Protein AF-A0A165FYC6-F1 (afdb_monomer)

pLDDT: mean 74.62, std 25.19, range [22.38, 98.06]

Nearest PDB structures (foldseek):
  6ywx-assembly1_6  TM=9.486E-01  e=4.986E-30  Neurospora crassa OR74A
  2a1s-assembly2_B  TM=7.405E-01  e=5.460E-23  Homo sapiens
  2a1s-assembly2_C  TM=7.018E-01  e=8.210E-22  Homo sapiens
  2a1r-assembly1_B  TM=8.576E-01  e=1.085E-15  Homo sapiens
  2a1r-assembly1_A  TM=8.311E-01  e=4.318E-16  Homo sapiens

InterPro domains:
  IPR006941 Ribonuclease CAF1 [PF04857] (3-429)
  IPR012337 Ribonuclease H-like superfamily [SSF53098] (1-441)
  IPR015797 NUDIX hydrolase-like domain superfamily [SSF55811] (807-920)
  IPR021757 Large ribosomal subunit protein mL46, N-terminal [PF11788] (660-793)
  IPR033650 Large ribosomal subunit protein mL46, NUDIX domain [cd04661] (786-931)
  IPR036397 Ribonuclease H superfamily [G3DSA:3.30.420.10] (1-184)
  IPR036397 Ribonuclease H superfamily [G3DSA:3.30.420.10] (296-478)
  IPR051181 CAF1 family poly(A)-specific ribonucleases [PTHR15092] (1-446)

Secondary structure (DSSP, 8-state):
-EE-TTTHHHHHHHHHHHHHH-SEEEEEEEES---------TT--TT-TTSPBPHHHHHHHHHHHHHHS-EEEEEEEEEEEETTTTEEEEEEEEEEEE----GGG---------HHHHHHHHHTT--TTHHHHTPEEB--HHHHHHHHHHHHHHHHHHHS-PPP---TT-HHHHHHHHHHHHHHHHHHH--SPPPSEEEE--TT--S-S-------HHHHHHHHHHHHHH-TTEEEEE-SS-EEEEE--HHHHHHHHHHHHHHHHHHHHHHHBTHHHHHHHTT--GGG--GGGSSB-TTS-B----HHHHHHHHHHHHHHHHHSPPPEEESSTHHHHHHHIIIII-PPPSSHHHHHHHHHTT-S-EEEHHHHTTTT---SS----HHHHHHHHTT---SEEEE-TT-THHHH---TT-HHHHHHHHHHHHHHHHHHHHHHHS-----S----------------SEE-S-----------------------------------------------------------------------------------------------------------------PPPPTTSGGGGGTTTEE--TTBPP---TT-----HHHHHHHTTS----------PPPPPP--------S-PPPPPEEEEEEEEEEEE--SSPPPPPHHHHHHHHHHHHHHHHHSPP--HHHHS-TTSHHHHHHHHHHHHHSSS-SSS-S--TTSTTTT--SPPTT-STTSHHHHHHHHHHHH------SSS-------PPPPPPPSS-HHHHHT-TT-TTS-TTS-EEEEEE-TTS-EE--EEEPPTT--HHHHHHHHHHHHH-S-EEEEE--SS-SEEEEEEEEEEEEETTTTEEEEEEEEEEEEEEEEEE----TT-SS---EEEEE-HHHHHHHS-HHHHHHHGGGS---

Radius of gyration: 42.31 Å; Cα contacts (8 Å, |Δi|>4): 1167; chains: 1; bounding box: 115×112×108 Å

Sequence (935 aa):
MEVDRLSFYPLLPSMLELISNAHFVSFDLELSGIQSKQPFRAGATEGSADGKQSIQERYAETKEAAEKYQVLQVGITCIEQDIENSVYIARPFNFHLNPVMEEKLEVERIFSYQSGAVEFLMSHGFRMEAPFTQGVPYLSRNEEGLARKLALERQERAANIADIKIKTDDLDSNQFMDRVRNEIEAWRTSKSPKPDFLNIAPIGHDVQLDSRTGLTNFQKRLVHQIVRADYPELVTISKPQFIQVISFDKDREERIKIARAKRIDAQIARQTGLRWLFEAMVGGDLAGIDPRSTARNQSGDPVFVDLEATRGQLQALRKKLQDRPTVLVGHNLFTDLVNLYKCFFGNLPDRVEDFQKKIHELFPVIIDTKYVATYKTAAINPKSSLEEIDGMLSKEEHPLIETDSDHPKYLIMKPYHEAGYDSFLAAKVLIRLSAKLKAEQLPRDRAGHGSDYDDHQLSSEGEGGVSIRPKENTNIGQIDCIENTPFDAENKPEALSKVAKERKVDKLIERAIPSARKSKPKRAVKTMQPAEETVKSMFSHATRFDSLVDLPVDDDQDVRHDAADLTADSQSTSQRCSHPRSLMPPFEDDFWDNFANKLRVFGTVEERSAKDSSVCWSCRETISRRQNSSASASAVAEPSSIVSQIPPVTQAAAPQPAHALKAGVVLSRPPMITRDLTSFEKAYFFYQKRLNERLALPFTRYFYYKKGTPQDLDWKRKFKERQTPARDIGVYNAYSKEGWHDELLMGASESEPEKQVEALLKDAEVSSVGGDEVADHKAEVAEKPVPRITEADKAGDEKSLNRLFQRTLYLLVKGPEGRWMFPSSGLSKKESLHSAAERILVQSAGINMNTWVVGNIPIGHHNFKFPQPVFNKVKGVEEVGEKTFFMKARIMAGQANLAENQLGLSDFKWLSKEEIEKAVPQRYWSSVRDMLSDR

Foldseek 3Di:
DEAWQQQQLLCVLVLLVLLLQFLFKFKDFQKLDAQDPDDDDPDDDDDPPPPFAAPLVVVVSLQVRLLAMATQKMKMWGWHADPPVLEIAIEIYIFGEAADDDVLLVDDDHHDGDPVSVVVCVVLPHDPCCSHPTGWFADAPVSLVSSVVVLVVVVVCVVPVDDDDDDPPCPVLVVLLVVLVVQVVCQVPDDDDHDQKDKAWDPDDDDDDDDPAADDPVSVSSSQVCCVPVPVQWHWDDDPRTIIIGGDDPVVVVVVVVVSVLVSLLSSLSNNTPLLSLCLLQLHDPVSSQLQSNQAHSVNHGHDDDSVVSVVSSVVSSVSSNVDHHAYFAALCPSVLSSVCVGHHHRDDSGPLVSLVVSCNRHVWYFHLQCLQCPPPPDPDDPGDLCSQCVVLVPPPPDHYHYDPVRCCQVPDQSPPRGSNRSVSRVVSQWSSQLVVVLVVDDDDDDDDDDDDDDDDDDDDDDFFDFSPRDDDDDDDDDDDDDDDDDDDDDDDDDDDDDDDDDDDDDDDDDDDDDDDDDDDDDDDDDDDDDDDDDDDDDDDDDDDDDDDDDDDDDDDDDDDDDDDDDDDDDDDPPDDDDDRGTRDNCPDPSCVSGIRTGDDPRHDTDDPPDDDPDDPVVVVVVVPPDDDDDDDDDDDDDDDDDDDDDDDDDDDDDDFAAFEKAFAWEKAFQQDADDDDPVRLQVVLLVVLVCQLVDDADPCCVPDPPPDLVSVLQVVLCVLQVHPDQQNGRADCPDPCVVVSHDDPPDCSSPVVNSQVSVQVSVFDDDDDDDDDDPDDTPRRDRDDDPADPCCVVVPQQDPPGPSNFMWTKWFQAPVRATDTQMDGDDPPDASQRSNVVSQCQAFRDFWPKDFPDRAFLFKAWAFDPDWDQDPVVRHTHRTHMYTYTYMYTDDGGGDRPRHPRRTDDMGTDGLVRVCVRHDPSNNVGCSVSHDPD

Mean predicted aligned error: 21.39 Å

Solvent-accessible surface area (backbone atoms only — not comparable to full-atom values): 57860 Å² total; per-residue (Å²): 54,84,42,33,58,46,27,42,48,39,43,41,67,57,55,52,47,48,58,63,62,27,70,34,38,14,35,34,66,37,50,30,33,65,64,74,86,70,74,82,67,93,75,72,71,97,76,65,93,75,82,47,44,50,63,55,60,49,44,48,46,48,46,58,23,41,72,39,23,44,70,39,30,40,9,40,15,32,30,33,72,41,77,89,83,52,34,32,43,34,46,34,28,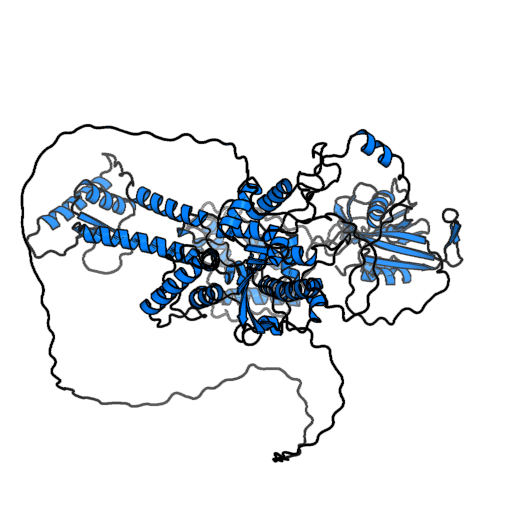30,31,33,31,16,83,77,68,68,76,92,46,80,65,87,80,82,75,49,75,33,71,72,37,51,55,54,40,49,74,56,67,51,62,84,62,41,21,78,76,41,20,26,34,53,40,19,56,50,54,48,54,48,30,55,48,50,57,47,53,50,51,50,55,64,69,66,60,77,79,85,84,78,61,94,85,44,60,69,62,50,54,52,53,52,50,53,50,51,54,53,49,49,65,69,69,55,87,65,96,73,73,82,56,47,78,54,61,59,92,86,83,70,96,74,86,92,79,95,75,43,52,49,76,65,59,49,51,49,55,50,46,47,38,63,70,81,35,75,66,39,42,74,46,84,53,86,45,36,36,39,36,32,68,62,48,69,68,57,54,49,52,49,52,53,55,50,51,55,50,51,53,52,51,52,41,60,38,22,41,60,34,58,59,58,35,45,40,44,37,47,85,68,81,57,68,59,54,75,61,36,33,27,40,58,90,53,50,83,43,97,61,62,60,63,60,50,43,50,50,54,54,51,48,47,52,54,17,53,77,48,69,42,38,40,34,19,61,53,44,69,64,51,54,52,37,49,38,49,57,39,46,32,87,77,65,91,47,52,68,60,40,34,49,55,51,41,78,47,36,82,40,36,38,20,42,49,28,63,71,48,59,95,55,91,52,97,74,67,89,72,52,72,66,60,50,42,64,64,51,69,76,54,83,56,50,43,74,45,70,39,88,87,29,55,63,69,80,79,48,81,58,66,86,34,25,26,48,47,6,39,49,32,44,53,38,42,47,41,50,45,17,48,55,50,63,70,66,52,84,77,83,78,87,77,87,88,79,91,81,84,92,76,94,82,81,87,83,81,92,82,58,49,72,43,69,77,85,79,85,87,79,89,87,86,82,89,82,82,88,84,86,84,91,80,91,87,90,85,83,89,88,89,92,85,91,80,90,78,90,81,87,91,88,85,85,88,88,87,87,86,84,92,88,88,89,85,87,91,82,84,89,87,88,82,85,80,90,83,82,94,82,88,80,84,81,84,88,81,82,87,88,84,81,88,86,82,87,83,93,87,79,92,85,90,85,81,88,83,92,81,90,83,89,80,89,79,93,73,94,76,85,74,82,80,73,80,87,49,57,56,74,59,89,88,39,75,75,40,76,80,43,50,39,29,40,55,70,96,59,44,60,71,81,72,76,96,77,88,79,90,73,60,73,72,68,61,57,68,64,74,76,76,85,87,92,81,88,83,78,89,77,80,85,80,79,90,72,80,94,68,97,70,82,85,83,73,83,84,76,75,89,74,81,42,58,48,55,26,32,21,30,50,35,30,35,66,49,78,44,78,68,85,76,52,75,66,54,31,46,50,54,42,44,51,52,44,54,43,62,62,72,50,80,80,83,63,58,72,82,82,34,58,91,83,41,67,66,41,50,50,51,56,53,55,34,69,76,30,63,31,94,66,63,53,69,59,76,48,44,58,88,46,99,61,32,84,70,58,76,78,64,93,86,60,61,59,45,37,69,70,51,27,50,50,38,44,39,64,71,61,38,60,68,88,79,75,80,84,81,93,71,94,67,81,57,58,75,57,86,76,81,80,68,90,68,42,72,35,45,76,68,63,40,42,72,44,85,69,30,57,41,52,32,30,30,32,49,34,32,24,38,77,87,72,46,52,40,56,50,62,47,75,65,56,103,88,58,50,67,46,60,45,33,57,50,42,45,41,36,49,26,34,79,57,42,50,63,47,72,77,54,84,62,59,69,45,52,47,78,49,72,47,101,60,67,44,72,36,84,92,77,77,47,57,25,46,23,38,39,34,39,25,30,48,27,37,50,82,46,73,52,79,39,55,91,80,37,78,68,56,56,78,50,71,36,40,37,38,67,82,49,43,63,77,61,31,59,68,79,55,36,78,48,45,58,88,68,54,60,99,73

Structure (mmCIF, N/CA/C/O backbone):
data_AF-A0A165FYC6-F1
#
_entry.id   AF-A0A165FYC6-F1
#
loop_
_atom_site.group_PDB
_atom_site.id
_atom_site.type_symbol
_atom_site.label_atom_id
_atom_site.label_alt_id
_atom_site.label_comp_id
_atom_site.label_asym_id
_atom_site.label_entity_id
_atom_site.label_seq_id
_atom_site.pdbx_PDB_ins_code
_atom_site.Cartn_x
_atom_site.Cartn_y
_atom_site.Cartn_z
_atom_site.occupancy
_atom_site.B_iso_or_equiv
_atom_site.auth_seq_id
_atom_site.auth_comp_id
_atom_site.auth_asym_id
_atom_site.auth_atom_id
_atom_site.pdbx_PDB_model_num
ATOM 1 N N . MET A 1 1 ? -12.269 -15.416 -11.012 1.00 89.25 1 MET A N 1
ATOM 2 C CA . MET A 1 1 ? -13.301 -14.832 -10.135 1.00 89.25 1 MET A CA 1
ATOM 3 C C . MET A 1 1 ? -12.621 -13.869 -9.172 1.00 89.25 1 MET A C 1
ATOM 5 O O . MET A 1 1 ? -11.626 -14.259 -8.574 1.00 89.25 1 MET A O 1
ATOM 9 N N . GLU A 1 2 ? -13.115 -12.636 -9.046 1.00 91.19 2 GLU A N 1
ATOM 10 C CA . GLU A 1 2 ? -12.690 -11.738 -7.959 1.00 91.19 2 GLU A CA 1
ATOM 11 C C . GLU A 1 2 ? -13.389 -12.149 -6.666 1.00 91.19 2 GLU A C 1
ATOM 13 O O . GLU A 1 2 ? -14.591 -12.412 -6.690 1.00 91.19 2 GLU A O 1
ATOM 18 N N . VAL A 1 3 ? -12.664 -12.171 -5.548 1.00 93.69 3 VAL A N 1
ATOM 19 C CA . VAL A 1 3 ? -13.246 -12.430 -4.228 1.00 93.69 3 VAL A CA 1
ATOM 20 C C . VAL A 1 3 ? -12.816 -11.343 -3.249 1.00 93.69 3 VAL A C 1
ATOM 22 O O . VAL A 1 3 ? -11.631 -11.063 -3.059 1.00 93.69 3 VAL A O 1
ATOM 25 N N . ASP A 1 4 ? -13.810 -10.729 -2.618 1.00 93.69 4 ASP A N 1
ATOM 26 C CA . ASP A 1 4 ? -13.668 -9.596 -1.710 1.00 93.69 4 ASP A CA 1
ATOM 27 C C . ASP A 1 4 ? -14.098 -9.967 -0.277 1.00 93.69 4 ASP A C 1
ATOM 29 O O . ASP A 1 4 ? -14.588 -11.062 0.005 1.00 93.69 4 ASP A O 1
ATOM 33 N N . ARG A 1 5 ? -13.946 -9.033 0.663 1.00 92.38 5 ARG A N 1
ATOM 34 C CA . ARG A 1 5 ? -14.305 -9.226 2.078 1.00 92.38 5 ARG A CA 1
ATOM 35 C C . ARG A 1 5 ? -15.788 -9.512 2.357 1.00 92.38 5 ARG A C 1
ATOM 37 O O . ARG A 1 5 ? -16.105 -9.854 3.498 1.00 92.38 5 ARG A O 1
ATOM 44 N N . LEU A 1 6 ? -16.691 -9.307 1.394 1.00 91.88 6 LEU A N 1
ATOM 45 C CA . LEU A 1 6 ? -18.124 -9.599 1.526 1.00 91.88 6 LEU A CA 1
ATOM 46 C C . LEU A 1 6 ? -18.456 -10.985 0.966 1.00 91.88 6 LEU A C 1
ATOM 48 O O . LEU A 1 6 ? -19.113 -11.776 1.641 1.00 91.88 6 LEU A O 1
ATOM 52 N N . SER A 1 7 ? -17.932 -11.295 -0.217 1.00 93.12 7 SER A N 1
ATOM 53 C CA . SER A 1 7 ? -18.140 -12.552 -0.939 1.00 93.12 7 SER A CA 1
ATOM 54 C C . SER A 1 7 ? -17.295 -13.724 -0.424 1.00 93.12 7 SER A C 1
ATOM 56 O O . SER A 1 7 ? -17.722 -14.869 -0.567 1.00 93.12 7 SER A O 1
ATOM 58 N N . PHE A 1 8 ? -16.162 -13.476 0.248 1.00 95.00 8 PHE A N 1
ATOM 59 C CA . PHE A 1 8 ? -15.254 -14.523 0.743 1.00 95.00 8 PHE A CA 1
ATOM 60 C C . PHE A 1 8 ? -15.931 -15.590 1.618 1.00 95.00 8 PHE A C 1
ATOM 62 O O . PHE A 1 8 ? -15.833 -16.774 1.314 1.00 95.00 8 PHE A O 1
ATOM 69 N N . TYR A 1 9 ? -16.625 -15.205 2.696 1.00 92.38 9 TYR A N 1
ATOM 70 C CA . TYR A 1 9 ? -17.254 -16.178 3.604 1.00 92.38 9 TYR A CA 1
ATOM 71 C C . TYR A 1 9 ? -18.450 -16.930 2.982 1.00 92.38 9 TYR A C 1
ATOM 73 O O . TYR A 1 9 ? -18.530 -18.139 3.194 1.00 92.38 9 TYR A O 1
ATOM 81 N N . PRO A 1 10 ? -19.341 -16.295 2.194 1.00 91.25 10 PRO A N 1
ATOM 82 C CA . PRO A 1 10 ? -20.316 -16.994 1.349 1.00 91.25 10 PRO A CA 1
ATOM 83 C C . PRO A 1 10 ? -19.699 -18.033 0.403 1.00 91.25 10 PRO A C 1
ATOM 85 O O . PRO A 1 10 ? -20.224 -19.136 0.280 1.00 91.25 10 PRO A O 1
ATOM 88 N N . LEU A 1 11 ? -18.581 -17.701 -0.251 1.00 92.50 11 LEU A N 1
ATOM 89 C CA . LEU A 1 11 ? -17.910 -18.582 -1.214 1.00 92.50 11 LEU A CA 1
ATOM 90 C C . LEU A 1 11 ? -17.021 -19.649 -0.556 1.00 92.50 11 LEU A C 1
ATOM 92 O O . LEU A 1 11 ? -16.683 -20.636 -1.206 1.00 92.50 11 LEU A O 1
ATOM 96 N N . LEU A 1 12 ? -16.643 -19.481 0.717 1.00 93.56 12 LEU A N 1
ATOM 97 C CA . LEU A 1 12 ? -15.661 -20.328 1.401 1.00 93.56 12 LEU A CA 1
ATOM 98 C C . LEU A 1 12 ? -15.974 -21.837 1.330 1.00 93.56 12 LEU A C 1
ATOM 100 O O . LEU A 1 12 ? -15.051 -22.578 1.001 1.00 93.56 12 LEU A O 1
ATOM 104 N N . PRO A 1 13 ? -17.213 -22.332 1.544 1.00 91.88 13 PRO A N 1
ATOM 105 C CA . PRO A 1 13 ? -17.512 -23.759 1.388 1.00 91.88 13 PRO A CA 1
ATOM 106 C C . PRO A 1 13 ? -17.239 -24.284 -0.030 1.00 91.88 13 PRO A C 1
ATOM 108 O O . PRO A 1 13 ? -16.648 -25.348 -0.172 1.00 91.88 13 PRO A O 1
ATOM 111 N N . SER A 1 14 ? -17.589 -23.510 -1.065 1.00 92.06 14 SER A N 1
ATOM 112 C CA . SER A 1 14 ? -17.328 -23.864 -2.469 1.00 92.06 14 SER A CA 1
ATOM 113 C C . SER A 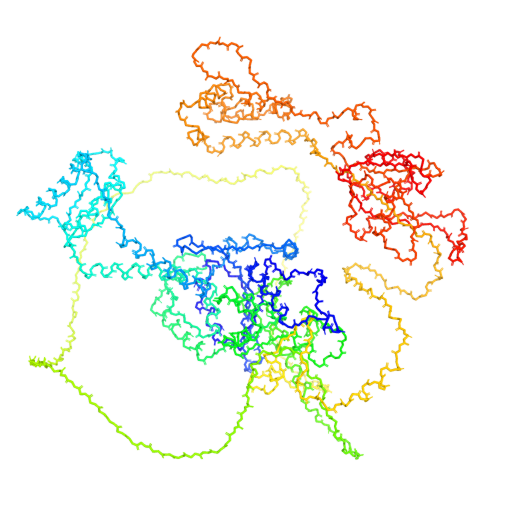1 14 ? -15.829 -23.851 -2.785 1.00 92.06 14 SER A C 1
ATOM 115 O O . SER A 1 14 ? -15.304 -24.812 -3.339 1.00 92.06 14 SER A O 1
ATOM 117 N N . MET A 1 15 ? -15.092 -22.827 -2.339 1.00 94.81 15 MET A N 1
ATOM 118 C CA . MET A 1 15 ? -13.634 -22.770 -2.521 1.00 94.81 15 MET A CA 1
ATOM 119 C C . MET A 1 15 ? -12.917 -23.944 -1.830 1.00 94.81 15 MET A C 1
ATOM 121 O O . MET A 1 15 ? -11.989 -24.514 -2.399 1.00 94.81 15 MET A O 1
ATOM 125 N N . LEU A 1 16 ? -13.367 -24.354 -0.638 1.00 94.06 16 LEU A N 1
ATOM 126 C CA . LEU A 1 16 ? -12.857 -25.542 0.058 1.00 94.06 16 LEU A CA 1
ATOM 127 C C . LEU A 1 16 ? -13.186 -26.844 -0.690 1.00 94.06 16 LEU A C 1
ATOM 129 O O . LEU A 1 16 ? -12.353 -27.749 -0.744 1.00 94.06 16 LEU A O 1
ATOM 133 N N . GLU A 1 17 ? -14.375 -26.940 -1.283 1.00 93.31 17 GLU A N 1
ATOM 134 C CA . GLU A 1 17 ? -14.792 -28.088 -2.091 1.00 93.31 17 GLU A CA 1
ATOM 135 C C . GLU A 1 17 ? -13.955 -28.218 -3.368 1.00 93.31 17 GLU A C 1
ATOM 137 O O . GLU A 1 17 ? -13.425 -29.299 -3.640 1.00 93.31 17 GLU A O 1
ATOM 142 N N . LEU A 1 18 ? -13.714 -27.106 -4.066 1.00 94.38 18 LEU A N 1
ATOM 143 C CA . LEU A 1 18 ? -12.851 -27.043 -5.246 1.00 94.38 18 LEU A CA 1
ATOM 144 C C . LEU A 1 18 ? -11.391 -27.394 -4.934 1.00 94.38 18 LEU A C 1
ATOM 146 O O . LEU A 1 18 ? -10.804 -28.185 -5.668 1.00 94.38 18 LEU A O 1
ATOM 150 N N . ILE A 1 19 ? -10.818 -26.905 -3.825 1.00 94.44 19 ILE A N 1
ATOM 151 C CA . ILE A 1 19 ? -9.485 -27.342 -3.362 1.00 94.44 19 ILE A CA 1
ATOM 152 C C . ILE A 1 19 ? -9.496 -28.854 -3.070 1.00 94.44 19 ILE A C 1
ATOM 154 O O . ILE A 1 19 ? -8.569 -29.563 -3.453 1.00 94.44 19 ILE A O 1
ATOM 158 N N . SER A 1 20 ? -10.568 -29.385 -2.469 1.00 92.81 20 SER A N 1
ATOM 159 C CA . SER A 1 20 ? -10.679 -30.822 -2.175 1.00 92.81 20 SER A CA 1
ATOM 160 C C . SER A 1 20 ? -10.782 -31.709 -3.426 1.00 92.81 20 SER A C 1
ATOM 162 O O . SER A 1 20 ? -10.420 -32.888 -3.360 1.00 92.81 20 SER A O 1
ATOM 164 N N . ASN A 1 21 ? -11.265 -31.168 -4.551 1.00 92.31 21 ASN A N 1
ATOM 165 C CA . ASN A 1 21 ? -11.349 -31.848 -5.850 1.00 92.31 21 ASN A CA 1
ATOM 166 C C . ASN A 1 21 ? -10.102 -31.636 -6.719 1.00 92.31 21 ASN A C 1
ATOM 168 O O . ASN A 1 21 ? -9.805 -32.472 -7.567 1.00 92.31 21 ASN A O 1
ATOM 172 N N . ALA A 1 22 ? -9.358 -30.548 -6.508 1.00 94.19 22 ALA A N 1
ATOM 173 C CA . ALA A 1 22 ? -8.246 -30.160 -7.364 1.00 94.19 22 ALA A CA 1
ATOM 174 C C . ALA A 1 22 ? -7.174 -31.259 -7.478 1.00 94.19 22 ALA A C 1
ATOM 176 O O . ALA A 1 22 ? -6.725 -31.830 -6.480 1.00 94.19 22 ALA A O 1
ATOM 177 N N . HIS A 1 23 ? -6.728 -31.532 -8.700 1.00 93.94 23 HIS A N 1
ATOM 178 C CA . HIS A 1 23 ? -5.557 -32.355 -8.980 1.00 93.94 23 HIS A CA 1
ATOM 179 C C . HIS A 1 23 ? -4.287 -31.652 -8.470 1.00 93.94 23 HIS A C 1
ATOM 181 O O . HIS A 1 23 ? -3.478 -32.269 -7.781 1.00 93.94 23 HIS A O 1
ATOM 187 N N . PHE A 1 24 ? -4.178 -30.337 -8.698 1.00 95.81 24 PHE A N 1
ATOM 188 C CA . PHE A 1 24 ? -3.214 -29.450 -8.038 1.00 95.81 24 PHE A CA 1
ATOM 189 C C . PHE A 1 24 ? -3.770 -28.025 -7.898 1.00 95.81 24 PHE A C 1
ATOM 191 O O . PHE A 1 24 ? -4.742 -27.651 -8.565 1.00 95.81 24 PHE A O 1
ATOM 198 N N . VAL A 1 25 ? -3.127 -27.209 -7.059 1.00 97.31 25 VAL A N 1
ATOM 199 C CA . VAL A 1 25 ? -3.418 -25.775 -6.934 1.00 97.31 25 VAL A CA 1
ATOM 200 C C . VAL A 1 25 ? -2.183 -24.961 -7.308 1.00 97.31 25 VAL A C 1
ATOM 202 O O . VAL A 1 25 ? -1.101 -25.159 -6.760 1.00 97.31 25 VAL A O 1
ATOM 205 N N . SER A 1 26 ? -2.356 -24.031 -8.243 1.00 97.56 26 SER A N 1
ATOM 206 C CA . SER A 1 26 ? -1.347 -23.036 -8.612 1.00 97.56 26 SER A CA 1
ATOM 207 C C . SER A 1 26 ? -1.575 -21.737 -7.841 1.00 97.56 26 SER A C 1
ATOM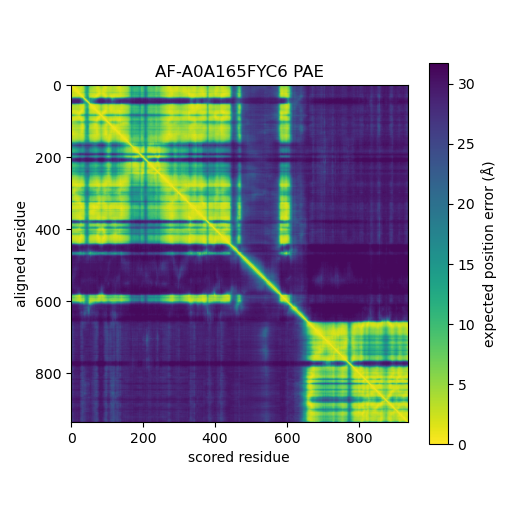 209 O O . SER A 1 26 ? -2.729 -21.347 -7.651 1.00 97.56 26 SER A O 1
ATOM 211 N N . PHE A 1 27 ? -0.516 -21.051 -7.413 1.00 97.06 27 PHE A N 1
ATOM 212 C CA . PHE A 1 27 ? -0.614 -19.757 -6.733 1.00 97.06 27 PHE A CA 1
ATOM 213 C C . PHE A 1 27 ? 0.467 -18.769 -7.187 1.00 97.06 27 PHE A C 1
ATOM 215 O O . PHE A 1 27 ? 1.498 -19.167 -7.727 1.00 97.06 27 PHE A O 1
ATOM 222 N N . ASP A 1 28 ? 0.196 -17.485 -6.959 1.00 97.50 28 ASP A N 1
ATOM 223 C CA . ASP A 1 28 ? 1.091 -16.354 -7.235 1.00 97.50 28 ASP A CA 1
ATOM 224 C C . ASP A 1 28 ? 0.764 -15.184 -6.270 1.00 97.50 28 ASP A C 1
ATOM 226 O O . ASP A 1 28 ? -0.310 -15.198 -5.649 1.00 97.50 28 ASP A O 1
ATOM 230 N N . LEU A 1 29 ? 1.663 -14.206 -6.082 1.00 97.31 29 LEU A N 1
ATOM 231 C CA . LEU A 1 29 ? 1.564 -13.163 -5.044 1.00 97.31 29 LEU A CA 1
ATOM 232 C C . LEU A 1 29 ? 2.060 -11.781 -5.512 1.00 97.31 29 LEU A C 1
ATOM 234 O O . LEU A 1 29 ? 3.245 -11.601 -5.782 1.00 97.31 29 LEU A O 1
ATOM 238 N N . GLU A 1 30 ? 1.213 -10.750 -5.410 1.00 96.69 30 GLU A N 1
ATOM 239 C CA . GLU A 1 30 ? 1.675 -9.355 -5.526 1.00 96.69 30 GLU A CA 1
ATOM 240 C C . GLU A 1 30 ? 2.156 -8.814 -4.174 1.00 96.69 30 GLU A C 1
ATOM 242 O O . GLU A 1 30 ? 1.472 -8.951 -3.150 1.00 96.69 30 GLU A O 1
ATOM 247 N N . LEU A 1 31 ? 3.313 -8.144 -4.163 1.00 96.31 31 LEU A N 1
ATOM 248 C CA . LEU A 1 31 ? 4.024 -7.724 -2.948 1.00 96.31 31 LEU A CA 1
ATOM 249 C C . LEU A 1 31 ? 4.210 -6.200 -2.868 1.00 96.31 31 LEU A C 1
ATOM 251 O O . LEU A 1 31 ? 4.554 -5.546 -3.849 1.00 96.31 31 LEU A O 1
ATOM 255 N N . SER A 1 32 ? 4.100 -5.621 -1.666 1.00 95.69 32 SER A N 1
ATOM 256 C CA . SER A 1 32 ? 4.348 -4.184 -1.430 1.00 95.69 32 SER A CA 1
ATOM 257 C C . SER A 1 32 ? 5.811 -3.749 -1.612 1.00 95.69 32 SER A C 1
ATOM 259 O O . SER A 1 32 ? 6.116 -2.553 -1.578 1.00 95.69 32 SER A O 1
ATOM 261 N N . GLY A 1 33 ? 6.715 -4.709 -1.791 1.00 93.81 33 GLY A N 1
ATOM 262 C CA . GLY A 1 33 ? 8.138 -4.534 -2.036 1.00 93.81 33 GLY A CA 1
ATOM 263 C C . GLY A 1 33 ? 8.853 -5.880 -2.126 1.00 93.81 33 GLY A C 1
ATOM 264 O O . GLY A 1 33 ? 8.331 -6.909 -1.701 1.00 93.81 33 GLY A O 1
ATOM 265 N N . ILE A 1 34 ? 10.055 -5.858 -2.689 1.00 90.94 34 ILE A N 1
ATOM 266 C CA . ILE A 1 34 ? 10.909 -7.024 -2.934 1.00 90.94 34 ILE A CA 1
ATOM 267 C C . ILE A 1 34 ? 12.306 -6.805 -2.337 1.00 90.94 34 ILE A C 1
ATOM 269 O O . ILE A 1 34 ? 12.603 -5.772 -1.728 1.00 90.94 34 ILE A O 1
ATOM 273 N N . GLN A 1 35 ? 13.193 -7.783 -2.516 1.00 86.06 35 GLN A N 1
ATOM 274 C CA . GLN A 1 35 ? 14.580 -7.697 -2.067 1.00 86.06 35 GLN A CA 1
ATOM 275 C C . GLN A 1 35 ? 15.259 -6.506 -2.751 1.00 86.06 35 GLN A C 1
ATOM 277 O O . GLN A 1 35 ? 15.333 -6.410 -3.979 1.00 86.06 35 GLN A O 1
ATOM 282 N N . SER A 1 36 ? 15.745 -5.560 -1.948 1.00 72.31 36 SER A N 1
ATOM 283 C CA . SER A 1 36 ? 16.464 -4.406 -2.477 1.00 72.31 36 SER A CA 1
ATOM 284 C C . SER A 1 36 ? 17.824 -4.857 -2.993 1.00 72.31 36 SER A C 1
ATOM 286 O O . SER A 1 36 ? 18.618 -5.399 -2.230 1.00 72.31 36 SER A O 1
ATOM 288 N N . LYS A 1 37 ? 18.108 -4.596 -4.276 1.00 60.50 37 LYS A N 1
ATOM 289 C CA . LYS A 1 37 ? 19.422 -4.827 -4.893 1.00 60.50 37 LYS A CA 1
ATOM 290 C C . LYS A 1 37 ? 20.474 -3.957 -4.194 1.00 60.50 37 LYS A C 1
ATOM 292 O O . LYS A 1 37 ? 20.710 -2.827 -4.621 1.00 60.50 37 LYS A O 1
ATOM 297 N N . GLN A 1 38 ? 21.076 -4.449 -3.109 1.00 48.84 38 GLN A N 1
ATOM 298 C CA . GLN A 1 38 ? 22.190 -3.750 -2.475 1.00 48.84 38 GLN A CA 1
ATOM 299 C C . GLN A 1 38 ? 23.342 -3.665 -3.491 1.00 48.84 38 GLN A C 1
ATOM 301 O O . GLN A 1 38 ? 23.641 -4.665 -4.151 1.00 48.84 38 GLN A O 1
ATOM 306 N N . PRO A 1 39 ? 23.999 -2.501 -3.653 1.00 38.78 39 PRO A N 1
ATOM 307 C CA . PRO A 1 39 ? 25.273 -2.468 -4.353 1.00 38.78 39 PRO A CA 1
ATOM 308 C C . PRO A 1 39 ? 26.247 -3.391 -3.612 1.00 38.78 39 PRO A C 1
ATOM 310 O O . PRO A 1 39 ? 26.251 -3.421 -2.381 1.00 38.78 39 PRO A O 1
ATOM 313 N N . PHE A 1 40 ? 27.034 -4.152 -4.378 1.00 40.09 40 PHE A N 1
ATOM 314 C CA . PHE A 1 40 ? 27.985 -5.164 -3.904 1.00 40.09 40 PHE A CA 1
ATOM 315 C C . PHE A 1 40 ? 28.672 -4.726 -2.597 1.00 40.09 40 PHE A C 1
ATOM 317 O O . PHE A 1 40 ? 29.391 -3.723 -2.590 1.00 40.09 40 PHE A O 1
ATOM 324 N N . ARG A 1 41 ? 28.429 -5.436 -1.482 1.00 41.03 41 ARG A N 1
ATOM 325 C CA . ARG A 1 41 ? 28.949 -5.022 -0.168 1.00 41.03 41 ARG A CA 1
ATOM 326 C C . ARG A 1 41 ? 30.477 -5.011 -0.190 1.00 41.03 41 ARG A C 1
ATOM 328 O O . ARG A 1 41 ? 31.110 -6.066 -0.221 1.00 41.03 41 ARG A O 1
ATOM 335 N N . ALA A 1 42 ? 31.059 -3.816 -0.109 1.00 33.91 42 ALA A N 1
ATOM 336 C CA . ALA A 1 42 ? 32.485 -3.615 0.121 1.00 33.91 42 ALA A CA 1
ATOM 337 C C . ALA A 1 42 ? 32.838 -4.107 1.538 1.00 33.91 42 ALA A C 1
ATOM 339 O O . ALA A 1 42 ? 32.751 -3.357 2.507 1.00 33.91 42 ALA A O 1
ATOM 340 N N . GLY A 1 43 ? 33.140 -5.402 1.653 1.00 37.06 43 GLY A N 1
ATOM 341 C CA . GLY A 1 43 ? 33.276 -6.107 2.930 1.00 37.06 43 GLY A CA 1
ATOM 342 C C . GLY A 1 43 ? 32.853 -7.583 2.916 1.00 37.06 43 GLY A C 1
ATOM 343 O O . GLY A 1 43 ? 32.979 -8.236 3.948 1.00 37.06 43 GLY A O 1
ATOM 344 N N . ALA A 1 44 ? 32.370 -8.130 1.792 1.00 38.19 44 ALA A N 1
ATOM 345 C CA . ALA A 1 44 ? 32.284 -9.584 1.627 1.00 38.19 44 ALA A CA 1
ATOM 346 C C . ALA A 1 44 ? 33.690 -10.207 1.750 1.00 38.19 44 ALA A C 1
ATOM 348 O O . ALA A 1 44 ? 34.632 -9.740 1.108 1.00 38.19 44 ALA A O 1
ATOM 349 N N . THR A 1 45 ? 33.840 -11.224 2.600 1.00 35.41 45 THR A N 1
ATOM 350 C CA . THR A 1 45 ? 35.133 -11.857 2.887 1.00 35.41 45 THR A CA 1
ATOM 351 C C . THR A 1 45 ? 35.677 -12.630 1.686 1.00 35.41 45 THR A C 1
ATOM 353 O O . THR A 1 45 ? 34.926 -13.195 0.892 1.00 35.41 45 THR A O 1
ATOM 356 N N . GLU A 1 46 ? 37.005 -12.676 1.567 1.00 37.00 46 GLU A N 1
ATOM 357 C CA . GLU A 1 46 ? 37.719 -13.384 0.501 1.00 37.00 46 GLU A CA 1
ATOM 358 C C . GLU A 1 46 ? 37.384 -14.890 0.532 1.00 37.00 46 GLU A C 1
ATOM 360 O O . GLU A 1 46 ? 37.911 -15.640 1.352 1.00 37.00 46 GLU A O 1
ATOM 365 N N . GLY A 1 47 ? 36.469 -15.339 -0.338 1.00 37.53 47 GLY A N 1
ATOM 366 C CA . GLY A 1 47 ? 35.983 -16.726 -0.321 1.00 37.53 47 GLY A CA 1
ATOM 367 C C . GLY A 1 47 ? 35.175 -17.173 -1.546 1.00 37.53 47 GLY A C 1
ATOM 368 O O . GLY A 1 47 ? 35.422 -18.260 -2.068 1.00 37.53 47 GLY A O 1
ATOM 369 N N . SER A 1 48 ? 34.242 -16.361 -2.060 1.00 37.78 48 SER A N 1
ATOM 370 C CA . SER A 1 48 ? 33.439 -16.721 -3.243 1.00 37.78 48 SER A CA 1
ATOM 371 C C . SER A 1 48 ? 34.131 -16.319 -4.554 1.00 37.78 48 SER A C 1
ATOM 373 O O . SER A 1 48 ? 33.905 -15.250 -5.116 1.00 37.78 48 SER A O 1
ATOM 375 N N . ALA A 1 49 ? 34.952 -17.225 -5.093 1.00 41.91 49 ALA A N 1
ATOM 376 C CA . ALA A 1 49 ? 35.762 -17.018 -6.305 1.00 41.91 49 ALA A CA 1
ATOM 377 C C . ALA A 1 49 ? 34.979 -16.764 -7.622 1.00 41.91 49 ALA A C 1
ATOM 379 O O . ALA A 1 49 ? 35.594 -16.648 -8.678 1.00 41.91 49 ALA A O 1
ATOM 380 N N . ASP A 1 50 ? 33.644 -16.698 -7.572 1.00 45.19 50 ASP A N 1
ATOM 381 C CA . ASP A 1 50 ? 32.740 -16.683 -8.734 1.00 45.19 50 ASP A CA 1
ATOM 382 C C . ASP A 1 50 ? 31.670 -15.563 -8.661 1.00 45.19 50 ASP A C 1
ATOM 384 O O . ASP A 1 50 ? 30.749 -15.517 -9.473 1.00 45.19 50 ASP A O 1
ATOM 388 N N . GLY A 1 51 ? 31.751 -14.668 -7.661 1.00 54.25 51 GLY A N 1
ATOM 389 C CA . GLY A 1 51 ? 30.912 -13.460 -7.537 1.00 54.25 51 GLY A CA 1
ATOM 390 C C . GLY A 1 51 ? 29.408 -13.672 -7.283 1.00 54.25 51 GLY A C 1
ATOM 391 O O . GLY A 1 51 ? 28.659 -12.699 -7.210 1.00 54.25 51 GLY A O 1
ATOM 392 N N . LYS A 1 52 ? 28.955 -14.921 -7.149 1.00 63.91 52 LYS A N 1
ATOM 393 C CA . LYS A 1 52 ? 27.565 -15.308 -6.852 1.00 63.91 52 LYS A CA 1
ATOM 394 C C . LYS A 1 52 ? 27.345 -15.441 -5.343 1.00 63.91 52 LYS A C 1
ATOM 396 O O . LYS A 1 52 ? 28.263 -15.809 -4.611 1.00 63.91 52 LYS A O 1
ATOM 401 N N . GLN A 1 53 ? 26.117 -15.184 -4.899 1.00 76.25 53 GLN A N 1
ATOM 402 C CA . GLN A 1 53 ? 25.704 -15.348 -3.499 1.00 76.25 53 GLN A CA 1
ATOM 403 C C . GLN A 1 53 ? 25.592 -16.836 -3.119 1.00 76.25 53 GLN A C 1
ATOM 405 O O . GLN A 1 53 ? 25.413 -17.706 -3.975 1.00 76.25 53 GLN A O 1
ATOM 410 N N . SER A 1 54 ? 25.608 -17.142 -1.827 1.00 86.12 54 SER A N 1
ATOM 411 C CA . SER A 1 54 ? 25.103 -18.413 -1.301 1.00 86.12 54 SER A CA 1
ATOM 412 C C . SER A 1 54 ? 23.570 -18.417 -1.213 1.00 86.12 54 SER A C 1
ATOM 414 O O . SER A 1 54 ? 22.918 -17.371 -1.149 1.00 86.12 54 SER A O 1
ATOM 416 N N . ILE A 1 55 ? 22.975 -19.612 -1.164 1.00 86.62 55 ILE A N 1
ATOM 417 C CA . ILE A 1 55 ? 21.529 -19.775 -0.941 1.00 86.62 55 ILE A CA 1
ATOM 418 C C . ILE A 1 55 ? 21.078 -19.221 0.424 1.00 86.62 55 ILE A C 1
ATOM 420 O O . ILE A 1 55 ? 19.986 -18.666 0.528 1.00 86.62 55 ILE A O 1
ATOM 424 N N . GLN A 1 56 ? 21.938 -19.287 1.446 1.00 90.94 56 GLN A N 1
ATOM 425 C CA . GLN A 1 56 ? 21.669 -18.758 2.785 1.00 90.94 56 GLN A CA 1
ATOM 426 C C . GLN A 1 56 ? 21.678 -17.220 2.826 1.00 90.94 56 GLN A C 1
ATOM 428 O O . GLN A 1 56 ? 20.794 -16.631 3.443 1.00 90.94 56 GLN A O 1
ATOM 433 N N . GLU A 1 57 ? 22.631 -16.555 2.162 1.00 88.38 57 GLU A N 1
ATOM 434 C CA . GLU A 1 57 ? 22.642 -15.083 2.059 1.00 88.38 57 GLU A CA 1
ATOM 435 C C . GLU A 1 57 ? 21.388 -14.577 1.346 1.00 88.38 57 GLU A C 1
ATOM 437 O O . GLU A 1 57 ? 20.731 -13.651 1.818 1.00 88.38 57 GLU A O 1
ATOM 442 N N . ARG A 1 58 ? 20.999 -15.242 0.253 1.00 88.38 58 ARG A N 1
ATOM 443 C CA . ARG A 1 58 ? 19.761 -14.919 -0.453 1.00 88.38 58 ARG A CA 1
ATOM 444 C C . ARG A 1 58 ? 18.518 -15.154 0.395 1.00 88.38 58 ARG A C 1
ATOM 446 O O . ARG A 1 58 ? 17.621 -14.320 0.390 1.00 88.38 58 ARG A O 1
ATOM 453 N N . TYR A 1 59 ? 18.450 -16.269 1.118 1.00 92.88 59 TYR A N 1
ATOM 454 C CA . TYR A 1 59 ? 17.350 -16.523 2.042 1.00 92.88 59 TYR A CA 1
ATOM 455 C C . TYR A 1 59 ? 17.252 -15.419 3.108 1.00 92.88 59 TYR A C 1
ATOM 457 O O . TYR A 1 59 ? 16.148 -14.962 3.394 1.00 92.88 59 TYR A O 1
ATOM 465 N N . ALA A 1 60 ? 18.381 -14.914 3.619 1.00 92.69 60 ALA A N 1
ATOM 466 C CA . ALA A 1 60 ? 18.400 -13.782 4.544 1.00 92.69 60 ALA A CA 1
ATOM 467 C C . ALA A 1 60 ? 17.899 -12.469 3.902 1.00 92.69 60 ALA A C 1
ATOM 469 O O . ALA A 1 60 ? 17.079 -11.783 4.507 1.00 92.69 60 ALA A O 1
ATOM 470 N N . GLU A 1 61 ? 18.305 -12.143 2.668 1.00 91.69 61 GLU A N 1
ATOM 471 C CA . GLU A 1 61 ? 17.773 -10.985 1.921 1.00 91.69 61 GLU A CA 1
ATOM 472 C C . GLU A 1 61 ? 16.260 -11.114 1.650 1.00 91.69 61 GLU A C 1
ATOM 474 O O . GLU A 1 61 ? 15.502 -10.151 1.797 1.00 91.69 61 GLU A O 1
ATOM 479 N N . THR A 1 62 ? 15.794 -12.314 1.289 1.00 93.12 62 THR A N 1
ATOM 480 C CA . THR A 1 62 ? 14.372 -12.611 1.066 1.00 93.12 62 THR A CA 1
ATOM 481 C C . THR A 1 62 ? 13.564 -12.561 2.366 1.00 93.12 62 THR A C 1
ATOM 483 O O . THR A 1 62 ? 12.446 -12.046 2.347 1.00 93.12 62 THR A O 1
ATOM 486 N N . LYS A 1 63 ? 14.139 -12.998 3.494 1.00 94.81 63 LYS A N 1
ATOM 487 C CA . LYS A 1 63 ? 13.570 -12.861 4.843 1.00 94.81 63 LYS A CA 1
ATOM 488 C C . LYS A 1 63 ? 13.446 -11.395 5.263 1.00 94.81 63 LYS A C 1
ATOM 490 O O . LYS A 1 63 ? 12.352 -10.986 5.637 1.00 94.81 63 LYS A O 1
ATOM 495 N N . GLU A 1 64 ? 14.509 -10.593 5.137 1.00 93.81 64 GLU A N 1
ATOM 496 C CA . GLU A 1 64 ? 14.484 -9.154 5.465 1.00 93.81 64 GLU A CA 1
ATOM 497 C C . GLU A 1 64 ? 13.389 -8.424 4.666 1.00 93.81 64 GLU A C 1
ATOM 499 O O . GLU A 1 64 ? 12.657 -7.593 5.206 1.00 93.81 64 GLU A O 1
ATOM 504 N N . ALA A 1 65 ? 13.221 -8.777 3.386 1.00 93.88 65 ALA A N 1
ATOM 505 C CA . ALA A 1 65 ? 12.141 -8.253 2.559 1.00 93.88 65 ALA A CA 1
ATOM 506 C C . ALA A 1 65 ? 10.749 -8.697 3.053 1.00 93.88 65 ALA A C 1
ATOM 508 O O . ALA A 1 65 ? 9.885 -7.843 3.234 1.00 93.88 65 ALA A O 1
ATOM 509 N N . ALA A 1 66 ? 10.529 -9.989 3.315 1.00 94.75 66 ALA A N 1
ATOM 510 C CA . ALA A 1 66 ? 9.235 -10.524 3.762 1.00 94.75 66 ALA A CA 1
ATOM 511 C C . ALA A 1 66 ? 8.835 -10.089 5.191 1.00 94.75 66 ALA A C 1
ATOM 513 O O . ALA A 1 66 ? 7.659 -10.118 5.552 1.00 94.75 66 ALA A O 1
ATOM 514 N N . GLU A 1 67 ? 9.793 -9.681 6.025 1.00 93.88 67 GLU A N 1
ATOM 515 C CA . GLU A 1 67 ? 9.534 -9.126 7.361 1.00 93.88 67 GLU A CA 1
ATOM 516 C C . GLU A 1 67 ? 9.211 -7.619 7.339 1.00 93.88 67 GLU A C 1
ATOM 518 O O . GLU A 1 67 ? 8.699 -7.089 8.325 1.00 93.88 67 GLU A O 1
ATOM 523 N N . LYS A 1 68 ? 9.457 -6.941 6.210 1.00 93.94 68 LYS A N 1
ATOM 524 C CA . LYS A 1 68 ? 9.286 -5.489 6.020 1.00 93.94 68 LYS A CA 1
ATOM 525 C C . LYS A 1 68 ? 8.152 -5.125 5.058 1.00 93.94 68 LYS A C 1
ATOM 527 O O . LYS A 1 68 ? 7.469 -4.115 5.253 1.00 93.94 68 LYS A O 1
ATOM 532 N N . TYR A 1 69 ? 7.988 -5.915 4.005 1.00 95.62 69 TYR A N 1
ATOM 533 C CA . TYR A 1 69 ? 6.970 -5.784 2.969 1.00 95.62 69 TYR A CA 1
ATOM 534 C C . TYR A 1 69 ? 5.857 -6.815 3.186 1.00 95.62 69 TYR A C 1
ATOM 536 O O . TYR A 1 69 ? 5.953 -7.684 4.048 1.00 95.62 69 TYR A O 1
ATOM 544 N N . GLN A 1 70 ? 4.756 -6.671 2.455 1.00 94.62 70 GLN A N 1
ATOM 545 C CA . GLN A 1 70 ? 3.517 -7.392 2.717 1.00 94.62 70 GLN A CA 1
ATOM 546 C C . GLN A 1 70 ? 2.837 -7.789 1.405 1.00 94.62 70 GLN A C 1
ATOM 548 O O . GLN A 1 70 ? 2.783 -7.004 0.461 1.00 94.62 70 GLN A O 1
ATOM 553 N N . VAL A 1 71 ? 2.292 -9.005 1.369 1.00 96.94 71 VAL A N 1
ATOM 554 C CA . VAL A 1 71 ? 1.409 -9.500 0.303 1.00 96.94 71 VAL A CA 1
ATOM 555 C C . VAL A 1 71 ? 0.168 -8.605 0.208 1.00 96.94 71 VAL A C 1
ATOM 557 O O . VAL A 1 71 ? -0.485 -8.360 1.227 1.00 96.94 71 VAL A O 1
ATOM 560 N N . LEU A 1 72 ? -0.150 -8.132 -0.999 1.00 96.56 72 LEU A N 1
ATOM 561 C CA . LEU A 1 72 ? -1.269 -7.231 -1.315 1.00 96.56 72 LEU A CA 1
ATOM 562 C C . LEU A 1 72 ? -2.384 -7.917 -2.115 1.00 96.56 72 LEU A C 1
ATOM 564 O O . LEU A 1 72 ? -3.551 -7.526 -2.018 1.00 96.56 72 LEU A O 1
ATOM 568 N N . GLN A 1 73 ? -2.032 -8.922 -2.914 1.00 97.19 73 GLN A N 1
ATOM 569 C CA . GLN A 1 73 ? -2.965 -9.740 -3.683 1.00 97.19 73 GLN A CA 1
ATOM 570 C C . GLN A 1 73 ? -2.437 -11.172 -3.763 1.00 97.19 73 GLN A C 1
ATOM 572 O O . GLN A 1 73 ? -1.228 -11.396 -3.761 1.00 97.19 73 GLN A O 1
ATOM 577 N N . VAL A 1 74 ? -3.357 -12.129 -3.800 1.00 98.06 74 VAL A N 1
ATOM 578 C CA . VAL A 1 74 ? -3.082 -13.562 -3.906 1.00 98.06 74 VAL A CA 1
ATOM 579 C C . VAL A 1 74 ? -3.869 -14.106 -5.091 1.00 98.06 74 VAL A C 1
ATOM 581 O O . VAL A 1 74 ? -5.092 -13.951 -5.143 1.00 98.06 74 VAL A O 1
ATOM 584 N N . GLY A 1 75 ? -3.176 -14.761 -6.016 1.00 97.50 75 GLY A N 1
ATOM 585 C CA . GLY A 1 75 ? -3.785 -15.588 -7.049 1.00 97.50 75 GLY A CA 1
ATOM 586 C C . GLY A 1 75 ? -3.851 -17.037 -6.596 1.00 97.50 75 GLY A C 1
ATOM 587 O O . GLY A 1 75 ? -2.881 -17.549 -6.042 1.00 97.50 75 GLY A O 1
ATOM 588 N N . ILE A 1 76 ? -4.984 -17.704 -6.817 1.00 97.69 76 ILE A N 1
ATOM 589 C CA . ILE A 1 76 ? -5.146 -19.140 -6.548 1.00 97.69 76 ILE A CA 1
ATOM 590 C C . ILE A 1 76 ? -5.930 -19.753 -7.705 1.00 97.69 76 ILE A C 1
ATOM 592 O O . ILE A 1 76 ? -7.101 -19.440 -7.893 1.00 97.69 76 ILE A O 1
ATOM 596 N N . THR A 1 77 ? -5.321 -20.664 -8.456 1.00 97.62 77 THR A N 1
ATOM 597 C CA . THR A 1 77 ? -5.988 -21.415 -9.524 1.00 97.62 77 THR A CA 1
ATOM 598 C C . THR A 1 77 ? -6.092 -22.882 -9.143 1.00 97.62 77 THR A C 1
ATOM 600 O O . THR A 1 77 ? -5.089 -23.594 -9.097 1.00 97.62 77 THR A O 1
ATOM 603 N N . CYS A 1 78 ? -7.318 -23.342 -8.889 1.00 97.25 78 CYS A N 1
ATOM 604 C CA . CYS A 1 78 ? -7.606 -24.762 -8.702 1.00 97.25 78 CYS A CA 1
ATOM 605 C C . CYS A 1 78 ? -7.736 -25.430 -10.076 1.00 97.25 78 CYS A C 1
ATOM 607 O O . CYS A 1 78 ? -8.514 -24.956 -10.907 1.00 97.25 78 CYS A O 1
ATOM 609 N N . ILE A 1 79 ? -6.996 -26.517 -10.309 1.00 96.75 79 ILE A N 1
ATOM 610 C CA . ILE A 1 79 ? -7.114 -27.340 -11.518 1.00 96.75 79 ILE A CA 1
ATOM 611 C C . ILE A 1 79 ? -7.787 -28.659 -11.160 1.00 96.75 79 ILE A C 1
ATOM 613 O O . ILE A 1 79 ? -7.254 -29.422 -10.360 1.00 96.75 79 ILE A O 1
ATOM 617 N N . GLU A 1 80 ? -8.922 -28.956 -11.780 1.00 94.56 80 GLU A N 1
ATOM 618 C CA . GLU A 1 80 ? -9.547 -30.283 -11.772 1.00 94.56 80 GLU A CA 1
ATOM 619 C C . GLU A 1 80 ? -9.163 -31.037 -13.056 1.00 94.56 80 GLU A C 1
ATOM 621 O O . GLU A 1 80 ? -8.955 -30.417 -14.100 1.00 94.56 80 GLU A O 1
ATOM 626 N N . GLN A 1 81 ? -9.023 -32.362 -12.978 1.00 92.19 81 GLN A N 1
ATOM 627 C CA . GLN A 1 81 ? -8.662 -33.215 -14.113 1.00 92.19 81 GLN A CA 1
ATOM 628 C C . GLN A 1 81 ? -9.824 -34.151 -14.441 1.00 92.19 81 GLN A C 1
ATOM 630 O O . GLN A 1 81 ? -10.129 -35.057 -13.667 1.00 92.19 81 GLN A O 1
ATOM 635 N N . ASP A 1 82 ? -10.423 -33.968 -15.613 1.00 88.69 82 ASP A N 1
ATOM 636 C CA . ASP A 1 82 ? -11.346 -34.925 -16.205 1.00 88.69 82 ASP A CA 1
ATOM 637 C C . ASP A 1 82 ? -10.542 -35.946 -17.024 1.00 88.69 82 ASP A C 1
ATOM 639 O O . ASP A 1 82 ? -9.995 -35.646 -18.091 1.00 88.69 82 ASP A O 1
ATOM 643 N N . ILE A 1 83 ? -10.439 -37.164 -16.490 1.00 84.56 83 ILE A N 1
ATOM 644 C CA . ILE A 1 83 ? -9.719 -38.276 -17.120 1.00 84.56 83 ILE A CA 1
ATOM 645 C C . ILE A 1 83 ? -10.529 -38.864 -18.289 1.00 84.56 83 ILE A C 1
ATOM 647 O O . ILE A 1 83 ? -9.935 -39.300 -19.274 1.00 84.56 83 ILE A O 1
ATOM 651 N N . GLU A 1 84 ? -11.864 -38.850 -18.216 1.00 82.94 84 GLU A N 1
ATOM 652 C CA . GLU A 1 84 ? -12.745 -39.459 -19.222 1.00 82.94 84 GLU A CA 1
ATOM 653 C C . GLU A 1 84 ? -12.761 -38.632 -20.512 1.00 82.94 84 GLU A C 1
ATOM 655 O O . GLU A 1 84 ? -12.548 -39.169 -21.601 1.00 82.94 84 GLU A O 1
ATOM 660 N N . ASN A 1 85 ? -12.920 -37.311 -20.392 1.00 83.50 85 ASN A N 1
ATOM 661 C CA . ASN A 1 85 ? -12.877 -36.385 -21.526 1.00 83.50 85 ASN A CA 1
ATOM 662 C C . ASN A 1 85 ? -11.446 -35.938 -21.887 1.00 83.50 85 ASN A C 1
ATOM 664 O O . ASN A 1 85 ? -11.231 -35.373 -22.960 1.00 83.50 85 ASN A O 1
ATOM 668 N N . SER A 1 86 ? -10.453 -36.226 -21.034 1.00 84.88 86 SER A N 1
ATOM 669 C CA . SER A 1 86 ? -9.054 -35.781 -21.172 1.00 84.88 86 SER A CA 1
ATOM 670 C C . SER A 1 86 ? -8.888 -34.248 -21.180 1.00 84.88 86 SER A C 1
ATOM 672 O O . SER A 1 86 ? -8.135 -33.693 -21.988 1.00 84.88 86 SER A O 1
ATOM 674 N N . VAL A 1 87 ? -9.588 -33.571 -20.265 1.00 90.50 87 VAL A N 1
ATOM 675 C CA . VAL A 1 87 ? -9.649 -32.102 -20.136 1.00 90.50 87 VAL A CA 1
ATOM 676 C C . VAL A 1 87 ? -9.220 -31.667 -18.733 1.00 90.50 87 VAL A C 1
ATOM 678 O O . VAL A 1 87 ? -9.518 -32.333 -17.744 1.00 90.50 87 VAL A O 1
ATOM 681 N N . TYR A 1 88 ? -8.548 -30.523 -18.624 1.00 94.06 88 TYR A N 1
ATOM 682 C CA . TYR A 1 88 ? -8.309 -29.846 -17.348 1.00 94.06 88 TYR A CA 1
ATOM 683 C C . TYR A 1 88 ? -9.252 -28.653 -17.193 1.00 94.06 88 TYR A C 1
ATOM 685 O O . TYR A 1 88 ? -9.264 -27.769 -18.049 1.00 94.06 88 TYR A O 1
ATOM 693 N N . ILE A 1 89 ? -10.004 -28.599 -16.091 1.00 94.81 89 ILE A N 1
ATOM 694 C CA . ILE A 1 89 ? -10.915 -27.490 -15.782 1.00 94.81 89 ILE A CA 1
ATOM 695 C C . ILE A 1 89 ? -10.217 -26.539 -14.810 1.00 94.81 89 ILE A C 1
ATOM 697 O O . ILE A 1 89 ? -9.883 -26.906 -13.680 1.00 94.81 89 ILE A O 1
ATOM 701 N N . ALA A 1 90 ? -9.995 -25.304 -15.252 1.00 95.81 90 ALA A N 1
ATOM 702 C CA . ALA A 1 90 ? -9.314 -24.268 -14.495 1.00 95.81 90 ALA A CA 1
ATOM 703 C C . ALA A 1 90 ? -10.298 -23.318 -13.803 1.00 95.81 90 ALA A C 1
ATOM 705 O O . ALA A 1 90 ? -11.135 -22.678 -14.444 1.00 95.81 90 ALA A O 1
ATOM 706 N N . ARG A 1 91 ? -10.137 -23.170 -12.483 1.00 96.56 91 ARG A N 1
ATOM 707 C CA . ARG A 1 91 ? -10.921 -22.264 -11.628 1.00 96.56 91 ARG A CA 1
ATOM 708 C C . ARG A 1 91 ? -10.009 -21.237 -10.952 1.00 96.56 91 ARG A C 1
ATOM 710 O O . ARG A 1 91 ? -9.577 -21.444 -9.816 1.00 96.56 91 ARG A O 1
ATOM 717 N N . PRO A 1 92 ? -9.667 -20.147 -11.664 1.00 96.19 92 PRO A N 1
ATOM 718 C CA . PRO A 1 92 ? -8.795 -19.094 -11.160 1.00 96.19 92 PRO A CA 1
ATOM 719 C C . PRO A 1 92 ? -9.536 -18.083 -10.275 1.00 96.19 92 PRO A C 1
ATOM 721 O O . PRO A 1 92 ? -10.573 -17.528 -10.662 1.00 96.19 92 PRO A O 1
ATOM 724 N N . PHE A 1 93 ? -8.980 -17.811 -9.101 1.00 96.25 93 PHE A N 1
ATOM 725 C CA . PHE A 1 93 ? -9.440 -16.842 -8.109 1.00 96.25 93 PHE A CA 1
ATOM 726 C C . PHE A 1 93 ? -8.391 -15.749 -7.892 1.00 96.25 93 PHE A C 1
ATOM 728 O O . PHE A 1 93 ? -7.187 -16.007 -7.942 1.00 96.25 93 PHE A O 1
ATOM 735 N N . ASN A 1 94 ? -8.866 -14.542 -7.598 1.00 95.88 94 ASN A N 1
ATOM 736 C CA . ASN A 1 94 ? -8.044 -13.383 -7.286 1.00 95.88 94 ASN A CA 1
ATOM 737 C C . ASN A 1 94 ? -8.550 -12.733 -5.990 1.00 95.88 94 ASN A C 1
ATOM 739 O O . ASN A 1 94 ? -9.732 -12.397 -5.884 1.00 95.88 94 ASN A O 1
ATOM 743 N N . PHE A 1 95 ? -7.664 -12.570 -5.006 1.00 97.12 95 PHE A N 1
ATOM 744 C CA . PHE A 1 95 ? -7.992 -12.026 -3.687 1.00 97.12 95 PHE A CA 1
ATOM 745 C C . PHE A 1 95 ? -7.112 -10.815 -3.393 1.00 97.12 95 PH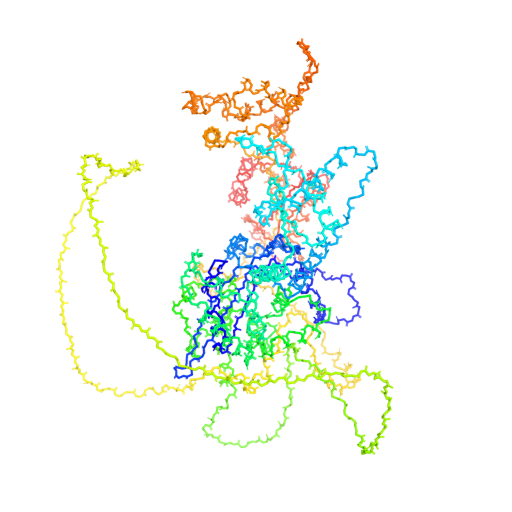E A C 1
ATOM 747 O O . PHE A 1 95 ? -5.902 -10.959 -3.235 1.00 97.12 95 PHE A O 1
ATOM 754 N N . HIS A 1 96 ? -7.696 -9.629 -3.225 1.00 97.19 96 HIS A N 1
ATOM 755 C CA . HIS A 1 96 ? -6.986 -8.545 -2.540 1.00 97.19 96 HIS A CA 1
ATOM 756 C C . HIS A 1 96 ? -6.862 -8.887 -1.046 1.00 97.19 96 HIS A C 1
ATOM 758 O O . HIS A 1 96 ? -7.827 -9.355 -0.438 1.00 97.19 96 HIS A O 1
ATOM 764 N N . LEU A 1 97 ? -5.697 -8.643 -0.443 1.00 96.56 97 LEU A N 1
ATOM 765 C CA . LEU A 1 97 ? -5.391 -9.032 0.935 1.00 96.56 97 LEU A CA 1
ATOM 766 C C . LEU A 1 97 ? -5.293 -7.806 1.848 1.00 96.56 97 LEU A C 1
ATOM 768 O O . LEU A 1 97 ? -4.545 -6.877 1.561 1.00 96.56 97 LEU A O 1
ATOM 772 N N . ASN A 1 98 ? -6.031 -7.797 2.958 1.00 95.75 98 ASN A N 1
ATOM 773 C CA . ASN A 1 98 ? -6.106 -6.643 3.853 1.00 95.75 98 ASN A CA 1
ATOM 774 C C . ASN A 1 98 ? -5.192 -6.807 5.081 1.00 95.75 98 ASN A C 1
ATOM 776 O O . ASN A 1 98 ? -5.476 -7.649 5.940 1.00 95.75 98 ASN A O 1
ATOM 780 N N . PRO A 1 99 ? -4.119 -5.999 5.216 1.00 93.00 99 PRO A N 1
ATOM 781 C CA . PRO A 1 99 ? -3.213 -6.067 6.359 1.00 93.00 99 PRO A CA 1
ATOM 782 C C . PRO A 1 99 ? -3.762 -5.395 7.624 1.00 93.00 99 PRO A C 1
ATOM 784 O O . PRO A 1 99 ? -3.137 -5.521 8.678 1.00 93.00 99 PRO A O 1
ATOM 787 N N . VAL A 1 100 ? -4.905 -4.701 7.566 1.00 91.12 100 VAL A N 1
ATOM 788 C CA . VAL A 1 100 ? -5.463 -3.975 8.715 1.00 91.12 100 VAL A CA 1
ATOM 789 C C . VAL A 1 100 ? -6.079 -4.935 9.738 1.00 91.12 100 VAL A C 1
ATOM 791 O O . VAL A 1 100 ? -6.872 -5.823 9.418 1.00 91.12 100 VAL A O 1
ATOM 794 N N . MET A 1 101 ? -5.718 -4.724 11.002 1.00 86.19 101 MET A N 1
ATOM 795 C CA . MET A 1 101 ? -6.140 -5.526 12.148 1.00 86.19 101 MET A CA 1
ATOM 796 C C . MET A 1 101 ? -7.301 -4.865 12.901 1.00 86.19 101 MET A C 1
ATOM 798 O O . MET A 1 101 ? -7.345 -3.644 13.047 1.00 86.19 101 MET A O 1
ATOM 802 N N . GLU A 1 102 ? -8.249 -5.656 13.416 1.00 83.06 102 GLU A N 1
ATOM 803 C CA . GLU A 1 102 ? -9.308 -5.127 14.285 1.00 83.06 102 GLU A CA 1
ATOM 804 C C . GLU A 1 102 ? -8.731 -4.785 15.671 1.00 83.06 102 GLU A C 1
ATOM 806 O O . GLU A 1 102 ? -8.361 -5.684 16.422 1.00 83.06 102 GLU A O 1
ATOM 811 N N . GLU A 1 103 ? -8.725 -3.495 16.030 1.00 82.44 103 GLU A N 1
ATOM 812 C CA . GLU A 1 103 ? -8.203 -2.899 17.283 1.00 82.44 103 GLU A CA 1
ATOM 813 C C . GLU A 1 103 ? -8.408 -3.758 18.550 1.00 82.44 103 GLU A C 1
ATOM 815 O O . GLU A 1 103 ? -7.515 -3.915 19.381 1.00 82.44 103 GLU A O 1
ATOM 820 N N . LYS A 1 104 ? -9.590 -4.373 18.681 1.00 82.00 104 LYS A N 1
ATOM 821 C CA . LYS A 1 104 ? -9.993 -5.222 19.816 1.00 82.00 104 LYS A CA 1
ATOM 822 C C . LYS A 1 104 ? -9.132 -6.477 20.020 1.00 82.00 104 LYS A C 1
ATOM 824 O O . LYS A 1 104 ? -9.290 -7.118 21.055 1.00 82.00 104 LYS A O 1
ATOM 829 N N . LEU A 1 105 ? -8.310 -6.863 19.044 1.00 83.69 105 LEU A N 1
ATOM 830 C CA . LEU A 1 105 ? -7.400 -8.008 19.131 1.00 83.69 105 LEU A CA 1
ATOM 831 C C . LEU A 1 105 ? -6.110 -7.686 19.906 1.00 83.69 105 LEU A C 1
ATOM 833 O O . LEU A 1 105 ? -5.396 -8.618 20.260 1.00 83.69 105 LEU A O 1
ATOM 837 N N . GLU A 1 106 ? -5.808 -6.405 20.166 1.00 83.88 106 GLU A N 1
ATOM 838 C CA . GLU A 1 106 ? -4.565 -5.938 20.821 1.00 83.88 106 GLU A CA 1
ATOM 839 C C . GLU A 1 106 ? -3.258 -6.350 20.089 1.00 83.88 106 GLU A C 1
ATOM 841 O O . GLU A 1 106 ? -2.168 -6.176 20.626 1.00 83.88 106 GLU A O 1
ATOM 846 N N . VAL A 1 107 ? -3.347 -6.838 18.841 1.00 88.00 107 VAL A N 1
ATOM 847 C CA . VAL A 1 107 ? -2.203 -7.195 17.979 1.00 88.00 107 VAL A CA 1
ATOM 848 C C . VAL A 1 107 ? -1.928 -6.079 16.967 1.00 88.00 107 VAL A C 1
ATOM 850 O O . VAL A 1 107 ? -2.776 -5.769 16.128 1.00 88.00 107 VAL A O 1
ATOM 853 N N . GLU A 1 108 ? -0.726 -5.510 17.028 1.00 88.12 108 GLU A N 1
ATOM 854 C CA . GLU A 1 108 ? -0.222 -4.496 16.096 1.00 88.12 108 GLU A CA 1
ATOM 855 C C . GLU A 1 108 ? 0.533 -5.141 14.920 1.00 88.12 108 GLU A C 1
ATOM 857 O O . GLU A 1 108 ? 1.258 -6.121 15.097 1.00 88.12 108 GLU A O 1
ATOM 862 N N . ARG A 1 109 ? 0.380 -4.579 13.713 1.00 90.06 109 ARG A N 1
ATOM 863 C CA . ARG A 1 109 ? 1.072 -5.019 12.493 1.00 90.06 109 ARG A CA 1
ATOM 864 C C . ARG A 1 109 ? 1.635 -3.805 11.754 1.00 90.06 109 ARG A C 1
ATOM 866 O O . ARG A 1 109 ? 0.876 -2.974 11.262 1.00 90.06 109 ARG A O 1
ATOM 873 N N . ILE A 1 110 ? 2.961 -3.724 11.663 1.00 91.25 110 ILE A N 1
ATOM 874 C CA . ILE A 1 110 ? 3.693 -2.666 10.951 1.00 91.25 110 ILE A CA 1
ATOM 875 C C . ILE A 1 110 ? 4.184 -3.237 9.615 1.00 91.25 110 ILE A C 1
ATOM 877 O O . ILE A 1 110 ? 4.709 -4.346 9.576 1.00 91.25 110 ILE A O 1
ATOM 881 N N . PHE A 1 111 ? 4.009 -2.490 8.525 1.00 91.88 111 PHE A N 1
ATOM 882 C CA . PHE A 1 111 ? 4.416 -2.879 7.170 1.00 91.88 111 PHE A CA 1
ATOM 883 C C . PHE A 1 111 ? 4.861 -1.649 6.365 1.00 91.88 111 PHE A C 1
ATOM 885 O O . PHE A 1 111 ? 4.484 -0.520 6.675 1.00 91.88 111 PHE A O 1
ATOM 892 N N . SER A 1 112 ? 5.678 -1.864 5.333 1.00 94.06 112 SER A N 1
ATOM 893 C CA . SER A 1 112 ? 6.214 -0.817 4.451 1.00 94.06 112 SER A CA 1
ATOM 894 C C . SER A 1 112 ? 5.808 -1.014 2.988 1.00 94.06 112 SER A C 1
ATOM 896 O O . SER A 1 112 ? 5.346 -2.082 2.587 1.00 94.06 112 SER A O 1
ATOM 898 N N . TYR A 1 113 ? 6.056 0.014 2.174 1.00 94.88 113 TYR A N 1
ATOM 899 C CA . TYR A 1 113 ? 6.012 -0.038 0.710 1.00 94.88 113 TYR A CA 1
ATOM 900 C C . TYR A 1 113 ? 7.386 0.305 0.120 1.00 94.88 113 TYR A C 1
ATOM 902 O O . TYR A 1 113 ? 8.129 1.113 0.683 1.00 94.88 113 TYR A O 1
ATOM 910 N N . GLN A 1 114 ? 7.729 -0.290 -1.021 1.00 94.56 114 GLN A N 1
ATOM 911 C CA . GLN A 1 114 ? 8.885 0.077 -1.838 1.00 94.56 114 GLN A CA 1
ATOM 912 C C . GLN A 1 114 ? 8.406 0.890 -3.044 1.00 94.56 114 GLN A C 1
ATOM 914 O O . GLN A 1 114 ? 7.563 0.425 -3.804 1.00 94.56 114 GLN A O 1
ATOM 919 N N . SER A 1 115 ? 8.970 2.082 -3.260 1.00 93.12 115 SER A N 1
ATOM 920 C CA . SER A 1 115 ? 8.535 3.000 -4.327 1.00 93.12 115 SER A CA 1
ATOM 921 C C . SER A 1 115 ? 8.505 2.356 -5.717 1.00 93.12 115 SER A C 1
ATOM 923 O O . SER A 1 115 ? 7.500 2.471 -6.407 1.00 93.12 115 SER A O 1
ATOM 925 N N . GLY A 1 116 ? 9.557 1.624 -6.097 1.00 92.62 116 GLY A N 1
ATOM 926 C CA . GLY A 1 116 ? 9.622 0.935 -7.393 1.00 92.62 116 GLY A CA 1
ATOM 927 C C . GLY A 1 116 ? 8.635 -0.231 -7.545 1.00 92.62 116 GLY A C 1
ATOM 928 O O . GLY A 1 116 ? 8.215 -0.516 -8.660 1.00 92.62 116 GLY A O 1
ATOM 929 N N . ALA A 1 117 ? 8.224 -0.879 -6.447 1.00 92.06 117 ALA A N 1
ATOM 930 C CA . ALA A 1 117 ? 7.173 -1.900 -6.491 1.00 92.06 117 ALA A CA 1
ATOM 931 C C . ALA A 1 117 ? 5.790 -1.252 -6.653 1.00 92.06 117 ALA A C 1
ATOM 933 O O . ALA A 1 117 ? 4.988 -1.715 -7.452 1.00 92.06 117 ALA A O 1
ATOM 934 N N . VAL A 1 118 ? 5.537 -0.127 -5.973 1.00 93.38 118 VAL A N 1
ATOM 935 C CA . VAL A 1 118 ? 4.308 0.665 -6.160 1.00 93.38 118 VAL A CA 1
ATOM 936 C C . VAL A 1 118 ? 4.211 1.216 -7.586 1.00 93.38 118 VAL A C 1
ATOM 938 O O . VAL A 1 118 ? 3.155 1.121 -8.198 1.00 93.38 118 VAL A O 1
ATOM 941 N N . GLU A 1 119 ? 5.306 1.741 -8.144 1.00 94.19 119 GLU A N 1
ATOM 942 C CA . GLU A 1 119 ? 5.366 2.215 -9.535 1.00 94.19 119 GLU A CA 1
ATOM 943 C C . GLU A 1 119 ? 5.081 1.088 -10.542 1.00 94.19 119 GLU A C 1
ATOM 945 O O . GLU A 1 119 ? 4.307 1.287 -11.479 1.00 94.19 119 GLU A O 1
ATOM 950 N N . PHE A 1 120 ? 5.643 -0.106 -10.317 1.00 92.25 120 PHE A N 1
ATOM 951 C CA . PHE A 1 120 ? 5.406 -1.293 -11.142 1.00 92.25 120 PHE A CA 1
ATOM 952 C C . PHE A 1 120 ? 3.966 -1.818 -11.042 1.00 92.25 120 PHE A C 1
ATOM 954 O O . PHE A 1 120 ? 3.340 -2.096 -12.059 1.00 92.25 120 PHE A O 1
ATOM 961 N N . LEU A 1 121 ? 3.408 -1.918 -9.835 1.00 93.12 121 LEU A N 1
ATOM 962 C CA . LEU A 1 121 ? 2.022 -2.343 -9.627 1.00 93.12 121 LEU A CA 1
ATOM 963 C C . LEU A 1 121 ? 1.040 -1.356 -10.278 1.00 93.12 121 LEU A C 1
ATOM 965 O O . LEU A 1 121 ? 0.131 -1.751 -11.008 1.00 93.12 121 LEU A O 1
ATOM 969 N N . MET A 1 122 ? 1.250 -0.052 -10.078 1.00 92.44 122 MET A N 1
ATOM 970 C CA . MET A 1 122 ? 0.391 0.981 -10.661 1.00 92.44 122 MET A CA 1
ATOM 971 C C . MET A 1 122 ? 0.471 1.038 -12.194 1.00 92.44 122 MET A C 1
ATOM 973 O O . MET A 1 122 ? -0.541 1.342 -12.825 1.00 92.44 122 MET A O 1
ATOM 977 N N . SER A 1 123 ? 1.617 0.727 -12.813 1.00 93.06 123 SER A N 1
ATOM 978 C CA . SER A 1 123 ? 1.730 0.697 -14.281 1.00 93.06 123 SER A CA 1
ATOM 979 C C . SER A 1 123 ? 1.009 -0.493 -14.930 1.00 93.06 123 SER A C 1
ATOM 981 O O . SER A 1 123 ? 0.581 -0.372 -16.077 1.00 93.06 123 SER A O 1
ATOM 983 N N . HIS A 1 124 ? 0.773 -1.576 -14.182 1.00 89.81 124 HIS A N 1
ATOM 984 C CA . HIS A 1 124 ? -0.058 -2.719 -14.593 1.00 89.81 124 HIS A CA 1
ATOM 985 C C . HIS A 1 124 ? -1.530 -2.595 -14.147 1.00 89.81 124 HIS A C 1
ATOM 987 O O . HIS A 1 124 ? -2.327 -3.512 -14.326 1.00 89.81 124 HIS A O 1
ATOM 993 N N . GLY A 1 125 ? -1.932 -1.431 -13.620 1.00 89.50 125 GLY A N 1
ATOM 994 C CA . GLY A 1 125 ? -3.325 -1.131 -13.268 1.00 89.50 125 GLY A CA 1
ATOM 995 C C . GLY A 1 125 ? -3.756 -1.591 -11.872 1.00 89.50 125 GLY A C 1
ATOM 996 O O . GLY A 1 125 ? -4.951 -1.564 -11.566 1.00 89.50 125 GLY A O 1
ATOM 997 N N . PHE A 1 126 ? -2.817 -1.980 -11.004 1.00 93.38 126 PHE A N 1
ATOM 998 C CA . PHE A 1 126 ? -3.128 -2.381 -9.635 1.00 93.38 126 PHE A CA 1
ATOM 999 C C . PHE A 1 126 ? -3.732 -1.222 -8.824 1.00 93.38 126 PHE A C 1
ATOM 1001 O O . PHE A 1 126 ? -3.152 -0.141 -8.685 1.00 93.38 126 PHE A O 1
ATOM 1008 N N . ARG A 1 127 ? -4.891 -1.479 -8.213 1.00 93.50 127 ARG A N 1
ATOM 1009 C CA . ARG A 1 127 ? -5.591 -0.541 -7.325 1.00 93.50 127 ARG A CA 1
ATOM 1010 C C . ARG A 1 127 ? -5.012 -0.589 -5.912 1.00 93.50 127 ARG A C 1
ATOM 1012 O O . ARG A 1 127 ? -5.391 -1.444 -5.110 1.00 93.50 127 ARG A O 1
ATOM 1019 N N . MET A 1 128 ? -4.109 0.337 -5.594 1.00 93.88 128 MET A N 1
ATOM 1020 C CA . MET A 1 128 ? -3.434 0.423 -4.286 1.00 93.88 128 MET A CA 1
ATOM 1021 C C . MET A 1 128 ? -4.403 0.569 -3.094 1.00 93.88 128 MET A C 1
ATOM 1023 O O . MET A 1 128 ? -4.064 0.212 -1.968 1.00 93.88 128 MET A O 1
ATOM 1027 N N . GLU A 1 129 ? -5.621 1.061 -3.325 1.00 94.50 129 GLU A N 1
ATOM 1028 C CA . GLU A 1 129 ? -6.695 1.196 -2.338 1.00 94.50 129 GLU A CA 1
ATOM 1029 C C . GLU A 1 129 ? -7.562 -0.068 -2.164 1.00 94.50 129 GLU A C 1
ATOM 1031 O O . GLU A 1 129 ? -8.281 -0.198 -1.166 1.00 94.50 129 GLU A O 1
ATOM 1036 N N . ALA A 1 130 ? -7.514 -1.019 -3.102 1.00 94.56 130 ALA A N 1
ATOM 1037 C CA . ALA A 1 130 ? -8.337 -2.228 -3.061 1.00 94.56 130 ALA A CA 1
ATOM 1038 C C . ALA A 1 130 ? -7.982 -3.188 -1.900 1.00 94.56 130 ALA A C 1
ATOM 1040 O O . ALA A 1 130 ? -8.923 -3.622 -1.225 1.00 94.56 130 ALA A O 1
ATOM 1041 N N . PRO A 1 131 ? -6.695 -3.445 -1.560 1.00 95.25 131 PRO A N 1
ATOM 1042 C CA . PRO A 1 131 ? -6.299 -4.163 -0.340 1.00 95.25 131 PRO A CA 1
ATOM 1043 C C . PRO A 1 131 ? -6.987 -3.657 0.934 1.00 95.25 131 PRO A C 1
ATOM 1045 O O . PRO A 1 131 ? -7.433 -4.449 1.757 1.00 95.25 131 PRO A O 1
ATOM 1048 N N . PHE A 1 132 ? -7.145 -2.339 1.075 1.00 94.81 132 PHE A N 1
ATOM 1049 C CA . PHE A 1 132 ? -7.693 -1.714 2.281 1.00 94.81 132 PHE A CA 1
ATOM 1050 C C . PHE A 1 132 ? -9.226 -1.627 2.296 1.00 94.81 132 PHE A C 1
ATOM 1052 O O . PHE A 1 132 ? -9.838 -1.734 3.359 1.00 94.81 132 PHE A O 1
ATOM 1059 N N . THR A 1 133 ? -9.853 -1.418 1.133 1.00 93.31 133 THR A N 1
ATOM 1060 C CA . THR A 1 133 ? -11.305 -1.165 1.012 1.00 93.31 133 THR A CA 1
ATOM 1061 C C . THR A 1 133 ? -12.131 -2.432 0.767 1.00 93.31 133 THR A C 1
ATOM 1063 O O . THR A 1 133 ? -13.215 -2.596 1.340 1.00 93.31 133 THR A O 1
ATOM 1066 N N . GLN A 1 134 ? -11.612 -3.326 -0.076 1.00 93.56 134 GLN A N 1
ATOM 1067 C CA . GLN A 1 134 ? -12.271 -4.539 -0.572 1.00 93.56 134 GLN A CA 1
ATOM 1068 C C . GLN A 1 134 ? -11.571 -5.818 -0.086 1.00 93.56 134 GLN A C 1
ATOM 1070 O O . GLN A 1 134 ? -12.213 -6.863 -0.008 1.00 93.56 134 GLN A O 1
ATOM 1075 N N . GLY A 1 135 ? -10.284 -5.745 0.268 1.00 95.19 135 GLY A N 1
ATOM 1076 C CA . GLY A 1 135 ? -9.464 -6.915 0.574 1.00 95.19 135 GLY A CA 1
ATOM 1077 C C . GLY A 1 135 ? -9.952 -7.767 1.749 1.00 95.19 135 GLY A C 1
ATOM 1078 O O . GLY A 1 135 ? -10.437 -7.258 2.766 1.00 95.19 135 GLY A O 1
ATOM 1079 N N . VAL A 1 136 ? -9.784 -9.080 1.600 1.00 96.06 136 VAL A N 1
ATOM 1080 C CA . VAL A 1 136 ? -10.096 -10.111 2.596 1.00 96.06 136 VAL A CA 1
ATOM 1081 C C . VAL A 1 136 ? -9.119 -9.983 3.777 1.00 96.06 136 VAL A C 1
ATOM 1083 O O . VAL A 1 136 ? -7.917 -9.846 3.544 1.00 96.06 136 VAL A O 1
ATOM 1086 N N . PRO A 1 137 ? -9.576 -10.016 5.044 1.00 95.06 137 PRO A N 1
ATOM 1087 C CA . PRO A 1 137 ? -8.672 -9.987 6.193 1.00 95.06 137 PRO A CA 1
ATOM 1088 C C . PRO A 1 137 ? -7.824 -11.263 6.278 1.00 95.06 137 PRO A C 1
ATOM 1090 O O . PRO A 1 137 ? -8.181 -12.307 5.726 1.00 95.06 137 PRO A O 1
ATOM 1093 N N . TYR A 1 138 ? -6.723 -11.196 7.022 1.00 94.94 138 TYR A N 1
ATOM 1094 C CA . TYR A 1 138 ? -5.988 -12.384 7.446 1.00 94.94 138 TYR A CA 1
ATOM 1095 C C . TYR A 1 138 ? -5.320 -12.198 8.811 1.00 94.94 138 TYR A C 1
ATOM 1097 O O . TYR A 1 138 ? -5.003 -11.089 9.263 1.00 94.94 138 TYR A O 1
ATOM 1105 N N . LEU A 1 139 ? -5.057 -13.342 9.430 1.00 94.12 139 LEU A N 1
ATOM 1106 C CA . LEU A 1 139 ? -4.321 -13.513 10.673 1.00 94.12 139 LEU A CA 1
ATOM 1107 C C . LEU A 1 139 ? -3.405 -14.721 10.480 1.00 94.12 139 LEU A C 1
ATOM 1109 O O . LEU A 1 139 ? -3.889 -15.731 9.976 1.00 94.12 139 LEU A O 1
ATOM 1113 N N . SER A 1 140 ? -2.130 -14.650 10.853 1.00 94.81 140 SER A N 1
ATOM 1114 C CA . SER A 1 140 ? -1.233 -15.818 10.848 1.00 94.81 140 SER A CA 1
ATOM 1115 C C . SER A 1 140 ? -1.450 -16.724 12.068 1.00 94.81 140 SER A C 1
ATOM 1117 O O . SER A 1 140 ? -2.029 -16.284 13.065 1.00 94.81 140 SER A O 1
ATOM 1119 N N . ARG A 1 141 ? -0.948 -17.973 12.050 1.00 94.50 141 ARG A N 1
ATOM 1120 C CA . ARG A 1 141 ? -0.982 -18.855 13.243 1.00 94.50 141 ARG A CA 1
ATOM 1121 C C . ARG A 1 141 ? -0.287 -18.203 14.454 1.00 94.50 141 ARG A C 1
ATOM 1123 O O . ARG A 1 141 ? -0.796 -18.283 15.571 1.00 94.50 141 ARG A O 1
ATOM 1130 N N . ASN A 1 142 ? 0.828 -17.497 14.234 1.00 93.62 142 ASN A N 1
ATOM 1131 C CA . ASN A 1 142 ? 1.526 -16.743 15.286 1.00 93.62 142 ASN A CA 1
ATOM 1132 C C . ASN A 1 142 ? 0.682 -15.586 15.853 1.00 93.62 142 ASN A C 1
ATOM 1134 O O . ASN A 1 142 ? 0.582 -15.441 17.073 1.00 93.62 142 ASN A O 1
ATOM 1138 N N . GLU A 1 143 ? 0.061 -14.769 14.997 1.00 93.75 143 GLU A N 1
ATOM 1139 C CA . GLU A 1 143 ? -0.787 -13.651 15.441 1.00 93.75 143 GLU A CA 1
ATOM 1140 C C . GLU A 1 143 ? -2.087 -14.136 16.102 1.00 93.75 143 GLU A C 1
ATOM 1142 O O . GLU A 1 143 ? -2.565 -13.499 17.038 1.00 93.75 143 GLU A O 1
ATOM 1147 N N . GLU A 1 144 ? -2.636 -15.284 15.686 1.00 93.06 144 GLU A N 1
ATOM 1148 C CA . GLU A 1 144 ? -3.728 -15.956 16.396 1.00 93.06 144 GLU A CA 1
ATOM 1149 C C . GLU A 1 144 ? -3.301 -16.370 17.809 1.00 93.06 144 GLU A C 1
ATOM 1151 O O . GLU A 1 144 ? -3.998 -16.051 18.774 1.00 93.06 144 GLU A O 1
ATOM 1156 N N . GLY A 1 145 ? -2.155 -17.043 17.951 1.00 92.94 145 GLY A N 1
ATOM 1157 C CA . GLY A 1 145 ? -1.620 -17.430 19.258 1.00 92.94 145 GLY A CA 1
ATOM 1158 C C . GLY A 1 145 ? -1.417 -16.223 20.180 1.00 92.94 145 GLY A C 1
ATOM 1159 O O . GLY A 1 145 ? -1.792 -16.264 21.355 1.00 92.94 145 GLY A O 1
ATOM 1160 N N . LEU A 1 146 ? -0.907 -15.116 19.631 1.00 93.00 146 LEU A N 1
ATOM 1161 C CA . LEU A 1 146 ? -0.747 -13.854 20.350 1.00 93.00 146 LEU A CA 1
ATOM 1162 C C . LEU A 1 146 ? -2.096 -13.231 20.743 1.00 93.00 146 LEU A C 1
ATOM 1164 O O . LEU A 1 146 ? -2.279 -12.893 21.910 1.00 93.00 146 LEU A O 1
ATOM 1168 N N . ALA A 1 147 ? -3.065 -13.140 19.826 1.00 92.25 147 ALA A N 1
ATOM 1169 C CA . ALA A 1 147 ? -4.400 -12.610 20.116 1.00 92.25 147 ALA A CA 1
ATOM 1170 C C . ALA A 1 147 ? -5.126 -13.435 21.196 1.00 92.25 147 ALA A C 1
ATOM 1172 O O . ALA A 1 147 ? -5.737 -12.873 22.106 1.00 92.25 147 ALA A O 1
ATOM 1173 N N . ARG A 1 148 ? -5.008 -14.772 21.153 1.00 91.75 148 ARG A N 1
ATOM 1174 C CA . ARG A 1 148 ? -5.535 -15.679 22.189 1.00 91.75 148 ARG A CA 1
ATOM 1175 C C . ARG A 1 148 ? -4.877 -15.428 23.550 1.00 91.75 148 ARG A C 1
ATOM 1177 O O . ARG A 1 148 ? -5.585 -15.346 24.554 1.00 91.75 148 ARG A O 1
ATOM 1184 N N . LYS A 1 149 ? -3.550 -15.249 23.587 1.00 92.69 149 LYS A N 1
ATOM 1185 C CA . LYS A 1 149 ? -2.785 -14.932 24.807 1.00 92.69 149 LYS A CA 1
ATOM 1186 C C . LYS A 1 149 ? -3.181 -13.575 25.395 1.00 92.69 149 LYS A C 1
ATOM 1188 O O . LYS A 1 149 ? -3.550 -13.512 26.564 1.00 92.69 149 LYS A O 1
ATOM 1193 N N . LEU A 1 150 ? -3.199 -12.513 24.588 1.00 91.12 150 LEU A N 1
ATOM 1194 C CA . LEU A 1 150 ? -3.590 -11.164 25.017 1.00 91.12 150 LEU A CA 1
ATOM 1195 C C . LEU A 1 150 ? -5.043 -11.118 25.517 1.00 91.12 150 LEU A C 1
ATOM 1197 O O . LEU A 1 150 ? -5.334 -10.472 26.527 1.00 91.12 150 LEU A O 1
ATOM 1201 N N . ALA A 1 151 ? -5.953 -11.858 24.876 1.00 89.00 151 ALA A N 1
ATOM 1202 C CA . ALA A 1 151 ? -7.343 -11.979 25.310 1.00 89.00 151 ALA A CA 1
ATOM 1203 C C . ALA A 1 151 ? -7.513 -12.765 26.627 1.00 89.00 151 ALA A C 1
ATOM 1205 O O . ALA A 1 151 ? -8.468 -12.505 27.368 1.00 89.00 151 ALA A O 1
ATOM 1206 N N . LEU A 1 152 ? -6.607 -13.696 26.952 1.00 88.44 152 LEU A N 1
ATOM 1207 C CA . LEU A 1 152 ? -6.545 -14.355 28.262 1.00 88.44 152 LEU A CA 1
ATOM 1208 C C . LEU A 1 152 ? -5.967 -13.409 29.324 1.00 88.44 152 LEU A C 1
ATOM 1210 O O . LEU A 1 152 ? -6.625 -13.150 30.330 1.00 88.44 152 LEU A O 1
ATOM 1214 N N . GLU A 1 153 ? -4.819 -12.786 29.053 1.00 88.75 153 GLU A N 1
ATOM 1215 C CA . GLU A 1 153 ? -4.202 -11.780 29.930 1.00 88.75 153 GLU A CA 1
ATOM 1216 C C . GLU A 1 153 ? -5.146 -10.603 30.212 1.00 88.75 153 GLU A C 1
ATOM 1218 O O . GLU A 1 153 ? -5.128 -10.021 31.292 1.00 88.75 153 GLU A O 1
ATOM 1223 N N . ARG A 1 154 ? -6.007 -10.225 29.261 1.00 85.88 154 ARG A N 1
ATOM 1224 C CA . ARG A 1 154 ? -7.063 -9.220 29.463 1.00 85.88 154 ARG A CA 1
ATOM 1225 C C . ARG A 1 154 ? -8.140 -9.691 30.441 1.00 85.88 154 ARG A C 1
ATOM 1227 O O . ARG A 1 154 ? -8.640 -8.879 31.218 1.00 85.88 154 ARG A O 1
ATOM 1234 N N . GLN A 1 155 ? -8.506 -10.973 30.421 1.00 81.56 155 GLN A N 1
ATOM 1235 C CA . GLN A 1 155 ? -9.452 -11.551 31.381 1.00 81.56 155 GLN A CA 1
ATOM 1236 C C . GLN A 1 155 ? -8.834 -11.647 32.781 1.00 81.56 155 GLN A C 1
ATOM 1238 O O . GLN A 1 155 ? -9.497 -11.302 33.756 1.00 81.56 155 GLN A O 1
ATOM 1243 N N . GLU A 1 156 ? -7.558 -12.020 32.881 1.00 83.25 156 GLU A N 1
ATOM 1244 C CA . GLU A 1 156 ? -6.811 -12.051 34.144 1.00 83.25 156 GLU A CA 1
ATOM 1245 C C . GLU A 1 156 ? -6.615 -10.642 34.722 1.00 83.25 156 GLU A C 1
ATOM 1247 O O . GLU A 1 156 ? -6.952 -10.408 35.882 1.00 83.25 156 GLU A O 1
ATOM 1252 N N . ARG A 1 157 ? -6.196 -9.666 33.899 1.00 83.25 157 ARG A N 1
ATOM 1253 C CA . ARG A 1 157 ? -6.148 -8.235 34.261 1.00 83.25 157 ARG A CA 1
ATOM 1254 C C . ARG A 1 157 ? -7.510 -7.715 34.740 1.00 83.25 157 ARG A C 1
ATOM 1256 O O . ARG A 1 157 ? -7.550 -6.889 35.647 1.00 83.25 157 ARG A O 1
ATOM 1263 N N . ALA A 1 158 ? -8.617 -8.189 34.159 1.00 76.38 158 ALA A N 1
ATOM 1264 C CA . ALA A 1 158 ? -9.974 -7.793 34.544 1.00 76.38 158 ALA A CA 1
ATOM 1265 C C . ALA A 1 158 ? -10.490 -8.480 35.825 1.00 76.38 158 ALA A C 1
ATOM 1267 O O . ALA A 1 158 ? -11.293 -7.885 36.543 1.00 76.38 158 ALA A O 1
ATOM 1268 N N . ALA A 1 159 ? -10.037 -9.698 36.133 1.00 72.81 159 ALA A N 1
ATOM 1269 C CA . ALA A 1 159 ? -10.325 -10.367 37.403 1.00 72.81 159 ALA A CA 1
ATOM 1270 C C . ALA A 1 159 ? -9.508 -9.750 38.553 1.00 72.81 159 ALA A C 1
ATOM 1272 O O . ALA A 1 159 ? -10.055 -9.386 39.596 1.00 72.81 159 ALA A O 1
ATOM 1273 N N . ASN A 1 160 ? -8.211 -9.547 38.315 1.00 73.88 160 ASN A N 1
ATOM 1274 C CA . ASN A 1 160 ? -7.219 -9.119 39.301 1.00 73.88 160 ASN A CA 1
ATOM 1275 C C . ASN A 1 160 ? -7.106 -7.585 39.427 1.00 73.88 160 ASN A C 1
ATOM 1277 O O . ASN A 1 160 ? -6.056 -7.063 39.803 1.00 73.88 160 ASN A O 1
ATOM 1281 N N . ILE A 1 161 ? -8.177 -6.835 39.121 1.00 74.12 161 ILE A N 1
ATOM 1282 C CA . ILE A 1 161 ? -8.205 -5.378 39.322 1.00 74.12 161 ILE A CA 1
ATOM 1283 C C . ILE A 1 161 ? -8.065 -5.090 40.819 1.00 74.12 161 ILE A C 1
ATOM 1285 O O . ILE A 1 161 ? -8.987 -5.366 41.591 1.00 74.12 161 ILE A O 1
ATOM 1289 N N . ALA A 1 162 ? -6.928 -4.505 41.201 1.00 71.75 162 ALA A N 1
ATOM 1290 C CA . ALA A 1 162 ? -6.618 -4.125 42.574 1.00 71.75 162 ALA A CA 1
ATOM 1291 C C . ALA A 1 162 ? -7.665 -3.166 43.167 1.00 71.75 162 ALA A C 1
ATOM 1293 O O . ALA A 1 162 ? -8.187 -2.280 42.479 1.00 71.75 162 ALA A O 1
ATOM 1294 N N . ASP A 1 163 ? -7.952 -3.334 44.453 1.00 75.31 163 ASP A N 1
ATOM 1295 C CA . ASP A 1 163 ? -8.920 -2.520 45.183 1.00 75.31 163 ASP A CA 1
ATOM 1296 C C . ASP A 1 163 ? -8.458 -1.069 45.366 1.00 75.31 163 ASP A C 1
ATOM 1298 O O . ASP A 1 163 ? -7.271 -0.770 45.533 1.00 75.31 163 ASP A O 1
ATOM 1302 N N . ILE A 1 164 ? -9.419 -0.145 45.343 1.00 77.44 164 ILE A N 1
ATOM 1303 C CA . ILE A 1 164 ? -9.200 1.257 45.687 1.00 77.44 164 ILE A CA 1
ATOM 1304 C C . ILE A 1 164 ? -8.968 1.333 47.198 1.00 77.44 164 ILE A C 1
ATOM 1306 O O . ILE A 1 164 ? -9.866 1.044 47.990 1.00 77.44 164 ILE A O 1
ATOM 1310 N N . LYS A 1 165 ? -7.766 1.764 47.592 1.00 73.50 165 LYS A N 1
ATOM 1311 C CA . LYS A 1 165 ? -7.449 2.143 48.972 1.00 73.50 165 LYS A CA 1
ATOM 1312 C C . LYS A 1 165 ? -7.952 3.566 49.223 1.00 73.50 165 LYS A C 1
ATOM 1314 O O . LYS A 1 165 ? -7.274 4.532 48.878 1.00 73.50 165 LYS A O 1
ATOM 1319 N N . ILE A 1 166 ? -9.157 3.675 49.778 1.00 68.56 166 ILE A N 1
ATOM 1320 C CA . ILE A 1 166 ? -9.752 4.944 50.222 1.00 68.56 166 ILE A CA 1
ATOM 1321 C C . ILE A 1 166 ? -8.943 5.470 51.424 1.00 68.56 166 ILE A C 1
ATOM 1323 O O . ILE A 1 166 ? -8.446 4.681 52.231 1.00 68.56 166 ILE A O 1
ATOM 1327 N N . LYS A 1 167 ? -8.777 6.793 51.541 1.00 70.25 167 LYS A N 1
ATOM 1328 C CA . LYS A 1 167 ? -8.189 7.428 52.734 1.00 70.25 167 LYS A CA 1
ATOM 1329 C C . LYS A 1 167 ? -9.272 7.633 53.795 1.00 70.25 167 LYS A C 1
ATOM 1331 O O . LYS A 1 167 ? -10.405 7.949 53.451 1.00 70.25 167 LYS A O 1
ATOM 1336 N N . THR A 1 168 ? -8.918 7.530 55.073 1.00 61.66 168 THR A N 1
ATOM 1337 C CA . THR A 1 168 ? -9.858 7.717 56.198 1.00 61.66 168 THR A CA 1
ATOM 1338 C C . THR A 1 168 ? -10.574 9.069 56.190 1.00 61.66 168 THR A C 1
ATOM 1340 O O . THR A 1 168 ? -11.714 9.143 56.632 1.00 61.66 168 THR A O 1
ATOM 1343 N N . ASP A 1 169 ? -9.943 10.106 55.637 1.00 58.28 169 ASP A N 1
ATOM 1344 C CA . ASP A 1 169 ? -10.470 11.477 55.623 1.00 58.28 169 ASP A CA 1
ATOM 1345 C C . ASP A 1 169 ? -11.497 11.738 54.495 1.00 58.28 169 ASP A C 1
ATOM 1347 O O . ASP A 1 169 ? -12.084 12.817 54.430 1.00 58.28 169 ASP A O 1
ATOM 1351 N N . ASP A 1 170 ? -11.723 10.777 53.588 1.00 72.50 170 ASP A N 1
ATOM 1352 C CA . ASP A 1 170 ? -12.655 10.918 52.459 1.00 72.50 170 ASP A CA 1
ATOM 1353 C C . ASP A 1 170 ? -14.109 10.641 52.887 1.00 72.50 170 ASP A C 1
ATOM 1355 O O . ASP A 1 170 ? -14.672 9.560 52.683 1.00 72.50 170 ASP A O 1
ATOM 1359 N N . LEU A 1 171 ? -14.705 11.648 53.532 1.00 73.06 171 LEU A N 1
ATOM 1360 C CA . LEU A 1 171 ? -16.084 11.640 54.027 1.00 73.06 171 LEU A CA 1
ATOM 1361 C C . LEU A 1 171 ? -17.118 11.303 52.941 1.00 73.06 171 LEU A C 1
ATOM 1363 O O . LEU A 1 171 ? -18.055 10.555 53.222 1.00 73.06 171 LEU A O 1
ATOM 1367 N N . ASP A 1 172 ? -16.949 11.818 51.721 1.00 73.50 172 ASP A N 1
ATOM 1368 C CA . ASP A 1 172 ? -17.906 11.635 50.623 1.00 73.50 172 ASP A CA 1
ATOM 1369 C C . ASP A 1 172 ? -17.875 10.196 50.089 1.00 73.50 172 ASP A C 1
ATOM 1371 O O . ASP A 1 172 ? -18.927 9.575 49.896 1.00 73.50 172 ASP A O 1
ATOM 1375 N N . SER A 1 173 ? -16.676 9.625 49.902 1.00 76.44 173 SER A N 1
ATOM 1376 C CA . SER A 1 173 ? -16.537 8.213 49.527 1.00 76.44 173 SER A CA 1
ATOM 1377 C C . SER A 1 173 ? -17.092 7.289 50.608 1.00 76.44 173 SER A C 1
ATOM 1379 O O . SER A 1 173 ? -17.813 6.347 50.279 1.00 76.44 173 SER A O 1
ATOM 1381 N N . ASN A 1 174 ? -16.810 7.554 51.887 1.00 79.81 174 ASN A N 1
ATOM 1382 C CA . ASN A 1 174 ? -17.284 6.710 52.987 1.00 79.81 174 ASN A CA 1
ATOM 1383 C C . ASN A 1 174 ? -18.820 6.749 53.121 1.00 79.81 174 ASN A C 1
ATOM 1385 O O . ASN A 1 174 ? -19.452 5.694 53.142 1.00 79.81 174 ASN A O 1
ATOM 1389 N N . GLN A 1 175 ? -19.444 7.935 53.069 1.00 81.88 175 GLN A N 1
ATOM 1390 C CA . GLN A 1 175 ? -20.911 8.063 53.049 1.00 81.88 175 GLN A CA 1
ATOM 1391 C C . GLN A 1 175 ? -21.552 7.314 51.869 1.00 81.88 175 GLN A C 1
ATOM 1393 O O . GLN A 1 175 ? -22.599 6.681 52.027 1.00 81.88 175 GLN A O 1
ATOM 1398 N N . PHE A 1 176 ? -20.928 7.347 50.686 1.00 84.19 176 PHE A N 1
ATOM 1399 C CA . PHE A 1 176 ? -21.405 6.586 49.530 1.00 84.19 176 PHE A CA 1
ATOM 1400 C C . PHE A 1 176 ? -21.275 5.066 49.733 1.00 84.19 176 PHE A C 1
ATOM 1402 O O . PHE A 1 176 ? -22.206 4.331 49.400 1.00 84.19 176 PHE A O 1
ATOM 1409 N N . MET A 1 177 ? -20.162 4.590 50.300 1.00 82.81 177 MET A N 1
ATOM 1410 C CA . MET A 1 177 ? -19.940 3.165 50.591 1.00 82.81 177 MET A CA 1
ATOM 1411 C C . MET A 1 177 ? -20.977 2.627 51.587 1.00 82.81 177 MET A C 1
ATOM 1413 O O . MET A 1 177 ? -21.589 1.586 51.343 1.00 82.81 177 MET A O 1
ATOM 1417 N N . ASP A 1 178 ? -21.232 3.361 52.670 1.00 84.25 178 ASP A N 1
ATOM 1418 C CA . ASP A 1 178 ? -22.157 2.924 53.718 1.00 84.25 178 ASP A CA 1
ATOM 1419 C C . ASP A 1 178 ? -23.622 3.028 53.278 1.00 84.25 178 ASP A C 1
ATOM 1421 O O . ASP A 1 178 ? -24.420 2.143 53.586 1.00 84.25 178 ASP A O 1
ATOM 1425 N N . ARG A 1 179 ? -23.981 4.020 52.445 1.00 87.31 179 ARG A N 1
ATOM 1426 C CA . ARG A 1 179 ? -25.272 4.023 51.732 1.00 87.31 179 ARG A CA 1
ATOM 1427 C C . ARG A 1 179 ? -25.461 2.735 50.920 1.00 87.31 179 ARG A C 1
ATOM 1429 O O . ARG A 1 179 ? -26.531 2.137 50.981 1.00 87.31 179 ARG A O 1
ATOM 1436 N N . VAL A 1 180 ? -24.445 2.307 50.168 1.00 86.69 180 VAL A N 1
ATOM 1437 C CA . VAL A 1 180 ? -24.530 1.105 49.321 1.00 86.69 180 VAL A CA 1
ATOM 1438 C C . VAL A 1 180 ? -24.701 -0.168 50.154 1.00 86.69 180 VAL A C 1
ATOM 1440 O O . VAL A 1 180 ? -25.526 -1.009 49.795 1.00 86.69 180 VAL A O 1
ATOM 1443 N N . ARG A 1 181 ? -23.998 -0.296 51.288 1.00 89.00 181 ARG A N 1
ATOM 1444 C CA . ARG A 1 181 ? -24.219 -1.393 52.250 1.00 89.00 181 ARG A CA 1
ATOM 1445 C C . ARG A 1 181 ? -25.649 -1.394 52.781 1.00 89.00 181 ARG A C 1
ATOM 1447 O O . ARG A 1 181 ? -26.337 -2.404 52.668 1.00 89.00 181 ARG A O 1
ATOM 1454 N N . ASN A 1 182 ? -26.132 -0.242 53.248 1.00 88.00 182 ASN A N 1
ATOM 1455 C CA . ASN A 1 182 ? -27.493 -0.087 53.763 1.00 88.00 182 ASN A CA 1
ATOM 1456 C C . ASN A 1 182 ? -28.571 -0.439 52.715 1.00 88.00 182 ASN A C 1
ATOM 1458 O O . ASN A 1 182 ? -29.565 -1.076 53.054 1.00 88.00 182 ASN A O 1
ATOM 1462 N N . GLU A 1 183 ? -28.379 -0.092 51.436 1.00 87.25 183 GLU A N 1
ATOM 1463 C CA . GLU A 1 183 ? -29.290 -0.488 50.346 1.00 87.25 183 GLU A CA 1
ATOM 1464 C C . GLU A 1 183 ? -29.286 -2.010 50.100 1.00 87.25 183 GLU A C 1
ATOM 1466 O O . GLU A 1 183 ? -30.350 -2.615 49.935 1.00 87.25 183 GLU A O 1
ATOM 1471 N N . ILE A 1 184 ? -28.110 -2.651 50.130 1.00 87.19 184 ILE A N 1
ATOM 1472 C CA . ILE A 1 184 ? -27.971 -4.111 49.994 1.00 87.19 184 ILE A CA 1
ATOM 1473 C C . ILE A 1 184 ? -28.600 -4.835 51.196 1.00 87.19 184 ILE A C 1
ATOM 1475 O O . ILE A 1 184 ? -29.322 -5.819 51.016 1.00 87.19 184 ILE A O 1
ATOM 1479 N N . GLU A 1 185 ? -28.387 -4.345 52.415 1.00 86.50 185 GLU A N 1
ATOM 1480 C CA . GLU A 1 185 ? -28.925 -4.932 53.646 1.00 86.50 185 GLU A CA 1
ATOM 1481 C C . GLU A 1 185 ? -30.434 -4.724 53.801 1.00 86.50 185 GLU A C 1
ATOM 1483 O O . GLU A 1 185 ? -31.137 -5.648 54.220 1.00 86.50 185 GLU A O 1
ATOM 1488 N N . ALA A 1 186 ? -30.974 -3.578 53.379 1.00 85.94 186 ALA A N 1
ATOM 1489 C CA . ALA A 1 186 ? -32.417 -3.359 53.306 1.00 85.94 186 ALA A CA 1
ATOM 1490 C C . ALA A 1 186 ? -33.082 -4.334 52.314 1.00 85.94 186 ALA A C 1
ATOM 1492 O O . ALA A 1 186 ? -34.088 -4.972 52.643 1.00 85.94 186 ALA A O 1
ATOM 1493 N N . TRP A 1 187 ? -32.488 -4.533 51.130 1.00 84.75 187 TRP A N 1
ATOM 1494 C CA . TRP A 1 187 ? -32.961 -5.520 50.151 1.00 84.75 187 TRP A CA 1
ATOM 1495 C C . TRP A 1 187 ? -32.844 -6.964 50.676 1.00 84.75 187 TRP A C 1
ATOM 1497 O O . TRP A 1 187 ? -33.764 -7.768 50.488 1.00 84.75 187 TRP A O 1
ATOM 1507 N N . ARG A 1 188 ? -31.785 -7.300 51.428 1.00 80.81 188 ARG A N 1
ATOM 1508 C CA . ARG A 1 188 ? -31.643 -8.596 52.126 1.00 80.81 188 ARG A CA 1
ATOM 1509 C C . ARG A 1 188 ? -32.688 -8.806 53.224 1.00 80.81 188 ARG A C 1
ATOM 1511 O O . ARG A 1 188 ? -33.270 -9.888 53.290 1.00 80.81 188 ARG A O 1
ATOM 1518 N N . THR A 1 189 ? -32.987 -7.788 54.023 1.00 81.81 189 THR A N 1
ATOM 1519 C CA . THR A 1 189 ? -33.825 -7.917 55.234 1.00 81.81 189 THR A CA 1
ATOM 1520 C C . THR A 1 189 ? -35.324 -7.709 54.969 1.00 81.81 189 THR A C 1
ATOM 1522 O O . THR A 1 189 ? -36.158 -8.094 55.791 1.00 81.81 189 THR A O 1
ATOM 1525 N N . SER A 1 190 ? -35.698 -7.154 53.808 1.00 78.19 190 SER A N 1
ATOM 1526 C CA . SER A 1 190 ? -37.103 -6.985 53.410 1.00 78.19 190 SER A CA 1
ATOM 1527 C C . SER A 1 190 ? -37.894 -8.305 53.406 1.00 78.19 190 SER A C 1
ATOM 1529 O O . SER A 1 190 ? -37.376 -9.359 53.029 1.00 78.19 190 SER A O 1
ATOM 1531 N N . LYS A 1 191 ? -39.172 -8.225 53.805 1.00 60.22 191 LYS A N 1
ATOM 1532 C CA . LYS A 1 191 ? -40.115 -9.355 53.939 1.00 60.22 191 LYS A CA 1
ATOM 1533 C C . LYS A 1 191 ? -41.244 -9.360 52.895 1.00 60.22 191 LYS A C 1
ATOM 1535 O O . LYS A 1 191 ? -42.088 -10.251 52.922 1.00 60.22 191 LYS A O 1
ATOM 1540 N N . SER A 1 192 ? -41.288 -8.373 51.999 1.00 59.50 192 SER A N 1
ATOM 1541 C CA . SER A 1 192 ? -42.209 -8.343 50.852 1.00 59.50 192 SER A CA 1
ATOM 1542 C C . SER A 1 192 ? -41.709 -9.261 49.720 1.00 59.50 192 SER A C 1
ATOM 1544 O O . SER A 1 192 ? -40.524 -9.604 49.715 1.00 59.50 192 SER A O 1
ATOM 1546 N N . PRO A 1 193 ? -42.545 -9.637 48.727 1.00 57.81 193 PRO A N 1
ATOM 1547 C CA . PRO A 1 193 ? -42.041 -10.234 47.489 1.00 57.81 193 PRO A CA 1
ATOM 1548 C C . PRO A 1 193 ? -40.970 -9.320 46.878 1.00 57.81 193 PRO A C 1
ATOM 1550 O O . PRO A 1 193 ? -41.199 -8.123 46.688 1.00 57.81 193 PRO A O 1
ATOM 1553 N N . LYS A 1 194 ? -39.777 -9.872 46.643 1.00 63.72 194 LYS A N 1
ATOM 1554 C CA . LYS A 1 194 ? -38.604 -9.115 46.195 1.00 63.72 194 LYS A CA 1
ATOM 1555 C C . LYS A 1 194 ? -38.460 -9.189 44.676 1.00 63.72 194 LYS A C 1
ATOM 1557 O O . LYS A 1 194 ? -38.736 -10.244 44.111 1.00 63.72 194 LYS A O 1
ATOM 1562 N N . PRO A 1 195 ? -37.958 -8.134 44.014 1.00 69.69 195 PRO A N 1
ATOM 1563 C CA . PRO A 1 195 ? -37.306 -8.302 42.724 1.00 69.69 195 PRO A CA 1
ATOM 1564 C C . PRO A 1 195 ? -35.993 -9.080 42.908 1.00 69.69 195 PRO A C 1
ATOM 1566 O O . PRO A 1 195 ? -35.266 -8.846 43.877 1.00 69.69 195 PRO A O 1
ATOM 1569 N N . ASP A 1 196 ? -35.647 -9.931 41.938 1.00 79.75 196 ASP A N 1
ATOM 1570 C CA . ASP A 1 196 ? -34.400 -10.725 41.905 1.00 79.75 196 ASP A CA 1
ATOM 1571 C C . ASP A 1 196 ? -33.118 -9.874 41.747 1.00 79.75 196 ASP A C 1
ATOM 1573 O O . ASP A 1 196 ? -32.016 -10.396 41.565 1.00 79.75 196 ASP A O 1
ATOM 1577 N N . PHE A 1 197 ? -33.255 -8.547 41.773 1.00 84.81 197 PHE A N 1
ATOM 1578 C CA . PHE A 1 197 ? -32.189 -7.581 41.569 1.00 84.81 197 PHE A CA 1
ATOM 1579 C C . PHE A 1 197 ? -32.393 -6.310 42.403 1.00 84.81 197 PHE A C 1
ATOM 1581 O O . PHE A 1 197 ? -33.520 -5.897 42.672 1.00 84.81 197 PHE A O 1
ATOM 1588 N N . LEU A 1 198 ? -31.286 -5.638 42.717 1.00 87.56 198 LEU A N 1
ATOM 1589 C CA . LEU A 1 198 ? -31.229 -4.308 43.327 1.00 87.56 198 LEU A CA 1
ATOM 1590 C C . LEU A 1 198 ? -30.508 -3.342 42.375 1.00 87.56 198 LEU A C 1
ATOM 1592 O O . LEU A 1 198 ? -29.445 -3.674 41.857 1.00 87.56 198 LEU A O 1
ATOM 1596 N N . ASN A 1 199 ? -31.055 -2.145 42.150 1.00 89.00 199 ASN A N 1
ATOM 1597 C CA . ASN A 1 199 ? -30.446 -1.126 41.287 1.00 89.00 199 ASN A CA 1
ATOM 1598 C C . ASN A 1 199 ? -29.860 0.019 42.126 1.00 89.00 199 ASN A C 1
ATOM 1600 O O . ASN A 1 199 ? -30.602 0.857 42.628 1.00 89.00 199 ASN A O 1
ATOM 1604 N N . ILE A 1 200 ? -28.532 0.086 42.224 1.00 85.75 200 ILE A N 1
ATOM 1605 C CA . ILE A 1 200 ? -27.805 1.159 42.912 1.00 85.75 200 ILE A CA 1
ATOM 1606 C C . ILE A 1 200 ? -27.622 2.332 41.941 1.00 85.75 200 ILE A C 1
ATOM 1608 O O . ILE A 1 200 ? -26.956 2.197 40.908 1.00 85.75 200 ILE A O 1
ATOM 1612 N N . ALA A 1 201 ? -28.204 3.483 42.279 1.00 82.25 201 ALA A N 1
ATOM 1613 C CA . ALA A 1 201 ? -28.276 4.682 41.437 1.00 82.25 201 ALA A CA 1
ATOM 1614 C C . ALA A 1 201 ? -27.805 5.958 42.183 1.00 82.25 201 ALA A C 1
ATOM 1616 O O . ALA A 1 201 ? -27.580 5.915 43.399 1.00 82.25 201 ALA A O 1
ATOM 1617 N N . PRO A 1 202 ? -27.631 7.108 41.498 1.00 75.44 202 PRO A N 1
ATOM 1618 C CA . PRO A 1 202 ? -27.411 8.402 42.153 1.00 75.44 202 PRO A CA 1
ATOM 1619 C C . PRO A 1 202 ? -28.543 8.778 43.127 1.00 75.44 202 PRO A C 1
ATOM 1621 O O . PRO A 1 202 ? -29.651 8.254 43.035 1.00 75.44 202 PRO A O 1
ATOM 1624 N N . ILE A 1 203 ? -28.262 9.684 44.067 1.00 65.88 203 ILE A N 1
ATOM 1625 C CA . ILE A 1 203 ? -29.247 10.154 45.056 1.00 65.88 203 ILE A CA 1
ATOM 1626 C C . ILE A 1 203 ? -30.358 10.955 44.354 1.00 65.88 203 ILE A C 1
ATOM 1628 O O . ILE A 1 203 ? -30.067 11.770 43.481 1.00 65.88 203 ILE A O 1
ATOM 1632 N N . GLY A 1 204 ? -31.612 10.752 44.775 1.00 51.50 204 GLY A N 1
ATOM 1633 C CA . GLY A 1 204 ? -32.757 11.590 44.389 1.00 51.50 204 GLY A CA 1
ATOM 1634 C C . GLY A 1 204 ? -33.564 11.129 43.172 1.00 51.50 204 GLY A C 1
ATOM 1635 O O . GLY A 1 204 ? -34.347 11.916 42.653 1.00 51.50 204 GLY A O 1
ATOM 1636 N N . HIS A 1 205 ? -33.389 9.890 42.696 1.00 48.19 205 HIS A N 1
ATOM 1637 C CA . HIS A 1 205 ? -34.066 9.407 41.485 1.00 48.19 205 HIS A CA 1
ATOM 1638 C C . HIS A 1 205 ? -35.385 8.668 41.763 1.00 48.19 205 HIS A C 1
ATOM 1640 O O . HIS A 1 205 ? -35.468 7.449 41.620 1.00 48.19 205 HIS A O 1
ATOM 1646 N N . ASP A 1 206 ? -36.408 9.422 42.175 1.00 39.47 206 ASP A N 1
ATOM 1647 C CA . ASP A 1 206 ? -37.789 8.934 42.263 1.00 39.47 206 ASP A CA 1
ATOM 1648 C C . ASP A 1 206 ? -38.653 9.548 41.142 1.00 39.47 206 ASP A C 1
ATOM 1650 O O . ASP A 1 206 ? -38.683 10.760 40.947 1.00 39.47 206 ASP A O 1
ATOM 1654 N N . VAL A 1 207 ? -39.290 8.669 40.366 1.00 47.41 207 VAL A N 1
ATOM 1655 C CA . VAL A 1 207 ? -40.277 8.870 39.282 1.00 47.41 207 VAL A CA 1
ATOM 1656 C C . VAL A 1 207 ? -40.491 10.310 38.739 1.00 47.41 207 VAL A C 1
ATOM 1658 O O . VAL A 1 207 ? -41.524 10.912 39.018 1.00 47.41 207 VAL A O 1
ATOM 1661 N N . GLN A 1 208 ? -39.607 10.807 37.848 1.00 39.16 208 GLN A N 1
ATOM 1662 C CA . GLN A 1 208 ? -39.921 11.440 36.530 1.00 39.16 208 GLN A CA 1
ATOM 1663 C C . GLN A 1 208 ? -38.684 12.059 35.814 1.00 39.16 208 GLN A C 1
ATOM 1665 O O . GLN A 1 208 ? -37.592 12.096 36.363 1.00 39.16 208 GLN A O 1
ATOM 1670 N N . LEU A 1 209 ? -38.889 12.434 34.539 1.00 46.19 209 LEU A N 1
ATOM 1671 C CA . LEU A 1 209 ? -38.033 13.049 33.491 1.00 46.19 209 LEU A CA 1
ATOM 1672 C C . LEU A 1 209 ? -36.608 13.613 33.782 1.00 46.19 209 LEU A C 1
ATOM 1674 O O . LEU A 1 209 ? -36.311 14.184 34.820 1.00 46.19 209 LEU A O 1
ATOM 1678 N N . ASP A 1 210 ? -35.780 13.573 32.724 1.00 40.84 210 ASP A N 1
ATOM 1679 C CA . ASP A 1 210 ? -34.542 14.351 32.494 1.00 40.84 210 ASP A CA 1
ATOM 1680 C C . ASP A 1 210 ? -33.329 14.167 33.432 1.00 40.84 210 ASP A C 1
ATOM 1682 O O . ASP A 1 210 ? -32.848 15.086 34.091 1.00 40.84 210 ASP A O 1
ATOM 1686 N N . SER A 1 211 ? -32.687 12.994 33.342 1.00 43.94 211 SER A N 1
ATOM 1687 C CA . SER A 1 211 ? -31.389 12.719 33.985 1.00 43.94 211 SER A CA 1
ATOM 1688 C C . SER A 1 211 ? -30.334 12.124 33.035 1.00 43.94 211 SER A C 1
ATOM 1690 O O . SER A 1 211 ? -30.297 10.915 32.777 1.00 43.94 211 SER A O 1
ATOM 1692 N N . ARG A 1 212 ? -29.403 12.965 32.561 1.00 52.91 212 ARG A N 1
ATOM 1693 C CA . ARG A 1 212 ? -28.193 12.535 31.815 1.00 52.91 212 ARG A CA 1
ATOM 1694 C C . ARG A 1 212 ? -27.008 12.158 32.726 1.00 52.91 212 ARG A C 1
ATOM 1696 O O . ARG A 1 212 ? -25.937 11.816 32.235 1.00 52.91 212 ARG A O 1
ATOM 1703 N N . THR A 1 213 ? -27.196 12.206 34.042 1.00 60.44 213 THR A N 1
ATOM 1704 C CA . THR A 1 213 ? -26.181 12.006 35.088 1.00 60.44 213 THR A CA 1
ATOM 1705 C C . THR A 1 213 ? -26.300 10.621 35.734 1.00 60.44 213 THR A C 1
ATOM 1707 O O . THR A 1 213 ? -27.089 10.405 36.647 1.00 60.44 213 THR A O 1
ATOM 1710 N N . GLY A 1 214 ? -25.511 9.659 35.248 1.00 72.00 214 GLY A N 1
ATOM 1711 C CA . GLY A 1 214 ? -25.343 8.348 35.892 1.00 72.00 214 GLY A CA 1
ATOM 1712 C C . GLY A 1 214 ? -24.278 8.346 36.997 1.00 72.00 214 GLY A C 1
ATOM 1713 O O . GLY A 1 214 ? -23.565 9.332 37.176 1.00 72.00 214 GLY A O 1
ATOM 1714 N N . LEU A 1 215 ? -24.117 7.212 37.693 1.00 80.62 215 LEU A N 1
ATOM 1715 C CA . LEU A 1 215 ? -22.984 6.990 38.607 1.00 80.62 215 LEU A CA 1
ATOM 1716 C C . LEU A 1 215 ? -21.642 7.232 37.894 1.00 80.62 215 LEU A C 1
ATOM 1718 O O . LEU A 1 215 ? -21.432 6.756 36.774 1.00 80.62 215 LEU A O 1
ATOM 1722 N N . THR A 1 216 ? -20.705 7.902 38.567 1.00 82.94 216 THR A N 1
ATOM 1723 C CA . THR A 1 216 ? -19.342 8.105 38.047 1.00 82.94 216 THR A CA 1
ATOM 1724 C C . THR A 1 216 ? -18.575 6.782 37.949 1.00 82.94 216 THR A C 1
ATOM 1726 O O . THR A 1 216 ? -18.847 5.836 38.687 1.00 82.94 216 THR A O 1
ATOM 1729 N N . ASN A 1 217 ? -17.558 6.704 37.083 1.00 81.75 217 ASN A N 1
ATOM 1730 C CA . ASN A 1 217 ? -16.725 5.497 36.957 1.00 81.75 217 ASN A CA 1
ATOM 1731 C C . ASN A 1 217 ? -16.020 5.110 38.275 1.00 81.75 217 ASN A C 1
ATOM 1733 O O . ASN A 1 217 ? -15.804 3.926 38.526 1.00 81.75 217 ASN A O 1
ATOM 1737 N N . PHE A 1 218 ? -15.713 6.091 39.129 1.00 83.69 218 PHE A N 1
ATOM 1738 C CA . PHE A 1 218 ? -15.168 5.874 40.470 1.00 83.69 218 PHE A CA 1
ATOM 1739 C C . PHE A 1 218 ? -16.202 5.213 41.395 1.00 83.69 218 PHE A C 1
ATOM 1741 O O . PHE A 1 218 ? -15.967 4.103 41.867 1.00 83.69 218 PHE A O 1
ATOM 1748 N N . GLN A 1 219 ? -17.389 5.814 41.550 1.00 84.25 219 GLN A N 1
ATOM 1749 C CA . GLN A 1 219 ? -18.504 5.234 42.317 1.00 84.25 219 GLN A CA 1
ATOM 1750 C C . GLN A 1 219 ? -18.896 3.840 41.809 1.00 84.25 219 GLN A C 1
ATOM 1752 O O . GLN A 1 219 ? -19.136 2.935 42.603 1.00 84.25 219 GLN A O 1
ATOM 1757 N N . LYS A 1 220 ? -18.905 3.628 40.486 1.00 86.31 220 LYS A N 1
ATOM 1758 C CA . LYS A 1 220 ? -19.159 2.308 39.896 1.00 86.31 220 LYS A CA 1
ATOM 1759 C C . LYS A 1 220 ? -18.118 1.276 40.327 1.00 86.31 220 LYS A C 1
ATOM 1761 O O . LYS A 1 220 ? -18.488 0.167 40.706 1.00 86.31 220 LYS A O 1
ATOM 1766 N N . ARG A 1 221 ? -16.827 1.628 40.304 1.00 85.44 221 ARG A N 1
ATOM 1767 C CA . ARG A 1 221 ? -15.750 0.741 40.770 1.00 85.44 221 ARG A CA 1
ATOM 1768 C C . ARG A 1 221 ? -15.846 0.466 42.274 1.00 85.44 221 ARG A C 1
ATOM 1770 O O . ARG A 1 221 ? -15.638 -0.679 42.655 1.00 85.44 221 ARG A O 1
ATOM 1777 N N . LEU A 1 222 ? -16.238 1.450 43.089 1.00 87.06 222 LEU A N 1
ATOM 1778 C CA . LEU A 1 222 ? -16.517 1.242 44.516 1.00 87.06 222 LEU A CA 1
ATOM 1779 C C . LEU A 1 222 ? -17.660 0.240 44.745 1.00 87.06 222 LEU A C 1
ATOM 1781 O O . LEU A 1 222 ? -17.477 -0.704 45.501 1.00 87.06 222 LEU A O 1
ATOM 1785 N N . VAL A 1 223 ? -18.793 0.351 44.043 1.00 87.12 223 VAL A N 1
ATOM 1786 C CA . VAL A 1 223 ? -19.895 -0.634 44.153 1.00 87.12 223 VAL A CA 1
ATOM 1787 C C . VAL A 1 223 ? -19.448 -2.042 43.738 1.00 87.12 223 VAL A C 1
ATOM 1789 O O . VAL A 1 223 ? -19.761 -3.015 44.423 1.00 87.12 223 VAL A O 1
ATOM 1792 N N . HIS A 1 224 ? -18.693 -2.167 42.639 1.00 87.56 224 HIS A N 1
ATOM 1793 C CA . HIS A 1 224 ? -18.116 -3.452 42.224 1.00 87.56 224 HIS A CA 1
ATOM 1794 C C . HIS A 1 224 ? -17.158 -4.028 43.290 1.00 87.56 224 HIS A C 1
ATOM 1796 O O . HIS A 1 224 ? -17.148 -5.239 43.498 1.00 87.56 224 HIS A O 1
ATOM 1802 N N . GLN A 1 225 ? -16.395 -3.176 43.982 1.00 87.19 225 GLN A N 1
ATOM 1803 C CA . GLN A 1 225 ? -15.481 -3.548 45.064 1.00 87.19 225 GLN A CA 1
ATOM 1804 C C . GLN A 1 225 ? -16.218 -3.967 46.348 1.00 87.19 225 GLN A C 1
ATOM 1806 O O . GLN A 1 225 ? -15.906 -5.033 46.870 1.00 87.19 225 GLN A O 1
ATOM 1811 N N . ILE A 1 226 ? -17.221 -3.205 46.812 1.00 87.56 226 ILE A N 1
ATOM 1812 C CA . ILE A 1 226 ? -18.050 -3.556 47.985 1.00 87.56 226 ILE A CA 1
ATOM 1813 C C . ILE A 1 226 ? -18.657 -4.943 47.795 1.00 87.56 226 ILE A C 1
ATOM 1815 O O . ILE A 1 226 ? -18.478 -5.810 48.637 1.00 87.56 226 ILE A O 1
ATOM 1819 N N . VAL A 1 227 ? -19.343 -5.187 46.673 1.00 87.38 227 VAL A N 1
ATOM 1820 C CA . VAL A 1 227 ? -20.024 -6.474 46.469 1.00 87.38 227 VAL A CA 1
ATOM 1821 C C . VAL A 1 227 ? -19.025 -7.630 46.354 1.00 87.38 227 VAL A C 1
ATOM 1823 O O . VAL A 1 227 ? -19.283 -8.703 46.885 1.00 87.38 227 VAL A O 1
ATOM 1826 N N . ARG A 1 228 ? -17.853 -7.408 45.740 1.00 85.12 228 ARG A N 1
ATOM 1827 C CA . ARG A 1 228 ? -16.782 -8.416 45.645 1.00 85.12 228 ARG A CA 1
ATOM 1828 C C . ARG A 1 228 ? -16.148 -8.769 47.000 1.00 85.12 228 ARG A C 1
ATOM 1830 O O . ARG A 1 228 ? -15.691 -9.898 47.147 1.00 85.12 228 ARG A O 1
ATOM 1837 N N . ALA A 1 229 ? -16.078 -7.825 47.938 1.00 84.62 229 ALA A N 1
ATOM 1838 C CA . ALA A 1 229 ? -15.417 -8.004 49.233 1.00 84.62 229 ALA A CA 1
ATOM 1839 C C . ALA A 1 229 ? -16.389 -8.396 50.359 1.00 84.62 229 ALA A C 1
ATOM 1841 O O . ALA A 1 229 ? -16.133 -9.355 51.084 1.00 84.62 229 ALA A O 1
ATOM 1842 N N . ASP A 1 230 ? -17.508 -7.679 50.476 1.00 86.12 230 ASP A N 1
ATOM 1843 C CA . ASP A 1 230 ? -18.430 -7.757 51.615 1.00 86.12 230 ASP A CA 1
ATOM 1844 C C . ASP A 1 230 ? -19.574 -8.777 51.378 1.00 86.12 230 ASP A C 1
ATOM 1846 O O . ASP A 1 230 ? -20.202 -9.224 52.337 1.00 86.12 230 ASP A O 1
ATOM 1850 N N . TYR A 1 231 ? -19.857 -9.169 50.121 1.00 86.81 231 TYR A N 1
ATOM 1851 C CA . TYR A 1 231 ? -21.021 -10.002 49.750 1.00 86.81 231 TYR A CA 1
ATOM 1852 C C . TYR A 1 231 ? -20.722 -11.036 48.627 1.00 86.81 231 TYR A C 1
ATOM 1854 O O . TYR A 1 231 ? -21.290 -10.932 47.533 1.00 86.81 231 TYR A O 1
ATOM 1862 N N . PRO A 1 232 ? -19.862 -12.051 48.858 1.00 83.50 232 PRO A N 1
ATOM 1863 C CA . PRO A 1 232 ? -19.390 -12.994 47.828 1.00 83.50 232 PRO A CA 1
ATOM 1864 C C . PRO A 1 232 ? -20.488 -13.819 47.126 1.00 83.50 232 PRO A C 1
ATOM 1866 O O . PRO A 1 232 ? -20.267 -14.343 46.036 1.00 83.50 232 PRO A O 1
ATOM 1869 N N . GLU A 1 233 ? -21.676 -13.935 47.718 1.00 85.25 233 GLU A N 1
ATOM 1870 C CA . GLU A 1 233 ? -22.859 -14.588 47.151 1.00 85.25 233 GLU A CA 1
ATOM 1871 C C . GLU A 1 233 ? -23.711 -13.679 46.235 1.00 85.25 233 GLU A C 1
ATOM 1873 O O . GLU A 1 233 ? -24.798 -14.074 45.800 1.00 85.25 233 GLU A O 1
ATOM 1878 N N . LEU A 1 234 ? -23.233 -12.469 45.918 1.00 87.94 234 LEU A N 1
ATOM 1879 C CA . LEU A 1 234 ? -23.861 -11.511 45.003 1.00 87.94 234 LEU A CA 1
ATOM 1880 C C . LEU A 1 234 ? -22.935 -11.148 43.825 1.00 87.94 234 LEU A C 1
ATOM 1882 O O . LEU A 1 234 ? -21.712 -11.155 43.932 1.00 87.94 234 LEU A O 1
ATOM 1886 N N . VAL A 1 235 ? -23.523 -10.778 42.684 1.00 86.94 235 VAL A N 1
ATOM 1887 C CA . VAL A 1 235 ? -22.803 -10.352 41.468 1.00 86.94 235 VAL A CA 1
ATOM 1888 C C . VAL A 1 235 ? -23.299 -8.987 40.998 1.00 86.94 235 VAL A C 1
ATOM 1890 O O . VAL A 1 235 ? -24.493 -8.694 41.023 1.00 86.94 235 VAL A O 1
ATOM 1893 N N . THR A 1 236 ? -22.378 -8.143 40.527 1.00 89.44 236 THR A N 1
ATOM 1894 C CA . THR A 1 236 ? -22.661 -6.791 40.022 1.00 89.44 236 THR A CA 1
ATOM 1895 C C . THR A 1 236 ? -22.616 -6.712 38.495 1.00 89.44 236 THR A C 1
ATOM 1897 O O . THR A 1 236 ? -21.600 -6.983 37.856 1.00 89.44 236 THR A O 1
ATOM 1900 N N . ILE A 1 237 ? -23.712 -6.253 37.892 1.00 86.62 237 ILE A N 1
ATOM 1901 C CA . ILE A 1 237 ? -23.846 -5.983 36.457 1.00 86.62 237 ILE A CA 1
ATOM 1902 C C . ILE A 1 237 ? -23.820 -4.468 36.239 1.00 86.62 237 ILE A C 1
ATOM 1904 O O . ILE A 1 237 ? -24.746 -3.754 36.626 1.00 86.62 237 ILE A O 1
ATOM 1908 N N . SER A 1 238 ? -22.781 -3.968 35.571 1.00 84.62 238 SER A N 1
ATOM 1909 C CA . SER A 1 238 ? -22.694 -2.547 35.219 1.00 84.62 238 SER A CA 1
ATOM 1910 C C . SER A 1 238 ? -23.707 -2.171 34.130 1.00 84.62 238 SER A C 1
ATOM 1912 O O . SER A 1 238 ? -23.861 -2.890 33.140 1.00 84.62 238 SER A O 1
ATOM 1914 N N . LYS A 1 239 ? -24.388 -1.031 34.294 1.00 86.06 239 LYS A N 1
ATOM 1915 C CA . LYS A 1 239 ? -25.282 -0.420 33.295 1.00 86.06 239 LYS A CA 1
ATOM 1916 C C . LYS A 1 239 ? -24.820 1.023 33.007 1.00 86.06 239 LYS A C 1
ATOM 1918 O O . LYS A 1 239 ? -23.959 1.549 33.722 1.00 86.06 239 LYS A O 1
ATOM 1923 N N . PRO A 1 240 ? -25.356 1.706 31.975 1.00 80.88 240 PRO A N 1
ATOM 1924 C CA . PRO A 1 240 ? -24.946 3.075 31.654 1.00 80.88 240 PRO A CA 1
ATOM 1925 C C . PRO A 1 240 ? -25.158 4.074 32.804 1.00 80.88 240 PRO A C 1
ATOM 1927 O O . PRO A 1 240 ? -24.232 4.810 33.133 1.00 80.88 240 PRO A O 1
ATOM 1930 N N . GLN A 1 241 ? -26.317 4.050 33.474 1.00 83.06 241 GLN A N 1
ATOM 1931 C CA . GLN A 1 241 ? -26.655 5.006 34.544 1.00 83.06 241 GLN A CA 1
ATOM 1932 C C . GLN A 1 241 ? -26.459 4.463 35.975 1.00 83.06 241 GLN A C 1
ATOM 1934 O O . GLN A 1 241 ? -26.091 5.228 36.863 1.00 83.06 241 GLN A O 1
ATOM 1939 N N . PHE A 1 242 ? -26.654 3.160 36.193 1.00 87.94 242 PHE A N 1
ATOM 1940 C CA . PHE A 1 242 ? -26.694 2.506 37.512 1.00 87.94 242 PHE A CA 1
ATOM 1941 C C . PHE A 1 242 ? -25.866 1.205 37.536 1.00 87.94 242 PHE A C 1
ATOM 1943 O O . PHE A 1 242 ? -25.311 0.800 36.510 1.00 87.94 242 PHE A O 1
ATOM 1950 N N . ILE A 1 243 ? -25.781 0.535 38.689 1.00 89.62 243 ILE A N 1
ATOM 1951 C CA . ILE A 1 243 ? -25.312 -0.859 38.792 1.00 89.62 243 ILE A CA 1
ATOM 1952 C C . ILE A 1 243 ? -26.452 -1.736 39.300 1.00 89.62 243 ILE A C 1
ATOM 1954 O O . ILE A 1 243 ? -27.164 -1.361 40.225 1.00 89.62 243 ILE A O 1
ATOM 1958 N N . GLN A 1 244 ? -26.614 -2.904 38.686 1.00 90.00 244 GLN A N 1
ATOM 1959 C CA . GLN A 1 244 ? -27.607 -3.903 39.057 1.00 90.00 244 GLN A CA 1
ATOM 1960 C C . GLN A 1 244 ? -26.918 -5.038 39.828 1.00 90.00 244 GLN A C 1
ATOM 1962 O O . GLN A 1 244 ? -26.079 -5.738 39.263 1.00 90.00 244 GLN A O 1
ATOM 1967 N N . VAL A 1 245 ? -27.246 -5.209 41.105 1.00 89.88 245 VAL A N 1
ATOM 1968 C CA . VAL A 1 245 ? -26.806 -6.332 41.947 1.00 89.88 245 VAL A CA 1
ATOM 1969 C C . VAL A 1 245 ? -27.815 -7.472 41.811 1.00 89.88 245 VAL A C 1
ATOM 1971 O O . VAL A 1 245 ? -29.018 -7.221 41.796 1.00 89.88 245 VAL A O 1
ATOM 1974 N N . ILE A 1 246 ? -27.332 -8.707 41.706 1.00 89.31 246 ILE A N 1
ATOM 1975 C CA . ILE A 1 246 ? -28.125 -9.947 41.644 1.00 89.31 246 ILE A CA 1
ATOM 1976 C C . ILE A 1 246 ? -27.492 -11.023 42.536 1.00 89.31 246 ILE A C 1
ATOM 1978 O O . ILE A 1 246 ? -26.353 -10.866 42.976 1.00 89.31 246 ILE A O 1
ATOM 1982 N N . SER A 1 247 ? -28.190 -12.134 42.766 1.00 86.25 247 SER A N 1
ATOM 1983 C CA . SER A 1 247 ? -27.602 -13.339 43.365 1.00 86.25 247 SER A CA 1
ATOM 1984 C C . SER A 1 247 ? -26.535 -13.985 42.468 1.00 86.25 247 SER A C 1
ATOM 1986 O O . SER A 1 247 ? -26.590 -13.912 41.237 1.00 86.25 247 SER A O 1
ATOM 1988 N N . PHE A 1 248 ? -25.553 -14.639 43.091 1.00 86.06 248 PHE A N 1
ATOM 1989 C CA . PHE A 1 248 ? -24.579 -15.480 42.401 1.00 86.06 248 PHE A CA 1
ATOM 1990 C C . PHE A 1 248 ? -25.228 -16.801 41.950 1.00 86.06 248 PHE A C 1
ATOM 1992 O O . PHE A 1 248 ? -25.626 -17.626 42.769 1.00 86.06 248 PHE A O 1
ATOM 1999 N N . ASP A 1 249 ? -25.292 -17.015 40.636 1.00 87.19 249 ASP A N 1
ATOM 2000 C CA . ASP A 1 249 ? -25.616 -18.300 40.003 1.00 87.19 249 ASP A CA 1
ATOM 2001 C C . ASP A 1 249 ? -24.349 -18.798 39.290 1.00 87.19 249 ASP A C 1
ATOM 2003 O O . ASP A 1 249 ? -23.889 -18.184 38.317 1.00 87.19 249 ASP A O 1
ATOM 2007 N N . LYS A 1 250 ? -23.787 -19.907 39.792 1.00 85.69 250 LYS A N 1
ATOM 2008 C CA . LYS A 1 250 ? -22.569 -20.533 39.262 1.00 85.69 250 LYS A CA 1
ATOM 2009 C C . LYS A 1 250 ? -22.731 -20.896 37.788 1.00 85.69 250 LYS A C 1
ATOM 2011 O O . LYS A 1 250 ? -21.875 -20.548 36.976 1.00 85.69 250 LYS A O 1
ATOM 2016 N N . ASP A 1 251 ? -23.836 -21.547 37.437 1.00 85.56 251 ASP A N 1
ATOM 2017 C CA . ASP A 1 251 ? -24.093 -22.007 36.079 1.00 85.56 251 ASP A CA 1
ATOM 2018 C C . ASP A 1 251 ? -24.291 -20.807 35.145 1.00 85.56 251 ASP A C 1
ATOM 2020 O O . ASP A 1 251 ? -23.919 -20.856 33.975 1.00 85.56 251 ASP A O 1
ATOM 2024 N N . ARG A 1 252 ? -24.862 -19.696 35.632 1.00 85.50 252 ARG A N 1
ATOM 2025 C CA . ARG A 1 252 ? -24.998 -18.457 34.849 1.00 85.50 252 ARG A CA 1
ATOM 2026 C C . ARG A 1 252 ? -23.653 -17.791 34.600 1.00 85.50 252 ARG A C 1
ATOM 2028 O O . ARG A 1 252 ? -23.417 -17.387 33.463 1.00 85.50 252 ARG A O 1
ATOM 2035 N N . GLU A 1 253 ? -22.781 -17.679 35.596 1.00 83.50 253 GLU A N 1
ATOM 2036 C CA . GLU A 1 253 ? -21.440 -17.121 35.378 1.00 83.50 253 GLU A CA 1
ATOM 2037 C C . GLU A 1 253 ? -20.567 -18.047 34.514 1.00 83.50 253 GLU A C 1
ATOM 2039 O O . GLU A 1 253 ? -19.840 -17.564 33.646 1.00 83.50 253 GLU A O 1
ATOM 2044 N N . GLU A 1 254 ? -20.719 -19.370 34.620 1.00 85.50 254 GLU A N 1
ATOM 2045 C CA . GLU A 1 254 ? -20.075 -20.333 33.720 1.00 85.50 254 GLU A CA 1
ATOM 2046 C C . GLU A 1 254 ? -20.610 -20.220 32.278 1.00 85.50 254 GLU A C 1
ATOM 2048 O O . GLU A 1 254 ? -19.824 -20.066 31.338 1.00 85.50 254 GLU A O 1
ATOM 2053 N N . ARG A 1 255 ? -21.938 -20.139 32.085 1.00 87.75 255 ARG A N 1
ATOM 2054 C CA . ARG A 1 255 ? -22.568 -19.815 30.786 1.00 87.75 255 ARG A CA 1
ATOM 2055 C C . ARG A 1 255 ? -22.052 -18.486 30.218 1.00 87.75 255 ARG A C 1
ATOM 2057 O O . ARG A 1 255 ? -21.795 -18.402 29.017 1.00 87.75 255 ARG A O 1
ATOM 2064 N N . ILE A 1 256 ? -21.865 -17.457 31.049 1.00 84.75 256 ILE A N 1
ATOM 2065 C CA . ILE A 1 256 ? -21.321 -16.151 30.638 1.00 84.75 256 ILE A CA 1
ATOM 2066 C C . ILE A 1 256 ? -19.838 -16.254 30.262 1.00 84.75 256 ILE A C 1
ATOM 2068 O O . ILE A 1 256 ? -19.444 -15.683 29.245 1.00 84.75 256 ILE A O 1
ATOM 2072 N N . LYS A 1 257 ? -19.019 -16.998 31.015 1.00 84.69 257 LYS A N 1
ATOM 2073 C CA . LYS A 1 257 ? -17.601 -17.242 30.702 1.00 84.69 257 LYS A CA 1
ATOM 2074 C C . LYS A 1 257 ? -17.451 -17.968 29.363 1.00 84.69 257 LYS A C 1
ATOM 2076 O O . LYS A 1 257 ? -16.730 -17.488 28.490 1.00 84.69 257 LYS A O 1
ATOM 2081 N N . ILE A 1 258 ? -18.216 -19.040 29.151 1.00 86.50 258 ILE A N 1
ATOM 2082 C CA . ILE A 1 258 ? -18.267 -19.789 27.884 1.00 86.50 258 ILE A CA 1
ATOM 2083 C C . ILE A 1 258 ? -18.743 -18.890 26.730 1.00 86.50 258 ILE A C 1
ATOM 2085 O O . ILE A 1 258 ? -18.159 -18.909 25.647 1.00 86.50 258 ILE A O 1
ATOM 2089 N N . ALA A 1 259 ? -19.767 -18.058 26.948 1.00 86.94 259 ALA A N 1
ATOM 2090 C CA . ALA A 1 259 ? -20.260 -17.124 25.935 1.00 86.94 259 ALA A CA 1
ATOM 2091 C C . ALA A 1 259 ? -19.281 -15.974 25.627 1.00 86.94 259 ALA A C 1
ATOM 2093 O O . ALA A 1 259 ? -19.315 -15.439 24.519 1.00 86.94 259 ALA A O 1
ATOM 2094 N N . ARG A 1 260 ? -18.411 -15.580 26.569 1.00 85.25 260 ARG A N 1
ATOM 2095 C CA . ARG A 1 260 ? -17.319 -14.620 26.331 1.00 85.25 260 ARG A CA 1
ATOM 2096 C C . ARG A 1 260 ? -16.191 -15.256 25.522 1.00 85.25 260 ARG A C 1
ATOM 2098 O O . ARG A 1 260 ? -15.810 -14.668 24.516 1.00 85.25 260 ARG A O 1
ATOM 2105 N N . ALA A 1 261 ? -15.737 -16.455 25.897 1.00 85.25 261 ALA A N 1
ATOM 2106 C CA . ALA A 1 261 ? -14.734 -17.211 25.141 1.00 85.25 261 ALA A CA 1
ATOM 2107 C C . ALA A 1 261 ? -15.169 -17.394 23.677 1.00 85.25 261 ALA A C 1
ATOM 2109 O O . ALA A 1 261 ? -14.531 -16.850 22.781 1.00 85.25 261 ALA A O 1
ATOM 2110 N N . LYS A 1 262 ? -16.364 -17.961 23.447 1.00 87.00 262 LYS A N 1
ATOM 2111 C CA . LYS A 1 262 ? -16.919 -18.173 22.097 1.00 87.00 262 LYS A CA 1
ATOM 2112 C C . LYS A 1 262 ? -17.051 -16.899 21.249 1.00 87.00 262 LYS A C 1
ATOM 2114 O O . LYS A 1 262 ? -17.044 -16.990 20.027 1.00 87.00 262 LYS A O 1
ATOM 2119 N N . ARG A 1 263 ? -17.183 -15.711 21.859 1.00 86.56 263 ARG A N 1
ATOM 2120 C CA . ARG A 1 263 ? -17.173 -14.427 21.126 1.00 86.56 263 ARG A CA 1
ATOM 2121 C C . ARG A 1 263 ? -15.768 -14.022 20.689 1.00 86.56 263 ARG A C 1
ATOM 2123 O O . ARG A 1 263 ? -15.630 -13.495 19.593 1.00 86.56 263 ARG A O 1
ATOM 2130 N N . ILE A 1 264 ? -14.761 -14.262 21.528 1.00 86.12 264 ILE A N 1
ATOM 2131 C CA . ILE A 1 264 ? -13.348 -14.030 21.202 1.00 86.12 264 ILE A CA 1
ATOM 2132 C C . ILE A 1 264 ? -12.923 -15.005 20.097 1.00 86.12 264 ILE A C 1
ATOM 2134 O O . ILE A 1 264 ? -12.398 -14.566 19.078 1.00 86.12 264 ILE A O 1
ATOM 2138 N N . ASP A 1 265 ? -13.255 -16.292 20.237 1.00 87.38 265 ASP A N 1
ATOM 2139 C CA . ASP A 1 265 ? -12.997 -17.321 19.220 1.00 87.38 265 ASP A CA 1
ATOM 2140 C C . ASP A 1 265 ? -13.615 -16.951 17.864 1.00 87.38 265 ASP A C 1
ATOM 2142 O O . ASP A 1 265 ? -12.918 -16.930 16.852 1.00 87.38 265 ASP A O 1
ATOM 2146 N N . ALA A 1 266 ? -14.901 -16.576 17.838 1.00 87.19 266 ALA A N 1
ATOM 2147 C CA . ALA A 1 266 ? -15.584 -16.165 16.610 1.00 87.19 266 ALA A CA 1
ATOM 2148 C C . ALA A 1 266 ? -15.010 -14.869 16.000 1.00 87.19 266 ALA A C 1
ATOM 2150 O O . ALA A 1 266 ? -15.026 -14.695 14.781 1.00 87.19 266 ALA A O 1
ATOM 2151 N N . GLN A 1 267 ? -14.483 -13.954 16.821 1.00 88.06 267 GLN A N 1
ATOM 2152 C CA . GLN A 1 267 ? -13.832 -12.734 16.337 1.00 88.06 267 GLN A CA 1
ATOM 2153 C C . GLN A 1 267 ? -12.470 -13.041 15.688 1.00 88.06 267 GLN A C 1
ATOM 2155 O O . GLN A 1 267 ? -12.184 -12.530 14.605 1.00 88.06 267 GLN A O 1
ATOM 2160 N N . ILE A 1 268 ? -11.670 -13.917 16.304 1.00 91.31 268 ILE A N 1
ATOM 2161 C CA . ILE A 1 268 ? -10.386 -14.407 15.774 1.00 91.31 268 ILE A CA 1
ATOM 2162 C C . ILE A 1 268 ? -10.604 -15.205 14.479 1.00 91.31 268 ILE A C 1
ATOM 2164 O O . ILE A 1 268 ? -9.933 -14.960 13.473 1.00 91.31 268 ILE A O 1
ATOM 2168 N N . ALA A 1 269 ? -11.598 -16.095 14.454 1.00 89.88 269 ALA A N 1
ATOM 2169 C CA . ALA A 1 269 ? -11.977 -16.855 13.265 1.00 89.88 269 ALA A CA 1
ATOM 2170 C C . ALA A 1 269 ? -12.413 -15.959 12.093 1.00 89.88 269 ALA A C 1
ATOM 2172 O O . ALA A 1 269 ? -12.093 -16.248 10.941 1.00 89.88 269 ALA A O 1
ATOM 2173 N N . ARG A 1 270 ? -13.087 -14.838 12.385 1.00 88.38 270 ARG A N 1
ATOM 2174 C CA . ARG A 1 270 ? -13.481 -13.833 11.389 1.00 88.38 270 ARG A CA 1
ATOM 2175 C C . ARG A 1 270 ? -12.290 -13.035 10.839 1.00 88.38 270 ARG A C 1
ATOM 2177 O O . ARG A 1 270 ? -12.301 -12.703 9.654 1.00 88.38 270 ARG A O 1
ATOM 2184 N N . GLN A 1 271 ? -11.278 -12.737 11.660 1.00 91.31 271 GLN A N 1
ATOM 2185 C CA . GLN A 1 271 ? -10.041 -12.083 11.199 1.00 91.31 271 GLN A CA 1
ATOM 2186 C C . GLN A 1 271 ? -9.126 -13.051 10.428 1.00 91.31 271 GLN A C 1
ATOM 2188 O O . GLN A 1 271 ? -8.367 -12.614 9.571 1.00 91.31 271 GLN A O 1
ATOM 2193 N N . THR A 1 272 ? -9.216 -14.360 10.695 1.00 92.88 272 THR A N 1
ATOM 2194 C CA . THR A 1 272 ? -8.407 -15.398 10.029 1.00 92.88 272 THR A CA 1
ATOM 2195 C C . THR A 1 272 ? -8.560 -15.384 8.506 1.00 92.88 272 THR A C 1
ATOM 2197 O O . THR A 1 272 ? -7.547 -15.468 7.812 1.00 92.88 272 THR A O 1
ATOM 2200 N N . GLY A 1 273 ? -9.787 -15.199 8.001 1.00 93.62 273 GLY A N 1
ATOM 2201 C CA . GLY A 1 273 ? -10.061 -14.860 6.600 1.00 93.62 273 GLY A CA 1
ATOM 2202 C C . GLY A 1 273 ? -9.325 -15.745 5.596 1.00 93.62 273 GLY A C 1
ATOM 2203 O O . GLY A 1 273 ? -9.504 -16.962 5.621 1.00 93.62 273 GLY A O 1
ATOM 2204 N N . LEU A 1 274 ? -8.494 -15.156 4.726 1.00 95.94 274 LEU A N 1
ATOM 2205 C CA . LEU A 1 274 ? -7.872 -15.889 3.611 1.00 95.94 274 LEU A CA 1
ATOM 2206 C C . LEU A 1 274 ? -6.993 -17.071 4.062 1.00 95.94 274 LEU A C 1
ATOM 2208 O O . LEU A 1 274 ? -6.879 -18.053 3.327 1.00 95.94 274 LEU A O 1
ATOM 2212 N N . ARG A 1 275 ? -6.447 -17.046 5.292 1.00 95.88 275 ARG A N 1
ATOM 2213 C CA . ARG A 1 275 ? -5.696 -18.189 5.844 1.00 95.88 275 ARG A CA 1
ATOM 2214 C C . ARG A 1 275 ? -6.520 -19.483 5.832 1.00 95.88 275 ARG A C 1
ATOM 2216 O O . ARG A 1 275 ? -5.919 -20.538 5.684 1.00 95.88 275 ARG A O 1
ATOM 2223 N N . TRP A 1 276 ? -7.855 -19.438 5.908 1.00 95.06 276 TRP A N 1
ATOM 2224 C CA . TRP A 1 276 ? -8.686 -20.650 5.844 1.00 95.06 276 TRP A CA 1
ATOM 2225 C C . TRP A 1 276 ? -8.468 -21.484 4.570 1.00 95.06 276 TRP A C 1
ATOM 2227 O O . TRP A 1 276 ? -8.572 -22.706 4.643 1.00 95.06 276 TRP A O 1
ATOM 2237 N N . LEU A 1 277 ? -8.109 -20.867 3.434 1.00 95.44 277 LEU A N 1
ATOM 2238 C CA . LEU A 1 277 ? -7.774 -21.608 2.210 1.00 95.44 277 LEU A CA 1
ATOM 2239 C C . LEU A 1 277 ? -6.392 -22.272 2.302 1.00 95.44 277 LEU A C 1
ATOM 2241 O O . LEU A 1 277 ? -6.240 -23.425 1.912 1.00 95.44 277 LEU A O 1
ATOM 2245 N N . PHE A 1 278 ? -5.396 -21.596 2.878 1.00 95.00 278 PHE A N 1
ATOM 2246 C CA . PHE A 1 278 ? -4.064 -22.181 3.063 1.00 95.00 278 PHE A CA 1
ATOM 2247 C C . PHE A 1 278 ? -4.029 -23.245 4.167 1.00 95.00 278 PHE A C 1
ATOM 2249 O O . PHE A 1 278 ? -3.355 -24.254 4.004 1.00 95.00 278 PHE A O 1
ATOM 2256 N N . GLU A 1 279 ? -4.804 -23.088 5.246 1.00 93.62 279 GLU A N 1
ATOM 2257 C CA . GLU A 1 279 ? -5.020 -24.144 6.249 1.00 93.62 279 GLU A CA 1
ATOM 2258 C C . GLU A 1 279 ? -5.680 -25.377 5.612 1.00 93.62 279 GLU A C 1
ATOM 2260 O O . GLU A 1 279 ? -5.308 -26.499 5.933 1.00 93.62 279 GLU A O 1
ATOM 2265 N N . ALA A 1 280 ? -6.605 -25.193 4.665 1.00 92.75 280 ALA A N 1
ATOM 2266 C CA . ALA A 1 280 ? -7.219 -26.297 3.931 1.00 92.75 280 ALA A CA 1
ATOM 2267 C C . ALA A 1 280 ? -6.223 -27.049 3.034 1.00 92.75 280 ALA A C 1
ATOM 2269 O O . ALA A 1 280 ? -6.213 -28.277 3.047 1.00 92.75 280 ALA A O 1
ATOM 2270 N N . MET A 1 281 ? -5.353 -26.336 2.310 1.00 93.12 281 MET A N 1
ATOM 2271 C CA . MET A 1 281 ? -4.355 -26.954 1.422 1.00 93.12 281 MET A CA 1
ATOM 2272 C C . MET A 1 281 ? -3.332 -27.833 2.166 1.00 93.12 281 MET A C 1
ATOM 2274 O O . MET A 1 281 ? -2.852 -28.816 1.600 1.00 93.12 281 MET A O 1
ATOM 2278 N N . VAL A 1 282 ? -3.028 -27.496 3.428 1.00 92.38 282 VAL A N 1
ATOM 2279 C CA . VAL A 1 282 ? -2.051 -28.198 4.290 1.00 92.38 282 VAL A CA 1
ATOM 2280 C C . VAL A 1 282 ? -2.687 -29.195 5.279 1.00 92.38 282 VAL A C 1
ATOM 2282 O O . VAL A 1 282 ? -2.013 -29.657 6.197 1.00 92.38 282 VAL A O 1
ATOM 2285 N N . GLY A 1 283 ? -3.988 -29.497 5.168 1.00 87.38 283 GLY A N 1
ATOM 2286 C CA . GLY A 1 283 ? -4.683 -30.418 6.091 1.00 87.38 283 GLY A CA 1
ATOM 2287 C C . GLY A 1 283 ? -4.855 -29.894 7.533 1.00 87.38 283 GLY A C 1
ATOM 2288 O O . GLY A 1 283 ? -4.953 -30.673 8.488 1.00 87.38 283 GLY A O 1
ATOM 2289 N N . GLY A 1 284 ? -4.871 -28.571 7.709 1.00 84.81 284 GLY A N 1
ATOM 2290 C CA . GLY A 1 284 ? -4.966 -27.869 8.991 1.00 84.81 284 GLY A CA 1
ATOM 2291 C C . GLY A 1 284 ? -6.328 -27.955 9.697 1.00 84.81 284 GLY A C 1
ATOM 2292 O O . GLY A 1 284 ? -7.280 -28.598 9.248 1.00 84.81 284 GLY A O 1
ATOM 2293 N N . ASP A 1 285 ? -6.435 -27.293 10.854 1.00 84.12 285 ASP A N 1
ATOM 2294 C CA . ASP A 1 285 ? -7.641 -27.345 11.688 1.00 84.12 285 ASP A CA 1
ATOM 2295 C C . ASP A 1 285 ? -8.718 -26.338 11.252 1.00 84.12 285 ASP A C 1
ATOM 2297 O O . ASP A 1 285 ? -8.767 -25.200 11.713 1.00 84.12 285 ASP A O 1
ATOM 2301 N N . LEU A 1 286 ? -9.652 -26.791 10.414 1.00 86.38 286 LEU A N 1
ATOM 2302 C CA . LEU A 1 286 ? -10.798 -25.986 9.972 1.00 86.38 286 LEU A CA 1
ATOM 2303 C C . LEU A 1 286 ? -11.930 -25.852 11.022 1.00 86.38 286 LEU A C 1
ATOM 2305 O O . LEU A 1 286 ? -12.990 -25.313 10.709 1.00 86.38 286 LEU A O 1
ATOM 2309 N N . ALA A 1 287 ? -11.747 -26.313 12.272 1.00 83.50 287 ALA A N 1
ATOM 2310 C CA . ALA A 1 287 ? -12.785 -26.247 13.318 1.00 83.50 287 ALA A CA 1
ATOM 2311 C C . ALA A 1 287 ? -13.243 -24.821 13.673 1.00 83.50 287 ALA A C 1
ATOM 2313 O O . ALA A 1 287 ? -14.352 -24.644 14.179 1.00 83.50 287 ALA A O 1
ATOM 2314 N N . GLY A 1 288 ? -12.401 -23.808 13.441 1.00 83.50 288 GLY A N 1
ATOM 2315 C CA . GLY A 1 288 ? -12.709 -22.420 13.792 1.00 83.50 288 GLY A CA 1
ATOM 2316 C C . GLY A 1 288 ? -13.720 -21.726 12.871 1.00 83.50 288 GLY A C 1
ATOM 2317 O O . GLY A 1 288 ? -14.212 -20.659 13.233 1.00 83.50 288 GLY A O 1
ATOM 2318 N N . ILE A 1 289 ? -14.059 -22.297 11.709 1.00 87.69 289 ILE A N 1
ATOM 2319 C CA . ILE A 1 289 ? -15.018 -21.697 10.769 1.00 87.69 289 ILE A CA 1
ATOM 2320 C C . ILE A 1 289 ? -16.437 -21.758 11.367 1.00 87.69 289 ILE A C 1
ATOM 2322 O O . ILE A 1 289 ? -17.063 -22.815 11.393 1.00 87.69 289 ILE A O 1
ATOM 2326 N N . ASP A 1 290 ? -16.980 -20.621 11.824 1.00 84.31 290 ASP A N 1
ATOM 2327 C CA . ASP A 1 290 ? -18.389 -20.521 12.243 1.00 84.31 290 ASP A CA 1
ATOM 2328 C C . ASP A 1 290 ? -19.304 -20.609 11.002 1.00 84.31 290 ASP A C 1
ATOM 2330 O O . ASP A 1 290 ? -19.257 -19.695 10.170 1.00 84.31 290 ASP A O 1
ATOM 2334 N N . PRO A 1 291 ? -20.189 -21.623 10.870 1.00 85.00 291 PRO A N 1
ATOM 2335 C CA . PRO A 1 291 ? -21.117 -21.729 9.739 1.00 85.00 291 PRO A CA 1
ATOM 2336 C C . PRO A 1 291 ? -22.019 -20.497 9.565 1.00 85.00 291 PRO A C 1
ATOM 2338 O O . PRO A 1 291 ? -22.472 -20.213 8.459 1.00 85.00 291 PRO A O 1
ATOM 2341 N N . ARG A 1 292 ? -22.236 -19.699 10.621 1.00 85.38 292 ARG A N 1
ATOM 2342 C CA . ARG A 1 292 ? -22.995 -18.436 10.551 1.00 85.38 292 ARG A CA 1
ATOM 2343 C C . ARG A 1 292 ? -22.300 -17.342 9.740 1.00 85.38 292 ARG A C 1
ATOM 2345 O O . ARG A 1 292 ? -22.964 -16.389 9.341 1.00 85.38 292 ARG A O 1
ATOM 2352 N N . SER A 1 293 ? -20.991 -17.449 9.504 1.00 83.88 293 SER A N 1
ATOM 2353 C CA . SER A 1 293 ? -20.259 -16.530 8.622 1.00 83.88 293 SER A CA 1
ATOM 2354 C C . SER A 1 293 ? -20.660 -16.702 7.152 1.00 83.88 293 SER A C 1
ATOM 2356 O O . SER A 1 293 ? -20.746 -15.713 6.428 1.00 83.88 293 SER A O 1
ATOM 2358 N N . THR A 1 294 ? -20.986 -17.936 6.752 1.00 84.12 294 THR A N 1
ATOM 2359 C CA . THR A 1 294 ? -21.367 -18.321 5.382 1.00 84.12 294 THR A CA 1
ATOM 2360 C C . THR A 1 294 ? -22.836 -18.023 5.046 1.00 84.12 294 THR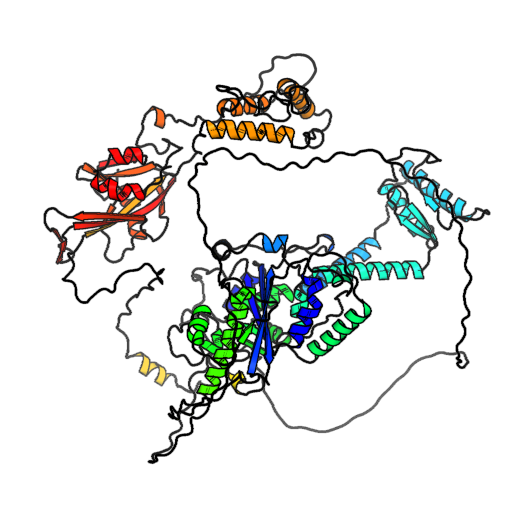 A C 1
ATOM 2362 O O . THR A 1 294 ? -23.219 -18.033 3.883 1.00 84.12 294 THR A O 1
ATOM 2365 N N . ALA A 1 295 ? -23.668 -17.706 6.048 1.00 85.69 295 ALA A N 1
ATOM 2366 C CA . ALA A 1 295 ? -25.108 -17.458 5.907 1.00 85.69 295 ALA A CA 1
ATOM 2367 C C . ALA A 1 295 ? -25.439 -16.057 5.337 1.00 85.69 295 ALA A C 1
ATOM 2369 O O . ALA A 1 295 ? -26.246 -15.305 5.896 1.00 85.69 295 ALA A O 1
ATOM 2370 N N . ARG A 1 296 ? -24.773 -15.679 4.240 1.00 85.69 296 ARG A N 1
ATOM 2371 C CA . ARG A 1 296 ? -24.938 -14.411 3.515 1.00 85.69 296 ARG A CA 1
ATOM 2372 C C . ARG A 1 296 ? -24.859 -14.627 2.002 1.00 85.69 296 ARG A C 1
ATOM 2374 O O . ARG A 1 296 ? -24.271 -15.605 1.556 1.00 85.69 296 ARG A O 1
ATOM 2381 N N . ASN A 1 297 ? -25.410 -13.705 1.214 1.00 85.19 297 ASN A N 1
ATOM 2382 C CA . ASN A 1 297 ? -25.126 -13.630 -0.223 1.00 85.19 297 ASN A CA 1
ATOM 2383 C C . ASN A 1 297 ? -23.764 -12.944 -0.470 1.00 85.19 297 ASN A C 1
ATOM 2385 O O . ASN A 1 297 ? -23.158 -12.392 0.450 1.00 85.19 297 ASN A O 1
ATOM 2389 N N . GLN A 1 298 ? -23.298 -12.938 -1.722 1.00 82.00 298 GLN A N 1
ATOM 2390 C CA . GLN A 1 298 ? -22.040 -12.279 -2.110 1.00 82.00 298 GLN A CA 1
ATOM 2391 C C . GLN A 1 298 ? -22.045 -10.757 -1.848 1.00 82.00 298 GLN A C 1
ATOM 2393 O O . GLN A 1 298 ? -20.995 -10.188 -1.567 1.00 82.00 298 GLN A O 1
ATOM 2398 N N . SER A 1 299 ? -23.219 -10.115 -1.857 1.00 81.81 299 SER A N 1
ATOM 2399 C CA . SER A 1 299 ? -23.417 -8.696 -1.509 1.00 81.81 299 SER A CA 1
ATOM 2400 C C . SER A 1 299 ? -23.333 -8.407 0.000 1.00 81.81 299 SER A C 1
ATOM 2402 O O . SER A 1 299 ? -23.273 -7.248 0.411 1.00 81.81 299 SER A O 1
ATOM 2404 N N . GLY A 1 300 ? -23.326 -9.445 0.842 1.00 79.81 300 GLY A N 1
ATOM 2405 C CA . GLY A 1 300 ? -23.276 -9.359 2.299 1.00 79.81 300 GLY A CA 1
ATOM 2406 C C . GLY A 1 300 ? -24.633 -9.390 3.021 1.00 79.81 300 GLY A C 1
ATOM 2407 O O . GLY A 1 300 ? -24.637 -9.343 4.254 1.00 79.81 300 GLY A O 1
ATOM 2408 N N . ASP A 1 301 ? -25.768 -9.501 2.329 1.00 84.00 301 ASP A N 1
ATOM 2409 C CA . ASP A 1 301 ? -27.099 -9.620 2.945 1.00 84.00 301 ASP A CA 1
ATOM 2410 C C . ASP A 1 301 ? -27.282 -10.986 3.633 1.00 84.00 301 ASP A C 1
ATOM 2412 O O . ASP A 1 301 ? -26.784 -11.985 3.115 1.00 84.00 301 ASP A O 1
ATOM 2416 N N . PRO A 1 302 ? -28.006 -11.091 4.766 1.00 85.38 302 PRO A N 1
ATOM 2417 C CA . PRO A 1 302 ? -28.300 -12.378 5.402 1.00 85.38 302 PRO A CA 1
ATOM 2418 C C . PRO A 1 302 ? -29.158 -13.295 4.518 1.00 85.38 302 PRO A C 1
ATOM 2420 O O . PRO A 1 302 ? -30.184 -12.869 3.990 1.00 85.38 302 PRO A O 1
ATOM 2423 N N . VAL A 1 303 ? -28.785 -14.574 4.426 1.00 87.38 303 VAL A N 1
ATOM 2424 C CA . VAL A 1 303 ? -29.517 -15.606 3.669 1.00 87.38 303 VAL A CA 1
ATOM 2425 C C . VAL A 1 303 ? -29.930 -16.744 4.602 1.00 87.38 303 VAL A C 1
ATOM 2427 O O . VAL A 1 303 ? -29.207 -17.095 5.535 1.00 87.38 303 VAL A O 1
ATOM 2430 N N . PHE A 1 304 ? -31.100 -17.337 4.354 1.00 82.94 304 PHE A N 1
ATOM 2431 C CA . PHE A 1 304 ? -31.524 -18.557 5.041 1.00 82.94 304 PHE A CA 1
ATOM 2432 C C . PHE A 1 304 ? -30.700 -19.749 4.543 1.00 82.94 304 PHE A C 1
ATOM 2434 O O . PHE A 1 304 ? -30.899 -20.225 3.430 1.00 82.94 304 PHE A O 1
ATOM 2441 N N . VAL A 1 305 ? -29.784 -20.220 5.389 1.00 80.88 305 VAL A N 1
ATOM 2442 C CA . VAL A 1 305 ? -28.926 -21.387 5.149 1.00 80.88 305 VAL A CA 1
ATOM 2443 C C . VAL A 1 305 ? -29.113 -22.377 6.297 1.00 80.88 305 VAL A C 1
ATOM 2445 O O . VAL A 1 305 ? -29.201 -21.974 7.461 1.00 80.88 305 VAL A O 1
ATOM 2448 N N . ASP A 1 306 ? -29.171 -23.671 5.982 1.00 85.69 306 ASP A N 1
ATOM 2449 C CA . ASP A 1 306 ? -29.189 -24.732 6.987 1.00 85.69 306 ASP A CA 1
ATOM 2450 C C . ASP A 1 306 ? -27.799 -24.867 7.638 1.00 85.69 306 ASP A C 1
ATOM 2452 O O . ASP A 1 306 ? -26.866 -25.450 7.086 1.00 85.69 306 ASP A O 1
ATOM 2456 N N . LEU A 1 307 ? -27.673 -24.313 8.846 1.00 84.06 307 LEU A N 1
ATOM 2457 C CA . LEU A 1 307 ? -26.437 -24.308 9.634 1.00 84.06 307 LEU A CA 1
ATOM 2458 C C . LEU A 1 307 ? -25.990 -25.703 10.110 1.00 84.06 307 LEU A C 1
ATOM 2460 O O . LEU A 1 307 ? -24.861 -25.836 10.590 1.00 84.06 307 LEU A O 1
ATOM 2464 N N . GLU A 1 308 ? -26.856 -26.716 10.049 1.00 85.69 308 GLU A N 1
ATOM 2465 C CA . GLU A 1 308 ? -26.519 -28.105 10.362 1.00 85.69 308 GLU A CA 1
ATOM 2466 C C . GLU A 1 308 ? -25.990 -28.814 9.111 1.00 85.69 308 GLU A C 1
ATOM 2468 O O . GLU A 1 308 ? -24.905 -29.397 9.166 1.00 85.69 308 GLU A O 1
ATOM 2473 N N . ALA A 1 309 ? -26.650 -28.635 7.960 1.00 86.44 309 ALA A N 1
ATOM 2474 C CA . ALA A 1 309 ? -26.149 -29.105 6.667 1.00 86.44 309 ALA A CA 1
ATOM 2475 C C . ALA A 1 309 ? -24.775 -28.498 6.318 1.00 86.44 309 ALA A C 1
ATOM 2477 O O . ALA A 1 309 ? -23.838 -29.238 6.017 1.00 86.44 309 ALA A O 1
ATOM 2478 N N . THR A 1 310 ? -24.598 -27.176 6.450 1.00 84.06 310 THR A N 1
ATOM 2479 C CA . THR A 1 310 ? -23.300 -26.516 6.209 1.00 84.06 310 THR A CA 1
ATOM 2480 C C . THR A 1 310 ? -22.219 -26.990 7.183 1.00 84.06 310 THR A C 1
ATOM 2482 O O . THR A 1 310 ? -21.063 -27.137 6.790 1.00 84.06 310 THR A O 1
ATOM 2485 N N . ARG A 1 311 ? -22.561 -27.287 8.448 1.00 86.25 311 ARG A N 1
ATOM 2486 C CA . ARG A 1 311 ? -21.598 -27.886 9.391 1.00 86.25 311 ARG A CA 1
ATOM 2487 C C . ARG A 1 311 ? -21.189 -29.290 8.941 1.00 86.25 311 ARG A C 1
ATOM 2489 O O . ARG A 1 311 ? -20.005 -29.609 9.005 1.00 86.25 311 ARG A O 1
ATOM 2496 N N . GLY A 1 312 ? -22.141 -30.096 8.468 1.00 87.12 312 GLY A N 1
ATOM 2497 C CA . GLY A 1 312 ? -21.878 -31.415 7.892 1.00 87.12 312 GLY A CA 1
ATOM 2498 C C . GLY A 1 312 ? -20.948 -31.350 6.677 1.00 87.12 312 GLY A C 1
ATOM 2499 O O . GLY A 1 312 ? -19.944 -32.059 6.649 1.00 87.12 312 GLY A O 1
ATOM 2500 N N . GLN A 1 313 ? -21.220 -30.445 5.729 1.00 87.69 313 GLN A N 1
ATOM 2501 C CA . GLN A 1 313 ? -20.373 -30.209 4.553 1.00 87.69 313 GLN A CA 1
ATOM 2502 C C . GLN A 1 313 ? -18.953 -29.797 4.965 1.00 87.69 313 GLN A C 1
ATOM 2504 O O . GLN A 1 313 ? -17.992 -30.446 4.563 1.00 87.69 313 GLN A O 1
ATOM 2509 N N . LEU A 1 314 ? -18.799 -28.790 5.836 1.00 86.69 314 LEU A N 1
ATOM 2510 C CA . LEU A 1 314 ? -17.483 -28.347 6.317 1.00 86.69 314 LEU A CA 1
ATOM 2511 C C . LEU A 1 314 ? -16.720 -29.460 7.058 1.00 86.69 314 LEU A C 1
ATOM 2513 O O . LEU A 1 314 ? -15.506 -29.575 6.900 1.00 86.69 314 LEU A O 1
ATOM 2517 N N . GLN A 1 315 ? -17.404 -30.312 7.828 1.00 86.62 315 GLN A N 1
ATOM 2518 C CA . GLN A 1 315 ? -16.781 -31.446 8.516 1.00 86.62 315 GLN A CA 1
ATOM 2519 C C . GLN A 1 315 ? -16.354 -32.565 7.545 1.00 86.62 315 GLN A C 1
ATOM 2521 O O . GLN A 1 315 ? -15.295 -33.166 7.741 1.00 86.62 315 GLN A O 1
ATOM 2526 N N . ALA A 1 316 ? -17.133 -32.826 6.492 1.00 88.75 316 ALA A N 1
ATOM 2527 C CA . ALA A 1 316 ? -16.784 -33.782 5.441 1.00 88.75 316 ALA A CA 1
ATOM 2528 C C . ALA A 1 316 ? -15.608 -33.285 4.582 1.00 88.75 316 ALA A C 1
ATOM 2530 O O . ALA A 1 316 ? -14.635 -34.019 4.390 1.00 88.75 316 ALA A O 1
ATOM 2531 N N . LEU A 1 317 ? -15.657 -32.022 4.141 1.00 87.88 317 LEU A N 1
ATOM 2532 C CA . LEU A 1 317 ? -14.579 -31.358 3.403 1.00 87.88 317 LEU A CA 1
ATOM 2533 C C . LEU A 1 317 ? -13.283 -31.345 4.209 1.00 87.88 317 LEU A C 1
ATOM 2535 O O . LEU A 1 317 ? -12.250 -31.760 3.690 1.00 87.88 317 LEU A O 1
ATOM 2539 N N . ARG A 1 318 ? -13.345 -30.965 5.494 1.00 85.88 318 ARG A N 1
ATOM 2540 C CA . ARG A 1 318 ? -12.202 -31.045 6.412 1.00 85.88 318 ARG A CA 1
ATOM 2541 C C . ARG A 1 318 ? -11.561 -32.427 6.360 1.00 85.88 318 ARG A C 1
ATOM 2543 O O . ARG A 1 318 ? -10.368 -32.501 6.109 1.00 85.88 318 ARG A O 1
ATOM 2550 N N . LYS A 1 319 ? -12.320 -33.510 6.571 1.00 87.12 319 LYS A N 1
ATOM 2551 C CA . LYS A 1 319 ? -11.734 -34.859 6.571 1.00 87.12 319 LYS A CA 1
ATOM 2552 C C . LYS A 1 319 ? -11.028 -35.157 5.240 1.00 87.12 319 LYS A C 1
ATOM 2554 O O . LYS A 1 319 ? -9.867 -35.543 5.245 1.00 87.12 319 LYS A O 1
ATOM 2559 N N . LYS A 1 320 ? -11.694 -34.895 4.112 1.00 89.44 320 LYS A N 1
ATOM 2560 C CA . LYS A 1 320 ? -11.148 -35.114 2.762 1.00 89.44 320 LYS A CA 1
ATOM 2561 C C . LYS A 1 320 ? -9.852 -34.327 2.495 1.00 89.44 320 LYS A C 1
ATOM 2563 O O . LYS A 1 320 ? -8.961 -34.845 1.833 1.00 89.44 320 LYS A O 1
ATOM 2568 N N . LEU A 1 321 ? -9.742 -33.108 3.027 1.00 86.56 321 LEU A N 1
ATOM 2569 C CA . LEU A 1 321 ? -8.548 -32.254 2.943 1.00 86.56 321 LEU A CA 1
ATOM 2570 C C . LEU A 1 321 ? -7.421 -32.695 3.896 1.00 86.56 321 LEU A C 1
ATOM 2572 O O . LEU A 1 321 ? -6.253 -32.455 3.614 1.00 86.56 321 LEU A O 1
ATOM 2576 N N . GLN A 1 322 ? -7.749 -33.354 5.012 1.00 85.38 322 GLN A N 1
ATOM 2577 C CA . GLN A 1 322 ? -6.757 -33.963 5.907 1.00 85.38 322 GLN A CA 1
ATOM 2578 C C . GLN A 1 322 ? -6.217 -35.292 5.352 1.00 85.38 322 GLN A C 1
ATOM 2580 O O . GLN A 1 322 ? -5.044 -35.597 5.549 1.00 85.38 322 GLN A O 1
ATOM 2585 N N . ASP A 1 323 ? -7.046 -36.051 4.627 1.00 82.81 323 ASP A N 1
ATOM 2586 C CA . ASP A 1 323 ? -6.668 -37.329 4.009 1.00 82.81 323 ASP A CA 1
ATOM 2587 C C . ASP A 1 323 ? -5.843 -37.156 2.704 1.00 82.81 323 ASP A C 1
ATOM 2589 O O . ASP A 1 323 ? -5.190 -38.107 2.272 1.00 82.81 323 ASP A O 1
ATOM 2593 N N . ARG A 1 324 ? -5.849 -35.970 2.062 1.00 80.94 324 ARG A N 1
ATOM 2594 C CA . ARG A 1 324 ? -5.110 -35.687 0.809 1.00 80.94 324 ARG A CA 1
ATOM 2595 C C . ARG A 1 324 ? -4.474 -34.278 0.801 1.00 80.94 324 ARG A C 1
ATOM 2597 O O . ARG A 1 324 ? -5.186 -33.312 0.520 1.00 80.94 324 ARG A O 1
ATOM 2604 N N . PRO A 1 325 ? -3.155 -34.134 1.052 1.00 77.62 325 PRO A N 1
ATOM 2605 C CA . PRO A 1 325 ? -2.471 -32.840 0.982 1.00 77.62 325 PRO A CA 1
ATOM 2606 C C . PRO A 1 325 ? -2.430 -32.298 -0.455 1.00 77.62 325 PRO A C 1
ATOM 2608 O O . PRO A 1 325 ? -2.386 -33.058 -1.423 1.00 77.62 325 PRO A O 1
ATOM 2611 N N . THR A 1 326 ? -2.436 -30.971 -0.601 1.00 89.38 326 THR A N 1
ATOM 2612 C CA . THR A 1 326 ? -2.501 -30.315 -1.918 1.00 89.38 326 THR A CA 1
ATOM 2613 C C . THR A 1 326 ? -1.119 -30.188 -2.563 1.00 89.38 326 THR A C 1
ATOM 2615 O O . THR A 1 326 ? -0.192 -29.664 -1.945 1.00 89.38 326 THR A O 1
ATOM 2618 N N . VAL A 1 327 ? -0.992 -30.601 -3.830 1.00 94.31 327 VAL A N 1
ATOM 2619 C CA . VAL A 1 327 ? 0.193 -30.317 -4.659 1.00 94.31 327 VAL A CA 1
ATOM 2620 C C . VAL A 1 327 ? 0.202 -28.834 -5.030 1.00 94.31 327 VAL A C 1
ATOM 2622 O O . VAL A 1 327 ? -0.765 -28.338 -5.616 1.00 94.31 327 VAL A O 1
ATOM 2625 N N . LEU A 1 328 ? 1.285 -28.133 -4.681 1.00 96.19 328 LEU A N 1
ATOM 2626 C CA . LEU A 1 328 ? 1.406 -26.682 -4.828 1.00 96.19 328 LEU A CA 1
ATOM 2627 C C . LEU A 1 328 ? 2.280 -26.310 -6.035 1.00 96.19 328 LEU A C 1
ATOM 2629 O O . LEU A 1 328 ? 3.408 -26.785 -6.173 1.00 96.19 328 LEU A O 1
ATOM 2633 N N . VAL A 1 329 ? 1.767 -25.437 -6.899 1.00 96.75 329 VAL A N 1
ATOM 2634 C CA . VAL A 1 329 ? 2.378 -25.063 -8.186 1.00 96.75 329 VAL A CA 1
ATOM 2635 C C . VAL A 1 329 ? 2.551 -23.545 -8.290 1.00 96.75 329 VAL A C 1
ATOM 2637 O O . VAL A 1 329 ? 1.795 -22.786 -7.691 1.00 96.75 329 VAL A O 1
ATOM 2640 N N . GLY A 1 330 ? 3.537 -23.094 -9.065 1.00 95.44 330 GLY A N 1
ATOM 2641 C CA . GLY A 1 330 ? 3.684 -21.690 -9.453 1.00 95.44 330 GLY A CA 1
ATOM 2642 C C . GLY A 1 330 ? 4.920 -21.457 -10.319 1.00 95.44 330 GLY A C 1
ATOM 2643 O O . GLY A 1 330 ? 5.428 -22.383 -10.961 1.00 95.44 330 GLY A O 1
ATOM 2644 N N . HIS A 1 331 ? 5.422 -20.224 -10.357 1.00 92.56 331 HIS A N 1
ATOM 2645 C CA . HIS A 1 331 ? 6.575 -19.835 -11.171 1.00 92.56 331 HIS A CA 1
ATOM 2646 C C . HIS A 1 331 ? 7.582 -19.035 -10.340 1.00 92.56 331 HIS A C 1
ATOM 2648 O O . HIS A 1 331 ? 7.219 -18.026 -9.758 1.00 92.56 331 HIS A O 1
ATOM 2654 N N . ASN A 1 332 ? 8.858 -19.443 -10.304 1.00 91.69 332 ASN A N 1
ATOM 2655 C CA . ASN A 1 332 ? 9.921 -18.761 -9.542 1.00 91.69 332 ASN A CA 1
ATOM 2656 C C . ASN A 1 332 ? 9.695 -18.729 -8.006 1.00 91.69 332 ASN A C 1
ATOM 2658 O O . ASN A 1 332 ? 10.277 -17.888 -7.321 1.00 91.69 332 ASN A O 1
ATOM 2662 N N . LEU A 1 333 ? 8.912 -19.681 -7.478 1.00 93.31 333 LEU A N 1
ATOM 2663 C CA . LEU A 1 333 ? 8.265 -19.714 -6.149 1.00 93.31 333 LEU A CA 1
ATOM 2664 C C . LEU A 1 333 ? 9.102 -19.408 -4.885 1.00 93.31 333 LEU A C 1
ATOM 2666 O O . LEU A 1 333 ? 8.551 -19.367 -3.785 1.00 93.31 333 LEU A O 1
ATOM 2670 N N . PHE A 1 334 ? 10.424 -19.252 -4.967 1.00 93.75 334 PHE A N 1
ATOM 2671 C CA . PHE A 1 334 ? 11.284 -19.078 -3.792 1.00 93.75 334 PHE A CA 1
ATOM 2672 C C . PHE A 1 334 ? 10.922 -17.836 -2.961 1.00 93.75 334 PHE A C 1
ATOM 2674 O O . PHE A 1 334 ? 10.879 -17.909 -1.733 1.00 93.75 334 PHE A O 1
ATOM 2681 N N . THR A 1 335 ? 10.641 -16.703 -3.609 1.00 93.94 335 THR A N 1
ATOM 2682 C CA . THR A 1 335 ? 10.206 -15.483 -2.906 1.00 93.94 335 THR A CA 1
ATOM 2683 C C . THR A 1 335 ? 8.807 -15.661 -2.321 1.00 93.94 335 THR A C 1
ATOM 2685 O O . THR A 1 335 ? 8.527 -15.211 -1.207 1.00 93.94 335 THR A O 1
ATOM 2688 N N . ASP A 1 336 ? 7.945 -16.355 -3.049 1.00 95.56 336 ASP A N 1
ATOM 2689 C CA . ASP A 1 336 ? 6.512 -16.435 -2.794 1.00 95.56 336 ASP A CA 1
ATOM 2690 C C . ASP A 1 336 ? 6.220 -17.365 -1.625 1.00 95.56 336 ASP A C 1
ATOM 2692 O O . ASP A 1 336 ? 5.467 -17.003 -0.730 1.00 95.56 336 ASP A O 1
ATOM 2696 N N . LEU A 1 337 ? 6.917 -18.500 -1.536 1.00 96.44 337 LEU A N 1
ATOM 2697 C CA . LEU A 1 337 ? 6.858 -19.411 -0.390 1.00 96.44 337 LEU A CA 1
ATOM 2698 C C . LEU A 1 337 ? 7.346 -18.750 0.909 1.00 96.44 337 LEU A C 1
ATOM 2700 O O . LEU A 1 337 ? 6.776 -18.995 1.974 1.00 96.44 337 LEU A O 1
ATOM 2704 N N . VAL A 1 338 ? 8.374 -17.894 0.845 1.00 96.75 338 VAL A N 1
ATOM 2705 C CA . VAL A 1 338 ? 8.878 -17.164 2.024 1.00 96.75 338 VAL A CA 1
ATOM 2706 C C . VAL A 1 338 ? 7.862 -16.113 2.488 1.00 96.75 338 VAL A C 1
ATOM 2708 O O . VAL A 1 338 ? 7.567 -16.030 3.683 1.00 96.75 338 VAL A O 1
ATOM 2711 N N . ASN A 1 339 ? 7.257 -15.365 1.558 1.00 96.81 339 ASN A N 1
ATOM 2712 C CA . ASN A 1 339 ? 6.192 -14.407 1.874 1.00 96.81 339 ASN A CA 1
ATOM 2713 C C . ASN A 1 339 ? 4.910 -15.107 2.360 1.00 96.81 339 ASN A C 1
ATOM 2715 O O . ASN A 1 339 ? 4.338 -14.694 3.366 1.00 96.81 339 ASN A O 1
ATOM 2719 N N . LEU A 1 340 ? 4.500 -16.206 1.721 1.00 96.94 340 LEU A N 1
ATOM 2720 C CA . LEU A 1 340 ? 3.370 -17.056 2.109 1.00 96.94 340 LEU A CA 1
ATOM 2721 C C . LEU A 1 340 ? 3.527 -17.557 3.551 1.00 96.94 340 LEU A C 1
ATOM 2723 O O . LEU A 1 340 ? 2.624 -17.382 4.376 1.00 96.94 340 LEU A O 1
ATOM 2727 N N . TYR A 1 341 ? 4.697 -18.118 3.878 1.00 97.12 341 TYR A N 1
ATOM 2728 C CA . TYR A 1 341 ? 5.012 -18.570 5.231 1.00 97.12 341 TYR A CA 1
ATOM 2729 C C . TYR A 1 341 ? 4.916 -17.416 6.237 1.00 97.12 341 TYR A C 1
ATOM 2731 O O . TYR A 1 341 ? 4.244 -17.536 7.266 1.00 97.12 341 TYR A O 1
ATOM 2739 N N . LYS A 1 342 ? 5.535 -16.272 5.920 1.00 96.19 342 LYS A N 1
ATOM 2740 C CA . LYS A 1 342 ? 5.581 -15.091 6.792 1.00 96.19 342 LYS A CA 1
ATOM 2741 C C . LYS A 1 342 ? 4.230 -14.376 6.954 1.00 96.19 342 LYS A C 1
ATOM 2743 O O . LYS A 1 342 ? 4.026 -13.682 7.956 1.00 96.19 342 LYS A O 1
ATOM 2748 N N . CYS A 1 343 ? 3.319 -14.551 5.998 1.00 95.81 343 CYS A N 1
ATOM 2749 C CA . CYS A 1 343 ? 1.992 -13.941 5.969 1.00 95.81 343 CYS A CA 1
ATOM 2750 C C . CYS A 1 343 ? 0.925 -14.789 6.682 1.00 95.81 343 CYS A C 1
ATOM 2752 O O . CYS A 1 343 ? 0.119 -14.243 7.434 1.00 95.81 343 CYS A O 1
ATOM 2754 N N . PHE A 1 344 ? 0.917 -16.114 6.488 1.00 96.25 344 PHE A N 1
ATOM 2755 C CA . PHE A 1 344 ? -0.159 -16.986 6.992 1.00 96.25 344 PHE A CA 1
ATOM 2756 C C . PHE A 1 344 ? 0.270 -17.946 8.109 1.00 96.25 344 PHE A C 1
ATOM 2758 O O . PHE A 1 344 ? -0.557 -18.324 8.938 1.00 96.25 344 PHE A O 1
ATOM 2765 N N . PHE A 1 345 ? 1.549 -18.305 8.203 1.00 94.62 345 PHE A N 1
ATOM 2766 C CA . PHE A 1 345 ? 2.012 -19.294 9.177 1.00 94.62 345 PHE A CA 1
ATOM 2767 C C . PHE A 1 345 ? 2.723 -18.621 10.357 1.00 94.62 345 PHE A C 1
ATOM 2769 O O . PHE A 1 345 ? 2.185 -18.629 11.466 1.00 94.62 345 PHE A O 1
ATOM 2776 N N . GLY A 1 346 ? 3.863 -17.959 10.151 1.00 92.69 346 GLY A N 1
ATOM 2777 C CA . GLY A 1 346 ? 4.528 -17.240 11.240 1.00 92.69 346 GLY A CA 1
ATOM 2778 C C . GLY A 1 346 ? 5.955 -16.788 10.948 1.00 92.69 346 GLY A C 1
ATOM 2779 O O . GLY A 1 346 ? 6.338 -16.552 9.807 1.00 92.69 346 GLY A O 1
ATOM 2780 N N . ASN A 1 347 ? 6.751 -16.644 12.006 1.00 94.19 347 ASN A N 1
ATOM 2781 C CA . ASN A 1 347 ? 8.103 -16.089 11.925 1.00 94.19 347 ASN A CA 1
ATOM 2782 C C . ASN A 1 347 ? 9.050 -17.038 11.175 1.00 94.19 347 ASN A C 1
ATOM 2784 O O . ASN A 1 347 ? 9.111 -18.238 11.468 1.00 94.19 347 ASN A O 1
ATOM 2788 N N . LEU A 1 348 ? 9.808 -16.479 10.234 1.00 96.12 348 LEU A N 1
ATOM 2789 C CA . LEU A 1 348 ? 10.786 -17.203 9.430 1.00 96.12 348 LEU A CA 1
ATOM 2790 C C . LEU A 1 348 ? 11.979 -17.638 10.303 1.00 96.12 348 LEU A C 1
ATOM 2792 O O . LEU A 1 348 ? 12.464 -16.832 11.103 1.00 96.12 348 LEU A O 1
ATOM 2796 N N . PRO A 1 349 ? 12.490 -18.879 10.178 1.00 96.38 349 PRO A N 1
ATOM 2797 C CA . PRO A 1 349 ? 13.732 -19.276 10.845 1.00 96.38 349 PRO A CA 1
ATOM 2798 C C . PRO A 1 349 ? 14.934 -18.507 10.275 1.00 96.38 349 PRO A C 1
ATOM 2800 O O . PRO A 1 349 ? 14.820 -17.824 9.257 1.00 96.38 349 PRO A O 1
ATOM 2803 N N . ASP A 1 350 ? 16.089 -18.581 10.931 1.00 93.69 350 ASP A N 1
ATOM 2804 C CA . ASP A 1 350 ? 17.303 -17.883 10.474 1.00 93.69 350 ASP A CA 1
ATOM 2805 C C . ASP A 1 350 ? 18.083 -18.671 9.419 1.00 93.69 350 ASP A C 1
ATOM 2807 O O . ASP A 1 350 ? 18.723 -18.082 8.549 1.00 93.69 350 ASP A O 1
ATOM 2811 N N . ARG A 1 351 ? 17.985 -20.002 9.452 1.00 94.06 351 ARG A N 1
ATOM 2812 C CA . ARG A 1 351 ? 18.592 -20.896 8.467 1.00 94.06 351 ARG A CA 1
ATOM 2813 C C . ARG A 1 351 ? 17.621 -21.259 7.351 1.00 94.06 351 ARG A C 1
ATOM 2815 O O . ARG A 1 351 ? 16.442 -21.511 7.605 1.00 94.06 351 ARG A O 1
ATOM 2822 N N . VAL A 1 352 ? 18.143 -21.378 6.133 1.00 92.50 352 VAL A N 1
ATOM 2823 C CA . VAL A 1 352 ? 17.371 -21.857 4.986 1.00 92.50 352 VAL A CA 1
ATOM 2824 C C . VAL A 1 352 ? 16.972 -23.323 5.158 1.00 92.50 352 VAL A C 1
ATOM 2826 O O . VAL A 1 352 ? 15.843 -23.658 4.828 1.00 92.50 352 VAL A O 1
ATOM 2829 N N . GLU A 1 353 ? 17.802 -24.187 5.756 1.00 93.06 353 GLU A N 1
ATOM 2830 C CA . GLU A 1 353 ? 17.454 -25.611 5.923 1.00 93.06 353 GLU A CA 1
ATOM 2831 C C . GLU A 1 353 ? 16.262 -25.812 6.880 1.00 93.06 353 GLU A C 1
ATOM 2833 O O . GLU A 1 353 ? 15.396 -26.656 6.643 1.00 93.06 353 GLU A O 1
ATOM 2838 N N . ASP A 1 354 ? 16.153 -24.974 7.918 1.00 94.69 354 ASP A N 1
ATOM 2839 C CA . ASP A 1 354 ? 14.994 -24.954 8.820 1.00 94.69 354 ASP A CA 1
ATOM 2840 C C . ASP A 1 354 ? 13.720 -24.471 8.104 1.00 94.69 354 ASP A C 1
ATOM 2842 O O . ASP A 1 354 ? 12.617 -24.915 8.429 1.00 94.69 354 ASP A O 1
ATOM 2846 N N . PHE A 1 355 ? 13.851 -23.560 7.132 1.00 95.44 355 PHE A N 1
ATOM 2847 C CA . PHE A 1 355 ? 12.739 -23.126 6.285 1.00 95.44 355 PHE A CA 1
ATOM 2848 C C . PHE A 1 355 ? 12.332 -24.223 5.294 1.00 95.44 355 PHE A C 1
ATOM 2850 O O . PHE A 1 355 ? 11.144 -24.509 5.174 1.00 95.44 355 PHE A O 1
ATOM 2857 N N . GLN A 1 356 ? 13.302 -24.883 4.651 1.00 93.00 356 GLN A N 1
ATOM 2858 C CA . GLN A 1 356 ? 13.078 -26.011 3.742 1.00 93.00 356 GLN A CA 1
ATOM 2859 C C . GLN A 1 356 ? 12.305 -27.144 4.432 1.00 93.00 356 GLN A C 1
ATOM 2861 O O . GLN A 1 356 ? 11.309 -27.633 3.900 1.00 93.00 356 GLN A O 1
ATOM 2866 N N . LYS A 1 357 ? 12.698 -27.503 5.662 1.00 94.31 357 LYS A N 1
ATOM 2867 C CA . LYS A 1 357 ? 11.959 -28.474 6.476 1.00 94.31 357 LYS A CA 1
ATOM 2868 C C . LYS A 1 357 ? 10.524 -28.008 6.759 1.00 94.31 357 LYS A C 1
ATOM 2870 O O . LYS A 1 357 ? 9.581 -28.732 6.456 1.00 94.31 357 LYS A O 1
ATOM 2875 N N . LYS A 1 358 ? 10.346 -26.790 7.284 1.00 94.94 358 LYS A N 1
ATOM 2876 C CA . LYS A 1 358 ? 9.024 -26.252 7.657 1.00 94.94 358 LYS A CA 1
ATOM 2877 C C . LYS A 1 358 ? 8.067 -26.081 6.477 1.00 94.94 358 LYS A C 1
ATOM 2879 O O . LYS A 1 358 ? 6.867 -26.263 6.653 1.00 94.94 358 LYS A O 1
ATOM 2884 N N . ILE A 1 359 ? 8.560 -25.714 5.292 1.00 94.50 359 ILE A N 1
ATOM 2885 C CA . ILE A 1 359 ? 7.697 -25.562 4.115 1.00 94.50 359 ILE A CA 1
ATOM 2886 C C . ILE A 1 359 ? 7.275 -26.925 3.547 1.00 94.50 359 ILE A C 1
ATOM 2888 O O . ILE A 1 359 ? 6.156 -27.031 3.060 1.00 94.50 359 ILE A O 1
ATOM 2892 N N . HIS A 1 360 ? 8.085 -27.982 3.699 1.00 91.94 360 HIS A N 1
ATOM 2893 C CA . HIS A 1 360 ? 7.684 -29.356 3.355 1.00 91.94 360 HIS A CA 1
ATOM 2894 C C . HIS A 1 360 ? 6.789 -30.041 4.392 1.00 91.94 360 HIS A C 1
ATOM 2896 O O . HIS A 1 360 ? 5.940 -30.841 4.011 1.00 91.94 360 HIS A O 1
ATOM 2902 N N . GLU A 1 361 ? 6.904 -29.688 5.674 1.00 92.56 361 GLU A N 1
ATOM 2903 C CA . GLU A 1 361 ? 5.926 -30.075 6.707 1.00 92.56 361 GLU A CA 1
ATOM 2904 C C . GLU A 1 361 ? 4.522 -29.486 6.443 1.00 92.56 361 GLU A C 1
ATOM 2906 O O . GLU A 1 361 ? 3.538 -29.979 6.992 1.00 92.56 361 GLU A O 1
ATOM 2911 N N . LEU A 1 362 ? 4.422 -28.447 5.603 1.00 92.50 362 LEU A N 1
ATOM 2912 C CA . LEU A 1 362 ? 3.165 -27.834 5.156 1.00 92.50 362 LEU A CA 1
ATOM 2913 C C . LEU A 1 362 ? 2.743 -28.313 3.756 1.00 92.50 362 LEU A C 1
ATOM 2915 O O . LEU A 1 362 ? 1.587 -28.673 3.553 1.00 92.50 362 LEU A O 1
ATOM 2919 N N . PHE A 1 363 ? 3.674 -28.329 2.801 1.00 93.88 363 PHE A N 1
ATOM 2920 C CA . PHE A 1 363 ? 3.449 -28.682 1.398 1.00 93.88 363 PHE A CA 1
ATOM 2921 C C . PHE A 1 363 ? 4.440 -29.782 0.968 1.00 93.88 363 PHE A C 1
ATOM 2923 O O . PHE A 1 363 ? 5.571 -29.478 0.563 1.00 93.88 363 PHE A O 1
ATOM 2930 N N . PRO A 1 364 ? 4.041 -31.069 1.041 1.00 91.75 364 PRO A N 1
ATOM 2931 C CA . PRO A 1 364 ? 4.923 -32.197 0.724 1.00 91.75 364 PRO A CA 1
ATOM 2932 C C . PRO A 1 364 ? 5.396 -32.245 -0.735 1.00 91.75 364 PRO A C 1
ATOM 2934 O O . PRO A 1 364 ? 6.457 -32.803 -1.012 1.00 91.75 364 PRO A O 1
ATOM 2937 N N . VAL A 1 365 ? 4.627 -31.660 -1.664 1.00 93.62 365 VAL A N 1
ATOM 2938 C CA . VAL A 1 365 ? 4.953 -31.583 -3.096 1.00 93.62 365 VAL A CA 1
ATOM 2939 C C . VAL A 1 365 ? 4.787 -30.142 -3.579 1.00 93.62 365 VAL A C 1
ATOM 2941 O O . VAL A 1 365 ? 3.680 -29.601 -3.595 1.00 93.62 365 VAL A O 1
ATOM 2944 N N . ILE A 1 366 ? 5.902 -29.533 -3.980 1.00 95.62 366 ILE A N 1
ATOM 2945 C CA . ILE A 1 366 ? 6.000 -28.175 -4.525 1.00 95.62 366 ILE A CA 1
ATOM 2946 C C . ILE A 1 366 ? 6.649 -28.252 -5.911 1.00 95.62 366 ILE A C 1
ATOM 2948 O O . ILE A 1 366 ? 7.690 -28.897 -6.068 1.00 95.62 366 ILE A O 1
ATOM 2952 N N . ILE A 1 367 ? 6.072 -27.581 -6.910 1.00 95.12 367 ILE A N 1
ATOM 2953 C CA . ILE A 1 367 ? 6.557 -27.597 -8.297 1.00 95.12 367 ILE A CA 1
ATOM 2954 C C . ILE A 1 367 ? 6.732 -26.168 -8.827 1.00 95.12 367 ILE A C 1
ATOM 2956 O O . ILE A 1 367 ? 5.772 -25.412 -8.979 1.00 95.12 367 ILE A O 1
ATOM 2960 N N . ASP A 1 368 ? 7.974 -25.817 -9.164 1.00 94.38 368 ASP A N 1
ATOM 2961 C CA . ASP A 1 368 ? 8.325 -24.562 -9.831 1.00 94.38 368 ASP A CA 1
ATOM 2962 C C . ASP A 1 368 ? 8.385 -24.761 -11.349 1.00 94.38 368 ASP A C 1
ATOM 2964 O O . ASP A 1 368 ? 9.322 -25.361 -11.882 1.00 94.38 368 ASP A O 1
ATOM 2968 N N . THR A 1 369 ? 7.410 -24.206 -12.070 1.00 92.25 369 THR A N 1
ATOM 2969 C CA . THR A 1 369 ? 7.370 -24.242 -13.543 1.00 92.25 369 THR A CA 1
ATOM 2970 C C . THR A 1 369 ? 8.617 -23.649 -14.193 1.00 92.25 369 THR A C 1
ATOM 2972 O O . THR A 1 369 ? 8.985 -24.067 -15.290 1.00 92.25 369 THR A O 1
ATOM 2975 N N . LYS A 1 370 ? 9.313 -22.718 -13.527 1.00 89.44 370 LYS A N 1
ATOM 2976 C CA . LYS A 1 370 ? 10.566 -22.138 -14.020 1.00 89.44 370 LYS A CA 1
ATOM 2977 C C . LYS A 1 370 ? 11.730 -23.112 -13.909 1.00 89.44 370 LYS A C 1
ATOM 2979 O O . LYS A 1 370 ? 12.607 -23.109 -14.771 1.00 89.44 370 LYS A O 1
ATOM 2984 N N . TYR A 1 371 ? 11.730 -23.967 -12.888 1.00 88.56 371 TYR A N 1
ATOM 2985 C CA . TYR A 1 371 ? 12.668 -25.079 -12.802 1.00 88.56 371 TYR A CA 1
ATOM 2986 C C . TYR A 1 371 ? 12.384 -26.108 -13.903 1.00 88.56 371 TYR A C 1
ATOM 2988 O O . TYR A 1 371 ? 13.287 -26.426 -14.675 1.00 88.56 371 TYR A O 1
ATOM 2996 N N . VAL A 1 372 ? 11.121 -26.524 -14.072 1.00 87.81 372 VAL A N 1
ATOM 2997 C CA . VAL A 1 372 ? 10.717 -27.457 -15.146 1.00 87.81 372 VAL A CA 1
ATOM 2998 C C . VAL A 1 372 ? 11.098 -26.924 -16.537 1.00 87.81 372 VAL A C 1
ATOM 3000 O O . VAL A 1 372 ? 11.666 -27.660 -17.338 1.00 87.81 372 VAL A O 1
ATOM 3003 N N . ALA A 1 373 ? 10.875 -25.633 -16.808 1.00 85.56 373 ALA A N 1
ATOM 3004 C CA . ALA A 1 373 ? 11.172 -24.997 -18.098 1.00 85.56 373 ALA A CA 1
ATOM 3005 C C . ALA A 1 373 ? 12.664 -24.731 -18.371 1.00 85.56 373 ALA A C 1
ATOM 3007 O O . ALA A 1 373 ? 13.018 -24.385 -19.496 1.00 85.56 373 ALA A O 1
ATOM 3008 N N . THR A 1 374 ? 13.542 -24.860 -17.371 1.00 82.00 374 THR A N 1
ATOM 3009 C CA . THR A 1 374 ? 14.995 -24.637 -17.529 1.00 82.00 374 THR A CA 1
ATOM 3010 C C . THR A 1 374 ? 15.838 -25.896 -17.310 1.00 82.00 374 THR A C 1
ATOM 3012 O O . THR A 1 374 ? 17.038 -25.895 -17.595 1.00 82.00 374 THR A O 1
ATOM 3015 N N . TYR A 1 375 ? 15.219 -26.994 -16.872 1.00 74.31 375 TYR A N 1
ATOM 3016 C CA . TYR A 1 375 ? 15.836 -28.310 -16.730 1.00 74.31 375 TYR A CA 1
ATOM 3017 C C . TYR A 1 375 ? 16.528 -28.757 -18.034 1.00 74.31 375 TYR A C 1
ATOM 3019 O O . TYR A 1 375 ? 15.995 -28.588 -19.132 1.00 74.31 375 TYR A O 1
ATOM 3027 N N . LYS A 1 376 ? 17.757 -29.283 -17.910 1.00 65.94 376 LYS A N 1
ATOM 3028 C CA . LYS A 1 376 ? 18.648 -29.733 -19.007 1.00 65.94 376 LYS A CA 1
ATOM 3029 C C . LYS A 1 376 ? 18.938 -28.710 -20.128 1.00 65.94 376 LYS A C 1
ATOM 3031 O O . LYS A 1 376 ? 19.587 -29.050 -21.115 1.00 65.94 376 LYS A O 1
ATOM 3036 N N . THR A 1 377 ? 18.541 -27.443 -19.986 1.00 58.31 377 THR A N 1
ATOM 3037 C CA . THR A 1 377 ? 18.751 -26.419 -21.021 1.00 58.31 377 THR A CA 1
ATOM 3038 C C . THR A 1 377 ? 20.125 -25.760 -20.879 1.00 58.31 377 THR A C 1
ATOM 3040 O O . THR A 1 377 ? 20.312 -24.861 -20.065 1.00 58.31 377 THR A O 1
ATOM 3043 N N . ALA A 1 378 ? 21.087 -26.153 -21.720 1.00 37.03 378 ALA A N 1
ATOM 3044 C CA . ALA A 1 378 ? 22.475 -25.660 -21.703 1.00 37.03 378 ALA A CA 1
ATOM 3045 C C . ALA A 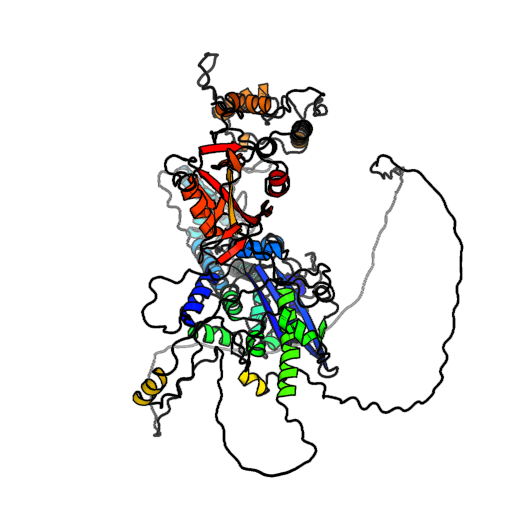1 378 ? 22.674 -24.192 -22.173 1.00 37.03 378 ALA A C 1
ATOM 3047 O O . ALA A 1 378 ? 23.788 -23.780 -22.503 1.00 37.03 378 ALA A O 1
ATOM 3048 N N . ALA A 1 379 ? 21.609 -23.387 -22.243 1.00 38.06 379 ALA A N 1
ATOM 3049 C CA . ALA A 1 379 ? 21.680 -21.993 -22.673 1.00 38.06 379 ALA A CA 1
ATOM 3050 C C . ALA A 1 379 ? 22.165 -21.079 -21.536 1.00 38.06 379 ALA A C 1
ATOM 3052 O O . ALA A 1 379 ? 21.639 -21.122 -20.428 1.00 38.06 379 ALA A O 1
ATOM 3053 N N . ILE A 1 380 ? 23.107 -20.177 -21.837 1.00 42.38 380 ILE A N 1
ATOM 3054 C CA . ILE A 1 380 ? 23.655 -19.202 -20.869 1.00 42.38 380 ILE A CA 1
ATOM 3055 C C . ILE A 1 380 ? 22.561 -18.267 -20.309 1.00 42.38 380 ILE A C 1
ATOM 3057 O O . ILE A 1 380 ? 22.658 -17.824 -19.170 1.00 42.38 380 ILE A O 1
ATOM 3061 N N . ASN A 1 381 ? 21.504 -18.011 -21.088 1.00 44.25 381 ASN A N 1
ATOM 3062 C CA . ASN A 1 381 ? 20.249 -17.412 -20.631 1.00 44.25 381 ASN A CA 1
ATOM 3063 C C . ASN A 1 381 ? 19.071 -18.141 -21.311 1.00 44.25 381 ASN A C 1
ATOM 3065 O O . ASN A 1 381 ? 18.825 -17.891 -22.495 1.00 44.25 381 ASN A O 1
ATOM 3069 N N . PRO A 1 382 ? 18.345 -19.044 -20.628 1.00 53.97 382 PRO A N 1
ATOM 3070 C CA . PRO A 1 382 ? 17.109 -19.603 -21.164 1.00 53.97 382 PRO A CA 1
ATOM 3071 C C . PRO A 1 382 ? 15.982 -18.558 -21.126 1.00 53.97 382 PRO A C 1
ATOM 3073 O O . PRO A 1 382 ? 15.818 -17.842 -20.133 1.00 53.97 382 PRO A O 1
ATOM 3076 N N . LYS A 1 383 ? 15.177 -18.507 -22.195 1.00 55.06 383 LYS A N 1
ATOM 3077 C CA . LYS A 1 383 ? 13.900 -17.773 -22.217 1.00 55.06 383 LYS A CA 1
ATOM 3078 C C . LYS A 1 383 ? 13.011 -18.312 -21.103 1.00 55.06 383 LYS A C 1
ATOM 3080 O O . LYS A 1 383 ? 12.809 -19.521 -21.016 1.00 55.06 383 LYS A O 1
ATOM 3085 N N . SER A 1 384 ? 12.603 -17.442 -20.190 1.00 65.69 384 SER A N 1
ATOM 3086 C CA . SER A 1 384 ? 12.136 -17.869 -18.867 1.00 65.69 384 SER A CA 1
ATOM 3087 C C . SER A 1 384 ? 11.248 -16.852 -18.147 1.00 65.69 384 SER A C 1
ATOM 3089 O O . SER A 1 384 ? 11.083 -16.948 -16.929 1.00 65.69 384 SER A O 1
ATOM 3091 N N . SER A 1 385 ? 10.641 -15.897 -18.860 1.00 81.75 385 SER A N 1
ATOM 3092 C CA . SER A 1 385 ? 9.423 -15.252 -18.348 1.00 81.75 385 SER A CA 1
ATOM 3093 C C . SER A 1 385 ? 8.220 -16.184 -18.539 1.00 81.75 385 SER A C 1
ATOM 3095 O O . SER A 1 385 ? 8.221 -17.052 -19.414 1.00 81.75 385 SER A O 1
ATOM 3097 N N . LEU A 1 386 ? 7.183 -16.023 -17.716 1.00 83.00 386 LEU A N 1
ATOM 3098 C CA . LEU A 1 386 ? 5.995 -16.872 -17.793 1.00 83.00 386 LEU A CA 1
ATOM 3099 C C . LEU A 1 386 ? 5.206 -16.651 -19.103 1.00 83.00 386 LEU A C 1
ATOM 3101 O O . LEU A 1 386 ? 4.727 -17.615 -19.701 1.00 83.00 386 LEU A O 1
ATOM 3105 N N . GLU A 1 387 ? 5.169 -15.408 -19.601 1.00 83.38 387 GLU A N 1
ATOM 3106 C CA . GLU A 1 387 ? 4.614 -15.064 -20.919 1.00 83.38 387 GLU A CA 1
ATOM 3107 C C . GLU A 1 387 ? 5.381 -15.733 -22.071 1.00 83.38 387 GLU A C 1
ATOM 3109 O O . GLU A 1 387 ? 4.756 -16.303 -22.964 1.00 83.38 387 GLU A O 1
ATOM 3114 N N . GLU A 1 388 ? 6.722 -15.719 -22.061 1.00 83.56 388 GLU A N 1
ATOM 3115 C CA . GLU A 1 388 ? 7.523 -16.370 -23.111 1.00 83.56 388 GLU A CA 1
ATOM 3116 C C . GLU A 1 388 ? 7.224 -17.872 -23.205 1.00 83.56 388 GLU A C 1
ATOM 3118 O O . GLU A 1 388 ? 7.192 -18.432 -24.305 1.00 83.56 388 GLU A O 1
ATOM 3123 N N . ILE A 1 389 ? 6.997 -18.523 -22.060 1.00 82.31 389 ILE A N 1
ATOM 3124 C CA . ILE A 1 389 ? 6.758 -19.965 -21.980 1.00 82.31 389 ILE A CA 1
ATOM 3125 C C . ILE A 1 389 ? 5.341 -20.318 -22.466 1.00 82.31 389 ILE A C 1
ATOM 3127 O O . ILE A 1 389 ? 5.218 -21.191 -23.327 1.00 82.31 389 ILE A O 1
ATOM 3131 N N . ASP A 1 390 ? 4.278 -19.631 -22.018 1.00 83.00 390 ASP A N 1
ATOM 3132 C CA . ASP A 1 390 ? 2.929 -19.860 -22.580 1.00 83.00 390 ASP A CA 1
ATOM 3133 C C . ASP A 1 390 ? 2.856 -19.447 -24.057 1.00 83.00 390 ASP A C 1
ATOM 3135 O O . ASP A 1 390 ? 2.222 -20.131 -24.855 1.00 83.00 390 ASP A O 1
ATOM 3139 N N . GLY A 1 391 ? 3.579 -18.401 -24.466 1.00 81.44 391 GLY A N 1
ATOM 3140 C CA . GLY A 1 391 ? 3.715 -18.008 -25.868 1.00 81.44 391 GLY A CA 1
ATOM 3141 C C . GLY A 1 391 ? 4.300 -19.123 -26.742 1.00 81.44 391 GLY A C 1
ATOM 3142 O O . GLY A 1 391 ? 3.817 -19.347 -27.853 1.00 81.44 391 GLY A O 1
ATOM 3143 N N . MET A 1 392 ? 5.280 -19.880 -26.240 1.00 81.12 392 MET A N 1
ATOM 3144 C CA . MET A 1 392 ? 5.816 -21.060 -26.931 1.00 81.12 392 MET A CA 1
ATOM 3145 C C . MET A 1 392 ? 4.863 -22.264 -26.883 1.00 81.12 392 MET A C 1
ATOM 3147 O O . MET A 1 392 ? 4.670 -22.914 -27.911 1.00 81.12 392 MET A O 1
ATOM 3151 N N . LEU A 1 393 ? 4.236 -22.531 -25.733 1.00 81.62 393 LEU A N 1
ATOM 3152 C CA . LEU A 1 393 ? 3.293 -23.643 -25.540 1.00 81.62 393 LEU A CA 1
ATOM 3153 C C . LEU A 1 393 ? 1.895 -23.388 -26.136 1.00 81.62 393 LEU A C 1
ATOM 3155 O O . LEU A 1 393 ? 1.092 -24.310 -26.226 1.00 81.62 393 LEU A O 1
ATOM 3159 N N . SER A 1 394 ? 1.601 -22.170 -26.596 1.00 76.44 394 SER A N 1
ATOM 3160 C CA . SER A 1 394 ? 0.337 -21.802 -27.257 1.00 76.44 394 SER A CA 1
ATOM 3161 C C . SER A 1 394 ? 0.056 -22.582 -28.547 1.00 76.44 394 SER A C 1
ATOM 3163 O O . SER A 1 394 ? -1.083 -22.616 -29.006 1.00 76.44 394 SER A O 1
ATOM 3165 N N . LYS A 1 395 ? 1.090 -23.214 -29.117 1.00 75.44 395 LYS A N 1
ATOM 3166 C CA . LYS A 1 395 ? 1.021 -24.080 -30.303 1.00 75.44 395 LYS A CA 1
ATOM 3167 C C . LYS A 1 395 ? 0.644 -25.529 -29.985 1.00 75.44 395 LYS A C 1
ATOM 3169 O O . LYS A 1 395 ? 0.366 -26.284 -30.910 1.00 75.44 395 LYS A O 1
ATOM 3174 N N . GLU A 1 396 ? 0.671 -25.922 -28.713 1.00 74.31 396 GLU A N 1
ATOM 3175 C CA . GLU A 1 396 ? 0.327 -27.274 -28.278 1.00 74.31 396 GLU A CA 1
ATOM 3176 C C . GLU A 1 396 ? -1.199 -27.356 -28.071 1.00 74.31 396 GLU A C 1
ATOM 3178 O O . GLU A 1 396 ? -1.747 -26.839 -27.091 1.00 74.31 396 GLU A O 1
ATOM 3183 N N . GLU A 1 397 ? -1.902 -27.995 -29.013 1.00 70.50 397 GLU A N 1
ATOM 3184 C CA . GLU A 1 397 ? -3.366 -28.186 -28.969 1.00 70.50 397 GLU A CA 1
ATOM 3185 C C . GLU A 1 397 ? -3.818 -29.122 -27.830 1.00 70.50 397 GLU A C 1
ATOM 3187 O O . GLU A 1 397 ? -5.001 -29.161 -27.484 1.00 70.50 397 GLU A O 1
ATOM 3192 N N . HIS A 1 398 ? -2.890 -29.883 -27.239 1.00 76.88 398 HIS A N 1
ATOM 3193 C CA . HIS A 1 398 ? -3.153 -30.882 -26.204 1.00 76.88 398 HIS A CA 1
ATOM 3194 C C . HIS A 1 398 ? -2.149 -30.796 -25.032 1.00 76.88 398 HIS A C 1
ATOM 3196 O O . HIS A 1 398 ? -1.005 -30.382 -25.238 1.00 76.88 398 HIS A O 1
ATOM 3202 N N . PRO A 1 399 ? -2.548 -31.223 -23.816 1.00 83.88 399 PRO A N 1
ATOM 3203 C CA . PRO A 1 399 ? -3.920 -31.575 -23.431 1.00 83.88 399 PRO A CA 1
ATOM 3204 C C . PRO A 1 399 ? -4.832 -30.333 -23.392 1.00 83.88 399 PRO A C 1
ATOM 3206 O O . PRO A 1 399 ? -4.351 -29.198 -23.346 1.00 83.88 399 PRO A O 1
ATOM 3209 N N . LEU A 1 400 ? -6.149 -30.544 -23.463 1.00 87.00 400 LEU A N 1
ATOM 3210 C CA . LEU A 1 400 ? -7.118 -29.447 -23.477 1.00 87.00 400 LEU A CA 1
ATOM 3211 C C . LEU A 1 400 ? -7.260 -28.842 -22.072 1.00 87.00 400 LEU A C 1
ATOM 3213 O O . LEU A 1 400 ? -7.287 -29.563 -21.074 1.00 87.00 400 LEU A O 1
ATOM 3217 N N . ILE A 1 401 ? -7.345 -27.513 -22.005 1.00 90.19 401 ILE A N 1
ATOM 3218 C CA . ILE A 1 401 ? -7.531 -26.756 -20.766 1.00 90.19 401 ILE A CA 1
ATOM 3219 C C . ILE A 1 401 ? -8.680 -25.779 -20.996 1.00 90.19 401 ILE A C 1
ATOM 3221 O O . ILE A 1 401 ? -8.574 -24.893 -21.846 1.00 90.19 401 ILE A O 1
ATOM 3225 N N . GLU A 1 402 ? -9.755 -25.940 -20.236 1.00 91.19 402 GLU A N 1
ATOM 3226 C CA . GLU A 1 402 ? -10.942 -25.088 -20.277 1.00 91.19 402 GLU A CA 1
ATOM 3227 C C . GLU A 1 402 ? -11.034 -24.260 -18.992 1.00 91.19 402 GLU A C 1
ATOM 3229 O O . GLU A 1 402 ? -10.611 -24.700 -17.922 1.00 91.19 402 GLU A O 1
ATOM 3234 N N . THR A 1 403 ? -11.579 -23.047 -19.079 1.00 91.38 403 THR A N 1
ATOM 3235 C CA . THR A 1 403 ? -11.887 -22.234 -17.894 1.00 91.38 403 THR A CA 1
ATOM 3236 C C . THR A 1 403 ? -13.354 -22.428 -17.544 1.00 91.38 403 THR A C 1
ATOM 3238 O O . THR A 1 403 ? -14.210 -22.317 -18.418 1.00 91.38 403 THR A O 1
ATOM 3241 N N . ASP A 1 404 ? -13.637 -22.680 -16.269 1.00 91.12 404 ASP A N 1
ATOM 3242 C CA . ASP A 1 404 ? -14.997 -22.861 -15.757 1.00 91.12 404 ASP A CA 1
ATOM 3243 C C . ASP A 1 404 ? -15.911 -21.653 -16.065 1.00 91.12 404 ASP A C 1
ATOM 3245 O O . ASP A 1 404 ? -15.461 -20.499 -16.073 1.00 91.12 404 ASP A O 1
ATOM 3249 N N . SER A 1 405 ? -17.202 -21.911 -16.306 1.00 86.19 405 SER A N 1
ATOM 3250 C CA . SER A 1 405 ? -18.193 -20.896 -16.688 1.00 86.19 405 SER A CA 1
ATOM 3251 C C . SER A 1 405 ? -18.391 -19.787 -15.653 1.00 86.19 405 SER A C 1
ATOM 3253 O O . SER A 1 405 ? -18.711 -18.664 -16.042 1.00 86.19 405 SER A O 1
ATOM 3255 N N . ASP A 1 406 ? -18.143 -20.058 -14.368 1.00 85.50 406 ASP A N 1
ATOM 3256 C CA . ASP A 1 406 ? -18.224 -19.059 -13.292 1.00 85.50 406 ASP A CA 1
ATOM 3257 C C . ASP A 1 406 ? -16.919 -18.237 -13.152 1.00 85.50 406 ASP A C 1
ATOM 3259 O O . ASP A 1 406 ? -16.821 -17.295 -12.357 1.00 85.50 406 ASP A O 1
ATOM 3263 N N . HIS A 1 407 ? -15.896 -18.547 -13.960 1.00 88.56 407 HIS A N 1
ATOM 3264 C CA . HIS A 1 407 ? -14.566 -17.932 -13.928 1.00 88.56 407 HIS A CA 1
ATOM 3265 C C . HIS A 1 407 ? -14.137 -17.170 -15.214 1.00 88.56 407 HIS A C 1
ATOM 3267 O O . HIS A 1 407 ? -12.934 -17.073 -15.480 1.00 88.56 407 HIS A O 1
ATOM 3273 N N . PRO A 1 408 ? -15.027 -16.517 -15.994 1.00 84.75 408 PRO A N 1
ATOM 3274 C CA . PRO A 1 408 ? -14.746 -16.117 -17.381 1.00 84.75 408 PRO A CA 1
ATOM 3275 C C . PRO A 1 408 ? -13.730 -14.971 -17.563 1.00 84.75 408 PRO A C 1
ATOM 3277 O O . PRO A 1 408 ? -13.334 -14.692 -18.694 1.00 84.75 408 PRO A O 1
ATOM 3280 N N . LYS A 1 409 ? -13.286 -14.297 -16.486 1.00 85.81 409 LYS A N 1
ATOM 3281 C CA . LYS A 1 409 ? -12.417 -13.096 -16.534 1.00 85.81 409 LYS A CA 1
ATOM 3282 C C . LYS A 1 409 ? -11.219 -13.266 -17.482 1.00 85.81 409 LYS A C 1
ATOM 3284 O O . LYS A 1 409 ? -10.975 -12.406 -18.327 1.00 85.81 409 LYS A O 1
ATOM 3289 N N . TYR A 1 410 ? -10.511 -14.390 -17.370 1.00 87.88 410 TYR A N 1
ATOM 3290 C CA . TYR A 1 410 ? -9.263 -14.650 -18.097 1.00 87.88 410 TYR A CA 1
ATOM 3291 C C . TYR A 1 410 ? -9.439 -15.353 -19.454 1.00 87.88 410 TYR A C 1
ATOM 3293 O O . TYR A 1 410 ? -8.450 -15.694 -20.100 1.00 87.88 410 TYR A O 1
ATOM 3301 N N . LEU A 1 411 ? -10.682 -15.541 -19.917 1.00 83.00 411 LEU A N 1
ATOM 3302 C CA . LEU A 1 411 ? -10.961 -15.929 -21.307 1.00 83.00 411 LEU A CA 1
ATOM 3303 C C . LEU A 1 411 ? -10.775 -14.745 -22.269 1.00 83.00 411 LEU A C 1
ATOM 3305 O O . LEU A 1 411 ? -10.348 -14.932 -23.405 1.00 83.00 411 LEU A O 1
ATOM 3309 N N . ILE A 1 412 ? -11.090 -13.528 -21.807 1.00 79.81 412 ILE A N 1
ATOM 3310 C CA . ILE A 1 412 ? -11.060 -12.297 -22.614 1.00 79.81 412 ILE A CA 1
ATOM 3311 C C . ILE A 1 412 ? -9.918 -11.373 -22.172 1.00 79.81 412 ILE A C 1
ATOM 3313 O O . ILE A 1 412 ? -9.208 -10.820 -23.012 1.00 79.81 412 ILE A O 1
ATOM 3317 N N . MET A 1 413 ? -9.723 -11.192 -20.861 1.00 82.62 413 MET A N 1
ATOM 3318 C CA . MET A 1 413 ? -8.698 -10.294 -20.325 1.00 82.62 413 MET A CA 1
ATOM 3319 C C . MET A 1 413 ? -7.377 -11.031 -20.086 1.00 82.62 413 MET A C 1
ATOM 3321 O O . MET A 1 413 ? -7.368 -12.131 -19.537 1.00 82.62 413 MET A O 1
ATOM 3325 N N . LYS A 1 414 ? -6.257 -10.377 -20.414 1.00 85.88 414 LYS A N 1
ATOM 3326 C CA . LYS A 1 414 ? -4.893 -10.845 -20.110 1.00 85.88 414 LYS A CA 1
ATOM 3327 C C . LYS A 1 414 ? -4.127 -9.824 -19.251 1.00 85.88 414 LYS A C 1
ATOM 3329 O O . LYS A 1 414 ? -3.238 -9.152 -19.774 1.00 85.88 414 LYS A O 1
ATOM 3334 N N . PRO A 1 415 ? -4.505 -9.625 -17.975 1.00 86.06 415 PRO A N 1
ATOM 3335 C CA . PRO A 1 415 ? -3.784 -8.732 -17.077 1.00 86.06 415 PRO A CA 1
ATOM 3336 C C . PRO A 1 415 ? -2.524 -9.440 -16.555 1.00 86.06 415 PRO A C 1
ATOM 3338 O O . PRO A 1 415 ? -2.554 -10.069 -15.505 1.00 86.06 415 PRO A O 1
ATOM 3341 N N . TYR A 1 416 ? -1.426 -9.371 -17.311 1.00 83.69 416 TYR A N 1
ATOM 3342 C CA . TYR A 1 416 ? -0.106 -9.754 -16.797 1.00 83.69 416 TYR A CA 1
ATOM 3343 C C . TYR A 1 416 ? 0.241 -8.911 -15.566 1.00 83.69 416 TYR A C 1
ATOM 3345 O O . TYR A 1 416 ? -0.059 -7.713 -15.559 1.00 83.69 416 TYR A O 1
ATOM 3353 N N . HIS A 1 417 ? 0.894 -9.515 -14.570 1.00 86.94 417 HIS A N 1
ATOM 3354 C CA . HIS A 1 417 ? 1.166 -8.867 -13.277 1.00 86.94 417 HIS A CA 1
ATOM 3355 C C . HIS A 1 417 ? -0.128 -8.477 -12.539 1.00 86.94 417 HIS A C 1
ATOM 3357 O O . HIS A 1 417 ? -0.298 -7.386 -11.989 1.00 86.94 417 HIS A O 1
ATOM 3363 N N . GLU A 1 418 ? -1.066 -9.423 -12.586 1.00 93.12 418 GLU A N 1
ATOM 3364 C CA . GLU A 1 418 ? -2.127 -9.618 -11.612 1.00 93.12 418 GLU A CA 1
ATOM 3365 C C . GLU A 1 418 ? -2.055 -11.090 -11.180 1.00 93.12 418 GLU A C 1
ATOM 3367 O O . GLU A 1 418 ? -2.283 -11.989 -11.996 1.00 93.12 418 GLU A O 1
ATOM 3372 N N . ALA A 1 419 ? -1.761 -11.353 -9.905 1.00 94.06 419 ALA A N 1
ATOM 3373 C CA . ALA A 1 419 ? -1.476 -12.701 -9.402 1.00 94.06 419 ALA A CA 1
ATOM 3374 C C . ALA A 1 419 ? -2.544 -13.756 -9.773 1.00 94.06 419 ALA A C 1
ATOM 3376 O O . ALA A 1 419 ? -2.228 -14.915 -10.054 1.00 94.06 419 ALA A O 1
ATOM 3377 N N . GLY A 1 420 ? -3.829 -13.383 -9.825 1.00 93.75 420 GLY A N 1
ATOM 3378 C CA . GLY A 1 420 ? -4.898 -14.278 -10.286 1.00 93.75 420 GLY A CA 1
ATOM 3379 C C . GLY A 1 420 ? -4.697 -14.802 -11.717 1.00 93.75 420 GLY A C 1
ATOM 3380 O O . GLY A 1 420 ? -4.943 -15.984 -11.968 1.00 93.75 420 GLY A O 1
ATOM 3381 N N . TYR A 1 421 ? -4.199 -13.970 -12.636 1.00 94.69 421 TYR A N 1
ATOM 3382 C CA . TYR A 1 421 ? -3.896 -14.352 -14.018 1.00 94.69 421 TYR A CA 1
ATOM 3383 C C . TYR A 1 421 ? -2.547 -15.068 -14.134 1.00 94.69 421 TYR A C 1
ATOM 3385 O O . TYR A 1 421 ? -2.465 -16.095 -14.810 1.00 94.69 421 TYR A O 1
ATOM 3393 N N . ASP A 1 422 ? -1.513 -14.599 -13.434 1.00 94.81 422 ASP A N 1
ATOM 3394 C CA . ASP A 1 422 ? -0.186 -15.220 -13.503 1.00 94.81 422 ASP A CA 1
ATOM 3395 C C . ASP A 1 422 ? -0.197 -16.624 -12.841 1.00 94.81 422 ASP A C 1
ATOM 3397 O O . ASP A 1 422 ? 0.367 -17.571 -13.395 1.00 94.81 422 ASP A O 1
ATOM 3401 N N . SER A 1 423 ? -0.995 -16.851 -11.783 1.00 96.00 423 SER A N 1
ATOM 3402 C CA . SER A 1 423 ? -1.241 -18.201 -11.230 1.00 96.00 423 SER A CA 1
ATOM 3403 C C . SER A 1 423 ? -1.954 -19.146 -12.216 1.00 96.00 423 SER A C 1
ATOM 3405 O O . SER A 1 423 ? -1.633 -20.339 -12.279 1.00 96.00 423 SER A O 1
ATOM 3407 N N . PHE A 1 424 ? -2.889 -18.630 -13.023 1.00 95.56 424 PHE A N 1
ATOM 3408 C CA . PHE A 1 424 ? -3.579 -19.373 -14.087 1.00 95.56 424 PHE A CA 1
ATOM 3409 C C . PHE A 1 424 ? -2.631 -19.704 -15.245 1.00 95.56 424 PHE A C 1
ATOM 3411 O O . PHE A 1 424 ? -2.646 -20.816 -15.782 1.00 95.56 424 PHE A O 1
ATOM 3418 N N . LEU A 1 425 ? -1.754 -18.763 -15.592 1.00 93.69 425 LEU A N 1
ATOM 3419 C CA . LEU A 1 425 ? -0.738 -18.935 -16.620 1.00 93.69 425 LEU A CA 1
ATOM 3420 C C . LEU A 1 425 ? 0.307 -19.983 -16.202 1.00 93.69 425 LEU A C 1
ATOM 3422 O O . LEU A 1 425 ? 0.637 -20.860 -17.000 1.00 93.69 425 LEU A O 1
ATOM 3426 N N . ALA A 1 426 ? 0.738 -19.983 -14.936 1.00 94.56 426 ALA A N 1
ATOM 3427 C CA . ALA A 1 426 ? 1.603 -21.019 -14.367 1.00 94.56 426 ALA A CA 1
ATOM 3428 C C . ALA A 1 426 ? 0.946 -22.411 -14.391 1.00 94.56 426 ALA A C 1
ATOM 3430 O O . ALA A 1 426 ? 1.597 -23.388 -14.765 1.00 94.56 426 ALA A O 1
ATOM 3431 N N . ALA A 1 427 ? -0.355 -22.509 -14.094 1.00 95.19 427 ALA A N 1
ATOM 3432 C CA . ALA A 1 427 ? -1.086 -23.774 -14.183 1.00 95.19 427 ALA A CA 1
ATOM 3433 C C . ALA A 1 427 ? -1.110 -24.332 -15.620 1.00 95.19 427 ALA A C 1
ATOM 3435 O O . ALA A 1 427 ? -0.754 -25.493 -15.838 1.00 95.19 427 ALA A O 1
ATOM 3436 N N . LYS A 1 428 ? -1.452 -23.494 -16.613 1.00 93.06 428 LYS A N 1
ATOM 3437 C CA . LYS A 1 428 ? -1.413 -23.864 -18.042 1.00 93.06 428 LYS A CA 1
ATOM 3438 C C . LYS A 1 428 ? -0.023 -24.316 -18.489 1.00 93.06 428 LYS A C 1
ATOM 3440 O O . LYS A 1 428 ? 0.103 -25.308 -19.211 1.00 93.06 428 LYS A O 1
ATOM 3445 N N . VAL A 1 429 ? 1.009 -23.579 -18.070 1.00 91.81 429 VAL A N 1
ATOM 3446 C CA . VAL A 1 429 ? 2.404 -23.880 -18.397 1.00 91.81 429 VAL A CA 1
ATOM 3447 C C . VAL A 1 429 ? 2.810 -25.237 -17.832 1.00 91.81 429 VAL A C 1
ATOM 3449 O O . VAL A 1 429 ? 3.368 -26.030 -18.586 1.00 91.81 429 VAL A O 1
ATOM 3452 N N . LEU A 1 430 ? 2.484 -25.554 -16.570 1.00 93.44 430 LEU A N 1
ATOM 3453 C CA . LEU A 1 430 ? 2.811 -26.865 -16.000 1.00 93.44 430 LEU A CA 1
ATOM 3454 C C . LEU A 1 430 ? 2.185 -28.005 -16.810 1.00 93.44 430 LEU A C 1
ATOM 3456 O O . LEU A 1 430 ? 2.895 -28.929 -17.209 1.00 93.44 430 LEU A O 1
ATOM 3460 N N . ILE A 1 431 ? 0.876 -27.924 -17.065 1.00 92.44 431 ILE A N 1
ATOM 3461 C CA . ILE A 1 431 ? 0.093 -28.973 -17.732 1.00 92.44 431 ILE A CA 1
ATOM 3462 C C . ILE A 1 431 ? 0.670 -29.301 -19.117 1.00 92.44 431 ILE A C 1
ATOM 3464 O O . ILE A 1 431 ? 0.933 -30.464 -19.424 1.00 92.44 431 ILE A O 1
ATOM 3468 N N . ARG A 1 432 ? 0.917 -28.280 -19.948 1.00 90.19 432 ARG A N 1
ATOM 3469 C CA . ARG A 1 432 ? 1.446 -28.474 -21.310 1.00 90.19 432 ARG A CA 1
ATOM 3470 C C . ARG A 1 432 ? 2.911 -28.903 -21.317 1.00 90.19 432 ARG A C 1
ATOM 3472 O O . ARG A 1 432 ? 3.288 -29.788 -22.082 1.00 90.19 432 ARG A O 1
ATOM 3479 N N . LEU A 1 433 ? 3.741 -28.295 -20.469 1.00 88.56 433 LEU A N 1
ATOM 3480 C CA . LEU A 1 433 ? 5.181 -28.555 -20.446 1.00 88.56 433 LEU A CA 1
ATOM 3481 C C . LEU A 1 433 ? 5.505 -29.967 -19.947 1.00 88.56 433 LEU A C 1
ATOM 3483 O O . LEU A 1 433 ? 6.359 -30.637 -20.519 1.00 88.56 433 LEU A O 1
ATOM 3487 N N . SER A 1 434 ? 4.818 -30.435 -18.906 1.00 89.94 434 SER A N 1
ATOM 3488 C CA . SER A 1 434 ? 5.022 -31.775 -18.342 1.00 89.94 434 SER A CA 1
ATOM 3489 C C . SER A 1 434 ? 4.571 -32.886 -19.296 1.00 89.94 434 SER A C 1
ATOM 3491 O O . SER A 1 434 ? 5.334 -33.822 -19.536 1.00 89.94 434 SER A O 1
ATOM 3493 N N . ALA A 1 435 ? 3.391 -32.748 -19.916 1.00 87.94 435 ALA A N 1
ATOM 3494 C CA . ALA A 1 435 ? 2.912 -33.659 -20.957 1.00 87.94 435 ALA A CA 1
ATOM 3495 C C . ALA A 1 435 ? 3.902 -33.736 -22.136 1.00 87.94 435 ALA A C 1
ATOM 3497 O O . ALA A 1 435 ? 4.263 -34.828 -22.581 1.00 87.94 435 ALA A O 1
ATOM 3498 N N . LYS A 1 436 ? 4.421 -32.584 -22.585 1.00 86.06 436 LYS A N 1
ATOM 3499 C CA . LYS A 1 436 ? 5.445 -32.507 -23.634 1.00 86.06 436 LYS A CA 1
ATOM 3500 C C . LYS A 1 436 ? 6.756 -33.191 -23.239 1.00 86.06 436 LYS A C 1
ATOM 3502 O O . LYS A 1 436 ? 7.245 -34.035 -23.984 1.00 86.06 436 LYS A O 1
ATOM 3507 N N . LEU A 1 437 ? 7.303 -32.882 -22.062 1.00 85.31 437 LEU A N 1
ATOM 3508 C CA . LEU A 1 437 ? 8.558 -33.473 -21.585 1.00 85.31 437 LEU A CA 1
ATOM 3509 C C . LEU A 1 437 ? 8.451 -34.993 -21.388 1.00 85.31 437 LEU A C 1
ATOM 3511 O O . LEU A 1 437 ? 9.423 -35.698 -21.646 1.00 85.31 437 LEU A O 1
ATOM 3515 N N . LYS A 1 438 ? 7.287 -35.521 -20.984 1.00 84.38 438 LYS A N 1
ATOM 3516 C CA . LYS A 1 438 ? 7.045 -36.973 -20.929 1.00 84.38 438 LYS A CA 1
ATOM 3517 C C . LYS A 1 438 ? 6.973 -37.584 -22.334 1.00 84.38 438 LYS A C 1
ATOM 3519 O O . LYS A 1 438 ? 7.598 -38.614 -22.574 1.00 84.38 438 LYS A O 1
ATOM 3524 N N . ALA A 1 439 ? 6.287 -36.934 -23.277 1.00 81.31 439 ALA A N 1
ATOM 3525 C CA . ALA A 1 439 ? 6.222 -37.373 -24.674 1.00 81.31 439 ALA A CA 1
ATOM 3526 C C . ALA A 1 439 ? 7.594 -37.358 -25.384 1.00 81.31 439 ALA A C 1
ATOM 3528 O O . ALA A 1 439 ? 7.840 -38.183 -26.261 1.00 81.31 439 ALA A O 1
ATOM 3529 N N . GLU A 1 440 ? 8.500 -36.461 -24.987 1.00 78.94 440 GLU A N 1
ATOM 3530 C CA . GLU A 1 440 ? 9.890 -36.410 -25.467 1.00 78.94 440 GLU A CA 1
ATOM 3531 C C . GLU A 1 440 ? 10.809 -37.456 -24.798 1.00 78.94 440 GLU A C 1
ATOM 3533 O O . GLU A 1 440 ? 11.832 -37.818 -25.377 1.00 78.94 440 GLU A O 1
ATOM 3538 N N . GLN A 1 441 ? 10.443 -37.975 -23.618 1.00 70.69 441 GLN A N 1
ATOM 3539 C CA . GLN A 1 441 ? 11.177 -39.033 -22.900 1.00 70.69 441 GLN A CA 1
ATOM 3540 C C . GLN A 1 441 ? 10.766 -40.460 -23.301 1.00 70.69 441 GLN A C 1
ATOM 3542 O O . GLN A 1 441 ? 11.512 -41.404 -23.039 1.00 70.69 441 GLN A O 1
ATOM 3547 N N . LEU A 1 442 ? 9.601 -40.643 -23.931 1.00 48.06 442 LEU A N 1
ATOM 3548 C CA . LEU A 1 442 ? 9.158 -41.950 -24.421 1.00 48.06 442 LEU A CA 1
ATOM 3549 C C . LEU A 1 442 ? 10.014 -42.413 -25.620 1.00 48.06 442 LEU A C 1
ATOM 3551 O O . LEU A 1 442 ? 10.170 -41.656 -26.586 1.00 48.06 442 LEU A O 1
ATOM 3555 N N . PRO A 1 443 ? 10.544 -43.655 -25.621 1.00 41.16 443 PRO A N 1
ATOM 3556 C CA . PRO A 1 443 ? 11.274 -44.189 -26.765 1.00 41.16 443 PRO A CA 1
ATOM 3557 C C . PRO A 1 443 ? 10.409 -44.190 -28.029 1.00 41.16 443 PRO A C 1
ATOM 3559 O O . PRO A 1 443 ? 9.327 -44.771 -28.062 1.00 41.16 443 PRO A O 1
ATOM 3562 N N . ARG A 1 444 ? 10.898 -43.563 -29.104 1.00 37.62 444 ARG A N 1
ATOM 3563 C CA . ARG A 1 444 ? 10.283 -43.705 -30.429 1.00 37.62 444 ARG A CA 1
ATOM 3564 C C . ARG A 1 444 ? 10.666 -45.062 -31.007 1.00 37.62 444 ARG A C 1
ATOM 3566 O O . ARG A 1 444 ? 11.812 -45.227 -31.432 1.00 37.62 444 ARG A O 1
ATOM 3573 N N . ASP A 1 445 ? 9.711 -45.987 -31.061 1.00 33.72 445 ASP A N 1
ATOM 3574 C CA . ASP A 1 445 ? 9.883 -47.292 -31.704 1.00 33.72 445 ASP A CA 1
ATOM 3575 C C . ASP A 1 445 ? 10.418 -47.132 -33.133 1.00 33.72 445 ASP A C 1
ATOM 3577 O O . ASP A 1 445 ? 9.749 -46.623 -34.039 1.00 33.72 445 ASP A O 1
ATOM 3581 N N . ARG A 1 446 ? 11.670 -47.552 -33.343 1.00 35.00 446 ARG A N 1
ATOM 3582 C CA . ARG A 1 446 ? 12.316 -47.499 -34.654 1.00 35.00 446 ARG A CA 1
ATOM 3583 C C . ARG A 1 446 ? 11.865 -48.687 -35.491 1.00 35.00 446 ARG A C 1
ATOM 3585 O O . ARG A 1 446 ? 12.368 -49.796 -35.326 1.00 35.00 446 ARG A O 1
ATOM 3592 N N . ALA A 1 447 ? 10.986 -48.427 -36.453 1.00 31.73 447 ALA A N 1
ATOM 3593 C CA . ALA A 1 447 ? 10.668 -49.368 -37.520 1.00 31.73 447 ALA A CA 1
ATOM 3594 C C . ALA A 1 447 ? 11.898 -49.626 -38.421 1.00 31.73 447 ALA A C 1
ATOM 3596 O O . ALA A 1 447 ? 12.094 -48.964 -39.434 1.00 31.73 447 ALA A O 1
ATOM 3597 N N . GLY A 1 448 ? 12.724 -50.590 -38.007 1.00 30.70 448 GLY A N 1
ATOM 3598 C CA . GLY A 1 448 ? 13.634 -51.404 -38.817 1.00 30.70 448 GLY A CA 1
ATOM 3599 C C . GLY A 1 448 ? 14.532 -50.719 -39.854 1.00 30.70 448 GLY A C 1
ATOM 3600 O O . GLY A 1 448 ? 14.146 -50.592 -41.011 1.00 30.70 448 GLY A O 1
ATOM 3601 N N . HIS A 1 449 ? 15.800 -50.507 -39.494 1.00 30.02 449 HIS A N 1
ATOM 3602 C CA . HIS A 1 449 ? 16.944 -51.058 -40.241 1.00 30.02 449 HIS A CA 1
ATOM 3603 C C . HIS A 1 449 ? 18.127 -51.240 -39.279 1.00 30.02 449 HIS A C 1
ATOM 3605 O O . HIS A 1 449 ? 18.301 -50.435 -38.364 1.00 30.02 449 HIS A O 1
ATOM 3611 N N . GLY A 1 450 ? 18.893 -52.320 -39.448 1.00 29.41 450 GLY A N 1
ATOM 3612 C CA . GLY A 1 450 ? 19.963 -52.709 -38.529 1.00 29.41 450 GLY A CA 1
ATOM 3613 C C . GLY A 1 450 ? 21.350 -52.670 -39.164 1.00 29.41 450 GLY A C 1
ATOM 3614 O O . GLY A 1 450 ? 21.518 -53.041 -40.324 1.00 29.41 450 GLY A O 1
ATOM 3615 N N . SER A 1 451 ? 22.330 -52.267 -38.363 1.00 26.05 451 SER A N 1
ATOM 3616 C CA . SER A 1 451 ? 23.756 -52.559 -38.518 1.00 26.05 451 SER A CA 1
ATOM 3617 C C . SER A 1 451 ? 24.411 -52.369 -37.150 1.00 26.05 451 SER A C 1
ATOM 3619 O O . SER A 1 451 ? 24.130 -51.367 -36.489 1.00 26.05 451 SER A O 1
ATOM 3621 N N . ASP A 1 452 ? 25.243 -53.312 -36.722 1.00 29.86 452 ASP A N 1
ATOM 3622 C CA . ASP A 1 452 ? 25.941 -53.263 -35.434 1.00 29.86 452 ASP A CA 1
ATOM 3623 C C . ASP A 1 452 ? 26.914 -52.073 -35.340 1.00 29.86 452 ASP A C 1
ATOM 3625 O O . ASP A 1 452 ? 27.385 -51.588 -36.367 1.00 29.86 452 ASP A O 1
ATOM 3629 N N . TYR A 1 453 ? 27.222 -51.618 -34.117 1.00 28.52 453 TYR A N 1
ATOM 3630 C CA . TYR A 1 453 ? 28.597 -51.534 -33.585 1.00 28.52 453 TYR A CA 1
ATOM 3631 C C . TYR A 1 453 ? 28.621 -51.023 -32.127 1.00 28.52 453 TYR A C 1
ATOM 3633 O O . TYR A 1 453 ? 28.035 -49.989 -31.824 1.00 28.52 453 TYR A O 1
ATOM 3641 N N . ASP A 1 454 ? 29.324 -51.791 -31.288 1.00 26.77 454 ASP A N 1
ATOM 3642 C CA . ASP A 1 454 ? 29.889 -51.565 -29.941 1.00 26.77 454 ASP A CA 1
ATOM 3643 C C . ASP A 1 454 ? 29.172 -50.749 -28.839 1.00 26.77 454 ASP A C 1
ATOM 3645 O O . ASP A 1 454 ? 28.715 -49.618 -28.993 1.00 26.77 454 ASP A O 1
ATOM 3649 N N . ASP A 1 455 ? 29.209 -51.343 -27.640 1.00 28.81 455 ASP A N 1
ATOM 3650 C CA . ASP A 1 455 ? 28.895 -50.737 -26.344 1.00 28.81 455 ASP A CA 1
ATOM 3651 C C . ASP A 1 455 ? 30.033 -49.818 -25.871 1.00 28.81 455 ASP A C 1
ATOM 3653 O O . ASP A 1 455 ? 31.184 -50.241 -25.754 1.00 28.81 455 ASP A O 1
ATOM 3657 N N . HIS A 1 456 ? 29.692 -48.579 -25.512 1.00 27.31 456 HIS A N 1
ATOM 3658 C CA . HIS A 1 456 ? 30.492 -47.798 -24.576 1.00 27.31 456 HIS A CA 1
ATOM 3659 C C . HIS A 1 456 ? 29.606 -46.962 -23.647 1.00 27.31 456 HIS A C 1
ATOM 3661 O O . HIS A 1 456 ? 28.988 -45.973 -24.045 1.00 27.31 456 HIS A O 1
ATOM 3667 N N . GLN A 1 457 ? 29.619 -47.338 -22.368 1.00 32.44 457 GLN A N 1
ATOM 3668 C CA . GLN A 1 457 ? 29.060 -46.566 -21.261 1.00 32.44 457 GLN A CA 1
ATOM 3669 C C . GLN A 1 457 ? 29.582 -45.119 -21.256 1.00 32.44 457 GLN A C 1
ATOM 3671 O O . GLN A 1 457 ? 30.792 -44.886 -21.233 1.00 32.44 457 GLN A O 1
ATOM 3676 N N . LEU A 1 458 ? 28.669 -44.147 -21.187 1.00 25.02 458 LEU A N 1
ATOM 3677 C CA . LEU A 1 458 ? 28.979 -42.735 -20.951 1.00 25.02 458 LEU A CA 1
ATOM 3678 C C . LEU A 1 458 ? 28.131 -42.209 -19.788 1.00 25.02 458 LEU A C 1
ATOM 3680 O O . LEU A 1 458 ? 26.918 -42.406 -19.734 1.00 25.02 458 LEU A O 1
ATOM 3684 N N . SER A 1 459 ? 28.804 -41.606 -18.810 1.00 24.73 459 SER A N 1
ATOM 3685 C CA . SER A 1 459 ? 28.291 -41.397 -17.456 1.00 24.73 459 SER A CA 1
ATOM 3686 C C . SER A 1 459 ? 27.814 -39.968 -17.187 1.00 24.73 459 SER A C 1
ATOM 3688 O O . SER A 1 459 ? 28.562 -39.023 -17.420 1.00 24.73 459 SER A O 1
ATOM 3690 N N . SER A 1 460 ? 26.635 -39.852 -16.564 1.00 29.95 460 SER A N 1
ATOM 3691 C CA . SER A 1 460 ? 26.233 -38.768 -15.642 1.00 29.95 460 SER A CA 1
ATOM 3692 C C . SER A 1 460 ? 26.594 -37.320 -16.030 1.00 29.95 460 SER A C 1
ATOM 3694 O O . SER A 1 460 ? 27.629 -36.796 -15.615 1.00 29.95 460 SER A O 1
ATOM 3696 N N . GLU A 1 461 ? 25.672 -36.618 -16.697 1.00 27.70 461 GLU A N 1
ATOM 3697 C CA . GLU A 1 461 ? 25.772 -35.169 -16.923 1.00 27.70 461 GLU A CA 1
ATOM 3698 C C . GLU A 1 461 ? 24.826 -34.356 -16.016 1.00 27.70 461 GLU A C 1
ATOM 3700 O O . GLU A 1 461 ? 23.606 -34.415 -16.147 1.00 27.70 461 GLU A O 1
ATOM 3705 N N . GLY A 1 462 ? 25.422 -33.556 -15.125 1.00 29.98 462 GLY A N 1
ATOM 3706 C CA . GLY A 1 462 ? 24.902 -32.284 -14.596 1.00 29.98 462 GLY A CA 1
ATOM 3707 C C . GLY A 1 462 ? 23.424 -32.167 -14.191 1.00 29.98 462 GLY A C 1
ATOM 3708 O O . GLY A 1 462 ? 22.659 -31.480 -14.867 1.00 29.98 462 GLY A O 1
ATOM 3709 N N . GLU A 1 463 ? 23.052 -32.663 -13.006 1.00 38.03 463 GLU A N 1
ATOM 3710 C CA . GLU A 1 463 ? 21.878 -32.126 -12.299 1.00 38.03 463 GLU A CA 1
ATOM 3711 C C . GLU A 1 463 ? 22.167 -30.715 -11.753 1.00 38.03 463 GLU A C 1
ATOM 3713 O O . GLU A 1 463 ? 23.173 -30.490 -11.078 1.00 38.03 463 GLU A O 1
ATOM 3718 N N . GLY A 1 464 ? 21.263 -29.770 -12.028 1.00 43.88 464 GLY A N 1
ATOM 3719 C CA . GLY A 1 464 ? 21.241 -28.425 -11.441 1.00 43.88 464 GLY A CA 1
ATOM 3720 C C . GLY A 1 464 ? 19.902 -28.136 -10.759 1.00 43.88 464 GLY A C 1
ATOM 3721 O O . GLY A 1 464 ? 18.916 -28.830 -11.010 1.00 43.88 464 GLY A O 1
ATOM 3722 N N . GLY A 1 465 ? 19.844 -27.096 -9.927 1.00 43.69 465 GLY A N 1
ATOM 3723 C CA . GLY A 1 465 ? 18.686 -26.705 -9.112 1.00 43.69 465 GLY A CA 1
ATOM 3724 C C . GLY A 1 465 ? 18.937 -26.758 -7.602 1.00 43.69 465 GLY A C 1
ATOM 3725 O O . GLY A 1 465 ? 19.822 -27.463 -7.125 1.00 43.69 465 GLY A O 1
ATOM 3726 N N . VAL A 1 466 ? 18.135 -26.016 -6.831 1.00 59.06 466 VAL A N 1
ATOM 3727 C CA . VAL A 1 466 ? 18.176 -26.066 -5.360 1.00 59.06 466 VAL A CA 1
ATOM 3728 C C . VAL A 1 466 ? 17.131 -27.067 -4.872 1.00 59.06 466 VAL A C 1
ATOM 3730 O O . VAL A 1 466 ? 15.933 -26.801 -4.968 1.00 59.06 466 VAL A O 1
ATOM 3733 N N . SER A 1 467 ? 17.583 -28.207 -4.343 1.00 65.62 467 SER A N 1
ATOM 3734 C CA . SER A 1 467 ? 16.715 -29.170 -3.651 1.00 65.62 467 SER A CA 1
ATOM 3735 C C . SER A 1 467 ? 16.265 -28.624 -2.295 1.00 65.62 467 SER A C 1
ATOM 3737 O O . SER A 1 467 ? 17.067 -28.043 -1.562 1.00 65.62 467 SER A O 1
ATOM 3739 N N . ILE A 1 468 ? 14.992 -28.840 -1.961 1.00 63.31 468 ILE A N 1
ATOM 3740 C CA . ILE A 1 468 ? 14.378 -28.518 -0.662 1.00 63.31 468 ILE A CA 1
ATOM 3741 C C . ILE A 1 468 ? 14.169 -29.797 0.181 1.00 63.31 468 ILE A C 1
ATOM 3743 O O . ILE A 1 468 ? 13.979 -29.713 1.394 1.00 63.31 468 ILE A O 1
ATOM 3747 N N . ARG A 1 469 ? 14.317 -30.996 -0.414 1.00 55.25 469 ARG A N 1
ATOM 3748 C CA . ARG A 1 469 ? 14.262 -32.276 0.320 1.00 55.25 469 ARG A CA 1
ATOM 3749 C C . ARG A 1 469 ? 15.321 -32.301 1.444 1.00 55.25 469 ARG A C 1
ATOM 3751 O O . ARG A 1 469 ? 16.492 -32.039 1.152 1.00 55.25 469 ARG A O 1
ATOM 3758 N N . PRO A 1 470 ? 14.961 -32.644 2.699 1.00 36.31 470 PRO A N 1
ATOM 3759 C CA . PRO A 1 470 ? 15.922 -32.750 3.796 1.00 36.31 470 PRO A CA 1
ATOM 3760 C C . PRO A 1 470 ? 17.056 -33.741 3.497 1.00 36.31 470 PRO A C 1
ATOM 3762 O O . PRO A 1 470 ? 16.822 -34.822 2.961 1.00 36.31 470 PRO A O 1
ATOM 3765 N N . LYS A 1 471 ? 18.291 -33.391 3.875 1.00 35.62 471 LYS A N 1
ATOM 3766 C CA . LYS A 1 471 ? 19.458 -34.280 3.751 1.00 35.62 471 LYS A CA 1
ATOM 3767 C C . LYS A 1 471 ? 19.432 -35.319 4.883 1.00 35.62 471 LYS A C 1
ATOM 3769 O O . LYS A 1 471 ? 19.690 -34.975 6.035 1.00 35.62 471 LYS A O 1
ATOM 3774 N N . GLU A 1 472 ? 19.117 -36.575 4.569 1.00 31.59 472 GLU A N 1
ATOM 3775 C CA . GLU A 1 472 ? 19.140 -37.672 5.546 1.00 31.59 472 GLU A CA 1
ATOM 3776 C C . GLU A 1 472 ? 20.576 -38.085 5.910 1.00 31.59 472 GLU A C 1
ATOM 3778 O O . GLU A 1 472 ? 21.375 -38.460 5.053 1.00 31.59 472 GLU A O 1
ATOM 3783 N N . ASN A 1 473 ? 20.901 -38.062 7.206 1.00 27.53 473 ASN A N 1
ATOM 3784 C CA . ASN A 1 473 ? 22.191 -38.527 7.721 1.00 27.53 473 ASN A CA 1
ATOM 3785 C C . ASN A 1 473 ? 22.172 -40.048 7.951 1.00 27.53 473 ASN A C 1
ATOM 3787 O O . ASN A 1 473 ? 22.075 -40.515 9.087 1.00 27.53 473 ASN A O 1
ATOM 3791 N N . THR A 1 474 ? 22.294 -40.834 6.881 1.00 25.09 474 THR A N 1
ATOM 3792 C CA . THR A 1 474 ? 22.483 -42.288 6.990 1.00 25.09 474 THR A CA 1
ATOM 3793 C C . THR A 1 474 ? 23.880 -42.615 7.519 1.00 25.09 474 THR A C 1
ATOM 3795 O O . THR A 1 474 ? 24.867 -42.497 6.791 1.00 25.09 474 THR A O 1
ATOM 3798 N N . ASN A 1 475 ? 23.974 -43.071 8.768 1.00 26.09 475 ASN A N 1
ATOM 3799 C CA . ASN A 1 475 ? 25.194 -43.660 9.317 1.00 26.09 475 ASN A CA 1
ATOM 3800 C C . ASN A 1 475 ? 24.807 -44.866 10.189 1.00 26.09 475 ASN A C 1
ATOM 3802 O O . ASN A 1 475 ? 24.347 -44.698 11.317 1.00 26.09 475 ASN A O 1
ATOM 3806 N N . ILE A 1 476 ? 24.909 -46.076 9.629 1.00 29.05 476 ILE A N 1
ATOM 3807 C CA . ILE A 1 476 ? 24.464 -47.331 10.259 1.00 29.05 476 ILE A CA 1
ATOM 3808 C C . ILE A 1 476 ? 25.689 -48.168 10.640 1.00 29.05 476 ILE A C 1
ATOM 3810 O O . ILE A 1 476 ? 26.537 -48.447 9.795 1.00 29.05 476 ILE A O 1
ATOM 3814 N N . GLY A 1 477 ? 25.748 -48.601 11.902 1.00 26.30 477 GLY A N 1
ATOM 3815 C CA . GLY A 1 477 ? 26.710 -49.577 12.422 1.00 26.30 477 GLY A CA 1
ATOM 3816 C C . GLY A 1 477 ? 25.999 -50.711 13.175 1.00 26.30 477 GLY A C 1
ATOM 3817 O O . GLY A 1 477 ? 24.966 -50.482 13.795 1.00 26.30 477 GLY A O 1
ATOM 3818 N N . GLN A 1 478 ? 26.553 -51.924 13.102 1.00 24.64 478 GLN A N 1
ATOM 3819 C CA . GLN A 1 478 ? 26.031 -53.193 13.652 1.00 24.64 478 GLN A CA 1
ATOM 3820 C C . GLN A 1 478 ? 26.997 -53.718 14.759 1.00 24.64 478 GLN A C 1
ATOM 3822 O O . GLN A 1 478 ? 28.091 -53.172 14.893 1.00 24.64 478 GLN A O 1
ATOM 3827 N N . ILE A 1 479 ? 26.723 -54.725 15.604 1.00 24.56 479 ILE A N 1
ATOM 3828 C CA . ILE A 1 479 ? 25.743 -55.837 15.594 1.00 24.56 479 ILE A CA 1
ATOM 3829 C C . ILE A 1 479 ? 24.955 -55.888 16.931 1.00 24.56 479 ILE A C 1
ATOM 3831 O O . ILE A 1 479 ? 25.370 -55.307 17.931 1.00 24.56 479 ILE A O 1
ATOM 3835 N N . ASP A 1 480 ? 23.813 -56.578 16.919 1.00 23.08 480 ASP A N 1
ATOM 3836 C CA . ASP A 1 480 ? 22.896 -56.911 18.023 1.00 23.08 480 ASP A CA 1
ATOM 3837 C C . ASP A 1 480 ? 23.526 -57.544 19.286 1.00 23.08 480 ASP A C 1
ATOM 3839 O O . ASP A 1 480 ? 24.565 -58.197 19.198 1.00 23.08 480 ASP A O 1
ATOM 3843 N N . CYS A 1 481 ? 22.804 -57.485 20.427 1.00 22.38 481 CYS A N 1
ATOM 3844 C CA . CYS A 1 481 ? 22.709 -58.584 21.421 1.00 22.38 481 CYS A CA 1
ATOM 3845 C C . CYS A 1 481 ? 21.592 -58.399 22.494 1.00 22.38 481 CYS A C 1
ATOM 3847 O O . CYS A 1 481 ? 21.800 -57.762 23.520 1.00 22.38 481 CYS A O 1
ATOM 3849 N N . ILE A 1 482 ? 20.410 -58.973 22.222 1.00 24.39 482 ILE A N 1
ATOM 3850 C CA . ILE A 1 482 ? 19.592 -59.895 23.063 1.00 24.39 482 ILE A CA 1
ATOM 3851 C C . ILE A 1 482 ? 19.516 -59.704 24.614 1.00 24.39 482 ILE A C 1
ATOM 3853 O O . ILE A 1 482 ? 20.511 -59.845 25.310 1.00 24.39 482 ILE A O 1
ATOM 3857 N N . GLU A 1 483 ? 18.269 -59.540 25.111 1.00 23.64 483 GLU A N 1
ATOM 3858 C CA . GLU A 1 483 ? 17.650 -59.911 26.425 1.00 23.64 483 GLU A CA 1
ATOM 3859 C C . GLU A 1 483 ? 18.424 -59.704 27.764 1.00 23.64 483 GLU A C 1
ATOM 3861 O O . GLU A 1 483 ? 19.499 -60.248 27.984 1.00 23.64 483 GLU A O 1
ATOM 3866 N N . ASN A 1 484 ? 17.859 -59.066 28.806 1.00 23.47 484 ASN A N 1
ATOM 3867 C CA . ASN A 1 484 ? 16.742 -59.602 29.618 1.00 23.47 484 ASN A CA 1
ATOM 3868 C C . ASN A 1 484 ? 16.115 -58.568 30.603 1.00 23.47 484 ASN A C 1
ATOM 3870 O O . ASN A 1 484 ? 16.731 -57.567 30.961 1.00 23.47 484 ASN A O 1
ATOM 3874 N N . THR A 1 485 ? 14.902 -58.863 31.091 1.00 26.11 485 THR A N 1
ATOM 3875 C CA . THR A 1 485 ? 14.177 -58.218 32.230 1.00 26.11 485 THR A CA 1
ATOM 3876 C C . THR A 1 485 ? 14.508 -58.927 33.583 1.00 26.11 485 THR A C 1
ATOM 3878 O O . THR A 1 485 ? 15.322 -59.848 33.503 1.00 26.11 485 THR A O 1
ATOM 3881 N N . PRO A 1 486 ? 13.920 -58.664 34.796 1.00 34.88 486 PRO A N 1
ATOM 3882 C CA . PRO A 1 486 ? 12.750 -57.831 35.183 1.00 34.88 486 PRO A CA 1
ATOM 3883 C C . PRO A 1 486 ? 12.817 -57.143 36.600 1.00 34.88 486 PRO A C 1
ATOM 3885 O O . PRO A 1 486 ? 13.895 -57.035 37.172 1.00 34.88 486 PRO A O 1
ATOM 3888 N N . PHE A 1 487 ? 11.643 -56.792 37.182 1.00 22.53 487 PHE A N 1
ATOM 3889 C CA . PHE A 1 487 ? 11.334 -56.525 38.624 1.00 22.53 487 PHE A CA 1
ATOM 3890 C C . PHE A 1 487 ? 11.897 -55.227 39.289 1.00 22.53 487 PHE A C 1
ATOM 3892 O O . PHE A 1 487 ? 12.970 -54.765 38.925 1.00 22.53 487 PHE A O 1
ATOM 3899 N N . ASP A 1 488 ? 11.284 -54.611 40.325 1.00 25.50 488 ASP A N 1
ATOM 3900 C CA . ASP A 1 488 ? 9.851 -54.487 40.717 1.00 25.50 488 ASP A CA 1
ATOM 3901 C C . ASP A 1 488 ? 9.627 -53.454 41.863 1.00 25.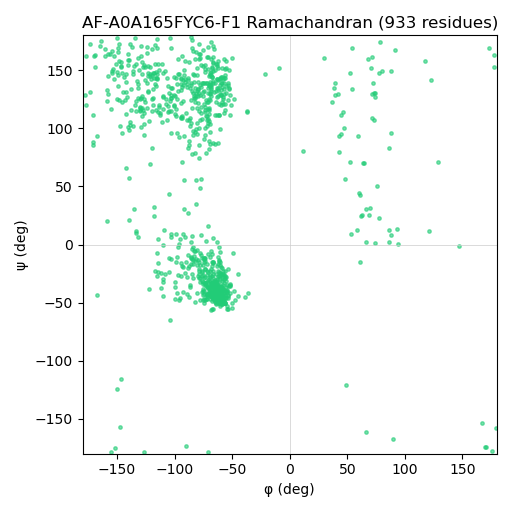50 488 ASP A C 1
ATOM 3903 O O . ASP A 1 488 ? 10.572 -53.178 42.595 1.00 25.50 488 ASP A O 1
ATOM 3907 N N . ALA A 1 489 ? 8.365 -53.009 42.062 1.00 28.56 489 ALA A N 1
ATOM 3908 C CA . ALA A 1 489 ? 7.713 -52.558 43.330 1.00 28.56 489 ALA A CA 1
ATOM 3909 C C . ALA A 1 489 ? 8.371 -51.435 44.210 1.00 28.56 489 ALA A C 1
ATOM 3911 O O . ALA A 1 489 ? 9.488 -51.006 43.958 1.00 28.56 489 ALA A O 1
ATOM 3912 N N . GLU A 1 490 ? 7.775 -50.811 45.248 1.00 27.70 490 GLU A N 1
ATOM 3913 C CA . GLU A 1 490 ? 6.472 -50.821 45.980 1.00 27.70 490 GLU A CA 1
ATOM 3914 C C . GLU A 1 490 ? 6.304 -49.395 46.647 1.00 27.70 490 GLU A C 1
ATOM 3916 O O . GLU A 1 490 ? 7.192 -48.565 46.464 1.00 27.70 490 GLU A O 1
ATOM 3921 N N . ASN A 1 491 ? 5.308 -48.916 47.428 1.00 27.20 491 ASN A N 1
ATOM 3922 C CA . ASN A 1 491 ? 4.020 -49.387 47.986 1.00 27.20 491 ASN A CA 1
ATOM 3923 C C . ASN A 1 491 ? 3.013 -48.195 48.161 1.00 27.20 491 ASN A C 1
ATOM 3925 O O . ASN A 1 491 ? 2.693 -47.521 47.181 1.00 27.20 491 ASN A O 1
ATOM 3929 N N . LYS A 1 492 ? 2.465 -47.944 49.371 1.00 25.61 492 LYS A N 1
ATOM 3930 C CA . LYS A 1 492 ? 1.303 -47.065 49.671 1.00 25.61 492 LYS A CA 1
ATOM 3931 C C . LYS A 1 492 ? 1.195 -46.718 51.179 1.00 25.61 492 LYS A C 1
ATOM 3933 O O . LYS A 1 492 ? 1.981 -47.249 51.962 1.00 25.61 492 LYS A O 1
ATOM 3938 N N . PRO A 1 493 ? 0.304 -45.786 51.598 1.00 33.59 493 PRO A N 1
ATOM 3939 C CA . PRO A 1 493 ? -1.080 -46.105 52.049 1.00 33.59 493 PRO A CA 1
ATOM 3940 C C . PRO A 1 493 ? -2.146 -45.163 51.414 1.00 33.59 493 PRO A C 1
ATOM 3942 O O . PRO A 1 493 ? -1.791 -44.117 50.884 1.00 33.59 493 PRO A O 1
ATOM 3945 N N . GLU A 1 494 ? -3.446 -45.465 51.242 1.00 25.70 494 GLU A N 1
ATOM 3946 C CA . GLU A 1 494 ? -4.511 -46.014 52.130 1.00 25.70 494 GLU A CA 1
ATOM 3947 C C . GLU A 1 494 ? -5.016 -45.006 53.198 1.00 25.70 494 GLU A C 1
ATOM 3949 O O . GLU A 1 494 ? -4.215 -44.265 53.754 1.00 25.70 494 GLU A O 1
ATOM 3954 N N . ALA A 1 495 ? -6.315 -44.868 53.532 1.00 26.75 495 ALA A N 1
ATOM 3955 C CA . ALA A 1 495 ? -7.546 -45.629 53.197 1.00 26.75 495 ALA A CA 1
ATOM 3956 C C . ALA A 1 495 ? -8.814 -44.696 53.229 1.00 26.75 495 ALA A C 1
ATOM 3958 O O . ALA A 1 495 ? -8.652 -43.498 53.438 1.00 26.75 495 ALA A O 1
ATOM 3959 N N . LEU A 1 496 ? -10.102 -45.079 53.069 1.00 26.28 496 LEU A N 1
ATOM 3960 C CA . LEU A 1 496 ? -10.781 -46.388 52.908 1.00 26.28 496 LEU A CA 1
ATOM 3961 C C . LEU A 1 496 ? -12.039 -46.297 51.969 1.00 26.28 496 LEU A C 1
ATOM 3963 O O . LEU A 1 496 ? -11.860 -46.045 50.783 1.00 26.28 496 LEU A O 1
ATOM 3967 N N . SER A 1 497 ? -13.296 -46.538 52.415 1.00 23.95 497 SER A N 1
ATOM 3968 C CA . SER A 1 497 ? -14.485 -46.730 51.531 1.00 23.95 497 SER A CA 1
ATOM 3969 C C . SER A 1 497 ? -15.887 -46.443 52.136 1.00 23.95 497 SER A C 1
ATOM 3971 O O . SER A 1 497 ? -16.039 -46.434 53.360 1.00 23.95 497 SER A O 1
ATOM 3973 N N . LYS A 1 498 ? -16.920 -46.298 51.265 1.00 24.67 498 LYS A N 1
ATOM 3974 C CA . LYS A 1 498 ? -18.312 -46.861 51.351 1.00 24.67 498 LYS A CA 1
ATOM 3975 C C . LYS A 1 498 ? -19.141 -46.494 50.083 1.00 24.67 498 LYS A C 1
ATOM 3977 O O . LYS A 1 498 ? -19.111 -45.343 49.678 1.00 24.67 498 LYS A O 1
ATOM 3982 N N . VAL A 1 499 ? -19.663 -47.446 49.282 1.00 26.03 499 VAL A N 1
ATOM 3983 C CA . VAL A 1 499 ? -20.981 -48.159 49.358 1.00 26.03 499 VAL A CA 1
ATOM 3984 C C . VAL A 1 499 ? -22.198 -47.283 48.958 1.00 26.03 499 VAL A C 1
ATOM 3986 O O . VAL A 1 499 ? -22.352 -46.228 49.554 1.00 26.03 499 VAL A O 1
ATOM 3989 N N . ALA A 1 500 ? -23.158 -47.656 48.080 1.00 25.62 500 ALA A N 1
ATOM 3990 C CA . ALA A 1 500 ? -23.294 -48.678 47.006 1.00 25.62 500 ALA A CA 1
ATOM 3991 C C . ALA A 1 500 ? -24.639 -48.478 46.222 1.00 25.62 500 ALA A C 1
ATOM 3993 O O . ALA A 1 500 ? -25.497 -47.762 46.729 1.00 25.62 500 ALA A O 1
ATOM 3994 N N . LYS A 1 501 ? -24.871 -49.225 45.108 1.00 25.72 501 LYS A N 1
ATOM 3995 C CA . LYS A 1 501 ? -26.177 -49.446 44.386 1.00 25.72 501 LYS A CA 1
ATOM 3996 C C . LYS A 1 501 ? -26.778 -48.212 43.659 1.00 25.72 501 LYS A C 1
ATOM 3998 O O . LYS A 1 501 ? -26.384 -47.099 43.962 1.00 25.72 501 LYS A O 1
ATOM 4003 N N . GLU A 1 502 ? -27.684 -48.280 42.664 1.00 25.61 502 GLU A N 1
ATOM 4004 C CA . GLU A 1 502 ? -28.362 -49.323 41.836 1.00 25.61 502 GLU A CA 1
ATOM 4005 C C . GLU A 1 502 ? -28.650 -48.674 40.432 1.00 25.61 502 GLU A C 1
ATOM 4007 O O . GLU A 1 502 ? -28.681 -47.453 40.337 1.00 25.61 502 GLU A O 1
ATOM 4012 N N . ARG A 1 503 ? -28.614 -49.336 39.253 1.00 25.73 503 ARG A N 1
ATOM 4013 C CA . ARG A 1 503 ? -29.705 -50.065 38.529 1.00 25.73 503 ARG A CA 1
ATOM 4014 C C . ARG A 1 503 ? -31.103 -49.374 38.592 1.00 25.73 503 ARG A C 1
ATOM 4016 O O . ARG A 1 503 ? -31.492 -48.955 39.665 1.00 25.73 503 ARG A O 1
ATOM 4023 N N . LYS A 1 504 ? -31.950 -49.283 37.542 1.00 25.42 504 LYS A N 1
ATOM 4024 C CA . LYS A 1 504 ? -31.986 -49.901 36.186 1.00 25.42 504 LYS A CA 1
ATOM 4025 C C . LYS A 1 504 ? -33.066 -49.243 35.259 1.00 25.42 504 LYS A C 1
ATOM 4027 O O . LYS A 1 504 ? -34.130 -48.914 35.758 1.00 25.42 504 LYS A O 1
ATOM 4032 N N . VAL A 1 505 ? -32.844 -49.291 33.932 1.00 26.14 505 VAL A N 1
ATOM 4033 C CA . VAL A 1 505 ? -33.809 -49.577 32.816 1.00 26.14 505 VAL A CA 1
ATOM 4034 C C . VAL A 1 505 ? -34.882 -48.570 32.316 1.00 26.14 505 VAL A C 1
ATOM 4036 O O . VAL A 1 505 ? -35.778 -48.130 33.025 1.00 26.14 505 VAL A O 1
ATOM 4039 N N . ASP A 1 506 ? -34.802 -48.383 30.994 1.00 29.48 506 ASP A N 1
ATOM 4040 C CA . ASP A 1 506 ? -35.745 -48.028 29.908 1.00 29.48 506 ASP A CA 1
ATOM 4041 C C . ASP A 1 506 ? -37.272 -48.254 30.063 1.00 29.48 506 ASP A C 1
ATOM 4043 O O . ASP A 1 506 ? -37.719 -49.307 30.525 1.00 29.48 506 ASP A O 1
ATOM 4047 N N . LYS A 1 507 ? -38.069 -47.353 29.448 1.00 26.42 507 LYS A N 1
ATOM 4048 C CA . LYS A 1 507 ? -38.926 -47.565 28.235 1.00 26.42 507 LYS A CA 1
ATOM 4049 C C . LYS A 1 507 ? -39.731 -46.271 27.913 1.00 26.42 507 LYS A C 1
ATOM 4051 O O . LYS A 1 507 ? -39.948 -45.505 28.841 1.00 26.42 507 LYS A O 1
ATOM 4056 N N . LEU A 1 508 ? -40.194 -45.848 26.718 1.00 27.12 508 LEU A N 1
ATOM 4057 C CA . LEU A 1 508 ? -40.481 -46.328 25.332 1.00 27.12 508 LEU A CA 1
ATOM 4058 C C . LEU A 1 508 ? -41.983 -46.046 25.010 1.00 27.12 508 LEU A C 1
ATOM 4060 O O . LEU A 1 508 ? -42.825 -46.289 25.867 1.00 27.12 508 LEU A O 1
ATOM 4064 N N . ILE A 1 509 ? -42.301 -45.638 23.765 1.00 27.62 509 ILE A N 1
ATOM 4065 C CA . ILE A 1 509 ? -43.643 -45.561 23.104 1.00 27.62 509 ILE A CA 1
ATOM 4066 C C . ILE A 1 509 ? -44.501 -44.270 23.270 1.00 27.62 509 ILE A C 1
ATOM 4068 O O . ILE A 1 509 ? -45.265 -44.122 24.213 1.00 27.62 509 ILE A O 1
ATOM 4072 N N . GLU A 1 510 ? -44.391 -43.377 22.270 1.00 26.78 510 GLU A N 1
ATOM 4073 C CA . GLU A 1 510 ? -45.394 -43.036 21.213 1.00 26.78 510 GLU A CA 1
ATOM 4074 C C . GLU A 1 510 ? -46.880 -42.637 21.512 1.00 26.78 510 GLU A C 1
ATOM 4076 O O . GLU A 1 510 ? -47.567 -43.253 22.319 1.00 26.78 510 GLU A O 1
ATOM 4081 N N . ARG A 1 511 ? -47.419 -41.742 20.643 1.00 26.30 511 ARG A N 1
ATOM 4082 C CA . ARG A 1 511 ? -48.846 -41.329 20.405 1.00 26.30 511 ARG A CA 1
ATOM 4083 C C . ARG A 1 511 ? -49.441 -40.310 21.411 1.00 26.30 511 ARG A C 1
ATOM 4085 O O . ARG A 1 511 ? -49.037 -40.277 22.560 1.00 26.30 511 ARG A O 1
ATOM 4092 N N . ALA A 1 512 ? -50.385 -39.415 21.062 1.00 25.11 512 ALA A N 1
ATOM 4093 C CA . ALA A 1 512 ? -51.277 -39.303 19.888 1.00 25.11 512 ALA A CA 1
ATOM 4094 C C . ALA A 1 512 ? -51.658 -37.832 19.525 1.00 25.11 512 ALA A C 1
ATOM 4096 O O . ALA A 1 512 ? -51.320 -36.900 20.248 1.00 25.11 512 ALA A O 1
ATOM 4097 N N . ILE A 1 513 ? -52.423 -37.635 18.436 1.00 31.12 513 ILE A N 1
ATOM 4098 C CA . ILE A 1 513 ? -53.016 -36.351 17.974 1.00 31.12 513 ILE A CA 1
ATOM 4099 C C . ILE A 1 513 ? -54.557 -36.457 18.046 1.00 31.12 513 ILE A C 1
ATOM 4101 O O . ILE A 1 513 ? -55.076 -37.526 17.718 1.00 31.12 513 ILE A O 1
ATOM 4105 N N . PRO A 1 514 ? -55.312 -35.391 18.409 1.00 33.44 514 PRO A N 1
ATOM 4106 C CA . PRO A 1 514 ? -56.424 -34.990 17.522 1.00 33.44 514 PRO A CA 1
ATOM 4107 C C . PRO A 1 514 ? -56.780 -33.477 17.472 1.00 33.44 514 PRO A C 1
ATOM 4109 O O . PRO A 1 514 ? -57.188 -32.869 18.452 1.00 33.44 514 PRO A O 1
ATOM 4112 N N . SER A 1 515 ? -56.754 -32.930 16.251 1.00 24.20 515 SER A N 1
ATOM 4113 C CA . SER A 1 515 ? -57.791 -32.094 15.598 1.00 24.20 515 SER A CA 1
ATOM 4114 C C . SER A 1 515 ? -58.541 -30.938 16.323 1.00 24.20 515 SER A C 1
ATOM 4116 O O . SER A 1 515 ? -59.485 -31.146 17.077 1.00 24.20 515 SER A O 1
ATOM 4118 N N . ALA A 1 516 ? -58.238 -29.711 15.867 1.00 27.84 516 ALA A N 1
ATOM 4119 C CA . ALA A 1 516 ? -59.155 -28.641 15.406 1.00 27.84 516 ALA A CA 1
ATOM 4120 C C . ALA A 1 516 ? -60.336 -28.086 16.254 1.00 27.84 516 ALA A C 1
ATOM 4122 O O . ALA A 1 516 ? -61.286 -28.787 16.596 1.00 27.84 516 ALA A O 1
ATOM 4123 N N . ARG A 1 517 ? -60.437 -26.739 16.289 1.00 25.69 517 ARG A N 1
ATOM 4124 C CA . ARG A 1 517 ? -61.700 -25.985 16.063 1.00 25.69 517 ARG A CA 1
ATOM 4125 C C . ARG A 1 517 ? -61.459 -24.526 15.619 1.00 25.69 517 ARG A C 1
ATOM 4127 O O . ARG A 1 517 ? -60.344 -24.027 15.700 1.00 25.69 517 ARG A O 1
ATOM 4134 N N . LYS A 1 518 ? -62.498 -23.876 15.070 1.00 28.64 518 LYS A N 1
ATOM 4135 C CA . LYS A 1 518 ? -62.463 -22.548 14.406 1.00 28.64 518 LYS A CA 1
ATOM 4136 C C . LYS A 1 518 ? -63.139 -21.457 15.250 1.00 28.64 518 LYS A C 1
ATOM 4138 O O . LYS A 1 518 ? -64.195 -21.730 15.813 1.00 28.64 518 LYS A O 1
ATOM 4143 N N . SER A 1 519 ? -62.684 -20.203 15.147 1.00 25.45 519 SER A N 1
ATOM 4144 C CA . SER A 1 519 ? -63.552 -19.014 15.293 1.00 25.45 519 SER A CA 1
ATOM 4145 C C . SER A 1 519 ? -62.969 -17.745 14.630 1.00 25.45 519 SER A C 1
ATOM 4147 O O . SER A 1 519 ? -61.761 -17.530 14.599 1.00 25.45 519 SER A O 1
ATOM 4149 N N . LYS A 1 520 ? -63.854 -16.904 14.071 1.00 27.73 520 LYS A N 1
ATOM 4150 C CA . LYS A 1 520 ? -63.642 -15.494 13.670 1.00 27.73 520 LYS A CA 1
ATOM 4151 C C . LYS A 1 520 ? -64.943 -14.730 13.963 1.00 27.73 520 LYS A C 1
ATOM 4153 O O . LYS A 1 520 ? -66.015 -15.280 13.710 1.00 27.73 520 LYS A O 1
ATOM 4158 N N . PRO A 1 521 ? -64.864 -13.464 14.392 1.00 29.88 521 PRO A N 1
ATOM 4159 C CA . PRO A 1 521 ? -65.509 -12.368 13.644 1.00 29.88 521 PRO A CA 1
ATOM 4160 C C . PRO A 1 521 ? -64.524 -11.192 13.424 1.00 29.88 521 PRO A C 1
ATOM 4162 O O . PRO A 1 521 ? -63.569 -11.063 14.176 1.00 29.88 521 PRO A O 1
ATOM 4165 N N . LYS A 1 522 ? -64.552 -10.355 12.371 1.00 24.56 522 LYS A N 1
ATOM 4166 C CA . LYS A 1 522 ? -65.595 -9.732 11.506 1.00 24.56 522 LYS A CA 1
ATOM 4167 C C . LYS A 1 522 ? -66.209 -8.405 12.015 1.00 24.56 522 LYS A C 1
ATOM 4169 O O . LYS A 1 522 ? -67.345 -8.393 12.477 1.00 24.56 522 LYS A O 1
ATOM 4174 N N . ARG A 1 523 ? -65.515 -7.286 11.749 1.00 23.56 523 ARG A N 1
ATOM 4175 C CA . ARG A 1 523 ? -65.997 -6.014 11.129 1.00 23.56 523 ARG A CA 1
ATOM 4176 C C . ARG A 1 523 ? -64.761 -5.109 10.902 1.00 23.56 523 ARG A C 1
ATOM 4178 O O . ARG A 1 523 ? -63.916 -5.103 11.783 1.00 23.56 523 ARG A O 1
ATOM 4185 N N . ALA A 1 524 ? -64.458 -4.466 9.766 1.00 24.09 524 ALA A N 1
ATOM 4186 C CA . ALA A 1 524 ? -65.179 -3.990 8.564 1.00 24.09 524 ALA A CA 1
ATOM 4187 C C . ALA A 1 524 ? -65.787 -2.574 8.668 1.00 24.09 524 ALA A C 1
ATOM 4189 O O . ALA A 1 524 ? -66.254 -2.198 9.738 1.00 24.09 524 ALA A O 1
ATOM 4190 N N . VAL A 1 525 ? -65.849 -1.878 7.511 1.00 24.11 525 VAL A N 1
ATOM 4191 C CA . VAL A 1 525 ? -66.140 -0.431 7.302 1.00 24.11 525 VAL A CA 1
ATOM 4192 C C . VAL A 1 525 ? -64.945 0.461 7.713 1.00 24.11 525 VAL A C 1
ATOM 4194 O O . VAL A 1 525 ? -64.403 0.258 8.789 1.00 24.11 525 VAL A O 1
ATOM 4197 N N . LYS A 1 526 ? -64.440 1.426 6.916 1.00 24.50 526 LYS A N 1
ATOM 4198 C CA . LYS A 1 526 ? -64.783 1.933 5.557 1.00 24.50 526 LYS A CA 1
ATOM 4199 C C . LYS A 1 526 ? -63.492 2.212 4.742 1.00 24.50 526 LYS A C 1
ATOM 4201 O O . LYS A 1 526 ? -62.408 2.242 5.311 1.00 24.50 526 LYS A O 1
ATOM 4206 N N . THR A 1 527 ? -63.624 2.523 3.449 1.00 22.94 527 THR A N 1
ATOM 4207 C CA . THR A 1 527 ? -62.591 3.163 2.603 1.00 22.94 527 THR A CA 1
ATOM 4208 C C . THR A 1 527 ? -63.232 4.324 1.836 1.00 22.94 527 THR A C 1
ATOM 4210 O O . THR A 1 527 ? -64.350 4.159 1.348 1.00 22.94 527 THR A O 1
ATOM 4213 N N . MET A 1 528 ? -62.558 5.472 1.715 1.00 24.30 528 MET A N 1
ATOM 4214 C CA . MET A 1 528 ? -62.853 6.527 0.730 1.00 24.30 528 MET A CA 1
ATOM 4215 C C . MET A 1 528 ? -61.550 7.248 0.360 1.00 24.30 528 MET A C 1
ATOM 4217 O O . MET A 1 528 ? -60.757 7.553 1.246 1.00 24.30 528 MET A O 1
ATOM 4221 N N . GLN A 1 529 ? -61.349 7.506 -0.933 1.00 27.08 529 GLN A N 1
ATOM 4222 C CA . GLN A 1 529 ? -60.328 8.426 -1.456 1.00 27.08 529 GLN A CA 1
ATOM 4223 C C . GLN A 1 529 ? -60.896 9.867 -1.451 1.00 27.08 529 GLN A C 1
ATOM 4225 O O . GLN A 1 529 ? -62.104 10.031 -1.239 1.00 27.08 529 GLN A O 1
ATOM 4230 N N . PRO A 1 530 ? -60.066 10.903 -1.671 1.00 28.61 530 PRO A N 1
ATOM 4231 C CA . PRO A 1 530 ? -59.784 11.305 -3.056 1.00 28.61 530 PRO A CA 1
ATOM 4232 C C . PRO A 1 530 ? -58.320 11.705 -3.339 1.00 28.61 530 PRO A C 1
ATOM 4234 O O . PRO A 1 530 ? -57.576 12.019 -2.422 1.00 28.61 530 PRO A O 1
ATOM 4237 N N . ALA A 1 531 ? -57.994 11.738 -4.637 1.00 23.08 531 ALA A N 1
ATOM 4238 C CA . ALA A 1 531 ? -56.953 12.533 -5.309 1.00 23.08 531 ALA A CA 1
ATOM 4239 C C . ALA A 1 531 ? -55.526 12.606 -4.715 1.00 23.08 531 ALA A C 1
ATOM 4241 O O . ALA A 1 531 ? -55.272 13.308 -3.744 1.00 23.08 531 ALA A O 1
ATOM 4242 N N . GLU A 1 532 ? -54.569 12.048 -5.461 1.00 26.27 532 GLU A N 1
ATOM 4243 C CA . GLU A 1 532 ? -53.213 12.601 -5.581 1.00 26.27 532 GLU A CA 1
ATOM 4244 C C . GLU A 1 532 ? -52.789 12.547 -7.062 1.00 26.27 532 GLU A C 1
ATOM 4246 O O . GLU A 1 532 ? -53.296 11.721 -7.829 1.00 26.27 532 GLU A O 1
ATOM 4251 N N . GLU A 1 533 ? -51.960 13.496 -7.498 1.00 25.12 533 GLU A N 1
ATOM 4252 C CA . GLU A 1 533 ? -51.827 13.868 -8.915 1.00 25.12 533 GLU A CA 1
ATOM 4253 C C . GLU A 1 533 ? -50.646 13.199 -9.638 1.00 25.12 533 GLU A C 1
ATOM 4255 O O . GLU A 1 533 ? -49.675 12.736 -9.040 1.00 25.12 533 GLU A O 1
ATOM 4260 N N . THR A 1 534 ? -50.712 13.158 -10.973 1.00 24.94 534 THR A N 1
ATOM 4261 C CA . THR A 1 534 ? -49.640 12.593 -11.806 1.00 24.94 534 THR A CA 1
ATOM 4262 C C . THR A 1 534 ? -48.575 13.644 -12.110 1.00 24.94 534 THR A C 1
ATOM 4264 O O . THR A 1 534 ? -48.794 14.510 -12.953 1.00 24.94 534 THR A O 1
ATOM 4267 N N . VAL A 1 535 ? -47.387 13.516 -11.511 1.00 26.25 535 VAL A N 1
ATOM 4268 C CA . VAL A 1 535 ? -46.203 14.300 -11.900 1.00 26.25 535 VAL A CA 1
ATOM 4269 C C . VAL A 1 535 ? -45.056 13.369 -12.300 1.00 26.25 535 VAL A C 1
ATOM 4271 O O . VAL A 1 535 ? -44.397 12.761 -11.461 1.00 26.25 535 VAL A O 1
ATOM 4274 N N . LYS A 1 536 ? -44.795 13.288 -13.611 1.00 24.39 536 LYS A N 1
ATOM 4275 C CA . LYS A 1 536 ? -43.523 12.811 -14.175 1.00 24.39 536 LYS A CA 1
ATOM 4276 C C . LYS A 1 536 ? -42.729 14.012 -14.692 1.00 24.39 536 LYS A C 1
ATOM 4278 O O . LYS A 1 536 ? -43.248 14.790 -15.482 1.00 24.39 536 LYS A O 1
ATOM 4283 N N . SER A 1 537 ? -41.465 14.098 -14.298 1.00 25.00 537 SER A N 1
ATOM 4284 C CA . SER A 1 537 ? -40.428 14.989 -14.837 1.00 25.00 537 SER A CA 1
ATOM 4285 C C . SER A 1 537 ? -39.091 14.300 -14.526 1.00 25.00 537 SER A C 1
ATOM 4287 O O . SER A 1 537 ? -38.869 13.975 -13.363 1.00 25.00 537 SER A O 1
ATOM 4289 N N . MET A 1 538 ? -38.225 13.848 -15.441 1.00 25.31 538 MET A N 1
ATOM 4290 C CA . MET A 1 538 ? -37.970 14.094 -16.876 1.00 25.31 538 MET A CA 1
ATOM 4291 C C . MET A 1 538 ? -37.305 15.435 -17.233 1.00 25.31 538 MET A C 1
ATOM 4293 O O . MET A 1 538 ? -37.960 16.466 -17.303 1.00 25.31 538 MET A O 1
ATOM 4297 N N . PHE A 1 539 ? -36.021 15.318 -17.605 1.00 23.97 539 PHE A N 1
ATOM 4298 C CA . PHE A 1 539 ? -35.093 16.332 -18.134 1.00 23.97 539 PHE A CA 1
ATOM 4299 C C . PHE A 1 539 ? -34.612 17.385 -17.114 1.00 23.97 539 PHE A C 1
ATOM 4301 O O . PHE A 1 539 ? -35.398 17.946 -16.365 1.00 23.97 539 PHE A O 1
ATOM 4308 N N . SER A 1 540 ? -33.316 17.687 -16.947 1.00 28.44 540 SER A N 1
ATOM 4309 C CA . SER A 1 540 ? -32.100 17.469 -17.765 1.00 28.44 540 SER A CA 1
ATOM 4310 C C . SER A 1 540 ? -32.093 18.204 -19.113 1.00 28.44 540 SER A C 1
ATOM 4312 O O . SER A 1 540 ? -32.180 17.599 -20.181 1.00 28.44 540 SER A O 1
ATOM 4314 N N . HIS A 1 541 ? -31.974 19.532 -19.058 1.00 25.73 541 HIS A N 1
ATOM 4315 C CA . HIS A 1 541 ? -31.804 20.363 -20.248 1.00 25.73 541 HIS A CA 1
ATOM 4316 C C . HIS A 1 541 ? -30.426 20.186 -20.898 1.00 25.73 541 HIS A C 1
ATOM 4318 O O . HIS A 1 541 ? -29.396 20.423 -20.271 1.00 25.73 541 HIS A O 1
ATOM 4324 N N . ALA A 1 542 ? -30.434 19.860 -22.189 1.00 28.31 542 ALA A N 1
ATOM 4325 C CA . ALA A 1 542 ? -29.320 20.094 -23.101 1.00 28.31 542 ALA A CA 1
ATOM 4326 C C . ALA A 1 542 ? -29.498 21.441 -23.828 1.00 28.31 542 ALA A C 1
ATOM 4328 O O . ALA A 1 542 ? -30.614 21.962 -23.924 1.00 28.31 542 ALA A O 1
ATOM 4329 N N . THR A 1 543 ? -28.421 21.970 -24.414 1.00 28.86 543 THR A N 1
ATOM 4330 C CA . THR A 1 543 ? -28.475 23.137 -25.308 1.00 28.86 543 THR A CA 1
ATOM 4331 C C . THR A 1 543 ? -27.809 22.875 -26.657 1.00 28.86 543 THR A C 1
ATOM 4333 O O . THR A 1 543 ? -26.596 22.963 -26.796 1.00 28.86 543 THR A O 1
ATOM 4336 N N . ARG A 1 544 ? -28.668 22.665 -27.662 1.00 25.23 544 ARG A N 1
ATOM 4337 C CA . ARG A 1 544 ? -28.562 23.198 -29.033 1.00 25.23 544 ARG A CA 1
ATOM 4338 C C . ARG A 1 544 ? -27.189 23.131 -29.731 1.00 25.23 544 ARG A C 1
ATOM 4340 O O . ARG A 1 544 ? -26.469 24.124 -29.781 1.00 25.23 544 ARG A O 1
ATOM 4347 N N . PHE A 1 545 ? -27.005 22.079 -30.522 1.00 23.94 545 PHE A N 1
ATOM 4348 C CA . PHE A 1 545 ? -27.138 22.257 -31.974 1.00 23.94 545 PHE A CA 1
ATOM 4349 C C . PHE A 1 545 ? -27.730 20.981 -32.584 1.00 23.94 545 PHE A C 1
ATOM 4351 O O . PHE A 1 545 ? -27.196 19.899 -32.371 1.00 23.94 545 PHE A O 1
ATOM 4358 N N . ASP A 1 546 ? -28.858 21.111 -33.280 1.00 28.28 546 ASP A N 1
ATOM 4359 C CA . ASP A 1 546 ? -29.586 20.008 -33.914 1.00 28.28 546 ASP A CA 1
ATOM 4360 C C . ASP A 1 546 ? -30.201 20.527 -35.222 1.00 28.28 546 ASP A C 1
ATOM 4362 O O . ASP A 1 546 ? -30.750 21.634 -35.240 1.00 28.28 546 ASP A O 1
ATOM 4366 N N . SER A 1 547 ? -30.015 19.789 -36.319 1.00 28.27 547 SER A N 1
ATOM 4367 C CA . SER A 1 547 ? -30.475 20.115 -37.680 1.00 28.27 547 SER A CA 1
ATOM 4368 C C . SER A 1 547 ? -30.269 18.931 -38.645 1.00 28.27 547 SER A C 1
ATOM 4370 O O . SER A 1 547 ? -29.253 18.864 -39.329 1.00 28.27 547 SER A O 1
ATOM 4372 N N . LEU A 1 548 ? -31.257 18.028 -38.674 1.00 25.27 548 LEU A N 1
ATOM 4373 C CA . LEU A 1 548 ? -31.909 17.436 -39.865 1.00 25.27 548 LEU A CA 1
ATOM 4374 C C . LEU A 1 548 ? -31.073 17.057 -41.111 1.00 25.27 548 LEU A C 1
ATOM 4376 O O . LEU A 1 548 ? -30.501 17.939 -41.742 1.00 25.27 548 LEU A O 1
ATOM 4380 N N . VAL A 1 549 ? -31.228 15.806 -41.583 1.00 25.77 549 VAL A N 1
ATOM 4381 C CA . VAL A 1 549 ? -31.936 15.439 -42.847 1.00 25.77 549 VAL A CA 1
ATOM 4382 C C . VAL A 1 549 ? -32.551 14.026 -42.675 1.00 25.77 549 VAL A C 1
ATOM 4384 O O . VAL A 1 549 ? -32.007 13.209 -41.935 1.00 25.77 549 VAL A O 1
ATOM 4387 N N . ASP A 1 550 ? -33.691 13.754 -43.320 1.00 25.41 550 ASP A N 1
ATOM 4388 C CA . ASP A 1 550 ? -34.543 12.557 -43.166 1.00 25.41 550 ASP A CA 1
ATOM 4389 C C . ASP A 1 550 ? -34.244 11.360 -44.119 1.00 25.41 550 ASP A C 1
ATOM 4391 O O . ASP A 1 550 ? -33.670 11.563 -45.184 1.00 25.41 550 ASP A O 1
ATOM 4395 N N . LEU A 1 551 ? -34.680 10.149 -43.694 1.00 22.70 551 LEU A N 1
ATOM 4396 C CA . LEU A 1 551 ? -35.420 9.023 -44.366 1.00 22.70 551 LEU A CA 1
ATOM 4397 C C . LEU A 1 551 ? -35.287 8.741 -45.899 1.00 22.70 551 LEU A C 1
ATOM 4399 O O . LEU A 1 551 ? -34.971 9.663 -46.644 1.00 22.70 551 LEU A O 1
ATOM 4403 N N . PRO A 1 552 ? -35.619 7.527 -46.442 1.00 30.14 552 PRO A N 1
ATOM 4404 C CA . PRO A 1 552 ? -36.373 6.351 -45.915 1.00 30.14 552 PRO A CA 1
ATOM 4405 C C . PRO A 1 552 ? -35.514 5.050 -45.819 1.00 30.14 552 PRO A C 1
ATOM 4407 O O . PRO A 1 552 ? -34.335 5.093 -46.151 1.00 30.14 552 PRO A O 1
ATOM 4410 N N . VAL A 1 553 ? -35.901 3.903 -45.227 1.00 27.50 553 VAL A N 1
ATOM 4411 C CA . VAL A 1 553 ? -37.094 3.001 -45.282 1.00 27.50 553 VAL A CA 1
ATOM 4412 C C . VAL A 1 553 ? -37.231 2.173 -46.573 1.00 27.50 553 VAL A C 1
ATOM 4414 O O . VAL A 1 553 ? -37.575 2.721 -47.609 1.00 27.50 553 VAL A O 1
ATOM 4417 N N . ASP A 1 554 ? -36.994 0.862 -46.434 1.00 24.28 554 ASP A N 1
ATOM 4418 C CA . ASP A 1 554 ? -37.601 -0.313 -47.101 1.00 24.28 554 ASP A CA 1
ATOM 4419 C C . ASP A 1 554 ? -36.953 -1.569 -46.446 1.00 24.28 554 ASP A C 1
ATOM 4421 O O . ASP A 1 554 ? -35.829 -1.466 -45.947 1.00 24.28 554 ASP A O 1
ATOM 4425 N N . ASP A 1 555 ? -37.456 -2.803 -46.518 1.00 26.16 555 ASP A N 1
ATOM 4426 C CA . ASP A 1 555 ? -38.728 -3.440 -46.112 1.00 26.16 555 ASP A CA 1
ATOM 4427 C C . ASP A 1 555 ? -38.453 -4.981 -46.125 1.00 26.16 555 ASP A C 1
ATOM 4429 O O . ASP A 1 555 ? -37.344 -5.403 -46.475 1.00 26.16 555 ASP A O 1
ATOM 4433 N N . ASP A 1 556 ? -39.394 -5.832 -45.706 1.00 26.69 556 ASP A N 1
ATOM 4434 C CA . ASP A 1 556 ? -39.174 -7.261 -45.370 1.00 26.69 556 ASP A CA 1
ATOM 4435 C C . ASP A 1 556 ? -38.539 -8.201 -46.433 1.00 26.69 556 ASP A C 1
ATOM 4437 O O . ASP A 1 556 ? -38.861 -8.152 -47.627 1.00 26.69 556 ASP A O 1
ATOM 4441 N N . GLN A 1 557 ? -37.834 -9.247 -45.949 1.00 25.83 557 GLN A N 1
ATOM 4442 C CA . GLN A 1 557 ? -38.188 -10.624 -46.357 1.00 25.83 557 GLN A CA 1
ATOM 4443 C C . GLN A 1 557 ? -37.741 -11.763 -45.419 1.00 25.83 557 GLN A C 1
ATOM 4445 O O . GLN A 1 557 ? -36.570 -11.921 -45.078 1.00 25.83 557 GLN A O 1
ATOM 4450 N N . ASP A 1 558 ? -38.716 -12.611 -45.094 1.00 26.02 558 ASP A N 1
ATOM 4451 C CA . ASP A 1 558 ? -38.631 -13.859 -44.329 1.00 26.02 558 ASP A CA 1
ATOM 4452 C C . ASP A 1 558 ? -38.486 -15.053 -45.302 1.00 26.02 558 ASP A C 1
ATOM 4454 O O . ASP A 1 558 ? -39.261 -15.152 -46.257 1.00 26.02 558 ASP A O 1
ATOM 4458 N N . VAL A 1 559 ? -37.559 -15.996 -45.073 1.00 25.36 559 VAL A N 1
ATOM 4459 C CA . VAL A 1 559 ? -37.569 -17.324 -45.732 1.00 25.36 559 VAL A CA 1
ATOM 4460 C C . VAL A 1 559 ? -37.117 -18.406 -44.745 1.00 25.36 559 VAL A C 1
ATOM 4462 O O . VAL A 1 559 ? -36.085 -18.288 -44.090 1.00 25.36 559 VAL A O 1
ATOM 4465 N N . ARG A 1 560 ? -37.896 -19.490 -44.665 1.00 25.70 560 ARG A N 1
ATOM 4466 C CA . ARG A 1 560 ? -37.606 -20.713 -43.895 1.00 25.70 560 ARG A CA 1
ATOM 4467 C C . ARG A 1 560 ? -37.163 -21.854 -44.823 1.00 25.70 560 ARG A C 1
ATOM 4469 O O . ARG A 1 560 ? -37.299 -21.731 -46.035 1.00 25.70 560 ARG A O 1
ATOM 4476 N N . HIS A 1 561 ? -36.834 -22.999 -44.214 1.00 26.84 561 HIS A N 1
ATOM 4477 C CA . HIS A 1 561 ? -36.697 -24.325 -44.842 1.00 26.84 561 HIS A CA 1
ATOM 4478 C C . HIS A 1 561 ? -35.388 -24.543 -45.641 1.00 26.84 561 HIS A C 1
ATOM 4480 O O . HIS A 1 561 ? -34.817 -23.601 -46.175 1.00 26.84 561 HIS A O 1
ATOM 4486 N N . ASP A 1 562 ? -34.816 -25.753 -45.714 1.00 24.69 562 ASP A N 1
ATOM 4487 C CA . ASP A 1 562 ? -35.225 -27.037 -45.110 1.00 24.69 562 ASP A CA 1
ATOM 4488 C C . ASP A 1 562 ? -34.016 -27.932 -44.772 1.00 24.69 562 ASP A C 1
ATOM 4490 O O . ASP A 1 562 ? -32.880 -27.634 -45.141 1.00 24.69 562 ASP A O 1
ATOM 4494 N N . ALA A 1 563 ? -34.261 -29.048 -44.078 1.00 29.67 563 ALA A N 1
ATOM 4495 C CA . ALA A 1 563 ? -33.262 -30.098 -43.875 1.00 29.67 563 ALA A CA 1
ATOM 4496 C C . ALA A 1 563 ? -33.242 -31.089 -45.054 1.00 29.67 563 ALA A C 1
ATOM 4498 O O . ALA A 1 563 ? -34.295 -31.546 -45.498 1.00 29.67 563 ALA A O 1
ATOM 4499 N N . ALA A 1 564 ? -32.049 -31.482 -45.509 1.00 26.56 564 ALA A N 1
ATOM 4500 C CA . ALA A 1 564 ? -31.864 -32.558 -46.481 1.00 26.56 564 ALA A CA 1
ATOM 4501 C C . ALA A 1 564 ? -30.621 -33.395 -46.139 1.00 26.56 564 ALA A C 1
ATOM 4503 O O . ALA A 1 564 ? -29.528 -32.860 -45.968 1.00 26.56 564 ALA A O 1
ATOM 4504 N N . ASP A 1 565 ? -30.813 -34.709 -46.050 1.00 27.47 565 ASP A N 1
ATOM 4505 C CA . ASP A 1 565 ? -29.760 -35.720 -45.933 1.00 27.47 565 ASP A CA 1
ATOM 4506 C C . ASP A 1 565 ? -29.314 -36.162 -47.337 1.00 27.47 565 ASP A C 1
ATOM 4508 O O . ASP A 1 565 ? -30.167 -36.404 -48.193 1.00 27.47 565 ASP A O 1
ATOM 4512 N N . LEU A 1 566 ? -28.003 -36.275 -47.579 1.00 26.94 566 LEU A N 1
ATOM 4513 C CA . LEU A 1 566 ? -27.454 -37.023 -48.715 1.00 26.94 566 LEU A CA 1
ATOM 4514 C C . LEU A 1 566 ? -25.988 -37.426 -48.482 1.00 26.94 566 LEU A C 1
ATOM 4516 O O . LEU A 1 566 ? -25.100 -36.591 -48.310 1.00 26.94 566 LEU A O 1
ATOM 4520 N N . THR A 1 567 ? -25.728 -38.727 -48.570 1.00 26.55 567 THR A N 1
ATOM 4521 C CA . THR A 1 567 ? -24.396 -39.342 -48.491 1.00 26.55 567 THR A CA 1
ATOM 4522 C C . THR A 1 567 ? -23.613 -39.236 -49.803 1.00 26.55 567 THR A C 1
ATOM 4524 O O . THR A 1 567 ? -24.163 -39.539 -50.863 1.00 26.55 567 THR A O 1
ATOM 4527 N N . ALA A 1 568 ? -22.304 -38.968 -49.735 1.00 27.00 568 ALA A N 1
ATOM 4528 C CA . ALA A 1 568 ? -21.365 -39.257 -50.823 1.00 27.00 568 ALA A CA 1
ATOM 4529 C C . ALA A 1 568 ? -19.954 -39.566 -50.285 1.00 27.00 568 ALA A C 1
ATOM 4531 O O . ALA A 1 568 ? -19.372 -38.763 -49.558 1.00 27.00 568 ALA A O 1
ATOM 4532 N N . ASP A 1 569 ? -19.396 -40.718 -50.665 1.00 25.92 569 ASP A N 1
ATOM 4533 C CA . ASP A 1 569 ? -18.008 -41.094 -50.376 1.00 25.92 569 ASP A CA 1
ATOM 4534 C C . ASP A 1 569 ? -17.008 -40.325 -51.252 1.00 25.92 569 ASP A C 1
ATOM 4536 O O . ASP A 1 569 ? -17.163 -40.240 -52.472 1.00 25.92 569 ASP A O 1
ATOM 4540 N N . SER A 1 570 ? -15.893 -39.895 -50.658 1.00 28.55 570 SER A N 1
ATOM 4541 C CA . SER A 1 570 ? -14.654 -39.643 -51.402 1.00 28.55 570 SER A CA 1
ATOM 4542 C C . SER A 1 570 ? -13.430 -39.991 -50.553 1.00 28.55 570 SER A C 1
ATOM 4544 O O . SER A 1 570 ? -12.959 -39.193 -49.741 1.00 28.55 570 SER A O 1
ATOM 4546 N N . GLN A 1 571 ? -12.901 -41.202 -50.733 1.00 27.09 571 GLN A N 1
ATOM 4547 C CA . GLN A 1 571 ? -11.684 -41.638 -50.050 1.00 27.09 571 GLN A CA 1
ATOM 4548 C C . GLN A 1 571 ? -10.443 -40.957 -50.645 1.00 27.09 571 GLN A C 1
ATOM 4550 O O . GLN A 1 571 ? -10.081 -41.202 -51.793 1.00 27.09 571 GLN A O 1
ATOM 4555 N N . SER A 1 572 ? -9.724 -40.181 -49.833 1.00 25.55 572 SER A N 1
ATOM 4556 C CA . SER A 1 572 ? -8.317 -39.856 -50.088 1.00 25.55 572 SER A CA 1
ATOM 4557 C C . SER A 1 572 ? -7.526 -39.913 -48.783 1.00 25.55 572 SER A C 1
ATOM 4559 O O . SER A 1 572 ? -7.635 -39.033 -47.928 1.00 25.55 572 SER A O 1
ATOM 4561 N N . THR A 1 573 ? -6.736 -40.970 -48.607 1.00 28.06 573 THR A N 1
ATOM 4562 C CA . THR A 1 573 ? -5.951 -41.222 -47.395 1.00 28.06 573 THR A CA 1
ATOM 4563 C C . THR A 1 573 ? -4.804 -40.221 -47.235 1.00 28.06 573 THR A C 1
ATOM 4565 O O . THR A 1 573 ? -3.715 -40.430 -47.768 1.00 28.06 573 THR A O 1
ATOM 4568 N N . SER A 1 574 ? -5.004 -39.168 -46.438 1.00 24.62 574 SER A N 1
ATOM 4569 C CA . SER A 1 574 ? -3.906 -38.384 -45.858 1.00 24.62 574 SER A CA 1
ATOM 4570 C C . SER A 1 574 ? -3.650 -38.852 -44.423 1.00 24.62 574 SER A C 1
ATOM 4572 O O . SER A 1 574 ? -4.336 -38.440 -43.485 1.00 24.62 574 SER A O 1
ATOM 4574 N N . GLN A 1 575 ? -2.678 -39.748 -44.262 1.00 27.09 575 GLN A N 1
ATOM 4575 C CA . GLN A 1 575 ? -2.350 -40.421 -43.003 1.00 27.09 575 GLN A CA 1
ATOM 4576 C C . GLN A 1 575 ? -1.661 -39.458 -42.014 1.00 27.09 575 GLN A C 1
ATOM 4578 O O . GLN A 1 575 ? -0.441 -39.454 -41.872 1.00 27.09 575 GLN A O 1
ATOM 4583 N N . ARG A 1 576 ? -2.443 -38.603 -41.336 1.00 24.98 576 ARG A N 1
ATOM 4584 C CA . ARG A 1 576 ? -1.944 -37.770 -40.228 1.00 24.98 576 ARG A CA 1
ATOM 4585 C C . ARG A 1 576 ? -1.492 -38.673 -39.079 1.00 24.98 576 ARG A C 1
ATOM 4587 O O . ARG A 1 576 ? -2.289 -39.452 -38.562 1.00 24.98 576 ARG A O 1
ATOM 4594 N N . CYS A 1 577 ? -0.232 -38.547 -38.667 1.00 24.30 577 CYS A N 1
ATOM 4595 C CA . CYS A 1 577 ? 0.312 -39.284 -37.529 1.00 24.30 577 CYS A CA 1
ATOM 4596 C C . CYS A 1 577 ? -0.437 -38.921 -36.240 1.00 24.30 577 CYS A C 1
ATOM 4598 O O . CYS A 1 577 ? -0.296 -37.814 -35.724 1.00 24.30 577 CYS A O 1
ATOM 4600 N N . SER A 1 578 ? -1.198 -39.869 -35.698 1.00 27.42 578 SER A N 1
ATOM 4601 C CA . SER A 1 578 ? -1.801 -39.759 -34.374 1.00 27.42 578 SER A CA 1
ATOM 4602 C C . SER A 1 578 ? -0.725 -39.928 -33.299 1.00 27.42 578 SER A C 1
ATOM 4604 O O . SER A 1 578 ? -0.404 -41.050 -32.904 1.00 27.42 578 SER A O 1
ATOM 4606 N N . HIS A 1 579 ? -0.156 -38.824 -32.814 1.00 34.44 579 HIS A N 1
ATOM 4607 C CA . HIS A 1 579 ? 0.521 -38.851 -31.519 1.00 34.44 579 HIS A CA 1
ATOM 4608 C C . HIS A 1 579 ? -0.515 -39.148 -30.417 1.00 34.44 579 HIS A C 1
ATOM 4610 O O . HIS A 1 579 ? -1.638 -38.640 -30.494 1.00 34.44 579 HIS A O 1
ATOM 4616 N N . PRO A 1 580 ? -0.187 -39.992 -29.421 1.00 40.09 580 PRO A N 1
ATOM 4617 C CA . PRO A 1 580 ? -1.111 -40.298 -28.336 1.00 40.09 580 PRO A CA 1
ATOM 4618 C C . PRO A 1 580 ? -1.436 -39.024 -27.546 1.00 40.09 580 PRO A C 1
ATOM 4620 O O . PRO A 1 580 ? -0.563 -38.186 -27.317 1.00 40.09 580 PRO A O 1
ATOM 4623 N N . ARG A 1 581 ? -2.698 -38.881 -27.125 1.00 55.28 581 ARG A N 1
ATOM 4624 C CA . ARG A 1 581 ? -3.176 -37.745 -26.322 1.00 55.28 581 ARG A CA 1
ATOM 4625 C C . ARG A 1 581 ? -2.593 -37.814 -24.907 1.00 55.28 581 ARG A C 1
ATOM 4627 O O . ARG A 1 581 ? -3.239 -38.320 -23.995 1.00 55.28 581 ARG A O 1
ATOM 4634 N N . SER A 1 582 ? -1.360 -37.343 -24.730 1.00 68.19 582 SER A N 1
ATOM 4635 C CA . SER A 1 582 ? -0.731 -37.304 -23.410 1.00 68.19 582 SER A CA 1
ATOM 4636 C C . SER A 1 582 ? -1.405 -36.253 -22.533 1.00 68.19 582 SER A C 1
ATOM 4638 O O . SER A 1 582 ? -1.315 -35.054 -22.794 1.00 68.19 582 SER A O 1
ATOM 4640 N N . LEU A 1 583 ? -2.032 -36.719 -21.457 1.00 84.19 583 LEU A N 1
ATOM 4641 C CA . LEU A 1 583 ? -2.272 -35.912 -20.266 1.00 84.19 583 LEU A CA 1
ATOM 4642 C C . LEU A 1 583 ? -0.933 -35.619 -19.554 1.00 84.19 583 LEU A C 1
ATOM 4644 O O . LEU A 1 583 ? 0.124 -36.130 -19.944 1.00 84.19 583 LEU A O 1
ATOM 4648 N N . MET A 1 584 ? -0.976 -34.786 -18.514 1.00 87.75 584 MET A N 1
ATOM 4649 C CA . MET A 1 584 ? 0.145 -34.617 -17.586 1.00 87.75 584 MET A CA 1
ATOM 4650 C C . MET A 1 584 ? 0.429 -35.947 -16.853 1.00 87.75 584 MET A C 1
ATOM 4652 O O . MET A 1 584 ? -0.530 -36.644 -16.508 1.00 87.75 584 MET A O 1
ATOM 4656 N N . PRO A 1 585 ? 1.701 -36.314 -16.587 1.00 87.19 585 PRO A N 1
ATOM 4657 C CA . PRO A 1 585 ? 2.018 -37.488 -15.774 1.00 87.19 585 PRO A CA 1
ATOM 4658 C C . PRO A 1 585 ? 1.409 -37.373 -14.365 1.00 87.19 585 PRO A C 1
ATOM 4660 O O . PRO A 1 585 ? 1.552 -36.306 -13.759 1.00 87.19 585 PRO A O 1
ATOM 4663 N N . PRO A 1 586 ? 0.784 -38.432 -13.812 1.00 88.69 586 PRO A N 1
ATOM 4664 C CA . PRO A 1 586 ? 0.337 -38.459 -12.415 1.00 88.69 586 PRO A CA 1
ATOM 4665 C C . PRO A 1 586 ? 1.478 -38.101 -11.457 1.00 88.69 586 PRO A C 1
ATOM 4667 O O . PRO A 1 586 ? 2.637 -38.373 -11.766 1.00 88.69 586 PRO A O 1
ATOM 4670 N N . PHE A 1 587 ? 1.185 -37.502 -10.301 1.00 88.44 587 PHE A N 1
ATOM 4671 C CA . PHE A 1 587 ? 2.231 -37.060 -9.361 1.00 88.44 587 PHE A CA 1
ATOM 4672 C C . PHE A 1 587 ? 2.984 -38.219 -8.686 1.00 88.44 587 PHE A C 1
ATOM 4674 O O . PHE A 1 587 ? 4.033 -38.011 -8.084 1.00 88.44 587 PHE A O 1
ATOM 4681 N N . GLU A 1 588 ? 2.469 -39.435 -8.846 1.00 87.06 588 GLU A N 1
ATOM 4682 C CA . GLU A 1 588 ? 3.037 -40.714 -8.433 1.00 87.06 588 GLU A CA 1
ATOM 4683 C C . GLU A 1 588 ? 4.027 -41.312 -9.462 1.00 87.06 588 GLU A C 1
ATOM 4685 O O . GLU A 1 588 ? 4.597 -42.368 -9.207 1.00 87.06 588 GLU A O 1
ATOM 4690 N N . ASP A 1 589 ? 4.219 -40.680 -10.628 1.00 87.81 589 ASP A N 1
ATOM 4691 C CA . ASP A 1 589 ? 5.140 -41.121 -11.689 1.00 87.81 589 ASP A CA 1
ATOM 4692 C C . ASP A 1 589 ? 6.584 -40.628 -11.442 1.00 87.81 589 ASP A C 1
ATOM 4694 O O . ASP A 1 589 ? 6.803 -39.432 -11.226 1.00 87.81 589 ASP A O 1
ATOM 4698 N N . ASP A 1 590 ? 7.571 -41.530 -11.565 1.00 86.88 590 ASP A N 1
ATOM 4699 C CA . ASP A 1 590 ? 9.028 -41.299 -11.447 1.00 86.88 590 ASP A CA 1
ATOM 4700 C C . ASP A 1 590 ? 9.549 -40.049 -12.192 1.00 86.88 590 ASP A C 1
ATOM 4702 O O . ASP A 1 590 ? 10.572 -39.462 -11.827 1.00 86.88 590 ASP A O 1
ATOM 4706 N N . PHE A 1 591 ? 8.842 -39.603 -13.238 1.00 88.56 591 PHE A N 1
ATOM 4707 C CA . PHE A 1 591 ? 9.053 -38.314 -13.898 1.00 88.56 591 PHE A CA 1
ATOM 4708 C C . PHE A 1 591 ? 9.234 -37.173 -12.885 1.00 88.56 591 PHE A C 1
ATOM 4710 O O . PHE A 1 591 ? 10.157 -36.367 -13.026 1.00 88.56 591 PHE A O 1
ATOM 4717 N N . TRP A 1 592 ? 8.407 -37.118 -11.837 1.00 90.56 592 TRP A N 1
ATOM 4718 C CA . TRP A 1 592 ? 8.405 -36.017 -10.876 1.00 90.56 592 TRP A CA 1
ATOM 4719 C C . TRP A 1 592 ? 9.568 -36.032 -9.884 1.00 90.56 592 TRP A C 1
ATOM 4721 O O . TRP A 1 592 ? 9.889 -34.964 -9.366 1.00 90.56 592 TRP A O 1
ATOM 4731 N N . ASP A 1 593 ? 10.294 -37.138 -9.682 1.00 88.00 593 ASP A N 1
ATOM 4732 C CA . ASP A 1 593 ? 11.519 -37.127 -8.856 1.00 88.00 593 ASP A CA 1
ATOM 4733 C C . ASP A 1 593 ? 12.603 -36.191 -9.427 1.00 88.00 593 ASP A C 1
ATOM 4735 O O . ASP A 1 593 ? 13.439 -35.637 -8.703 1.00 88.00 593 ASP A O 1
ATOM 4739 N N . ASN A 1 594 ? 12.545 -35.928 -10.735 1.00 85.31 594 ASN A N 1
ATOM 4740 C CA . ASN A 1 594 ? 13.419 -34.964 -11.390 1.00 85.31 594 ASN A CA 1
ATOM 4741 C C . ASN A 1 594 ? 13.060 -33.504 -11.079 1.00 85.31 594 ASN A C 1
ATOM 4743 O O . ASN A 1 594 ? 13.970 -32.675 -11.094 1.00 85.31 594 ASN A O 1
ATOM 4747 N N . PHE A 1 595 ? 11.790 -33.193 -10.783 1.00 88.25 595 PHE A N 1
ATOM 4748 C CA . PHE A 1 595 ? 11.237 -31.828 -10.788 1.00 88.25 595 PHE A CA 1
ATOM 4749 C C . PHE A 1 595 ? 10.626 -31.365 -9.459 1.00 88.25 595 PHE A C 1
ATOM 4751 O O . PHE A 1 595 ? 10.757 -30.195 -9.101 1.00 88.25 595 PHE A O 1
ATOM 4758 N N . ALA A 1 596 ? 9.945 -32.251 -8.734 1.00 89.62 596 ALA A N 1
ATOM 4759 C CA . ALA A 1 596 ? 9.261 -31.928 -7.491 1.00 89.62 596 ALA A CA 1
ATOM 4760 C C . ALA A 1 596 ? 10.259 -31.615 -6.370 1.00 89.62 596 ALA A C 1
ATOM 4762 O O . ALA A 1 596 ? 11.272 -32.300 -6.193 1.00 89.62 596 ALA A O 1
ATOM 4763 N N . ASN A 1 597 ? 9.932 -30.599 -5.571 1.00 91.12 597 ASN A N 1
ATOM 4764 C CA . ASN A 1 597 ? 10.719 -30.132 -4.429 1.00 91.12 597 ASN A CA 1
ATOM 4765 C C . ASN A 1 597 ? 12.118 -29.593 -4.809 1.00 91.12 597 ASN A C 1
ATOM 4767 O O . ASN A 1 597 ? 13.030 -29.560 -3.977 1.00 91.12 597 ASN A O 1
ATOM 4771 N N . LYS A 1 598 ? 12.273 -29.125 -6.058 1.00 88.75 598 LYS A N 1
ATOM 4772 C CA . LYS A 1 598 ? 13.439 -28.389 -6.573 1.00 88.75 598 LYS A CA 1
ATOM 4773 C C . LYS A 1 598 ? 12.977 -27.029 -7.128 1.00 88.75 598 LYS A C 1
ATOM 4775 O O . LYS A 1 598 ? 12.016 -26.980 -7.892 1.00 88.75 598 LYS A O 1
ATOM 4780 N N . LEU A 1 599 ? 13.639 -25.927 -6.754 1.00 87.81 599 LEU A N 1
ATOM 4781 C CA . LEU A 1 599 ? 13.312 -24.565 -7.233 1.00 87.81 599 LEU A CA 1
ATOM 4782 C C . LEU A 1 599 ? 14.467 -23.938 -8.030 1.00 87.81 599 LEU A C 1
ATOM 4784 O O . LEU A 1 599 ? 15.644 -24.247 -7.802 1.00 87.81 599 LEU A O 1
ATOM 4788 N N . ARG A 1 600 ? 14.147 -22.989 -8.923 1.00 83.44 600 ARG A N 1
ATOM 4789 C CA . ARG A 1 600 ? 15.138 -22.201 -9.671 1.00 83.44 600 ARG A CA 1
ATOM 4790 C C . ARG A 1 600 ? 15.449 -20.879 -8.954 1.00 83.44 600 ARG A C 1
ATOM 4792 O O . ARG A 1 600 ? 14.638 -19.961 -8.940 1.00 83.44 600 ARG A O 1
ATOM 4799 N N . VAL A 1 601 ? 16.660 -20.748 -8.402 1.00 80.69 601 VAL A N 1
ATOM 4800 C CA . VAL A 1 601 ? 17.076 -19.568 -7.617 1.00 80.69 601 VAL A CA 1
ATOM 4801 C C . VAL A 1 601 ? 18.119 -18.726 -8.376 1.00 80.69 601 VAL A C 1
ATOM 4803 O O . VAL A 1 601 ? 19.215 -19.181 -8.693 1.00 80.69 601 VAL A O 1
ATOM 4806 N N . PHE A 1 602 ? 17.771 -17.478 -8.712 1.00 67.75 602 PHE A N 1
ATOM 4807 C CA . PHE A 1 602 ? 18.472 -16.683 -9.740 1.00 67.75 602 PHE A CA 1
ATOM 4808 C C . PHE A 1 602 ? 19.683 -15.864 -9.256 1.00 67.75 602 PHE A C 1
ATOM 4810 O O . PHE A 1 602 ? 19.571 -14.665 -8.986 1.00 67.75 602 PHE A O 1
ATOM 4817 N N . GLY A 1 603 ? 20.862 -16.487 -9.200 1.00 61.88 603 GLY A N 1
ATOM 4818 C CA . GLY A 1 603 ? 22.139 -15.807 -8.910 1.00 61.88 603 GLY A CA 1
ATOM 4819 C C . GLY A 1 603 ? 22.886 -16.335 -7.685 1.00 61.88 603 GLY A C 1
ATOM 4820 O O . GLY A 1 603 ? 23.842 -15.707 -7.230 1.00 61.88 603 GLY A O 1
ATOM 4821 N N . THR A 1 604 ? 22.458 -17.480 -7.160 1.00 65.38 604 THR A N 1
ATOM 4822 C CA . THR A 1 604 ? 23.202 -18.247 -6.159 1.00 65.38 604 THR A CA 1
ATOM 4823 C C . THR A 1 604 ? 24.184 -19.215 -6.823 1.00 65.38 604 THR A C 1
ATOM 4825 O O . THR A 1 604 ? 23.980 -19.619 -7.969 1.00 65.38 604 THR A O 1
ATOM 4828 N N . VAL A 1 605 ? 25.230 -19.633 -6.109 1.00 57.78 605 VAL A N 1
ATOM 4829 C CA . VAL A 1 605 ? 25.980 -20.847 -6.470 1.00 57.78 605 VAL A CA 1
ATOM 4830 C C . VAL A 1 605 ? 25.079 -22.062 -6.225 1.00 57.78 605 VAL A C 1
ATOM 4832 O O . VAL A 1 605 ? 24.516 -22.203 -5.141 1.00 57.78 605 VAL A O 1
ATOM 4835 N N . GLU A 1 606 ? 24.925 -22.928 -7.224 1.00 54.22 606 GLU A N 1
ATOM 4836 C CA . GLU A 1 606 ? 24.220 -24.208 -7.077 1.00 54.22 606 GLU A CA 1
ATOM 4837 C C . GLU A 1 606 ? 25.160 -25.228 -6.407 1.00 54.22 606 GLU A C 1
ATOM 4839 O O . GLU A 1 606 ? 26.297 -25.408 -6.855 1.00 54.22 606 GLU A O 1
ATOM 4844 N N . GLU A 1 607 ? 24.721 -25.879 -5.321 1.00 39.59 607 GLU A N 1
ATOM 4845 C CA . GLU A 1 607 ? 25.517 -26.917 -4.652 1.00 39.59 607 GLU A CA 1
ATOM 4846 C C . GLU A 1 607 ? 25.705 -28.123 -5.583 1.00 39.59 607 GLU A C 1
ATOM 4848 O O . GLU A 1 607 ? 24.772 -28.886 -5.830 1.00 39.59 607 GLU A O 1
ATOM 4853 N N . ARG A 1 608 ? 26.937 -28.354 -6.047 1.00 33.53 608 ARG A N 1
ATOM 4854 C CA . ARG A 1 608 ? 27.304 -29.655 -6.618 1.00 33.53 608 ARG A CA 1
ATOM 4855 C C . ARG A 1 608 ? 27.325 -30.694 -5.499 1.00 33.53 608 ARG A C 1
ATOM 4857 O O . ARG A 1 608 ? 27.975 -30.478 -4.477 1.00 33.53 608 ARG A O 1
ATOM 4864 N N . SER A 1 609 ? 26.638 -31.817 -5.705 1.00 29.42 609 SER A N 1
ATOM 4865 C CA . SER A 1 609 ? 26.573 -32.908 -4.727 1.00 29.42 609 SER A CA 1
ATOM 4866 C C . SER A 1 609 ? 27.976 -33.399 -4.344 1.00 29.42 609 SER A C 1
ATOM 4868 O O . SER A 1 609 ? 28.815 -33.667 -5.205 1.00 29.42 609 SER A O 1
ATOM 4870 N N . ALA A 1 610 ? 28.245 -33.500 -3.043 1.00 27.91 610 ALA A N 1
ATOM 4871 C CA . ALA A 1 610 ? 29.590 -33.671 -2.494 1.00 27.91 610 ALA A CA 1
ATOM 4872 C C . ALA A 1 610 ? 30.099 -35.131 -2.538 1.00 27.91 610 ALA A C 1
ATOM 4874 O O . ALA A 1 610 ? 30.477 -35.689 -1.507 1.00 27.91 610 ALA A O 1
ATOM 4875 N N . LYS A 1 611 ? 30.104 -35.756 -3.724 1.00 31.39 611 LYS A N 1
ATOM 4876 C CA . LYS A 1 611 ? 30.669 -37.104 -3.950 1.00 31.39 611 LYS A CA 1
ATOM 4877 C C . LYS A 1 611 ? 31.859 -37.156 -4.920 1.00 31.39 611 LYS A C 1
ATOM 4879 O O . LYS A 1 611 ? 32.682 -38.056 -4.778 1.00 31.39 611 LYS A O 1
ATOM 4884 N N . ASP A 1 612 ? 32.026 -36.176 -5.809 1.00 33.41 612 ASP A N 1
ATOM 4885 C CA . ASP A 1 612 ? 33.117 -36.174 -6.797 1.00 33.41 612 ASP A CA 1
ATOM 4886 C C . ASP A 1 612 ? 34.335 -35.358 -6.332 1.00 33.41 612 ASP A C 1
ATOM 4888 O O . ASP A 1 612 ? 34.430 -34.149 -6.554 1.00 33.41 612 ASP A O 1
ATOM 4892 N N . SER A 1 613 ? 35.295 -36.023 -5.682 1.00 35.97 613 SER A N 1
ATOM 4893 C CA . SER A 1 613 ? 36.534 -35.397 -5.181 1.00 35.97 613 SER A CA 1
ATOM 4894 C C . SER A 1 613 ? 37.819 -36.198 -5.464 1.00 35.97 613 SER A C 1
ATOM 4896 O O . SER A 1 613 ? 38.806 -36.088 -4.738 1.00 35.97 613 SER A O 1
ATOM 4898 N N . SER A 1 614 ? 37.853 -36.958 -6.565 1.00 36.06 614 SER A N 1
ATOM 4899 C CA . SER A 1 614 ? 38.993 -37.795 -6.990 1.00 36.06 614 SER A CA 1
ATOM 4900 C C . SER A 1 614 ? 39.805 -37.233 -8.176 1.00 36.06 614 SER A C 1
ATOM 4902 O O . SER A 1 614 ? 40.231 -37.975 -9.059 1.00 36.06 614 SER A O 1
ATOM 4904 N N . VAL A 1 615 ? 40.101 -35.926 -8.184 1.00 40.81 615 VAL A N 1
ATOM 4905 C CA . VAL A 1 615 ? 41.093 -35.325 -9.105 1.00 40.81 615 VAL A CA 1
ATOM 4906 C C . VAL A 1 615 ? 42.230 -34.701 -8.298 1.00 40.81 615 VAL A C 1
ATOM 4908 O O . VAL A 1 615 ? 42.011 -33.804 -7.485 1.00 40.81 615 VAL A O 1
ATOM 4911 N N . CYS A 1 616 ? 43.460 -35.176 -8.509 1.00 38.81 616 CYS A N 1
ATOM 4912 C CA . CYS A 1 616 ? 44.614 -34.753 -7.717 1.00 38.81 616 CYS A CA 1
ATOM 4913 C C . CYS A 1 616 ? 45.119 -33.342 -8.083 1.00 38.81 616 CYS A C 1
ATOM 4915 O O . CYS A 1 616 ? 44.964 -32.859 -9.208 1.00 38.81 616 CYS A O 1
ATOM 4917 N N . TRP A 1 617 ? 45.763 -32.686 -7.112 1.00 36.09 617 TRP A N 1
ATOM 4918 C CA . TRP A 1 617 ? 46.198 -31.284 -7.190 1.00 36.09 617 TRP A CA 1
ATOM 4919 C C . TRP A 1 617 ? 47.076 -30.982 -8.418 1.00 36.09 617 TRP A C 1
ATOM 4921 O O . TRP A 1 617 ? 46.887 -29.961 -9.076 1.00 36.09 617 TRP A O 1
ATOM 4931 N N . SER A 1 618 ? 47.994 -31.885 -8.776 1.00 38.56 618 SER A N 1
ATOM 4932 C CA . SER A 1 618 ? 48.926 -31.704 -9.898 1.00 38.56 618 SER A CA 1
ATOM 4933 C C . SER A 1 618 ? 48.234 -31.638 -11.265 1.00 38.56 618 SER A C 1
ATOM 4935 O O . SER A 1 618 ? 48.617 -30.819 -12.100 1.00 38.56 618 SER A O 1
ATOM 4937 N N . CYS A 1 619 ? 47.171 -32.421 -11.483 1.00 41.47 619 CYS A N 1
ATOM 4938 C CA . CYS A 1 619 ? 46.392 -32.369 -12.726 1.00 41.47 619 CYS A CA 1
ATOM 4939 C C . CYS A 1 619 ? 45.640 -31.035 -12.883 1.00 41.47 619 CYS A C 1
ATOM 4941 O O . CYS A 1 619 ? 45.428 -30.561 -14.001 1.00 41.47 619 CYS A O 1
ATOM 4943 N N . ARG A 1 620 ? 45.273 -30.393 -11.765 1.00 39.00 620 ARG A N 1
ATOM 4944 C CA . ARG A 1 620 ? 44.539 -29.118 -11.751 1.00 39.00 620 ARG A CA 1
ATOM 4945 C C . ARG A 1 620 ? 45.400 -27.931 -12.201 1.00 39.00 620 ARG A C 1
ATOM 4947 O O . ARG A 1 620 ? 44.876 -27.006 -12.817 1.00 39.00 620 ARG A O 1
ATOM 4954 N N . GLU A 1 621 ? 46.712 -27.963 -11.962 1.00 32.66 621 GLU A N 1
ATOM 4955 C CA . GLU A 1 621 ? 47.624 -26.904 -12.425 1.00 32.66 621 GLU A CA 1
ATOM 4956 C C . GLU A 1 621 ? 47.939 -26.977 -13.926 1.00 32.66 621 GLU A C 1
ATOM 4958 O O . GLU A 1 621 ? 48.150 -25.938 -14.557 1.00 32.66 621 GLU A O 1
ATOM 4963 N N . THR A 1 622 ? 47.965 -28.175 -14.526 1.00 36.72 622 THR A N 1
ATOM 4964 C CA . THR A 1 622 ? 48.433 -28.344 -15.916 1.00 36.72 622 THR A CA 1
ATOM 4965 C C . THR A 1 622 ? 47.484 -27.708 -16.939 1.00 36.72 622 THR A C 1
ATOM 4967 O O . THR A 1 622 ? 47.933 -27.142 -17.935 1.00 36.72 622 THR A O 1
ATOM 4970 N N . ILE A 1 623 ? 46.174 -27.745 -16.673 1.00 35.62 623 ILE A N 1
ATOM 4971 C CA . ILE A 1 623 ? 45.134 -27.163 -17.540 1.00 35.62 623 ILE A CA 1
ATOM 4972 C C . ILE A 1 623 ? 45.141 -25.623 -17.460 1.00 35.62 623 ILE A C 1
ATOM 4974 O O . ILE A 1 623 ? 44.940 -24.940 -18.464 1.00 35.62 623 ILE A O 1
ATOM 4978 N N . SER A 1 624 ? 45.469 -25.058 -16.292 1.00 32.94 624 SER A N 1
ATOM 4979 C CA . SER A 1 624 ? 45.368 -23.617 -15.996 1.00 32.94 624 SER A CA 1
ATOM 4980 C C . SER A 1 624 ? 46.358 -22.718 -16.768 1.00 32.94 624 SER A C 1
ATOM 4982 O O . SER A 1 624 ? 46.296 -21.493 -16.688 1.00 32.94 624 SER A O 1
ATOM 4984 N N . ARG A 1 625 ? 47.291 -23.291 -17.547 1.00 34.78 625 ARG A N 1
ATOM 4985 C CA . ARG A 1 625 ? 48.332 -22.540 -18.282 1.00 34.78 625 ARG A CA 1
ATOM 4986 C C . ARG A 1 625 ? 48.089 -22.371 -19.790 1.00 34.78 625 ARG A C 1
ATOM 4988 O O . ARG A 1 625 ? 48.973 -21.856 -20.473 1.00 34.78 625 ARG A O 1
ATOM 4995 N N . ARG A 1 626 ? 46.930 -22.769 -20.336 1.00 32.41 626 ARG A N 1
ATOM 4996 C CA . ARG A 1 626 ? 46.623 -22.624 -21.779 1.00 32.41 626 ARG A CA 1
ATOM 4997 C C . ARG A 1 626 ? 45.185 -22.187 -22.107 1.00 32.41 626 ARG A C 1
ATOM 4999 O O . ARG A 1 626 ? 44.530 -22.849 -22.901 1.00 32.41 626 ARG A O 1
ATOM 5006 N N . GLN A 1 627 ? 44.736 -21.038 -21.590 1.00 31.31 627 GLN A N 1
ATOM 5007 C CA . GLN A 1 627 ? 43.800 -20.134 -22.297 1.00 31.31 627 GLN A CA 1
ATOM 5008 C C . GLN A 1 627 ? 43.632 -18.795 -21.553 1.00 31.31 627 GLN A C 1
ATOM 5010 O O . GLN A 1 627 ? 42.736 -18.615 -20.740 1.00 31.31 627 GLN A O 1
ATOM 5015 N N . ASN A 1 628 ? 44.504 -17.832 -21.857 1.00 29.06 628 ASN A N 1
ATOM 5016 C CA . ASN A 1 628 ? 44.339 -16.424 -21.485 1.00 29.06 628 ASN A CA 1
ATOM 5017 C C . ASN A 1 628 ? 44.642 -15.571 -22.726 1.00 29.06 628 ASN A C 1
ATOM 5019 O O . ASN A 1 628 ? 45.751 -15.691 -23.248 1.00 29.06 628 ASN A O 1
ATOM 5023 N N . SER A 1 629 ? 43.687 -14.724 -23.155 1.00 27.66 629 SER A N 1
ATOM 5024 C CA . SER A 1 629 ? 43.775 -13.602 -24.139 1.00 27.66 629 SER A CA 1
ATOM 5025 C C . SER A 1 629 ? 42.723 -13.610 -25.269 1.00 27.66 629 SER A C 1
ATOM 5027 O O . SER A 1 629 ? 43.048 -13.803 -26.437 1.00 27.66 629 SER A O 1
ATOM 5029 N N . SER A 1 630 ? 41.457 -13.332 -24.943 1.00 25.19 630 SER A N 1
ATOM 5030 C CA . SER A 1 630 ? 40.497 -12.586 -25.796 1.00 25.19 630 SER A CA 1
ATOM 5031 C C . SER A 1 630 ? 39.239 -12.285 -24.959 1.00 25.19 630 SER A C 1
ATOM 5033 O O . SER A 1 630 ? 38.628 -13.189 -24.412 1.00 25.19 630 SER A O 1
ATOM 5035 N N . ALA A 1 631 ? 38.956 -11.030 -24.603 1.00 29.88 631 ALA A N 1
ATOM 5036 C CA . ALA A 1 631 ? 38.356 -9.991 -25.454 1.00 29.88 631 ALA A CA 1
ATOM 5037 C C . ALA A 1 631 ? 36.835 -10.163 -25.690 1.00 29.88 631 ALA A C 1
ATOM 5039 O O . ALA A 1 631 ? 36.358 -10.094 -26.820 1.00 29.88 631 ALA A O 1
ATOM 5040 N N . SER A 1 632 ? 36.068 -10.349 -24.610 1.00 25.31 632 SER A N 1
ATOM 5041 C CA . SER A 1 632 ? 34.597 -10.358 -24.629 1.00 25.31 632 SER A CA 1
ATOM 5042 C C . SER A 1 632 ? 34.026 -8.963 -24.916 1.00 25.31 632 SER A C 1
ATOM 5044 O O . SER A 1 632 ? 34.328 -8.006 -24.202 1.00 25.31 632 SER A O 1
ATOM 5046 N N . ALA A 1 633 ? 33.186 -8.843 -25.945 1.00 24.30 633 ALA A N 1
ATOM 5047 C CA . ALA A 1 633 ? 32.530 -7.590 -26.316 1.00 24.30 633 ALA A CA 1
ATOM 5048 C C . ALA A 1 633 ? 31.194 -7.393 -25.578 1.00 24.30 633 ALA A C 1
ATOM 5050 O O . ALA A 1 633 ? 30.426 -8.338 -25.403 1.00 24.30 633 ALA A O 1
ATOM 5051 N N . SER A 1 634 ? 30.880 -6.148 -25.211 1.00 26.95 634 SER A N 1
ATOM 5052 C CA . SER A 1 634 ? 29.573 -5.790 -24.652 1.00 26.95 634 SER A CA 1
ATOM 5053 C C . SER A 1 634 ? 28.528 -5.593 -25.755 1.00 26.95 634 SER A C 1
ATOM 5055 O O . SER A 1 634 ? 28.444 -4.511 -26.333 1.00 26.95 634 SER A O 1
ATOM 5057 N N . ALA A 1 635 ? 27.692 -6.605 -25.994 1.00 25.83 635 ALA A N 1
ATOM 5058 C CA . ALA A 1 635 ? 26.321 -6.400 -26.469 1.00 25.83 635 ALA A CA 1
ATOM 5059 C C . ALA A 1 635 ? 25.434 -6.283 -25.211 1.00 25.83 635 ALA A C 1
ATOM 5061 O O . ALA A 1 635 ? 25.460 -7.166 -24.361 1.00 25.83 635 ALA A O 1
ATOM 5062 N N . VAL A 1 636 ? 24.821 -5.137 -24.903 1.00 26.80 636 VAL A N 1
ATOM 5063 C CA . VAL A 1 636 ? 23.682 -4.529 -25.619 1.00 26.80 636 VAL A CA 1
ATOM 5064 C C . VAL A 1 636 ? 22.491 -5.486 -25.625 1.00 26.80 636 VAL A C 1
ATOM 5066 O O . VAL A 1 636 ? 22.366 -6.336 -26.499 1.00 26.80 636 VAL A O 1
ATOM 5069 N N . ALA A 1 637 ? 21.614 -5.315 -24.635 1.00 26.67 637 ALA A N 1
ATOM 5070 C CA . ALA A 1 637 ? 20.236 -5.772 -24.725 1.00 26.67 637 ALA A CA 1
ATOM 5071 C C . ALA A 1 637 ? 19.442 -4.715 -25.505 1.00 26.67 637 ALA A C 1
ATOM 5073 O O . ALA A 1 637 ? 19.424 -3.547 -25.109 1.00 26.67 637 ALA A O 1
ATOM 5074 N N . GLU A 1 638 ? 18.811 -5.109 -26.610 1.00 26.61 638 GLU A N 1
ATOM 5075 C CA . GLU A 1 638 ? 17.853 -4.253 -27.312 1.00 26.61 638 GLU A CA 1
ATOM 5076 C C . GLU A 1 638 ? 16.463 -4.349 -26.658 1.00 26.61 638 GLU A C 1
ATOM 5078 O O . GLU A 1 638 ? 16.087 -5.419 -26.172 1.00 26.61 638 GLU A O 1
ATOM 5083 N N . PRO A 1 639 ? 15.681 -3.254 -26.631 1.00 32.06 639 PRO A N 1
ATOM 5084 C CA . PRO A 1 639 ? 14.308 -3.285 -26.146 1.00 32.06 639 PRO A CA 1
ATOM 5085 C C . PRO A 1 639 ? 13.368 -3.920 -27.180 1.00 32.06 639 PRO A C 1
ATOM 5087 O O . PRO A 1 639 ? 13.422 -3.601 -28.369 1.00 32.06 639 PRO A O 1
ATOM 5090 N N . SER A 1 640 ? 12.436 -4.753 -26.718 1.00 28.03 640 SER A N 1
ATOM 5091 C CA . SER A 1 640 ? 11.290 -5.188 -27.521 1.00 28.03 640 SER A CA 1
ATOM 5092 C C . SER A 1 640 ? 10.425 -3.983 -27.904 1.00 28.03 640 SER A C 1
ATOM 5094 O O . SER A 1 640 ? 10.039 -3.183 -27.050 1.00 28.03 640 SER A O 1
ATOM 5096 N N . SER A 1 641 ? 10.133 -3.839 -29.195 1.00 30.42 641 SER A N 1
ATOM 5097 C CA . SER A 1 641 ? 9.432 -2.679 -29.748 1.00 30.42 641 SER A CA 1
ATOM 5098 C C . SER A 1 641 ? 7.920 -2.891 -29.834 1.00 30.42 641 SER A C 1
ATOM 5100 O O . SER A 1 641 ? 7.435 -3.958 -30.206 1.00 30.42 641 SER A O 1
ATOM 5102 N N . ILE A 1 642 ? 7.167 -1.828 -29.535 1.00 31.03 642 ILE A N 1
ATOM 5103 C CA . ILE A 1 642 ? 5.747 -1.722 -29.890 1.00 31.03 642 ILE A CA 1
ATOM 5104 C C . ILE A 1 642 ? 5.635 -1.796 -31.418 1.00 31.03 642 ILE A C 1
ATOM 5106 O O . ILE A 1 642 ? 6.410 -1.146 -32.124 1.00 31.03 642 ILE A O 1
ATOM 5110 N N . VAL A 1 643 ? 4.657 -2.551 -31.929 1.00 31.80 643 VAL A N 1
ATOM 5111 C CA . VAL A 1 643 ? 4.418 -2.707 -33.372 1.00 31.80 643 VAL A CA 1
ATOM 5112 C C . VAL A 1 643 ? 3.891 -1.401 -33.977 1.00 31.80 643 VAL A C 1
ATOM 5114 O O . VAL A 1 643 ? 2.690 -1.190 -34.124 1.00 31.80 643 VAL A O 1
ATOM 5117 N N . SER A 1 644 ? 4.818 -0.528 -34.363 1.00 33.62 644 SER A N 1
ATOM 5118 C CA . SER A 1 644 ? 4.601 0.483 -35.395 1.00 33.62 644 SER A CA 1
ATOM 5119 C C . SER A 1 644 ? 5.042 -0.092 -36.740 1.00 33.62 644 SER A C 1
ATOM 5121 O O . SER A 1 644 ? 6.073 -0.760 -36.828 1.00 33.62 644 SER A O 1
ATOM 5123 N N . GLN A 1 645 ? 4.258 0.136 -37.793 1.00 42.06 645 GLN A N 1
ATOM 5124 C CA . GLN A 1 645 ? 4.519 -0.433 -39.115 1.00 42.06 645 GLN A CA 1
ATOM 5125 C C . GLN A 1 645 ? 5.740 0.235 -39.765 1.00 42.06 645 GLN A C 1
ATOM 5127 O O . GLN A 1 645 ? 5.656 1.353 -40.270 1.00 42.06 645 GLN A O 1
ATOM 5132 N N . ILE A 1 646 ? 6.872 -0.472 -39.786 1.00 35.91 646 ILE A N 1
ATOM 5133 C CA . ILE A 1 646 ? 8.082 -0.082 -40.520 1.00 35.91 646 ILE A CA 1
ATOM 5134 C C . ILE A 1 646 ? 8.386 -1.192 -41.542 1.00 35.91 646 ILE A C 1
ATOM 5136 O O . ILE A 1 646 ? 8.470 -2.357 -41.148 1.00 35.91 646 ILE A O 1
ATOM 5140 N N . PRO A 1 647 ? 8.523 -0.881 -42.847 1.00 37.78 647 PRO A N 1
ATOM 5141 C CA . PRO A 1 647 ? 8.815 -1.886 -43.867 1.00 37.78 647 PRO A CA 1
ATOM 5142 C C . PRO A 1 647 ? 10.227 -2.481 -43.690 1.00 37.78 647 PRO A C 1
ATOM 5144 O O . PRO A 1 647 ? 11.117 -1.808 -43.163 1.00 37.78 647 PRO A O 1
ATOM 5147 N N . PRO A 1 648 ? 10.463 -3.729 -44.137 1.00 41.88 648 PRO A N 1
ATOM 5148 C CA . PRO A 1 648 ? 11.733 -4.416 -43.925 1.00 41.88 648 PRO A CA 1
ATOM 5149 C C . PRO A 1 648 ? 12.889 -3.708 -44.640 1.00 41.88 648 PRO A C 1
ATOM 5151 O O . PRO A 1 648 ? 12.808 -3.387 -45.827 1.00 41.88 648 PRO A O 1
ATOM 5154 N N . VAL A 1 649 ? 13.993 -3.500 -43.920 1.00 41.09 649 VAL A N 1
ATOM 5155 C CA . VAL A 1 649 ? 15.203 -2.872 -44.463 1.00 41.09 649 VAL A CA 1
ATOM 5156 C C . VAL A 1 649 ? 15.898 -3.836 -45.425 1.00 41.09 649 VAL A C 1
ATOM 5158 O O . VAL A 1 649 ? 16.470 -4.847 -45.019 1.00 41.09 649 VAL A O 1
ATOM 5161 N N . THR A 1 650 ? 15.862 -3.506 -46.715 1.00 39.12 650 THR A N 1
ATOM 5162 C CA . THR A 1 650 ? 16.627 -4.194 -47.761 1.00 39.12 650 THR A CA 1
ATOM 5163 C C . THR A 1 650 ? 18.137 -4.031 -47.568 1.00 39.12 650 THR A C 1
ATOM 5165 O O . THR A 1 650 ? 18.611 -3.069 -46.964 1.00 39.12 650 THR A O 1
ATOM 5168 N N . GLN A 1 651 ? 18.901 -4.981 -48.105 1.00 45.81 651 GLN A N 1
ATOM 5169 C CA . GLN A 1 651 ? 20.346 -5.111 -47.907 1.00 45.81 651 GLN A CA 1
ATOM 5170 C C . GLN A 1 651 ? 21.170 -3.885 -48.361 1.00 45.81 651 GLN A C 1
ATOM 5172 O O . GLN A 1 651 ? 20.828 -3.208 -49.325 1.00 45.81 651 GLN A O 1
ATOM 5177 N N . ALA A 1 652 ? 22.322 -3.698 -47.704 1.00 50.44 652 ALA A N 1
ATOM 5178 C CA . ALA A 1 652 ? 23.503 -2.978 -48.199 1.00 50.44 652 ALA A CA 1
ATOM 5179 C C . ALA A 1 652 ? 23.296 -1.541 -48.739 1.00 50.44 652 ALA A C 1
ATOM 5181 O O . ALA A 1 652 ? 23.505 -1.259 -49.919 1.00 50.44 652 ALA A O 1
ATOM 5182 N N . ALA A 1 653 ? 23.010 -0.591 -47.843 1.00 42.53 653 ALA A N 1
ATOM 5183 C CA . ALA A 1 653 ? 23.226 0.829 -48.130 1.00 42.53 653 ALA A CA 1
ATOM 5184 C C . ALA A 1 653 ? 24.729 1.200 -48.106 1.00 42.53 653 ALA A C 1
ATOM 5186 O O . ALA A 1 653 ? 25.519 0.609 -47.369 1.00 42.53 653 ALA A O 1
ATOM 5187 N N . ALA A 1 654 ? 25.104 2.213 -48.894 1.00 51.09 654 ALA A N 1
ATOM 5188 C CA . ALA A 1 654 ? 26.468 2.739 -49.029 1.00 51.09 654 ALA A CA 1
ATOM 5189 C C . ALA A 1 654 ? 27.114 3.176 -47.685 1.00 51.09 654 ALA A C 1
ATOM 5191 O O . ALA A 1 654 ? 26.383 3.487 -46.733 1.00 51.09 654 ALA A O 1
ATOM 5192 N N . PRO A 1 655 ? 28.466 3.251 -47.600 1.00 55.62 655 PRO A N 1
ATOM 5193 C CA . PRO A 1 655 ? 29.173 3.710 -46.402 1.00 55.62 655 PRO A CA 1
ATOM 5194 C C . PRO A 1 655 ? 28.625 5.051 -45.906 1.00 55.62 655 PRO A C 1
ATOM 5196 O O . PRO A 1 655 ? 28.621 6.052 -46.623 1.00 55.62 655 PRO A O 1
ATOM 5199 N N . GLN A 1 656 ? 28.134 5.051 -44.667 1.00 62.06 656 GLN A N 1
ATOM 5200 C CA . GLN A 1 656 ? 27.474 6.210 -44.077 1.00 62.06 656 GLN A CA 1
ATOM 5201 C C . GLN A 1 656 ? 28.480 7.348 -43.837 1.00 62.06 656 GLN A C 1
ATOM 5203 O O . GLN A 1 656 ? 29.576 7.085 -43.335 1.00 62.06 656 GLN A O 1
ATOM 5208 N N . PRO A 1 657 ? 28.125 8.612 -44.140 1.00 69.50 657 PRO A N 1
ATOM 5209 C CA . PRO A 1 657 ? 29.010 9.745 -43.900 1.00 69.50 657 PRO A CA 1
ATOM 5210 C C . PRO A 1 657 ? 29.309 9.881 -42.403 1.00 69.50 657 PRO A C 1
ATOM 5212 O O . PRO A 1 657 ? 28.401 9.836 -41.567 1.00 69.50 657 PRO A O 1
ATOM 5215 N N . ALA A 1 658 ? 30.584 10.059 -42.054 1.00 79.94 658 ALA A N 1
ATOM 5216 C CA . ALA A 1 658 ? 30.982 10.209 -40.662 1.00 79.94 658 ALA A CA 1
ATOM 5217 C C . ALA A 1 658 ? 30.500 11.549 -40.086 1.00 79.94 658 ALA A C 1
ATOM 5219 O O . ALA A 1 658 ? 30.416 12.563 -40.784 1.00 79.94 658 ALA A O 1
ATOM 5220 N N . HIS A 1 659 ? 30.196 11.551 -38.789 1.00 86.19 659 HIS A N 1
ATOM 5221 C CA . HIS A 1 659 ? 29.716 12.724 -38.066 1.00 86.19 659 HIS A CA 1
ATOM 5222 C C . HIS A 1 659 ? 30.461 12.912 -36.741 1.00 86.19 659 HIS A C 1
ATOM 5224 O O . HIS A 1 659 ? 30.681 11.955 -35.992 1.00 86.19 659 HIS A O 1
ATOM 5230 N N . ALA A 1 660 ? 30.751 14.169 -36.409 1.00 86.56 660 ALA A N 1
ATOM 5231 C CA . ALA A 1 660 ? 31.262 14.559 -35.105 1.00 86.56 660 ALA A CA 1
ATOM 5232 C C . ALA A 1 660 ? 30.159 14.399 -34.044 1.00 86.56 660 ALA A C 1
ATOM 5234 O O . ALA A 1 660 ? 29.159 15.117 -34.058 1.00 86.56 660 ALA A O 1
ATOM 5235 N N . LEU A 1 661 ? 30.323 13.443 -33.127 1.00 90.31 661 LEU A N 1
ATOM 5236 C CA . LEU A 1 661 ? 29.376 13.215 -32.035 1.00 90.31 661 LEU A CA 1
ATOM 5237 C C . LEU A 1 661 ? 29.696 14.127 -30.844 1.00 90.31 661 LEU A C 1
ATOM 5239 O O . LEU A 1 661 ? 30.813 14.100 -30.313 1.00 90.31 661 LEU A O 1
ATOM 5243 N N . LYS A 1 662 ? 28.699 14.901 -30.414 1.00 92.56 662 LYS A N 1
ATOM 5244 C CA . LYS A 1 662 ? 28.750 15.781 -29.242 1.00 92.56 662 LYS A CA 1
ATOM 5245 C C . LYS A 1 662 ? 27.694 15.371 -28.216 1.00 92.56 662 LYS A C 1
ATOM 5247 O O . LYS A 1 662 ? 26.581 14.984 -28.577 1.00 92.56 662 LYS A O 1
ATOM 5252 N N . ALA A 1 663 ? 28.022 15.536 -26.941 1.00 94.62 663 ALA A N 1
ATOM 5253 C CA . ALA A 1 663 ? 27.024 15.648 -25.884 1.00 94.62 663 ALA A CA 1
ATOM 5254 C C . ALA A 1 663 ? 26.698 17.133 -25.666 1.00 94.62 663 ALA A C 1
ATOM 5256 O O . ALA A 1 663 ? 27.571 17.994 -25.798 1.00 94.62 663 ALA A O 1
ATOM 5257 N N . GLY A 1 664 ? 25.448 17.432 -25.335 1.00 94.94 664 GLY A N 1
ATOM 5258 C CA . GLY A 1 664 ? 24.989 18.741 -24.883 1.00 94.94 664 GLY A CA 1
ATOM 5259 C C . GLY A 1 664 ? 24.134 18.612 -23.628 1.00 94.94 664 GLY A C 1
ATOM 5260 O O . GLY A 1 664 ? 23.615 17.534 -23.344 1.00 94.94 664 GLY A O 1
ATOM 5261 N N . VAL A 1 665 ? 23.979 19.696 -22.872 1.00 96.44 665 VAL A N 1
ATOM 5262 C CA . VAL A 1 665 ? 23.273 19.676 -21.584 1.00 96.44 665 VAL A CA 1
ATOM 5263 C C . VAL A 1 665 ? 22.238 20.788 -21.515 1.00 96.44 665 VAL A C 1
ATOM 5265 O O . VAL A 1 665 ? 22.572 21.970 -21.499 1.00 96.44 665 VAL A O 1
ATOM 5268 N N . VAL A 1 666 ? 20.968 20.402 -21.427 1.00 97.00 666 VAL A N 1
ATOM 5269 C CA . VAL A 1 666 ? 19.854 21.313 -21.152 1.00 97.00 666 VAL A CA 1
ATOM 5270 C C . VAL A 1 666 ? 19.706 21.388 -19.633 1.00 97.00 666 VAL A C 1
ATOM 5272 O O . VAL A 1 666 ? 18.932 20.641 -19.028 1.00 97.00 666 VAL A O 1
ATOM 5275 N N . LEU A 1 667 ? 20.515 22.250 -19.008 1.00 97.06 667 LEU A N 1
ATOM 5276 C CA . LEU A 1 667 ? 20.429 22.546 -17.578 1.00 97.06 667 LEU A CA 1
ATOM 5277 C C . LEU A 1 667 ? 19.266 23.506 -17.316 1.00 97.06 667 LEU A C 1
ATOM 5279 O O . LEU A 1 667 ? 19.169 24.551 -17.956 1.00 97.06 667 LEU A O 1
ATOM 5283 N N . SER A 1 668 ? 18.399 23.140 -16.374 1.00 96.19 668 SER A N 1
ATOM 5284 C CA . SER A 1 668 ? 17.127 23.817 -16.107 1.00 96.19 668 SER A CA 1
ATOM 5285 C C . SER A 1 668 ? 16.913 24.117 -14.620 1.00 96.19 668 SER A C 1
ATOM 5287 O O . SER A 1 668 ? 17.103 23.243 -13.772 1.00 96.19 668 SER A O 1
ATOM 5289 N N . ARG A 1 669 ? 16.474 25.337 -14.289 1.00 96.06 669 ARG A N 1
ATOM 5290 C CA . ARG A 1 669 ? 15.924 25.691 -12.971 1.00 96.06 669 ARG A CA 1
ATOM 5291 C C . ARG A 1 669 ? 14.394 25.668 -13.088 1.00 96.06 669 ARG A C 1
ATOM 5293 O O . ARG A 1 669 ? 13.866 26.538 -13.776 1.00 96.06 669 ARG A O 1
ATOM 5300 N N . PRO A 1 670 ? 13.677 24.706 -12.473 1.00 94.62 670 PRO A N 1
ATOM 5301 C CA . PRO A 1 670 ? 12.221 24.560 -12.624 1.00 94.62 670 PRO A CA 1
ATOM 5302 C C . PRO A 1 670 ? 11.436 25.744 -12.017 1.00 94.62 670 PRO A C 1
ATOM 5304 O O . PRO A 1 670 ? 12.024 26.569 -11.314 1.00 94.62 670 PRO A O 1
ATOM 5307 N N . PRO A 1 671 ? 10.113 25.857 -12.233 1.00 95.00 671 PRO A N 1
ATOM 5308 C CA . PRO A 1 671 ? 9.303 26.876 -11.571 1.00 95.00 671 PRO A CA 1
ATOM 5309 C C . PRO A 1 671 ? 9.356 26.695 -10.052 1.00 95.00 671 PRO A C 1
ATOM 5311 O O . PRO A 1 671 ? 9.145 25.594 -9.545 1.00 95.00 671 PRO A O 1
ATOM 5314 N N . MET A 1 672 ? 9.649 27.776 -9.333 1.00 91.81 672 MET A N 1
ATOM 5315 C CA . MET A 1 672 ? 9.745 27.790 -7.867 1.00 91.81 672 MET A CA 1
ATOM 5316 C C . MET A 1 672 ? 8.427 28.192 -7.199 1.00 91.81 672 MET A C 1
ATOM 5318 O O . MET A 1 672 ? 8.228 27.914 -6.020 1.00 91.81 672 MET A O 1
ATOM 5322 N N . ILE A 1 673 ? 7.517 28.822 -7.948 1.00 93.06 673 ILE A N 1
ATOM 5323 C CA . ILE A 1 673 ? 6.165 29.161 -7.495 1.00 93.06 673 ILE A CA 1
ATOM 5324 C C . ILE A 1 673 ? 5.123 28.654 -8.496 1.00 93.06 673 ILE A C 1
ATOM 5326 O O . ILE A 1 673 ? 5.406 28.451 -9.678 1.00 93.06 673 ILE A O 1
ATOM 5330 N N . THR A 1 674 ? 3.894 28.462 -8.019 1.00 92.56 674 THR A N 1
ATOM 5331 C CA . THR A 1 674 ? 2.730 28.146 -8.859 1.00 92.56 674 THR A CA 1
ATOM 5332 C C . THR A 1 674 ? 2.522 29.202 -9.947 1.00 92.56 674 THR A C 1
ATOM 5334 O O . THR A 1 674 ? 2.840 30.376 -9.741 1.00 92.56 674 THR A O 1
ATOM 5337 N N . ARG A 1 675 ? 1.940 28.813 -11.091 1.00 92.56 675 ARG A N 1
ATOM 5338 C CA . ARG A 1 675 ? 1.462 29.789 -12.086 1.00 92.56 675 ARG A CA 1
ATOM 5339 C C . ARG A 1 675 ? 0.355 30.666 -11.502 1.00 92.56 675 ARG A C 1
ATOM 5341 O O . ARG A 1 675 ? -0.346 30.234 -10.586 1.00 92.56 675 ARG A O 1
ATOM 5348 N N . ASP A 1 676 ? 0.148 31.841 -12.079 1.00 91.06 676 ASP A N 1
ATOM 5349 C CA . ASP A 1 676 ? -1.063 32.616 -11.810 1.00 91.06 676 ASP A CA 1
ATOM 5350 C C . ASP A 1 676 ? -2.335 31.864 -12.265 1.00 91.06 676 ASP A C 1
ATOM 5352 O O . ASP A 1 676 ? -2.323 31.025 -13.180 1.00 91.06 676 ASP A O 1
ATOM 5356 N N . LEU A 1 677 ? -3.446 32.152 -11.585 1.00 92.94 677 LEU A N 1
ATOM 5357 C CA . LEU A 1 677 ? -4.772 31.642 -11.928 1.00 92.94 677 LEU A CA 1
ATOM 5358 C C . LEU A 1 677 ? -5.400 32.500 -13.028 1.00 92.94 677 LEU A C 1
ATOM 5360 O O . LEU A 1 677 ? -5.318 33.730 -12.990 1.00 92.94 677 LEU A O 1
ATOM 5364 N N . THR A 1 678 ? -6.076 31.858 -13.977 1.00 94.94 678 THR A N 1
ATOM 5365 C CA . THR A 1 678 ? -6.908 32.559 -14.964 1.00 94.94 678 THR A CA 1
ATOM 5366 C C . THR A 1 678 ? -8.110 33.220 -14.283 1.00 94.94 678 THR A C 1
ATOM 5368 O O . THR A 1 678 ? -8.542 32.796 -13.210 1.00 94.94 678 THR A O 1
ATOM 5371 N N . SER A 1 679 ? -8.689 34.248 -14.909 1.00 91.81 679 SER A N 1
ATOM 5372 C CA . SER A 1 679 ? -9.898 34.921 -14.406 1.00 91.81 679 SER A CA 1
ATOM 5373 C C . SER A 1 679 ? -11.056 33.947 -14.155 1.00 91.81 679 SER A C 1
ATOM 5375 O O . SER A 1 679 ? -11.730 34.049 -13.132 1.00 91.81 679 SER A O 1
ATOM 5377 N N . PHE A 1 680 ? -11.237 32.958 -15.038 1.00 92.94 680 PHE A N 1
ATOM 5378 C CA . PHE A 1 680 ? -12.237 31.906 -14.865 1.00 92.94 680 PHE A CA 1
ATOM 5379 C C . PHE A 1 680 ? -11.955 31.021 -13.642 1.00 92.94 680 PHE A C 1
ATOM 5381 O O . PHE A 1 680 ? -12.863 30.786 -12.854 1.00 92.94 680 PHE A O 1
ATOM 5388 N N . GLU A 1 681 ? -10.712 30.578 -13.424 1.00 94.81 681 GLU A N 1
ATOM 5389 C CA . GLU A 1 681 ? -10.362 29.761 -12.249 1.00 94.81 681 GLU A CA 1
ATOM 5390 C C . GLU A 1 681 ? -10.565 30.514 -10.931 1.00 94.81 681 GLU A C 1
ATOM 5392 O O . GLU A 1 681 ? -11.100 29.944 -9.981 1.00 94.81 681 GLU A O 1
ATOM 5397 N N . LYS A 1 682 ? -10.192 31.801 -10.874 1.00 93.81 682 LYS A N 1
ATOM 5398 C CA . LYS A 1 682 ? -10.435 32.664 -9.705 1.00 93.81 682 LYS A CA 1
ATOM 5399 C C . LYS A 1 682 ? -11.925 32.716 -9.352 1.00 93.81 682 LYS A C 1
ATOM 5401 O O . LYS A 1 682 ? -12.297 32.470 -8.205 1.00 93.81 682 LYS A O 1
ATOM 5406 N N . ALA A 1 683 ? -12.771 32.996 -10.347 1.00 91.56 683 ALA A N 1
ATOM 5407 C CA . ALA A 1 683 ? -14.220 33.058 -10.182 1.00 91.56 683 ALA A CA 1
ATOM 5408 C C . ALA A 1 683 ? -14.815 31.687 -9.813 1.00 91.56 683 ALA A C 1
ATOM 5410 O O . ALA A 1 683 ? -15.589 31.589 -8.863 1.00 91.56 683 ALA A O 1
ATOM 5411 N N . TYR A 1 684 ? -14.403 30.620 -10.505 1.00 94.44 684 TYR A N 1
ATOM 5412 C CA . TYR A 1 684 ? -14.872 29.255 -10.271 1.00 94.44 684 TYR A CA 1
ATOM 5413 C C . TYR A 1 684 ? -14.542 28.765 -8.857 1.00 94.44 684 TYR A C 1
ATOM 5415 O O . TYR A 1 684 ? -15.428 28.282 -8.156 1.00 94.44 684 TYR A O 1
ATOM 5423 N N . PHE A 1 685 ? -13.298 28.929 -8.389 1.00 94.88 685 PHE A N 1
ATOM 5424 C CA . PHE A 1 685 ? -12.938 28.529 -7.028 1.00 94.88 685 PHE A CA 1
ATOM 5425 C C . PHE A 1 685 ? -13.693 29.346 -5.974 1.00 94.88 685 PHE A C 1
ATOM 5427 O O . PHE A 1 685 ? -14.121 28.779 -4.974 1.00 94.88 685 PHE A O 1
ATOM 5434 N N . PHE A 1 686 ? -13.903 30.648 -6.188 1.00 94.38 686 PHE A N 1
ATOM 5435 C CA . PHE A 1 686 ? -14.681 31.473 -5.261 1.00 94.38 686 PHE A CA 1
ATOM 5436 C C . PHE A 1 686 ? -16.160 31.046 -5.200 1.00 94.38 686 PHE A C 1
ATOM 5438 O O . PHE A 1 686 ? -16.705 30.871 -4.109 1.00 94.38 686 PHE A O 1
ATOM 5445 N N . TYR A 1 687 ? -16.782 30.798 -6.357 1.00 94.00 687 TYR A N 1
ATOM 5446 C CA . TYR A 1 687 ? -18.143 30.262 -6.462 1.00 94.00 687 TYR A CA 1
ATOM 5447 C C . TYR A 1 687 ? -18.276 28.920 -5.726 1.00 94.00 687 TYR A C 1
ATOM 5449 O O . TYR A 1 687 ? -19.141 28.767 -4.866 1.00 94.00 687 TYR A O 1
ATOM 5457 N N . GLN A 1 688 ? -17.360 27.977 -5.975 1.00 95.50 688 GLN A N 1
ATOM 5458 C CA . GLN A 1 688 ? -17.364 26.670 -5.310 1.00 95.50 688 GLN A CA 1
ATOM 5459 C C . GLN A 1 688 ? -17.166 26.774 -3.787 1.00 95.50 688 GLN A C 1
ATOM 5461 O O . GLN A 1 688 ? -17.794 26.020 -3.046 1.00 95.50 688 GLN A O 1
ATOM 5466 N N . LYS A 1 689 ? -16.366 27.729 -3.284 1.00 94.38 689 LYS A N 1
ATOM 5467 C CA . LYS A 1 689 ? -16.242 27.975 -1.833 1.00 94.38 689 LYS A CA 1
ATOM 5468 C C . LYS A 1 689 ? -17.569 28.433 -1.210 1.00 94.38 689 LYS A C 1
ATOM 5470 O O . LYS A 1 689 ? -17.935 27.930 -0.149 1.00 94.38 689 LYS A O 1
ATOM 5475 N N . ARG A 1 690 ? -18.310 29.345 -1.855 1.00 93.19 690 ARG A N 1
ATOM 5476 C CA . ARG A 1 690 ? -19.630 29.793 -1.364 1.00 93.19 690 ARG A CA 1
ATOM 5477 C C . ARG A 1 690 ? -20.710 28.717 -1.496 1.00 93.19 690 ARG A C 1
ATOM 5479 O O . ARG A 1 690 ? -21.496 28.543 -0.570 1.00 93.19 690 ARG A O 1
ATOM 5486 N N . LEU A 1 691 ? -20.700 27.932 -2.574 1.00 93.38 691 LEU A N 1
ATOM 5487 C CA . LEU A 1 691 ? -21.576 26.766 -2.706 1.00 93.38 691 LEU A CA 1
ATOM 5488 C C . LEU A 1 691 ? -21.291 25.726 -1.606 1.00 93.38 691 LEU A C 1
ATOM 5490 O O . LEU A 1 691 ? -22.219 25.191 -1.004 1.00 93.38 691 LEU A O 1
ATOM 5494 N N . ASN A 1 692 ? -20.019 25.495 -1.271 1.00 93.88 692 ASN A N 1
ATOM 5495 C CA . ASN A 1 692 ? -19.635 24.637 -0.152 1.00 93.88 692 ASN A CA 1
ATOM 5496 C C . ASN A 1 692 ? -20.121 25.189 1.204 1.00 93.88 692 ASN A C 1
ATOM 5498 O O . ASN A 1 692 ? -20.622 24.417 2.011 1.00 93.88 692 ASN A O 1
ATOM 5502 N N . GLU A 1 693 ? -20.061 26.503 1.445 1.00 91.19 693 GLU A N 1
ATOM 5503 C CA . GLU A 1 693 ? -20.615 27.148 2.656 1.00 91.19 693 GLU A CA 1
ATOM 5504 C C . GLU A 1 693 ? -22.138 26.915 2.820 1.00 91.19 693 GLU A C 1
ATOM 5506 O O . GLU A 1 693 ? -22.643 26.886 3.943 1.00 91.19 693 GLU A O 1
ATOM 5511 N N . ARG A 1 694 ? -22.876 26.691 1.718 1.00 89.69 694 ARG A N 1
ATOM 5512 C CA . ARG A 1 694 ? -24.309 26.325 1.730 1.00 89.69 694 ARG A CA 1
ATOM 5513 C C . ARG A 1 694 ? -24.578 24.847 2.021 1.00 89.69 694 ARG A C 1
ATOM 5515 O O . ARG A 1 694 ? -25.665 24.517 2.488 1.00 89.69 694 ARG A O 1
ATOM 5522 N N . LEU A 1 695 ? -23.635 23.964 1.687 1.00 90.81 695 LEU A N 1
ATOM 5523 C CA . LEU A 1 695 ? -23.803 22.504 1.731 1.00 90.81 695 LEU A CA 1
ATOM 5524 C C . LEU A 1 695 ? -23.090 21.846 2.923 1.00 90.81 695 LEU A C 1
ATOM 5526 O O . LEU A 1 695 ? -23.460 20.747 3.337 1.00 90.81 695 LEU A O 1
ATOM 5530 N N . ALA A 1 696 ? -22.067 22.498 3.474 1.00 90.00 696 ALA A N 1
ATOM 5531 C CA . ALA A 1 696 ? -21.309 22.019 4.619 1.00 90.00 696 ALA A CA 1
ATOM 5532 C C . ALA A 1 696 ? -22.093 22.148 5.936 1.00 90.00 696 ALA A C 1
ATOM 5534 O O . ALA A 1 696 ? -22.946 23.019 6.114 1.00 90.00 696 ALA A O 1
ATOM 5535 N N . LEU A 1 697 ? -21.752 21.297 6.907 1.00 90.31 697 LEU A N 1
ATOM 5536 C CA . LEU A 1 697 ? -22.283 21.407 8.265 1.00 90.31 697 LEU A CA 1
ATOM 5537 C C . LEU A 1 697 ? -21.773 22.698 8.944 1.00 90.31 697 LEU A C 1
ATOM 5539 O O . LEU A 1 697 ? -20.588 23.015 8.809 1.00 90.31 697 LEU A O 1
ATOM 5543 N N . PRO A 1 698 ? -22.611 23.416 9.722 1.00 88.56 698 PRO A N 1
ATOM 5544 C CA . PRO A 1 698 ? -22.209 24.643 10.409 1.00 88.56 698 PRO A CA 1
ATOM 5545 C C . PRO A 1 698 ? -20.948 24.479 11.268 1.00 88.56 698 PRO A C 1
ATOM 5547 O O . PRO A 1 698 ? -20.850 23.552 12.074 1.00 88.56 698 PRO A O 1
ATOM 5550 N N . PHE A 1 699 ? -20.007 25.423 11.157 1.00 91.69 699 PHE A N 1
ATOM 5551 C CA . PHE A 1 699 ? -18.735 25.379 11.883 1.00 91.69 699 PHE A CA 1
ATOM 5552 C C . PHE A 1 699 ? -18.923 25.301 13.408 1.00 91.69 699 PHE A C 1
ATOM 5554 O O . PHE A 1 699 ? -19.354 26.250 14.074 1.00 91.69 699 PHE A O 1
ATOM 5561 N N . THR A 1 700 ? -18.534 24.169 13.994 1.00 91.31 700 THR A N 1
ATOM 5562 C CA . THR A 1 700 ? -18.703 23.880 15.421 1.00 91.31 700 THR A CA 1
ATOM 5563 C C . THR A 1 700 ? -17.643 24.581 16.276 1.00 91.31 700 THR A C 1
ATOM 5565 O O . THR A 1 700 ? -16.741 23.935 16.807 1.00 91.31 700 THR A O 1
ATOM 5568 N N . ARG A 1 701 ? -17.767 25.907 16.461 1.00 90.12 701 ARG A N 1
ATOM 5569 C CA . ARG A 1 701 ? -16.845 26.762 17.251 1.00 90.12 701 ARG A CA 1
ATOM 5570 C C . ARG A 1 701 ? -16.332 26.107 18.541 1.00 90.12 701 ARG A C 1
ATOM 5572 O O . ARG A 1 701 ? -15.139 26.167 18.810 1.00 90.12 701 ARG A O 1
ATOM 5579 N N . TYR A 1 702 ? -17.210 25.467 19.316 1.00 89.62 702 TYR A N 1
ATOM 5580 C CA . TYR A 1 702 ? -16.874 24.847 20.606 1.00 89.62 702 TYR A CA 1
ATOM 5581 C C . TYR A 1 702 ? -15.936 23.627 20.532 1.00 89.62 702 TYR A C 1
ATOM 5583 O O . TYR A 1 702 ? -15.387 23.240 21.559 1.00 89.62 702 TYR A O 1
ATOM 5591 N N . PHE A 1 703 ? -15.748 23.026 19.353 1.00 92.88 703 PHE A N 1
ATOM 5592 C CA . PHE A 1 703 ? -14.774 21.950 19.136 1.00 92.88 703 PHE A CA 1
ATOM 5593 C C . PHE A 1 703 ? -13.332 22.487 19.124 1.00 92.88 703 PHE A C 1
ATOM 5595 O O . PHE A 1 703 ? -12.424 21.838 19.632 1.00 92.88 703 PHE A O 1
ATOM 5602 N N . TYR A 1 704 ? -13.140 23.702 18.597 1.00 92.44 704 TYR A N 1
ATOM 5603 C CA . TYR A 1 704 ? -11.831 24.345 18.438 1.00 92.44 704 TYR A CA 1
ATOM 5604 C C . TYR A 1 704 ? -11.531 25.372 19.542 1.00 92.44 704 TYR A C 1
ATOM 5606 O O . TYR A 1 704 ? -10.396 25.485 19.999 1.00 92.44 704 TYR A O 1
ATOM 5614 N N . TYR A 1 705 ? -12.550 26.105 20.004 1.00 90.50 705 TYR A N 1
ATOM 5615 C CA . TYR A 1 705 ? -12.416 27.216 20.946 1.00 90.50 705 TYR A CA 1
ATOM 5616 C C . TYR A 1 705 ? -13.208 26.946 22.232 1.00 90.50 705 TYR A C 1
ATOM 5618 O O . TYR A 1 705 ? -14.442 26.888 22.232 1.00 90.50 705 TYR A O 1
ATOM 5626 N N . LYS A 1 706 ? -12.498 26.807 23.358 1.00 91.06 706 LYS A N 1
ATOM 5627 C CA . LYS A 1 706 ? -13.118 26.653 24.684 1.00 91.06 706 LYS A CA 1
ATOM 5628 C C . LYS A 1 706 ? -13.809 27.959 25.090 1.00 91.06 706 LYS A C 1
ATOM 5630 O O . LYS A 1 706 ? -13.244 29.039 24.940 1.00 91.06 706 LYS A O 1
ATOM 5635 N N . LYS A 1 707 ? -15.033 27.862 25.624 1.00 91.25 707 LYS A N 1
ATOM 5636 C CA . LYS A 1 707 ? -15.849 29.030 25.996 1.00 91.25 707 LYS A CA 1
ATOM 5637 C C . LYS A 1 707 ? -15.091 29.931 26.983 1.00 91.25 707 LYS A C 1
ATOM 5639 O O . LYS A 1 707 ? -14.786 29.491 28.085 1.00 91.25 707 LYS A O 1
ATOM 5644 N N . GLY A 1 708 ? -14.881 31.192 26.611 1.00 84.62 708 GLY A N 1
ATOM 5645 C CA . GLY A 1 708 ? -14.306 32.220 27.485 1.00 84.62 708 GLY A CA 1
ATOM 5646 C C . GLY A 1 708 ? -12.778 32.323 27.497 1.00 84.62 708 GLY A C 1
ATOM 5647 O O . GLY A 1 708 ? -12.256 33.080 28.308 1.00 84.62 708 GLY A O 1
ATOM 5648 N N . THR A 1 709 ? -12.047 31.622 26.622 1.00 87.50 709 THR A N 1
ATOM 5649 C CA . THR A 1 709 ? -10.619 31.933 26.410 1.00 87.50 709 THR A CA 1
ATOM 5650 C C . THR A 1 709 ? -10.457 33.176 25.518 1.00 87.50 709 THR A C 1
ATOM 5652 O O . THR A 1 709 ? -11.384 33.499 24.766 1.00 87.50 709 THR A O 1
ATOM 5655 N N . PRO A 1 710 ? -9.294 33.860 25.519 1.00 85.56 710 PRO A N 1
ATOM 5656 C CA . PRO A 1 710 ? -9.057 35.014 24.645 1.00 85.56 710 PRO A CA 1
ATOM 5657 C C . PRO A 1 710 ? -9.306 34.716 23.158 1.00 85.56 710 PRO A C 1
ATOM 5659 O O . PRO A 1 710 ? -9.861 35.549 22.449 1.00 85.56 710 PRO A O 1
ATOM 5662 N N . GLN A 1 711 ? -8.999 33.498 22.698 1.00 85.38 711 GLN A N 1
ATOM 5663 C CA . GLN A 1 711 ? -9.252 33.065 21.319 1.00 85.38 711 GLN A CA 1
ATOM 5664 C C . GLN A 1 711 ? -10.756 32.958 20.999 1.00 85.38 711 GLN A C 1
ATOM 5666 O O . GLN A 1 711 ? -11.170 33.296 19.897 1.00 85.38 711 GLN A O 1
ATOM 5671 N N . ASP A 1 712 ? -11.594 32.537 21.956 1.00 88.94 712 ASP A N 1
ATOM 5672 C CA . ASP A 1 712 ? -13.060 32.510 21.806 1.00 88.94 712 ASP A CA 1
ATOM 5673 C C . ASP A 1 712 ? -13.683 33.921 21.861 1.00 88.94 712 ASP A C 1
ATOM 5675 O O . ASP A 1 712 ? -14.802 34.122 21.387 1.00 88.94 712 ASP A O 1
ATOM 5679 N N . LEU A 1 713 ? -12.986 34.909 22.432 1.00 88.00 713 LEU A N 1
ATOM 5680 C CA . LEU A 1 713 ? -13.393 36.318 22.413 1.00 88.00 713 LEU A CA 1
ATOM 5681 C C . LEU A 1 713 ? -12.982 37.003 21.101 1.00 88.00 713 LEU A C 1
ATOM 5683 O O . LEU A 1 713 ? -13.838 37.589 20.437 1.00 88.00 713 LEU A O 1
ATOM 5687 N N . ASP A 1 714 ? -11.721 36.856 20.682 1.00 86.50 714 ASP A N 1
ATOM 5688 C CA . ASP A 1 714 ? -11.222 37.365 19.398 1.00 86.50 714 ASP A CA 1
ATOM 5689 C C . ASP A 1 714 ? -12.022 36.797 18.218 1.00 86.50 714 ASP A C 1
ATOM 5691 O O . ASP A 1 714 ? -12.536 37.543 17.382 1.00 86.50 714 ASP A O 1
ATOM 5695 N N . TRP A 1 715 ? -12.240 35.480 18.208 1.00 89.94 715 TRP A N 1
ATOM 5696 C CA . TRP A 1 715 ? -13.017 34.825 17.162 1.00 89.94 715 TRP A CA 1
ATOM 5697 C C . TRP A 1 715 ? -14.456 35.358 17.069 1.00 89.94 715 TRP A C 1
ATOM 5699 O O . TRP A 1 715 ? -14.940 35.629 15.972 1.00 89.94 715 TRP A O 1
ATOM 5709 N N . LYS A 1 716 ? -15.142 35.592 18.200 1.00 89.94 716 LYS A N 1
ATOM 5710 C CA . LYS A 1 716 ? -16.487 36.208 18.199 1.00 89.94 716 LYS A CA 1
ATOM 5711 C C . LYS A 1 716 ? -16.487 37.643 17.686 1.00 89.94 716 LYS A C 1
ATOM 5713 O O . LYS A 1 716 ? -17.491 38.064 17.118 1.00 89.94 716 LYS A O 1
ATOM 5718 N N . ARG A 1 717 ? -15.413 38.402 17.917 1.00 87.88 717 ARG A N 1
ATOM 5719 C CA . ARG A 1 717 ? -15.254 39.767 17.403 1.00 87.88 717 ARG A CA 1
ATOM 5720 C C . ARG A 1 717 ? -15.082 39.736 15.884 1.00 87.88 717 ARG A C 1
ATOM 5722 O O . ARG A 1 717 ? -15.932 40.278 15.186 1.00 87.88 717 ARG A O 1
ATOM 5729 N N . LYS A 1 718 ? -14.085 39.006 15.377 1.00 88.44 718 LYS A N 1
ATOM 5730 C CA . LYS A 1 718 ? -13.807 38.867 13.934 1.00 88.44 718 LYS A CA 1
ATOM 5731 C C . LYS A 1 718 ? -14.984 38.258 13.155 1.00 88.44 718 LYS A C 1
ATOM 5733 O O . LYS A 1 718 ? -15.294 38.695 12.049 1.00 88.44 718 LYS A O 1
ATOM 5738 N N . PHE A 1 719 ? -15.722 37.322 13.759 1.00 89.31 719 PHE A N 1
ATOM 5739 C CA . PHE A 1 719 ? -16.941 36.755 13.171 1.00 89.31 719 PHE A CA 1
ATOM 5740 C C . PHE A 1 719 ? -18.065 37.791 12.964 1.00 89.31 719 PHE A C 1
ATOM 5742 O O . PHE A 1 719 ? -18.804 37.679 11.989 1.00 89.31 719 PHE A O 1
ATOM 5749 N N . LYS A 1 720 ? -18.195 38.827 13.814 1.00 87.31 720 LYS A N 1
ATOM 5750 C CA . LYS A 1 720 ? -19.188 39.903 13.595 1.00 87.31 720 LYS A CA 1
ATOM 5751 C C . LYS A 1 720 ? -18.894 40.723 12.336 1.00 87.31 720 LYS A C 1
ATOM 5753 O O . LYS A 1 720 ? -19.834 41.187 11.700 1.00 87.31 720 LYS A O 1
ATOM 5758 N N . GLU A 1 721 ? -17.621 40.896 11.982 1.00 83.19 721 GLU A N 1
ATOM 5759 C CA . GLU A 1 721 ? -17.220 41.602 10.760 1.00 83.19 721 GLU A CA 1
ATOM 5760 C C . GLU A 1 721 ? -17.437 40.738 9.510 1.00 83.19 721 GLU A C 1
ATOM 5762 O O . GLU A 1 721 ? -17.962 41.227 8.514 1.00 83.19 721 GLU A O 1
ATOM 5767 N N . ARG A 1 722 ? -17.068 39.449 9.559 1.00 86.62 722 ARG A N 1
ATOM 5768 C CA . ARG A 1 722 ? -17.135 38.553 8.388 1.00 86.62 722 ARG A CA 1
ATOM 5769 C C . ARG A 1 722 ? -18.496 37.891 8.147 1.00 86.62 722 ARG A C 1
ATOM 5771 O O . ARG A 1 722 ? -18.769 37.515 7.015 1.00 86.62 722 ARG A O 1
ATOM 5778 N N . GLN A 1 723 ? -19.337 37.720 9.172 1.00 86.19 723 GLN A N 1
ATOM 5779 C CA . GLN A 1 723 ? -20.634 37.001 9.156 1.00 86.19 723 GLN A CA 1
ATOM 5780 C C . GLN A 1 723 ? -20.591 35.494 8.797 1.00 86.19 723 GLN A C 1
ATOM 5782 O O . GLN A 1 723 ? -21.541 34.775 9.105 1.00 86.19 723 GLN A O 1
ATOM 5787 N N . THR A 1 724 ? -19.488 34.993 8.235 1.00 88.06 724 THR A N 1
ATOM 5788 C CA . THR A 1 724 ? -19.194 33.572 7.966 1.00 88.06 724 THR A CA 1
ATOM 5789 C C . THR A 1 724 ? -18.000 33.076 8.810 1.00 88.06 724 THR A C 1
ATOM 5791 O O . THR A 1 724 ? -17.155 33.877 9.226 1.00 88.06 724 THR A O 1
ATOM 5794 N N . PRO A 1 725 ? -17.877 31.762 9.098 1.00 88.94 725 PRO A N 1
ATOM 5795 C CA . PRO A 1 725 ? -16.644 31.156 9.603 1.00 88.94 725 PRO A CA 1
ATOM 5796 C C . PRO A 1 725 ? -15.489 31.157 8.586 1.00 88.94 725 PRO A C 1
ATOM 5798 O O . PRO A 1 725 ? -14.330 31.085 8.990 1.00 88.94 725 PRO A O 1
ATOM 5801 N N . ALA A 1 726 ? -15.767 31.250 7.286 1.00 90.88 726 ALA A N 1
ATOM 5802 C CA . ALA A 1 726 ? -14.740 31.383 6.261 1.00 90.88 726 ALA A CA 1
ATOM 5803 C C . ALA A 1 726 ? -14.065 32.770 6.303 1.00 90.88 726 ALA A C 1
ATOM 5805 O O . ALA A 1 726 ? -14.565 33.730 6.899 1.00 90.88 726 ALA A O 1
ATOM 5806 N N . ARG A 1 727 ? -12.883 32.871 5.686 1.00 90.00 727 ARG A N 1
ATOM 5807 C CA . ARG A 1 727 ? -12.020 34.071 5.728 1.00 90.00 727 ARG A CA 1
ATOM 5808 C C . ARG A 1 727 ? -11.855 34.746 4.365 1.00 90.00 727 ARG A C 1
ATOM 5810 O O . ARG A 1 727 ? -11.426 35.887 4.294 1.00 90.00 727 ARG A O 1
ATOM 5817 N N . ASP A 1 728 ? -12.205 34.034 3.303 1.00 89.81 728 ASP A N 1
ATOM 5818 C CA . ASP A 1 728 ? -11.765 34.248 1.926 1.00 89.81 728 ASP A CA 1
ATOM 5819 C C . ASP A 1 728 ? -12.921 34.198 0.903 1.00 89.81 728 ASP A C 1
ATOM 5821 O O . ASP A 1 728 ? -12.678 34.168 -0.302 1.00 89.81 728 ASP A O 1
ATOM 5825 N N . ILE A 1 729 ? -14.177 34.218 1.376 1.00 90.50 729 ILE A N 1
ATOM 5826 C CA . ILE A 1 729 ? -15.409 34.249 0.553 1.00 90.50 729 ILE A CA 1
ATOM 5827 C C . ILE A 1 729 ? -16.155 35.599 0.607 1.00 90.50 729 ILE A C 1
ATOM 5829 O O . ILE A 1 729 ? -17.311 35.713 0.179 1.00 90.50 729 ILE A O 1
ATOM 5833 N N . GLY A 1 730 ? -15.500 36.629 1.153 1.00 88.50 730 GLY A N 1
ATOM 5834 C CA . GLY A 1 730 ? -16.113 37.919 1.479 1.00 88.50 730 GLY A CA 1
ATOM 5835 C C . GLY A 1 730 ? -17.156 37.813 2.598 1.00 88.50 730 GLY A C 1
ATOM 5836 O O . GLY A 1 730 ? -17.185 36.838 3.348 1.00 88.50 730 GLY A O 1
ATOM 5837 N N . VAL A 1 731 ? -18.026 38.820 2.700 1.00 88.12 731 VAL A N 1
ATOM 5838 C CA . VAL A 1 731 ? -19.204 38.767 3.579 1.00 88.12 731 VAL A CA 1
ATOM 5839 C C . VAL A 1 731 ? -20.296 37.971 2.866 1.00 88.12 731 VAL A C 1
ATOM 5841 O O . VAL A 1 731 ? -20.751 38.360 1.792 1.00 88.12 731 VAL A O 1
ATOM 5844 N N . TYR A 1 732 ? -20.690 36.841 3.447 1.00 88.62 732 TYR A N 1
ATOM 5845 C CA . TYR A 1 732 ? -21.751 35.969 2.943 1.00 88.62 732 TYR A CA 1
ATOM 5846 C C . TYR A 1 732 ? -22.357 35.166 4.105 1.00 88.62 732 TYR A C 1
ATOM 5848 O O . TYR A 1 732 ? -21.667 34.876 5.082 1.00 88.62 732 TYR A O 1
ATOM 5856 N N . ASN A 1 733 ? -23.644 34.817 4.024 1.00 88.50 733 ASN A N 1
ATOM 5857 C CA . ASN A 1 733 ? -24.324 34.008 5.038 1.00 88.50 733 ASN A CA 1
ATOM 5858 C C . ASN A 1 733 ? -25.401 33.119 4.394 1.00 88.50 733 ASN A C 1
ATOM 5860 O O . ASN A 1 733 ? -26.516 33.575 4.116 1.00 88.50 733 ASN A O 1
ATOM 5864 N N . ALA A 1 734 ? -25.070 31.837 4.220 1.00 87.81 734 ALA A N 1
ATOM 5865 C CA . ALA A 1 734 ? -25.925 30.816 3.611 1.00 87.81 734 ALA A CA 1
ATOM 5866 C C . ALA A 1 734 ? -27.283 30.608 4.306 1.00 87.81 734 ALA A C 1
ATOM 5868 O O . ALA A 1 734 ? -28.240 30.181 3.665 1.00 87.81 734 ALA A O 1
ATOM 5869 N N . TYR A 1 735 ? -27.384 30.925 5.601 1.00 86.88 735 TYR A N 1
ATOM 5870 C CA . TYR A 1 735 ? -28.589 30.725 6.417 1.00 86.88 735 TYR A CA 1
ATOM 5871 C C . TYR A 1 735 ? -29.461 31.988 6.524 1.00 86.88 735 TYR A C 1
ATOM 5873 O O . TYR A 1 735 ? -30.490 31.985 7.202 1.00 86.88 735 TYR A O 1
ATOM 5881 N N . SER A 1 736 ? -29.054 33.086 5.882 1.00 88.81 736 SER A N 1
ATOM 5882 C CA . SER A 1 736 ? -29.824 34.330 5.825 1.00 88.81 736 SER A CA 1
ATOM 5883 C C . SER A 1 736 ? -30.914 34.285 4.745 1.00 88.81 736 SER A C 1
ATOM 5885 O O . SER A 1 736 ? -30.871 33.469 3.824 1.00 88.81 736 SER A O 1
ATOM 5887 N N . LYS A 1 737 ? -31.868 35.228 4.791 1.00 89.31 737 LYS A N 1
ATOM 5888 C CA . LYS A 1 737 ? -32.846 35.430 3.699 1.00 89.31 737 LYS A CA 1
ATOM 5889 C C . LYS A 1 737 ? -32.192 35.829 2.367 1.00 89.31 737 LYS A C 1
ATOM 5891 O O . LYS A 1 737 ? -32.826 35.717 1.324 1.00 89.31 737 LYS A O 1
ATOM 5896 N N . GLU A 1 738 ? -30.941 36.278 2.412 1.00 87.81 738 GLU A N 1
ATOM 5897 C CA . GLU A 1 738 ? -30.124 36.695 1.270 1.00 87.81 738 GLU A CA 1
ATOM 5898 C C . GLU A 1 738 ? -29.091 35.616 0.892 1.00 87.81 738 GLU A C 1
ATOM 5900 O O . GLU A 1 738 ? -28.260 35.833 0.019 1.00 87.81 738 GLU A O 1
ATOM 5905 N N . GLY A 1 739 ? -29.168 34.412 1.479 1.00 86.12 739 GLY A N 1
ATOM 5906 C CA . GLY A 1 739 ? -28.274 33.285 1.176 1.00 86.12 739 GLY A CA 1
ATOM 5907 C C . GLY A 1 739 ? -28.350 32.773 -0.271 1.00 86.12 739 GLY A C 1
ATOM 5908 O O . GLY A 1 739 ? -27.488 32.004 -0.686 1.00 86.12 739 GLY A O 1
ATOM 5909 N N . TRP A 1 740 ? -29.339 33.218 -1.054 1.00 88.56 740 TRP A N 1
ATOM 5910 C CA . TRP A 1 740 ? -29.408 33.016 -2.507 1.00 88.56 740 TRP A CA 1
ATOM 5911 C C . TRP A 1 740 ? -28.432 33.907 -3.296 1.00 88.56 740 TRP A C 1
ATOM 5913 O O . TRP A 1 740 ? -28.216 33.660 -4.476 1.00 88.56 740 TRP A O 1
ATOM 5923 N N . HIS A 1 741 ? -27.869 34.945 -2.673 1.00 89.56 741 HIS A N 1
ATOM 5924 C CA . HIS A 1 741 ? -26.944 35.896 -3.287 1.00 89.56 741 HIS A CA 1
ATOM 5925 C C . HIS A 1 741 ? -25.485 35.445 -3.083 1.00 89.56 741 HIS A C 1
ATOM 5927 O O . HIS A 1 741 ? -24.667 36.141 -2.478 1.00 89.56 741 HIS A O 1
ATOM 5933 N N . ASP A 1 742 ? -25.177 34.219 -3.514 1.00 87.62 742 ASP A N 1
ATOM 5934 C CA . ASP A 1 742 ? -23.841 33.624 -3.423 1.00 87.62 742 ASP A CA 1
ATOM 5935 C C . ASP A 1 742 ? -22.953 33.918 -4.640 1.00 87.62 742 ASP A C 1
ATOM 5937 O O . ASP A 1 742 ? -21.735 34.022 -4.487 1.00 87.62 742 ASP A O 1
ATOM 5941 N N . GLU A 1 743 ? -23.523 34.134 -5.823 1.00 89.81 743 GLU A N 1
ATOM 5942 C CA . GLU A 1 743 ? -22.769 34.556 -7.010 1.00 89.81 743 GLU A CA 1
ATOM 5943 C C . GLU A 1 743 ? -22.107 35.945 -6.856 1.00 89.81 743 GLU A C 1
ATOM 5945 O O . GLU A 1 743 ? -22.546 36.796 -6.081 1.00 89.81 743 GLU A O 1
ATOM 5950 N N . LEU A 1 744 ? -21.015 36.173 -7.599 1.00 87.31 744 LEU A N 1
ATOM 5951 C CA . LEU A 1 744 ? -20.354 37.479 -7.707 1.00 87.31 744 LEU A CA 1
ATOM 5952 C C . LEU A 1 744 ? -20.741 38.178 -9.011 1.00 87.31 744 LEU A C 1
ATOM 5954 O O . LEU A 1 744 ? -20.832 37.552 -10.065 1.00 87.31 744 LEU A O 1
ATOM 5958 N N . LEU A 1 745 ? -20.865 39.504 -8.955 1.00 88.81 745 LEU A N 1
ATOM 5959 C CA . LEU A 1 745 ? -21.017 40.335 -10.147 1.00 88.81 745 LEU A CA 1
ATOM 5960 C C . LEU A 1 745 ? -19.711 40.399 -10.958 1.00 88.81 745 LEU A C 1
ATOM 5962 O O . LEU A 1 745 ? -18.607 40.340 -10.415 1.00 88.81 745 LEU A O 1
ATOM 5966 N N . MET A 1 746 ? -19.836 40.583 -12.274 1.00 85.94 746 MET A N 1
ATOM 5967 C CA . MET A 1 746 ? -18.690 40.799 -13.163 1.00 85.94 746 MET A CA 1
ATOM 5968 C C . MET A 1 746 ? -17.881 42.027 -12.724 1.00 85.94 746 MET A C 1
ATOM 5970 O O . MET A 1 746 ? -18.429 43.116 -12.574 1.00 85.94 746 MET A O 1
ATOM 5974 N N . GLY A 1 747 ? -16.570 41.850 -12.537 1.00 83.69 747 GLY A N 1
ATOM 5975 C CA . GLY A 1 747 ? -15.680 42.893 -12.012 1.00 83.69 747 GLY A CA 1
ATOM 5976 C C . GLY A 1 747 ? -15.597 42.960 -10.481 1.00 83.69 747 GLY A C 1
ATOM 5977 O O . GLY A 1 747 ? -14.877 43.814 -9.966 1.00 83.69 747 GLY A O 1
ATOM 5978 N N . ALA A 1 748 ? -16.274 42.066 -9.750 1.00 86.81 748 ALA A N 1
ATOM 5979 C CA . ALA A 1 748 ? -16.042 41.895 -8.319 1.00 86.81 748 ALA A CA 1
ATOM 5980 C C . ALA A 1 748 ? -14.578 41.518 -8.033 1.00 86.81 748 ALA A C 1
ATOM 5982 O O . ALA A 1 748 ? -13.932 40.779 -8.776 1.00 86.81 748 ALA A O 1
ATOM 5983 N N . SER A 1 749 ? -14.065 42.031 -6.921 1.00 89.31 749 SER A N 1
ATOM 5984 C CA . SER A 1 749 ? -12.657 41.933 -6.523 1.00 89.31 749 SER A CA 1
ATOM 5985 C C . SER A 1 749 ? -12.380 40.801 -5.531 1.00 89.31 749 SER A C 1
ATOM 5987 O O . SER A 1 749 ? -11.236 40.481 -5.237 1.00 89.31 749 SER A O 1
ATOM 5989 N N . GLU A 1 750 ? -13.426 40.191 -4.988 1.00 88.50 750 GLU A N 1
ATOM 5990 C CA . GLU A 1 750 ? -13.360 39.251 -3.871 1.00 88.50 750 GLU A CA 1
ATOM 5991 C C . GLU A 1 750 ? -12.851 37.864 -4.310 1.00 88.50 750 GLU A C 1
ATOM 5993 O O . GLU A 1 750 ? -12.231 37.137 -3.531 1.00 88.50 750 GLU A O 1
ATOM 5998 N N . SER A 1 751 ? -13.004 37.533 -5.595 1.00 89.50 751 SER A N 1
ATOM 5999 C CA . SER A 1 751 ? -12.355 36.383 -6.231 1.00 89.50 751 SER A CA 1
ATOM 6000 C C . SER A 1 751 ? -10.850 36.568 -6.479 1.00 89.50 751 SER A C 1
ATOM 6002 O O . SER A 1 751 ? -10.177 35.590 -6.804 1.00 89.50 751 SER A O 1
ATOM 6004 N N . GLU A 1 752 ? -10.294 37.777 -6.335 1.00 92.81 752 GLU A N 1
ATOM 6005 C CA . GLU A 1 752 ? -8.865 38.009 -6.568 1.00 92.81 752 GLU A CA 1
ATOM 6006 C C . GLU A 1 752 ? -7.995 37.479 -5.411 1.00 92.81 752 GLU A C 1
ATOM 6008 O O . GLU A 1 752 ? -8.259 37.797 -4.245 1.00 92.81 752 GLU A O 1
ATOM 6013 N N . PRO A 1 753 ? -6.921 36.706 -5.695 1.00 90.88 753 PRO A N 1
ATOM 6014 C CA . PRO A 1 753 ? -6.043 36.153 -4.664 1.00 90.88 753 PRO A CA 1
ATOM 6015 C C . PRO A 1 753 ? -5.442 37.205 -3.728 1.00 90.88 753 PRO A C 1
ATOM 6017 O O . PRO A 1 753 ? -5.231 36.918 -2.554 1.00 90.88 753 PRO A O 1
ATOM 6020 N N . GLU A 1 754 ? -5.199 38.421 -4.220 1.00 89.50 754 GLU A N 1
ATOM 6021 C CA . GLU A 1 754 ? -4.655 39.531 -3.429 1.00 89.50 754 GLU A CA 1
ATOM 6022 C C . GLU A 1 754 ? -5.593 39.917 -2.276 1.00 89.50 754 GLU A C 1
ATOM 6024 O O . GLU A 1 754 ? -5.146 40.020 -1.134 1.00 89.50 754 GLU A O 1
ATOM 6029 N N . LYS A 1 755 ? -6.906 40.015 -2.536 1.00 90.44 755 LYS A N 1
ATOM 6030 C CA . LYS A 1 755 ? -7.910 40.288 -1.496 1.00 90.44 755 LYS A CA 1
ATOM 6031 C C . LYS A 1 755 ? -8.147 39.103 -0.565 1.00 90.44 755 LYS A C 1
ATOM 6033 O O . LYS A 1 755 ? -8.409 39.303 0.618 1.00 90.44 755 LYS A O 1
ATOM 6038 N N . GLN A 1 756 ? -8.020 37.873 -1.063 1.00 90.56 756 GLN A N 1
ATOM 6039 C CA . GLN A 1 756 ? -8.097 36.681 -0.210 1.00 90.56 756 GLN A CA 1
ATOM 6040 C C . GLN A 1 756 ? -6.901 36.616 0.753 1.00 90.56 756 GLN A C 1
ATOM 6042 O O . GLN A 1 756 ? -7.088 36.336 1.934 1.00 90.56 756 GLN A O 1
ATOM 6047 N N . VAL A 1 757 ? -5.691 36.955 0.293 1.00 90.69 757 VAL A N 1
ATOM 6048 C CA . VAL A 1 757 ? -4.499 37.082 1.149 1.00 90.69 757 VAL A CA 1
ATOM 6049 C C . VAL A 1 757 ? -4.637 38.248 2.134 1.00 90.69 757 VAL A C 1
ATOM 6051 O O . VAL A 1 757 ? -4.338 38.069 3.311 1.00 90.69 757 VAL A O 1
ATOM 6054 N N . GLU A 1 758 ? -5.142 39.408 1.708 1.00 90.00 758 GLU A N 1
ATOM 6055 C CA . GLU A 1 758 ? -5.411 40.551 2.594 1.00 90.00 758 GLU A CA 1
ATOM 6056 C C . GLU A 1 758 ? -6.402 40.197 3.719 1.00 90.00 758 GLU A C 1
ATOM 6058 O O . GLU A 1 758 ? -6.126 40.456 4.891 1.00 90.00 758 GLU A O 1
ATOM 6063 N N . ALA A 1 759 ? -7.517 39.537 3.391 1.00 88.94 759 ALA A N 1
ATOM 6064 C CA . ALA A 1 759 ? -8.511 39.107 4.374 1.00 88.94 759 ALA A CA 1
ATOM 6065 C C . ALA A 1 759 ? -7.973 38.031 5.339 1.00 88.94 759 ALA A C 1
ATOM 6067 O O . ALA A 1 759 ? -8.270 38.066 6.536 1.00 88.94 759 ALA A O 1
ATOM 6068 N N . LEU A 1 760 ? -7.140 37.104 4.846 1.00 91.06 760 LEU A N 1
ATOM 6069 C CA . LEU A 1 760 ? -6.459 36.102 5.673 1.00 91.06 760 LEU A CA 1
ATOM 6070 C C . LEU A 1 760 ? -5.438 36.736 6.631 1.00 91.06 760 LEU A C 1
ATOM 6072 O O . LEU A 1 760 ? -5.387 36.338 7.794 1.00 91.06 760 LEU A O 1
ATOM 6076 N N . LEU A 1 761 ? -4.670 37.731 6.174 1.00 89.62 761 LEU A N 1
ATOM 6077 C CA . LEU A 1 761 ? -3.734 38.489 7.011 1.00 89.62 761 LEU A CA 1
ATOM 6078 C C . LEU A 1 761 ? -4.480 39.283 8.094 1.00 89.62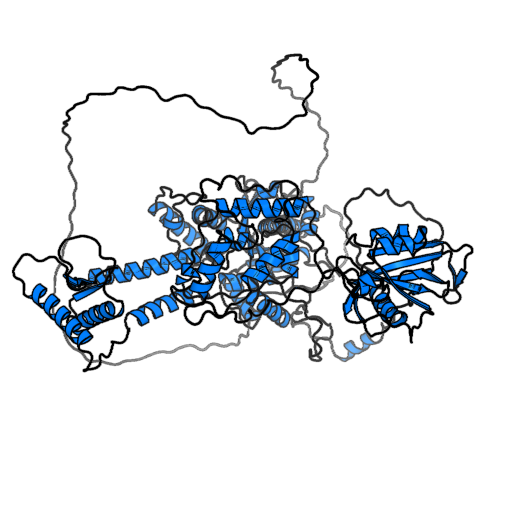 761 LEU A C 1
ATOM 6080 O O . LEU A 1 761 ? -4.132 39.165 9.267 1.00 89.62 761 LEU A O 1
ATOM 6084 N N . LYS A 1 762 ? -5.563 39.994 7.742 1.00 85.94 762 LYS A N 1
ATOM 6085 C CA . LYS A 1 762 ? -6.390 40.736 8.713 1.00 85.94 762 LYS A CA 1
ATOM 6086 C C . LYS A 1 762 ? -6.995 39.824 9.794 1.00 85.94 762 LYS A C 1
ATOM 6088 O O . LYS A 1 762 ? -7.098 40.215 10.953 1.00 85.94 762 LYS A O 1
ATOM 6093 N N . ASP A 1 763 ? -7.395 38.595 9.454 1.00 85.19 763 ASP A N 1
ATOM 6094 C CA . ASP A 1 763 ? -7.895 37.644 10.462 1.00 85.19 763 ASP A CA 1
ATOM 6095 C C . ASP A 1 763 ? -6.768 37.018 11.309 1.00 85.19 763 ASP A C 1
ATOM 6097 O O . ASP A 1 763 ? -7.023 36.583 12.437 1.00 85.19 763 ASP A O 1
ATOM 6101 N N . ALA A 1 764 ? -5.533 36.991 10.795 1.00 86.12 764 ALA A N 1
ATOM 6102 C CA . ALA A 1 764 ? -4.347 36.497 11.496 1.00 86.12 764 ALA A CA 1
ATOM 6103 C C . ALA A 1 764 ? -3.764 37.502 12.507 1.00 86.12 764 ALA A C 1
ATOM 6105 O O . ALA A 1 764 ? -3.158 37.068 13.484 1.00 86.12 764 ALA A O 1
ATOM 6106 N N . GLU A 1 765 ? -3.977 38.810 12.324 1.00 83.00 765 GLU A N 1
ATOM 6107 C CA . GLU A 1 765 ? -3.547 39.851 13.270 1.00 83.00 765 GLU A CA 1
ATOM 6108 C C . GLU A 1 765 ? -4.119 39.598 14.677 1.00 83.00 765 GLU A C 1
ATOM 6110 O O . GLU A 1 765 ? -5.337 39.601 14.906 1.00 83.00 765 GLU A O 1
ATOM 6115 N N . VAL A 1 766 ? -3.236 39.351 15.647 1.00 65.69 766 VAL A N 1
ATOM 6116 C CA . VAL A 1 766 ? -3.612 39.079 17.039 1.00 65.69 766 VAL A CA 1
ATOM 6117 C C . VAL A 1 766 ? -3.694 40.401 17.793 1.00 65.69 766 VAL A C 1
ATOM 6119 O O . VAL A 1 766 ? -2.674 40.995 18.128 1.00 65.69 766 VAL A O 1
ATOM 6122 N N . SER A 1 767 ? -4.906 40.860 18.115 1.00 59.69 767 SER A N 1
ATOM 6123 C CA . SER A 1 767 ? -5.059 41.918 19.124 1.00 59.69 767 SER A CA 1
ATOM 6124 C C . SER A 1 767 ? -5.052 41.299 20.519 1.00 59.69 767 SER A C 1
ATOM 6126 O O . SER A 1 767 ? -5.837 40.394 20.812 1.00 59.69 767 SER A O 1
ATOM 6128 N N . SER A 1 768 ? -4.198 41.817 21.393 1.00 50.19 768 SER A N 1
ATOM 6129 C CA . SER A 1 768 ? -4.089 41.436 22.800 1.00 50.19 768 SER A CA 1
ATOM 6130 C C . SER A 1 768 ? -5.308 41.908 23.605 1.00 50.19 768 SER A C 1
ATOM 6132 O O . SER A 1 768 ? -5.325 42.996 24.170 1.00 50.19 768 SER A O 1
ATOM 6134 N N . VAL A 1 769 ? -6.352 41.077 23.679 1.00 50.91 769 VAL A N 1
ATOM 6135 C CA . VAL A 1 769 ? -7.540 41.371 24.501 1.00 50.91 769 VAL A CA 1
ATOM 6136 C C . VAL A 1 769 ? -7.253 41.059 25.973 1.00 50.91 769 VAL A C 1
ATOM 6138 O O . VAL A 1 769 ? -7.306 39.901 26.392 1.00 50.91 769 VAL A O 1
ATOM 6141 N N . GLY A 1 770 ? -6.966 42.101 26.753 1.00 40.00 770 GLY A N 1
ATOM 6142 C CA . GLY A 1 770 ? -6.808 42.043 28.206 1.00 40.00 770 GLY A CA 1
ATOM 6143 C C . GLY A 1 770 ? -7.523 43.210 28.882 1.00 40.00 770 GLY A C 1
ATOM 6144 O O . GLY A 1 770 ? -6.988 44.311 28.913 1.00 40.00 770 GLY A O 1
ATOM 6145 N N . GLY A 1 771 ? -8.706 42.949 29.445 1.00 39.72 771 GLY A N 1
ATOM 6146 C CA . GLY A 1 771 ? -9.575 43.975 30.033 1.00 39.72 771 GLY A CA 1
ATOM 6147 C C . GLY A 1 771 ? -10.586 44.566 29.043 1.00 39.72 771 GLY A C 1
ATOM 6148 O O . GLY A 1 771 ? -10.518 44.314 27.839 1.00 39.72 771 GLY A O 1
ATOM 6149 N N . ASP A 1 772 ? -11.552 45.304 29.588 1.00 44.31 772 ASP A N 1
ATOM 6150 C CA . ASP A 1 772 ? -12.550 46.062 28.829 1.00 44.31 772 ASP A CA 1
ATOM 6151 C C . ASP A 1 772 ? -12.018 47.446 28.399 1.00 44.31 772 ASP A C 1
ATOM 6153 O O . ASP A 1 772 ? -11.016 47.938 28.916 1.00 44.31 772 ASP A O 1
ATOM 6157 N N . GLU A 1 773 ? -12.757 48.078 27.482 1.00 41.28 773 GLU A N 1
ATOM 6158 C CA . GLU A 1 773 ? -12.503 49.387 26.853 1.00 41.28 773 GLU A CA 1
ATOM 6159 C C . GLU A 1 773 ? -11.342 49.470 25.838 1.00 41.28 773 GLU A C 1
ATOM 6161 O O . GLU A 1 773 ? -10.514 48.574 25.675 1.00 41.28 773 GLU A O 1
ATOM 6166 N N . VAL A 1 774 ? -11.381 50.527 25.017 1.00 48.66 774 VAL A N 1
ATOM 6167 C CA . VAL A 1 774 ? -10.621 50.629 23.762 1.00 48.66 774 VAL A CA 1
ATOM 6168 C C . VAL A 1 774 ? -9.271 51.304 23.998 1.00 48.66 774 VAL A C 1
ATOM 6170 O O . VAL A 1 774 ? -9.151 52.525 23.922 1.00 48.66 774 VAL A O 1
ATOM 6173 N N . ALA A 1 775 ? -8.239 50.495 24.230 1.00 38.72 775 ALA A N 1
ATOM 6174 C CA . ALA A 1 775 ? -6.848 50.926 24.137 1.00 38.72 775 ALA A CA 1
ATOM 6175 C C . ALA A 1 775 ? -6.280 50.608 22.742 1.00 38.72 775 ALA A C 1
ATOM 6177 O O . ALA A 1 775 ? -6.257 49.450 22.323 1.00 38.72 775 ALA A O 1
ATOM 6178 N N . ASP A 1 776 ? -5.801 51.636 22.033 1.00 46.28 776 ASP A N 1
ATOM 6179 C CA . ASP A 1 776 ? -5.241 51.551 20.671 1.00 46.28 776 ASP A CA 1
ATOM 6180 C C . ASP A 1 776 ? -3.802 50.986 20.674 1.00 46.28 776 ASP A C 1
ATOM 6182 O O . ASP A 1 776 ? -2.820 51.612 20.266 1.00 46.28 776 ASP A O 1
ATOM 6186 N N . HIS A 1 777 ? -3.652 49.790 21.245 1.00 45.41 777 HIS A N 1
ATOM 6187 C CA . HIS A 1 777 ? -2.392 49.065 21.274 1.00 45.41 777 HIS A CA 1
ATOM 6188 C C . HIS A 1 777 ? -2.153 48.397 19.921 1.00 45.41 777 HIS A C 1
ATOM 6190 O O . HIS A 1 777 ? -2.888 47.489 19.533 1.00 45.41 777 HIS A O 1
ATOM 6196 N N . LYS A 1 778 ? -1.098 48.856 19.231 1.00 48.75 778 LYS A N 1
ATOM 6197 C CA . LYS A 1 778 ? -0.629 48.351 17.931 1.00 48.75 778 LYS A CA 1
ATOM 6198 C C . LYS A 1 778 ? -0.789 46.833 17.824 1.00 48.75 778 LYS A C 1
ATOM 6200 O O . LYS A 1 778 ? -0.084 46.094 18.509 1.00 48.75 778 LYS A O 1
ATOM 6205 N N . ALA A 1 779 ? -1.662 46.387 16.924 1.00 56.91 779 ALA A N 1
ATOM 6206 C CA . ALA A 1 779 ? -1.662 44.999 16.488 1.00 56.91 779 ALA A CA 1
ATOM 6207 C C . ALA A 1 779 ? -0.294 44.668 15.872 1.00 56.91 779 ALA A C 1
ATOM 6209 O O . ALA A 1 779 ? 0.268 45.476 15.124 1.00 56.91 779 ALA A O 1
ATOM 6210 N N . GLU A 1 780 ? 0.240 43.485 16.171 1.00 59.94 780 GLU A N 1
ATOM 6211 C CA . GLU A 1 780 ? 1.388 42.964 15.433 1.00 59.94 780 GLU A CA 1
ATOM 6212 C C . GLU A 1 780 ? 0.914 42.611 14.020 1.00 59.94 780 GLU A C 1
ATOM 6214 O O . GLU A 1 780 ? 0.197 41.630 13.810 1.00 59.94 780 GLU A O 1
ATOM 6219 N N . VAL A 1 781 ? 1.261 43.476 13.063 1.00 69.62 781 VAL A N 1
ATOM 6220 C CA . VAL A 1 781 ? 0.903 43.325 11.649 1.00 69.62 781 VAL A CA 1
ATOM 6221 C C . VAL A 1 781 ? 1.517 42.031 11.131 1.00 69.62 781 VAL A C 1
ATOM 6223 O O . VAL A 1 781 ? 2.738 41.867 11.158 1.00 69.62 781 VAL A O 1
ATOM 6226 N N . ALA A 1 782 ? 0.673 41.120 10.649 1.00 77.31 782 ALA A N 1
ATOM 6227 C CA . ALA A 1 782 ? 1.119 39.837 10.123 1.00 77.31 782 ALA A CA 1
ATOM 6228 C C . ALA A 1 782 ? 2.082 40.038 8.937 1.00 77.31 782 ALA A C 1
ATOM 6230 O O . ALA A 1 782 ? 1.807 40.827 8.026 1.00 77.31 782 ALA A O 1
ATOM 6231 N N . GLU A 1 783 ? 3.212 39.322 8.942 1.00 84.81 783 GLU A N 1
ATOM 6232 C CA . GLU A 1 783 ? 4.236 39.450 7.902 1.00 84.81 783 GLU A CA 1
ATOM 6233 C C . GLU A 1 783 ? 3.644 39.126 6.522 1.00 84.81 783 GLU A C 1
ATOM 6235 O O . GLU A 1 783 ? 3.081 38.051 6.291 1.00 84.81 783 GLU A O 1
ATOM 6240 N N . LYS A 1 784 ? 3.739 40.084 5.593 1.00 87.88 784 LYS A N 1
ATOM 6241 C CA . LYS A 1 784 ? 3.161 39.935 4.256 1.00 87.88 784 LYS A CA 1
ATOM 6242 C C . LYS A 1 784 ? 4.042 39.018 3.398 1.00 87.88 784 LYS A C 1
ATOM 6244 O O . LYS A 1 784 ? 5.255 39.221 3.375 1.00 87.88 784 LYS A O 1
ATOM 6249 N N . PRO A 1 785 ? 3.465 38.068 2.637 1.00 89.19 785 PRO A N 1
ATOM 6250 C CA . PRO A 1 785 ? 4.231 37.230 1.720 1.00 89.19 785 PRO A CA 1
ATOM 6251 C C . PRO A 1 785 ? 5.086 38.045 0.740 1.00 89.19 785 PRO A C 1
ATOM 6253 O O . PRO A 1 785 ? 4.632 39.048 0.185 1.00 89.19 785 PRO A O 1
ATOM 6256 N N . VAL A 1 786 ? 6.311 37.573 0.496 1.00 89.88 786 VAL A N 1
ATOM 6257 C CA . VAL A 1 786 ? 7.261 38.163 -0.462 1.00 89.88 786 VAL A CA 1
ATOM 6258 C C . VAL A 1 786 ? 6.616 38.263 -1.860 1.00 89.88 786 VAL A C 1
ATOM 6260 O O . VAL A 1 786 ? 5.968 37.306 -2.298 1.00 89.88 786 VAL A O 1
ATOM 6263 N N . PRO A 1 787 ? 6.769 39.389 -2.589 1.00 89.88 787 PRO A N 1
ATOM 6264 C CA . PRO A 1 787 ? 6.144 39.572 -3.898 1.00 89.88 787 PRO A CA 1
ATOM 6265 C C . PRO A 1 787 ? 6.594 38.526 -4.929 1.00 89.88 787 PRO A C 1
ATOM 6267 O O . PRO A 1 787 ? 7.766 38.166 -5.016 1.00 89.88 787 PRO A O 1
ATOM 6270 N N . ARG A 1 788 ? 5.650 38.099 -5.780 1.00 90.56 788 ARG A N 1
ATOM 6271 C CA . ARG A 1 788 ? 5.854 37.096 -6.851 1.00 90.56 788 ARG A CA 1
ATOM 6272 C C . ARG A 1 788 ? 6.792 37.562 -7.979 1.00 90.56 788 ARG A C 1
ATOM 6274 O O . ARG A 1 788 ? 7.227 36.731 -8.770 1.00 90.56 788 ARG A O 1
ATOM 6281 N N . ILE A 1 789 ? 7.068 38.867 -8.051 1.00 91.75 789 ILE A N 1
ATOM 6282 C CA . ILE A 1 789 ? 7.961 39.534 -9.010 1.00 91.75 789 ILE A CA 1
ATOM 6283 C C . ILE A 1 789 ? 9.153 40.080 -8.223 1.00 91.75 789 ILE A C 1
ATOM 6285 O O . ILE A 1 789 ? 8.969 40.913 -7.328 1.00 91.75 789 ILE A O 1
ATOM 6289 N N . THR A 1 790 ? 10.363 39.629 -8.547 1.00 92.75 790 THR A N 1
ATOM 6290 C CA . THR A 1 790 ? 11.571 39.974 -7.787 1.00 92.75 790 THR A CA 1
ATOM 6291 C C . THR A 1 790 ? 12.203 41.294 -8.238 1.00 92.75 790 THR A C 1
ATOM 6293 O O . THR A 1 790 ? 11.758 41.955 -9.178 1.00 92.75 790 THR A O 1
ATOM 6296 N N . GLU A 1 791 ? 13.284 41.697 -7.573 1.00 93.06 791 GLU A N 1
ATOM 6297 C CA . GLU A 1 791 ? 14.133 42.798 -8.037 1.00 93.06 791 GLU A CA 1
ATOM 6298 C C . GLU A 1 791 ? 14.867 42.441 -9.340 1.00 93.06 791 GLU A C 1
ATOM 6300 O O . GLU A 1 791 ? 15.001 43.294 -10.213 1.00 93.06 791 GLU A O 1
ATOM 6305 N N . ALA A 1 792 ? 15.247 41.171 -9.530 1.00 92.81 792 ALA A N 1
ATOM 6306 C CA . ALA A 1 792 ? 15.866 40.690 -10.766 1.00 92.81 792 ALA A CA 1
ATOM 6307 C C . ALA A 1 792 ? 14.878 40.643 -11.947 1.00 92.81 792 ALA A C 1
ATOM 6309 O O . ALA A 1 792 ? 15.288 40.864 -13.085 1.00 92.81 792 ALA A O 1
ATOM 6310 N N . ASP A 1 793 ? 13.582 40.421 -11.691 1.00 91.56 793 ASP A N 1
ATOM 6311 C CA . ASP A 1 793 ? 12.525 40.609 -12.697 1.00 91.56 793 ASP A CA 1
ATOM 6312 C C . ASP A 1 793 ? 12.413 42.074 -13.129 1.00 91.56 793 ASP A C 1
ATOM 6314 O O . ASP A 1 793 ? 12.404 42.367 -14.323 1.00 91.56 793 ASP A O 1
ATOM 6318 N N . LYS A 1 794 ? 12.385 43.005 -12.167 1.00 93.44 794 LYS A N 1
ATOM 6319 C CA . LYS A 1 794 ? 12.300 44.453 -12.437 1.00 93.44 794 LYS A CA 1
ATOM 6320 C C . LYS A 1 794 ? 13.549 45.000 -13.137 1.00 93.44 794 LYS A C 1
ATOM 6322 O O . LYS A 1 794 ? 13.432 45.910 -13.950 1.00 93.44 794 LYS A O 1
ATOM 6327 N N . ALA A 1 795 ? 14.723 44.454 -12.823 1.00 93.81 795 ALA A N 1
ATOM 6328 C CA . ALA A 1 795 ? 15.996 44.817 -13.442 1.00 93.81 795 ALA A CA 1
ATOM 6329 C C . ALA A 1 795 ? 16.248 44.121 -14.794 1.00 93.81 795 ALA A C 1
ATOM 6331 O O . ALA A 1 795 ? 17.152 44.527 -15.521 1.00 93.81 795 ALA A O 1
ATOM 6332 N N . GLY A 1 796 ? 15.485 43.072 -15.131 1.00 91.44 796 GLY A N 1
ATOM 6333 C CA . GLY A 1 796 ? 15.717 42.260 -16.327 1.00 91.44 796 GLY A CA 1
ATOM 6334 C C . GLY A 1 796 ? 17.023 41.456 -16.287 1.00 91.44 796 GLY A C 1
ATOM 6335 O O . GLY A 1 796 ? 17.625 41.230 -17.334 1.00 91.44 796 GLY A O 1
ATOM 6336 N N . ASP A 1 797 ? 17.490 41.041 -15.103 1.00 94.50 797 ASP A N 1
ATOM 6337 C CA . ASP A 1 797 ? 18.791 40.375 -14.951 1.00 94.50 797 ASP A CA 1
ATOM 6338 C C . ASP A 1 797 ? 18.767 38.924 -15.462 1.00 94.50 797 ASP A C 1
ATOM 6340 O O . ASP A 1 797 ? 18.504 37.966 -14.729 1.00 94.50 797 ASP A O 1
ATOM 6344 N N . GLU A 1 798 ? 19.094 38.761 -16.743 1.00 94.69 798 GLU A N 1
ATOM 6345 C CA . GLU A 1 798 ? 19.268 37.476 -17.422 1.00 94.69 798 GLU A CA 1
ATOM 6346 C C . GLU A 1 798 ? 20.383 36.591 -16.830 1.00 94.69 798 GLU A C 1
ATOM 6348 O O . GLU A 1 798 ? 20.518 35.453 -17.268 1.00 94.69 798 GLU A O 1
ATOM 6353 N N . LYS A 1 799 ? 21.194 37.045 -15.863 1.00 93.94 799 LYS A N 1
ATOM 6354 C CA . LYS A 1 799 ? 22.163 36.186 -15.153 1.00 93.94 799 LYS A CA 1
ATOM 6355 C C . LYS A 1 799 ? 21.649 35.700 -13.800 1.00 93.94 799 LYS A C 1
ATOM 6357 O O . LYS A 1 799 ? 22.190 34.727 -13.272 1.00 93.94 799 LYS A O 1
ATOM 6362 N N . SER A 1 800 ? 20.592 36.298 -13.255 1.00 93.88 800 SER A N 1
ATOM 6363 C CA . SER A 1 800 ? 20.010 35.878 -11.982 1.00 93.88 800 SER A CA 1
ATOM 6364 C C . SER A 1 800 ? 19.118 34.644 -12.121 1.00 93.88 800 SER A C 1
ATOM 6366 O O . SER A 1 800 ? 18.176 34.603 -12.911 1.00 93.88 800 SER A O 1
ATOM 6368 N N . LEU A 1 801 ? 19.355 33.655 -11.257 1.00 93.56 801 LEU A N 1
ATOM 6369 C CA . LEU A 1 801 ? 18.447 32.522 -11.054 1.00 93.56 801 LEU A CA 1
ATOM 6370 C C . LEU A 1 801 ? 17.176 32.905 -10.273 1.00 93.56 801 LEU A C 1
ATOM 6372 O O . LEU A 1 801 ? 16.195 32.157 -10.304 1.00 93.56 801 LEU A O 1
ATOM 6376 N N . ASN A 1 802 ? 17.163 34.084 -9.640 1.00 92.56 802 ASN A N 1
ATOM 6377 C CA . ASN A 1 802 ? 16.044 34.630 -8.865 1.00 92.56 802 ASN A CA 1
ATOM 6378 C C . ASN A 1 802 ? 15.117 35.521 -9.719 1.00 92.56 802 ASN A C 1
ATOM 6380 O O . ASN A 1 802 ? 14.535 36.478 -9.216 1.00 92.56 802 ASN A O 1
ATOM 6384 N N . ARG A 1 803 ? 15.004 35.226 -11.019 1.00 93.69 803 ARG A N 1
ATOM 6385 C CA . ARG A 1 803 ? 14.146 35.898 -12.010 1.00 93.69 803 ARG A CA 1
ATOM 6386 C C . ARG A 1 803 ? 13.095 34.914 -12.543 1.00 93.69 803 ARG A C 1
ATOM 6388 O O . ARG A 1 803 ? 13.374 33.722 -12.628 1.00 93.69 803 ARG A O 1
ATOM 6395 N N . LEU A 1 804 ? 11.897 35.365 -12.906 1.00 92.75 804 LEU A N 1
ATOM 6396 C CA . LEU A 1 804 ? 10.809 34.564 -13.483 1.00 92.75 804 LEU A CA 1
ATOM 6397 C C . LEU A 1 804 ? 10.535 33.260 -12.706 1.00 92.75 804 LEU A C 1
ATOM 6399 O O . LEU A 1 804 ? 10.565 32.166 -13.270 1.00 92.75 804 LEU A O 1
ATOM 6403 N N . PHE A 1 805 ? 10.244 33.338 -11.403 1.00 93.06 805 PHE A N 1
ATOM 6404 C CA . PHE A 1 805 ? 9.989 32.139 -10.582 1.00 93.06 805 PHE A CA 1
ATOM 6405 C C . PHE A 1 805 ? 8.815 31.264 -11.071 1.00 93.06 805 PHE A C 1
ATOM 6407 O O . PHE A 1 805 ? 8.766 30.083 -10.729 1.00 93.06 805 PHE A O 1
ATOM 6414 N N . GLN A 1 806 ? 7.889 31.802 -11.875 1.00 92.75 806 GLN A N 1
ATOM 6415 C CA . GLN A 1 806 ? 6.795 31.038 -12.499 1.00 92.75 806 GLN A CA 1
ATOM 6416 C C . GLN A 1 806 ? 7.230 30.174 -13.698 1.00 92.75 806 GLN A C 1
ATOM 6418 O O . GLN A 1 806 ? 6.426 29.378 -14.186 1.00 92.75 806 GLN A O 1
ATOM 6423 N N . ARG A 1 807 ? 8.452 30.359 -14.216 1.00 93.88 807 ARG A N 1
ATOM 6424 C CA . ARG A 1 807 ? 8.946 29.726 -15.446 1.00 93.88 807 ARG A CA 1
ATOM 6425 C C . ARG A 1 807 ? 10.270 29.006 -15.222 1.00 93.88 807 ARG A C 1
ATOM 6427 O O . ARG A 1 807 ? 11.069 29.370 -14.358 1.00 93.88 807 ARG A O 1
ATOM 6434 N N . THR A 1 808 ? 10.510 28.008 -16.056 1.00 96.12 808 THR A N 1
ATOM 6435 C CA . THR A 1 808 ? 11.765 27.285 -16.162 1.00 96.12 808 THR A CA 1
ATOM 6436 C C . THR A 1 808 ? 12.782 28.164 -16.870 1.00 96.12 808 THR A C 1
ATOM 6438 O O . THR A 1 808 ? 12.572 28.562 -18.017 1.00 96.12 808 THR A O 1
ATOM 6441 N N . LEU A 1 809 ? 13.890 28.452 -16.190 1.00 96.50 809 LEU A N 1
ATOM 6442 C CA . LEU A 1 809 ? 15.049 29.087 -16.810 1.00 96.50 809 LEU A CA 1
ATOM 6443 C C . LEU A 1 809 ? 16.042 28.017 -17.255 1.00 96.50 809 LEU A C 1
ATOM 6445 O O . LEU A 1 809 ? 16.316 27.078 -16.505 1.00 96.50 809 LEU A O 1
ATOM 6449 N N . TYR A 1 810 ? 16.621 28.185 -18.440 1.00 97.25 810 TYR A N 1
ATOM 6450 C CA . TYR A 1 810 ? 17.666 27.309 -18.961 1.00 97.25 810 TYR A CA 1
ATOM 6451 C C . TYR A 1 810 ? 18.987 28.054 -19.124 1.00 97.25 810 TYR A C 1
ATOM 6453 O O . TYR A 1 810 ? 18.999 29.214 -19.540 1.00 97.25 810 TYR A O 1
ATOM 6461 N N . LEU A 1 811 ? 20.095 27.370 -18.831 1.00 96.75 811 LEU A N 1
ATOM 6462 C CA . LEU A 1 811 ? 21.441 27.912 -19.009 1.00 96.75 811 LEU A CA 1
ATOM 6463 C C . LEU A 1 811 ? 21.836 27.881 -20.489 1.00 96.75 811 LEU A C 1
ATOM 6465 O O . LEU A 1 811 ? 22.049 26.809 -21.058 1.00 96.75 811 LEU A O 1
ATOM 6469 N N . LEU A 1 812 ? 21.989 29.056 -21.094 1.00 96.06 812 LEU A N 1
ATOM 6470 C CA . LEU A 1 812 ? 22.628 29.226 -22.395 1.00 96.06 812 LEU A CA 1
ATOM 6471 C C . LEU A 1 812 ? 24.009 29.849 -22.212 1.00 96.06 812 LEU A C 1
ATOM 6473 O O . LEU A 1 812 ? 24.212 30.733 -21.379 1.00 96.06 812 LEU A O 1
ATOM 6477 N N . VAL A 1 813 ? 24.953 29.405 -23.036 1.00 95.06 813 VAL A N 1
ATOM 6478 C CA . VAL A 1 813 ? 26.327 29.908 -23.066 1.00 95.06 813 VAL A CA 1
ATOM 6479 C C . VAL A 1 813 ? 26.672 30.421 -24.456 1.00 95.06 813 VAL A C 1
ATOM 6481 O O . VAL A 1 813 ? 26.177 29.922 -25.471 1.00 95.06 813 VAL A O 1
ATOM 6484 N N . LYS A 1 814 ? 27.527 31.440 -24.501 1.00 94.00 814 LYS A N 1
ATOM 6485 C CA . LYS A 1 814 ? 28.033 32.028 -25.736 1.00 94.00 814 LYS A CA 1
ATOM 6486 C C . LYS A 1 814 ? 29.361 31.369 -26.094 1.00 94.00 814 LYS A C 1
ATOM 6488 O O . LYS A 1 814 ? 30.360 31.564 -25.402 1.00 94.00 814 LYS A O 1
ATOM 6493 N N . GLY A 1 815 ? 29.348 30.558 -27.151 1.00 87.44 815 GLY A N 1
ATOM 6494 C CA . GLY A 1 815 ? 30.542 29.877 -27.653 1.00 87.44 815 GLY A CA 1
ATOM 6495 C C . GLY A 1 815 ? 31.536 30.834 -28.328 1.00 87.44 815 GLY A C 1
ATOM 6496 O O . GLY A 1 815 ? 31.175 31.977 -28.622 1.00 87.44 815 GLY A O 1
ATOM 6497 N N . PRO A 1 816 ? 32.757 30.371 -28.653 1.00 81.06 816 PRO A N 1
ATOM 6498 C CA . PRO A 1 816 ? 33.795 31.201 -29.278 1.00 81.06 816 PRO A CA 1
ATOM 6499 C C . PRO A 1 816 ? 33.401 31.749 -30.663 1.00 81.06 816 PRO A C 1
ATOM 6501 O O . PRO A 1 816 ? 33.888 32.795 -31.075 1.00 81.06 816 PRO A O 1
ATOM 6504 N N . GLU A 1 817 ? 32.452 31.110 -31.357 1.00 78.81 817 GLU A N 1
ATOM 6505 C CA . GLU A 1 817 ? 31.827 31.626 -32.591 1.00 78.81 817 GLU A CA 1
ATOM 6506 C C . GLU A 1 817 ? 30.841 32.795 -32.351 1.00 78.81 817 GLU A C 1
ATOM 6508 O O . GLU A 1 817 ? 30.143 33.227 -33.267 1.00 78.81 817 GLU A O 1
ATOM 6513 N N . GLY A 1 818 ? 30.691 33.261 -31.107 1.00 84.62 818 GLY A N 1
ATOM 6514 C CA . GLY A 1 818 ? 29.743 34.303 -30.704 1.00 84.62 818 GLY A CA 1
ATOM 6515 C C . GLY A 1 818 ? 28.274 33.862 -30.641 1.00 84.62 818 GLY A C 1
ATOM 6516 O O . GLY A 1 818 ? 27.412 34.685 -30.328 1.00 84.62 818 GLY A O 1
ATOM 6517 N N . ARG A 1 819 ? 27.977 32.586 -30.920 1.00 89.06 819 ARG A N 1
ATOM 6518 C CA . ARG A 1 819 ? 26.622 32.006 -30.960 1.00 89.06 819 ARG A CA 1
ATOM 6519 C C . ARG A 1 819 ? 26.155 31.551 -29.574 1.00 89.06 819 ARG A C 1
ATOM 6521 O O . ARG A 1 819 ? 26.922 30.925 -28.843 1.00 89.06 819 ARG A O 1
ATOM 6528 N N . TRP A 1 820 ? 24.887 31.810 -29.252 1.00 94.31 820 TRP A N 1
ATOM 6529 C CA . TRP A 1 820 ? 24.213 31.276 -28.063 1.00 94.31 820 TRP A CA 1
ATOM 6530 C C . TRP A 1 820 ? 23.709 29.854 -28.315 1.00 94.31 820 TRP A C 1
ATOM 6532 O O . TRP A 1 820 ? 22.980 29.616 -29.279 1.00 94.31 820 TRP A O 1
ATOM 6542 N N . MET A 1 821 ? 24.096 28.917 -27.450 1.00 94.06 821 MET A N 1
ATOM 6543 C CA . MET A 1 821 ? 23.701 27.505 -27.493 1.00 94.06 821 MET A CA 1
ATOM 6544 C C . MET A 1 821 ? 23.659 26.921 -26.072 1.00 94.06 821 MET A C 1
ATOM 6546 O O . MET A 1 821 ? 24.153 27.532 -25.123 1.00 94.06 821 MET A O 1
ATOM 6550 N N . PHE A 1 822 ? 23.111 25.716 -25.916 1.00 95.75 822 PHE A N 1
ATOM 6551 C CA . PHE A 1 822 ? 23.301 24.937 -24.690 1.00 95.75 822 PHE A CA 1
ATOM 6552 C C . PHE A 1 822 ? 24.761 24.451 -24.561 1.00 95.75 822 PHE A C 1
ATOM 6554 O O . PHE A 1 822 ? 25.377 24.117 -25.585 1.00 95.75 822 PHE A O 1
ATOM 6561 N N . PRO A 1 823 ? 25.317 24.360 -23.332 1.00 94.69 823 PRO A N 1
ATOM 6562 C CA . PRO A 1 823 ? 26.642 23.791 -23.085 1.00 94.69 823 PRO A CA 1
ATOM 6563 C C . PRO A 1 823 ? 26.815 22.439 -23.780 1.00 94.69 823 PRO A C 1
ATOM 6565 O O . PRO A 1 823 ? 25.992 21.540 -23.614 1.00 94.69 823 PRO A O 1
ATOM 6568 N N . SER A 1 824 ? 27.861 22.295 -24.593 1.00 93.12 824 SER A N 1
ATOM 6569 C CA . SER A 1 824 ? 28.113 21.081 -25.374 1.00 93.12 824 SER A CA 1
ATOM 6570 C C . SER A 1 824 ? 29.598 20.886 -25.679 1.00 93.12 824 SER A C 1
ATOM 6572 O O . SER A 1 824 ? 30.364 21.845 -25.755 1.00 93.12 824 SER A O 1
ATOM 6574 N N . SER A 1 825 ? 30.019 19.628 -25.825 1.00 91.81 825 SER A N 1
ATOM 6575 C CA . SER A 1 825 ? 31.407 19.242 -26.102 1.00 91.81 825 SER A CA 1
ATOM 6576 C C . SER A 1 825 ? 31.473 17.887 -26.815 1.00 91.81 825 SER A C 1
ATOM 6578 O O . SER A 1 825 ? 30.485 17.154 -26.890 1.00 91.81 825 SER A O 1
ATOM 6580 N N . GLY A 1 826 ? 32.642 17.552 -27.360 1.00 89.31 826 GLY A N 1
ATOM 6581 C CA . GLY A 1 826 ? 32.890 16.256 -27.993 1.00 89.31 826 GLY A CA 1
ATOM 6582 C C . GLY A 1 826 ? 32.880 15.097 -26.990 1.00 89.31 826 GLY A C 1
ATOM 6583 O O . GLY A 1 826 ? 33.216 15.268 -25.813 1.00 89.31 826 GLY A O 1
ATOM 6584 N N . LEU A 1 827 ? 32.511 13.909 -27.474 1.00 86.88 827 LEU A N 1
ATOM 6585 C CA . LEU A 1 827 ? 32.571 12.665 -26.701 1.00 86.88 827 LEU A CA 1
ATOM 6586 C C . LEU A 1 827 ? 33.977 12.048 -26.698 1.00 86.88 827 LEU A C 1
ATOM 6588 O O . LEU A 1 827 ? 34.610 11.903 -27.748 1.00 86.88 827 LEU A O 1
ATOM 6592 N N . SER A 1 828 ? 34.435 11.623 -25.519 1.00 79.81 828 SER A N 1
ATOM 6593 C CA . SER A 1 828 ? 35.696 10.890 -25.349 1.00 79.81 828 SER A CA 1
ATOM 6594 C C . SER A 1 828 ? 35.525 9.400 -25.684 1.00 79.81 828 SER A C 1
ATOM 6596 O O . SER A 1 828 ? 34.459 8.827 -25.473 1.00 79.81 828 SER A O 1
ATOM 6598 N N . LYS A 1 829 ? 36.589 8.714 -26.141 1.00 69.12 829 LYS A N 1
ATOM 6599 C CA . LYS A 1 829 ? 36.540 7.311 -26.636 1.00 69.12 829 LYS A CA 1
ATOM 6600 C C . LYS A 1 829 ? 36.088 6.230 -25.619 1.00 69.12 829 LYS A C 1
ATOM 6602 O O . LYS A 1 829 ? 36.039 5.062 -25.991 1.00 69.12 829 LYS A O 1
ATOM 6607 N N . LYS A 1 830 ? 35.802 6.576 -24.358 1.00 77.44 830 LYS A N 1
ATOM 6608 C CA . LYS A 1 830 ? 35.346 5.661 -23.286 1.00 77.44 830 LYS A CA 1
ATOM 6609 C C . LYS A 1 830 ? 34.238 6.262 -22.399 1.00 77.44 830 LYS A C 1
ATOM 6611 O O . LYS A 1 830 ? 34.080 5.857 -21.255 1.00 77.44 830 LYS A O 1
ATOM 6616 N N . GLU A 1 831 ? 33.519 7.270 -22.885 1.00 86.25 831 GLU A N 1
ATOM 6617 C CA . GLU A 1 831 ? 32.648 8.113 -22.059 1.00 86.25 831 GLU A CA 1
ATOM 6618 C C . GLU A 1 831 ? 31.170 7.992 -22.459 1.00 86.25 831 GLU A C 1
ATOM 6620 O O . GLU A 1 831 ? 30.841 7.963 -23.644 1.00 86.25 831 GLU A O 1
ATOM 6625 N N . SER A 1 832 ? 30.275 7.924 -21.467 1.00 91.06 832 SER A N 1
ATOM 6626 C CA . SER A 1 832 ? 28.824 7.882 -21.694 1.00 91.06 832 SER A CA 1
ATOM 6627 C C . SER A 1 832 ? 28.246 9.285 -21.924 1.00 91.06 832 SER A C 1
ATOM 6629 O O . SER A 1 832 ? 28.832 10.277 -21.492 1.00 91.06 832 SER A O 1
ATOM 6631 N N . LEU A 1 833 ? 27.060 9.387 -22.539 1.00 92.62 833 LEU A N 1
ATOM 6632 C CA . LEU A 1 833 ? 26.352 10.672 -22.668 1.00 92.62 833 LEU A CA 1
ATOM 6633 C C . LEU A 1 833 ? 26.065 11.331 -21.303 1.00 92.62 833 LEU A C 1
ATOM 6635 O O . LEU A 1 833 ? 26.132 12.553 -21.199 1.00 92.62 833 LEU A O 1
ATOM 6639 N N . HIS A 1 834 ? 25.794 10.534 -20.261 1.00 92.50 834 HIS A N 1
ATOM 6640 C CA . HIS A 1 834 ? 25.565 11.013 -18.894 1.00 92.50 834 HIS A CA 1
ATOM 6641 C C . HIS A 1 834 ? 26.849 11.616 -18.305 1.00 92.50 834 HIS A C 1
ATOM 6643 O O . HIS A 1 834 ? 26.872 12.791 -17.950 1.00 92.50 834 HIS A O 1
ATOM 6649 N N . SER A 1 835 ? 27.939 10.846 -18.291 1.00 92.00 835 SER A N 1
ATOM 6650 C CA . SER A 1 835 ? 29.233 11.277 -17.742 1.00 92.00 835 SER A CA 1
ATOM 6651 C C . SER A 1 835 ? 29.805 12.478 -18.501 1.00 92.00 835 SER A C 1
ATOM 6653 O O . SER A 1 835 ? 30.356 13.400 -17.901 1.00 92.00 835 SER A O 1
ATOM 6655 N N . ALA A 1 836 ? 29.606 12.515 -19.824 1.00 93.12 836 ALA A N 1
ATOM 6656 C CA . ALA A 1 836 ? 29.946 13.671 -20.640 1.00 93.12 836 ALA A CA 1
ATOM 6657 C C . ALA A 1 836 ? 29.124 14.908 -20.254 1.00 93.12 836 ALA A C 1
ATOM 6659 O O . ALA A 1 836 ? 29.675 16.004 -20.246 1.00 93.12 836 ALA A O 1
ATOM 6660 N N . ALA A 1 837 ? 27.839 14.765 -19.912 1.00 93.88 837 ALA A N 1
ATOM 6661 C CA . ALA A 1 837 ? 27.017 15.884 -19.456 1.00 93.88 837 ALA A CA 1
ATOM 6662 C C . ALA A 1 837 ? 27.501 16.451 -18.112 1.00 93.88 837 ALA A C 1
ATOM 6664 O O . ALA A 1 837 ? 27.662 17.665 -17.996 1.00 93.88 837 ALA A O 1
ATOM 6665 N N . GLU A 1 838 ? 27.809 15.595 -17.134 1.00 92.81 838 GLU A N 1
ATOM 6666 C CA . GLU A 1 838 ? 28.388 16.010 -15.847 1.00 92.81 838 GLU A CA 1
ATOM 6667 C C . GLU A 1 838 ? 29.714 16.758 -16.052 1.00 92.81 838 GLU A C 1
ATOM 6669 O O . GLU A 1 838 ? 29.876 17.890 -15.587 1.00 92.81 838 GLU A O 1
ATOM 6674 N N . ARG A 1 839 ? 30.631 16.181 -16.846 1.00 93.50 839 ARG A N 1
ATOM 6675 C CA . ARG A 1 839 ? 31.891 16.832 -17.227 1.00 93.50 839 ARG A CA 1
ATOM 6676 C C . ARG A 1 839 ? 31.652 18.176 -17.919 1.00 93.50 839 ARG A C 1
ATOM 6678 O O . ARG A 1 839 ? 32.329 19.147 -17.590 1.00 93.50 839 ARG A O 1
ATOM 6685 N N . ILE A 1 840 ? 30.723 18.250 -18.874 1.00 93.69 840 ILE A N 1
ATOM 6686 C CA . ILE A 1 840 ? 30.425 19.481 -19.621 1.00 93.69 840 ILE A CA 1
ATOM 6687 C C . ILE A 1 840 ? 29.928 20.582 -18.687 1.00 93.69 840 ILE A C 1
ATOM 6689 O O . ILE A 1 840 ? 30.350 21.723 -18.859 1.00 93.69 840 ILE A O 1
ATOM 6693 N N . LEU A 1 841 ? 29.086 20.279 -17.694 1.00 93.12 841 LEU A N 1
ATOM 6694 C CA . LEU A 1 841 ? 28.641 21.280 -16.718 1.00 93.12 841 LEU A CA 1
ATOM 6695 C C . LEU A 1 841 ? 29.825 21.857 -15.934 1.00 93.12 841 LEU A C 1
ATOM 6697 O O . LEU A 1 841 ? 30.014 23.074 -15.942 1.00 93.12 841 LEU A O 1
ATOM 6701 N N . VAL A 1 842 ? 30.680 21.001 -15.367 1.00 91.94 842 VAL A N 1
ATOM 6702 C CA . VAL A 1 842 ? 31.868 21.444 -14.616 1.00 91.94 842 VAL A CA 1
ATOM 6703 C C . VAL A 1 842 ? 32.846 22.225 -15.508 1.00 91.94 842 VAL A C 1
ATOM 6705 O O . VAL A 1 842 ? 33.339 23.275 -15.103 1.00 91.94 842 VAL A O 1
ATOM 6708 N N . GLN A 1 843 ? 33.088 21.774 -16.746 1.00 91.06 843 GLN A N 1
ATOM 6709 C CA . GLN A 1 843 ? 34.008 22.427 -17.693 1.00 91.06 843 GLN A CA 1
ATOM 6710 C C . GLN A 1 843 ? 33.472 23.731 -18.313 1.00 91.06 843 GLN A C 1
ATOM 6712 O O . GLN A 1 843 ? 34.271 24.526 -18.811 1.00 91.06 843 GLN A O 1
ATOM 6717 N N . SER A 1 844 ? 32.152 23.952 -18.324 1.00 89.25 844 SER A N 1
ATOM 6718 C CA . SER A 1 844 ? 31.521 25.147 -18.913 1.00 89.25 844 SER A CA 1
ATOM 6719 C C . SER A 1 844 ? 31.187 26.229 -17.890 1.00 89.25 844 SER A C 1
ATOM 6721 O O . SER A 1 844 ? 31.380 27.409 -18.173 1.00 89.25 844 SER A O 1
ATOM 6723 N N . ALA A 1 845 ? 30.671 25.827 -16.730 1.00 87.00 845 ALA A N 1
ATOM 6724 C CA . ALA A 1 845 ? 30.023 26.705 -15.759 1.00 87.00 845 ALA A CA 1
ATOM 6725 C C . ALA A 1 845 ? 30.493 26.465 -14.310 1.00 87.00 845 ALA A C 1
ATOM 6727 O O . ALA A 1 845 ? 29.924 27.033 -13.376 1.00 87.00 845 ALA A O 1
ATOM 6728 N N . GLY A 1 846 ? 31.548 25.667 -14.124 1.00 87.44 846 GLY A N 1
ATOM 6729 C CA . GLY A 1 846 ? 32.208 25.454 -12.840 1.00 87.44 846 GLY A CA 1
ATOM 6730 C C . GLY A 1 846 ? 31.478 24.488 -11.905 1.00 87.44 846 GLY A C 1
ATOM 6731 O O . GLY A 1 846 ? 30.380 24.007 -12.174 1.00 87.44 846 GLY A O 1
ATOM 6732 N N . ILE A 1 847 ? 32.125 24.195 -10.774 1.00 88.88 847 ILE A N 1
ATOM 6733 C CA . ILE A 1 847 ? 31.648 23.212 -9.788 1.00 88.88 847 ILE A CA 1
ATOM 6734 C C . ILE A 1 847 ? 30.654 23.798 -8.764 1.00 88.88 847 ILE A C 1
ATOM 6736 O O . ILE A 1 847 ? 29.990 23.058 -8.046 1.00 88.88 847 ILE A O 1
ATOM 6740 N N . ASN A 1 848 ? 30.496 25.127 -8.725 1.00 91.75 848 ASN A N 1
ATOM 6741 C CA . ASN A 1 848 ? 29.651 25.850 -7.761 1.00 91.75 848 ASN A CA 1
ATOM 6742 C C . ASN A 1 848 ? 28.154 25.857 -8.141 1.00 91.75 848 ASN A C 1
ATOM 6744 O O . ASN A 1 848 ? 27.434 26.823 -7.878 1.00 91.75 848 ASN A O 1
ATOM 6748 N N . MET A 1 849 ? 27.677 24.768 -8.746 1.00 93.56 849 MET A N 1
ATOM 6749 C CA . MET A 1 849 ? 26.269 24.510 -9.036 1.00 93.56 849 MET A CA 1
ATOM 6750 C C . MET A 1 849 ? 25.903 23.112 -8.535 1.00 93.56 849 MET A C 1
ATOM 6752 O O . MET A 1 849 ? 26.420 22.111 -9.029 1.00 93.56 849 MET A O 1
ATOM 6756 N N . ASN A 1 850 ? 24.964 23.029 -7.594 1.00 94.50 850 ASN A N 1
ATOM 6757 C CA . ASN A 1 850 ? 24.366 21.759 -7.201 1.00 94.50 850 ASN A CA 1
ATOM 6758 C C . ASN A 1 850 ? 23.413 21.318 -8.321 1.00 94.50 850 ASN A C 1
ATOM 6760 O O . ASN A 1 850 ? 22.306 21.855 -8.442 1.00 94.50 850 ASN A O 1
ATOM 6764 N N . THR A 1 851 ? 23.877 20.402 -9.172 1.00 95.19 851 THR A N 1
ATOM 6765 C CA . THR A 1 851 ? 23.161 19.943 -10.368 1.00 95.19 851 THR A CA 1
ATOM 6766 C C . THR A 1 851 ? 22.949 18.437 -10.363 1.00 95.19 851 THR A C 1
ATOM 6768 O O . THR A 1 851 ? 23.708 17.685 -9.760 1.00 95.19 851 THR A O 1
ATOM 6771 N N . TRP A 1 852 ? 21.896 18.000 -11.049 1.00 94.94 852 TRP A N 1
ATOM 6772 C CA . TRP A 1 852 ? 21.541 16.596 -11.213 1.00 94.94 852 TRP A CA 1
ATOM 6773 C C . TRP A 1 852 ? 21.193 16.317 -12.677 1.00 94.94 852 TRP A C 1
ATOM 6775 O O . TRP A 1 852 ? 20.260 16.914 -13.224 1.00 94.94 852 TRP A O 1
ATOM 6785 N N . VAL A 1 853 ? 21.940 15.415 -13.318 1.00 95.06 853 VAL A N 1
ATOM 6786 C CA . VAL A 1 853 ? 21.609 14.874 -14.644 1.00 95.06 853 VAL A CA 1
ATOM 6787 C C . VAL A 1 853 ? 20.540 13.794 -14.462 1.00 95.06 853 VAL A C 1
ATOM 6789 O O . VAL A 1 853 ? 20.720 12.835 -13.720 1.00 95.06 853 VAL A O 1
ATOM 6792 N N . VAL A 1 854 ? 19.389 13.973 -15.113 1.00 93.50 854 VAL A N 1
ATOM 6793 C CA . VAL A 1 854 ? 18.142 13.266 -14.759 1.00 93.50 854 VAL A CA 1
ATOM 6794 C C . VAL A 1 854 ? 18.175 11.771 -15.112 1.00 93.50 854 VAL A C 1
ATOM 6796 O O . VAL A 1 854 ? 17.453 10.984 -14.507 1.00 93.50 854 VAL A O 1
ATOM 6799 N N . GLY A 1 855 ? 19.007 11.357 -16.072 1.00 90.88 855 GLY A N 1
ATOM 6800 C CA . GLY A 1 855 ? 19.150 9.956 -16.466 1.00 90.88 855 GLY A CA 1
ATOM 6801 C C . GLY A 1 855 ? 19.988 9.760 -17.730 1.00 90.88 855 GLY A C 1
ATOM 6802 O O . GLY A 1 855 ? 20.551 10.705 -18.275 1.00 90.88 855 GLY A O 1
ATOM 6803 N N . ASN A 1 856 ? 20.051 8.515 -18.210 1.00 91.62 856 ASN A N 1
ATOM 6804 C CA . ASN A 1 856 ? 20.940 8.093 -19.305 1.00 91.62 856 ASN A CA 1
ATOM 6805 C C . ASN A 1 856 ? 20.400 8.365 -20.722 1.00 91.62 856 ASN A C 1
ATOM 6807 O O . ASN A 1 856 ? 21.110 8.123 -21.697 1.00 91.62 856 ASN A O 1
ATOM 6811 N N . ILE A 1 857 ? 19.160 8.847 -20.852 1.00 93.62 857 ILE A N 1
ATOM 6812 C CA . ILE A 1 857 ? 18.471 9.026 -22.138 1.00 93.62 857 ILE A CA 1
ATOM 6813 C C . ILE A 1 857 ? 18.563 10.501 -22.576 1.00 93.62 857 ILE A C 1
ATOM 6815 O O . ILE A 1 857 ? 18.191 11.381 -21.792 1.00 93.62 857 ILE A O 1
ATOM 6819 N N . PRO A 1 858 ? 19.019 10.807 -23.808 1.00 95.06 858 PRO A N 1
ATOM 6820 C CA . PRO A 1 858 ? 18.959 12.162 -24.342 1.00 95.06 858 PRO A CA 1
ATOM 6821 C C . PRO A 1 858 ? 17.509 12.548 -24.662 1.00 95.06 858 PRO A C 1
ATOM 6823 O O . PRO A 1 858 ? 16.779 11.792 -25.297 1.00 95.06 858 PRO A O 1
ATOM 6826 N N . ILE A 1 859 ? 17.101 13.753 -24.266 1.00 95.44 859 ILE A N 1
ATOM 6827 C CA . ILE A 1 859 ? 15.738 14.271 -24.477 1.00 95.44 859 ILE A CA 1
ATOM 6828 C C . ILE A 1 859 ? 15.498 14.832 -25.886 1.00 95.44 859 ILE A C 1
ATOM 6830 O O . ILE A 1 859 ? 14.378 15.204 -26.219 1.00 95.44 859 ILE A O 1
ATOM 6834 N N . GLY A 1 860 ? 16.537 14.880 -26.719 1.00 93.56 860 GLY A N 1
ATOM 6835 C CA . GLY A 1 860 ? 16.467 15.283 -28.119 1.00 93.56 860 GLY A CA 1
ATOM 6836 C C . GLY A 1 860 ? 17.858 15.469 -28.722 1.00 93.56 860 GLY A C 1
ATOM 6837 O O . GLY A 1 860 ? 18.875 15.161 -28.090 1.00 93.56 860 GLY A O 1
ATOM 6838 N N . HIS A 1 861 ? 17.917 15.946 -29.966 1.00 94.56 861 HIS A N 1
ATOM 6839 C CA . HIS A 1 861 ? 19.173 16.076 -30.703 1.00 94.56 861 HIS A CA 1
ATOM 6840 C C . HIS A 1 861 ? 19.155 17.226 -31.721 1.00 94.56 861 HIS A C 1
ATOM 6842 O O . HIS A 1 861 ? 18.105 17.602 -32.234 1.00 94.56 861 HIS A O 1
ATOM 6848 N N . HIS A 1 862 ? 20.339 17.738 -32.059 1.00 93.56 862 HIS A N 1
ATOM 6849 C CA . HIS A 1 862 ? 20.566 18.650 -33.183 1.00 93.56 862 HIS A CA 1
ATOM 6850 C C . HIS A 1 862 ? 21.519 18.007 -34.198 1.00 93.56 862 HIS A C 1
ATOM 6852 O O . HIS A 1 862 ? 22.468 17.319 -33.818 1.00 93.56 862 HIS A O 1
ATOM 6858 N N . ASN A 1 863 ? 21.280 18.240 -35.489 1.00 92.00 863 ASN A N 1
ATOM 6859 C CA . ASN A 1 863 ? 22.090 17.732 -36.596 1.00 92.00 863 ASN A CA 1
ATOM 6860 C C . ASN A 1 863 ? 22.479 18.904 -37.505 1.00 92.00 863 ASN A C 1
ATOM 6862 O O . ASN A 1 863 ? 21.622 19.478 -38.181 1.00 92.00 863 ASN A O 1
ATOM 6866 N N . PHE A 1 864 ? 23.763 19.256 -37.517 1.00 88.06 864 PHE A N 1
ATOM 6867 C CA . PHE A 1 864 ? 24.301 20.371 -38.291 1.00 88.06 864 PHE A CA 1
ATOM 6868 C C . PHE A 1 864 ? 25.276 19.844 -39.345 1.00 88.06 864 PHE A C 1
ATOM 6870 O O . PHE A 1 864 ? 26.318 19.281 -39.018 1.00 88.06 864 PHE A O 1
ATOM 6877 N N . LYS A 1 865 ? 24.944 20.021 -40.627 1.00 87.06 865 LYS A N 1
ATOM 6878 C CA . LYS A 1 865 ? 25.839 19.675 -41.742 1.00 87.06 865 LYS A CA 1
ATOM 6879 C C . LYS A 1 865 ? 26.870 20.785 -41.929 1.00 87.06 865 LYS A C 1
ATOM 6881 O O . LYS A 1 865 ? 26.493 21.956 -41.982 1.00 87.06 865 LYS A O 1
ATOM 6886 N N . PHE A 1 866 ? 28.146 20.428 -42.047 1.00 84.44 866 PHE A N 1
ATOM 6887 C CA . PHE A 1 866 ? 29.192 21.413 -42.310 1.00 84.44 866 PHE A CA 1
ATOM 6888 C C . PHE A 1 866 ? 29.115 21.900 -43.772 1.00 84.44 866 PHE A C 1
ATOM 6890 O O . PHE A 1 866 ? 28.730 21.121 -44.646 1.00 84.44 866 PHE A O 1
ATOM 6897 N N . PRO A 1 867 ? 29.489 23.161 -44.078 1.00 80.38 867 PRO A N 1
ATOM 6898 C CA . PRO A 1 867 ? 29.542 23.653 -45.461 1.00 80.38 867 PRO A CA 1
ATOM 6899 C C . PRO A 1 867 ? 30.553 22.905 -46.345 1.00 80.38 867 PRO A C 1
ATOM 6901 O O . PRO A 1 867 ? 30.384 22.848 -47.559 1.00 80.38 867 PRO A O 1
ATOM 6904 N N . GLN A 1 868 ? 31.598 22.345 -45.731 1.00 80.31 868 GLN A N 1
ATOM 6905 C CA . GLN A 1 868 ? 32.607 21.471 -46.332 1.00 80.31 868 GLN A CA 1
ATOM 6906 C C . GLN A 1 868 ? 32.970 20.379 -45.303 1.00 80.31 868 GLN A C 1
ATOM 6908 O O . GLN A 1 868 ? 32.936 20.679 -44.104 1.00 80.31 868 GLN A O 1
ATOM 6913 N N . PRO A 1 869 ? 33.302 19.139 -45.711 1.00 80.94 869 PRO A N 1
ATOM 6914 C CA . PRO A 1 869 ? 33.756 18.101 -44.784 1.00 80.94 869 PRO A CA 1
ATOM 6915 C C . PRO A 1 869 ? 35.030 18.510 -44.035 1.00 80.94 869 PRO A C 1
ATOM 6917 O O . PRO A 1 869 ? 35.911 19.161 -44.594 1.00 80.94 869 PRO A O 1
ATOM 6920 N N . VAL A 1 870 ? 35.144 18.111 -42.767 1.00 82.25 870 VAL A N 1
ATOM 6921 C CA . VAL A 1 870 ? 36.285 18.450 -41.903 1.00 82.25 870 VAL A CA 1
ATOM 6922 C C . VAL A 1 870 ? 37.066 17.182 -41.568 1.00 82.25 870 VAL A C 1
ATOM 6924 O O . VAL A 1 870 ? 36.537 16.268 -40.935 1.00 82.25 870 VAL A O 1
ATOM 6927 N N . PHE A 1 871 ? 38.339 17.111 -41.967 1.00 79.38 871 PHE A N 1
ATOM 6928 C CA . PHE A 1 871 ? 39.183 15.946 -41.689 1.00 79.38 871 PHE A CA 1
ATOM 6929 C C . PHE A 1 871 ? 39.582 15.867 -40.207 1.00 79.38 871 PHE A C 1
ATOM 6931 O O . PHE A 1 871 ? 40.391 16.658 -39.707 1.00 79.38 871 PHE A O 1
ATOM 6938 N N . ASN A 1 872 ? 39.050 14.876 -39.491 1.00 76.12 872 ASN A N 1
ATOM 6939 C CA . ASN A 1 872 ? 39.327 14.682 -38.075 1.00 76.12 872 ASN A CA 1
ATOM 6940 C C . ASN A 1 872 ? 40.633 13.897 -37.873 1.00 76.12 872 ASN A C 1
ATOM 6942 O O . ASN A 1 872 ? 40.647 12.663 -37.882 1.00 76.12 872 ASN A O 1
ATOM 6946 N N . LYS A 1 873 ? 41.730 14.621 -37.610 1.00 69.50 873 LYS A N 1
ATOM 6947 C CA . LYS A 1 873 ? 43.084 14.070 -37.385 1.00 69.50 873 LYS A CA 1
ATOM 6948 C C . LYS A 1 873 ? 43.180 12.982 -36.298 1.00 69.50 873 LYS A C 1
ATOM 6950 O O . LYS A 1 873 ? 44.132 12.214 -36.315 1.00 69.50 873 LYS A O 1
ATOM 6955 N N . VAL A 1 874 ? 42.227 12.902 -35.360 1.00 67.19 874 VAL A N 1
ATOM 6956 C CA . VAL A 1 874 ? 42.223 11.933 -34.237 1.00 67.19 874 VAL A CA 1
ATOM 6957 C C . VAL A 1 874 ? 41.420 10.657 -34.560 1.00 67.19 874 VAL A C 1
ATOM 6959 O O . VAL A 1 874 ? 41.554 9.634 -33.874 1.00 67.19 874 VAL A O 1
ATOM 6962 N N . LYS A 1 875 ? 40.582 10.708 -35.604 1.00 66.94 875 LYS A N 1
ATOM 6963 C CA . LYS A 1 875 ? 39.793 9.574 -36.115 1.00 66.94 875 LYS A CA 1
ATOM 6964 C C . LYS A 1 875 ? 40.296 9.043 -37.462 1.00 66.94 875 LYS A C 1
ATOM 6966 O O . LYS A 1 875 ? 40.065 7.876 -37.747 1.00 66.94 875 LYS A O 1
ATOM 6971 N N . GLY A 1 876 ? 40.969 9.872 -38.263 1.00 72.25 876 GLY A N 1
ATOM 6972 C CA . GLY A 1 876 ? 41.428 9.527 -39.614 1.00 72.25 876 GLY A CA 1
ATOM 6973 C C . GLY A 1 876 ? 40.324 9.556 -40.678 1.00 72.25 876 GLY A C 1
ATOM 6974 O O . GLY A 1 876 ? 40.447 8.872 -41.687 1.00 72.25 876 GLY A O 1
ATOM 6975 N N . VAL A 1 877 ? 39.236 10.301 -40.446 1.00 80.19 877 VAL A N 1
ATOM 6976 C CA . VAL A 1 877 ? 38.033 10.311 -41.300 1.00 80.19 877 VAL A CA 1
ATOM 6977 C C . VAL A 1 877 ? 37.542 11.746 -41.513 1.00 80.19 877 VAL A C 1
ATOM 6979 O O . VAL A 1 877 ? 37.658 12.584 -40.615 1.00 80.19 877 VAL A O 1
ATOM 6982 N N . GLU A 1 878 ? 36.975 12.026 -42.686 1.00 82.75 878 GLU A N 1
ATOM 6983 C CA . GLU A 1 878 ? 36.261 13.273 -42.980 1.00 82.75 878 GLU A CA 1
ATOM 6984 C C . GLU A 1 878 ? 34.861 13.267 -42.357 1.00 82.75 878 GLU A C 1
ATOM 6986 O O . GLU A 1 878 ? 34.020 12.430 -42.683 1.00 82.75 878 GLU A O 1
ATOM 6991 N N . GLU A 1 879 ? 34.599 14.208 -41.452 1.00 83.88 879 GLU A N 1
ATOM 6992 C CA . GLU A 1 879 ? 33.292 14.375 -40.821 1.00 83.88 879 GLU A CA 1
ATOM 6993 C C . GLU A 1 879 ? 32.465 15.393 -41.621 1.00 83.88 879 GLU A C 1
ATOM 6995 O O . GLU A 1 879 ? 32.891 16.525 -41.842 1.00 83.88 879 GLU A O 1
ATOM 7000 N N . VAL A 1 880 ? 31.273 14.989 -42.072 1.00 85.25 880 VAL A N 1
ATOM 7001 C CA . VAL A 1 880 ? 30.392 15.767 -42.976 1.00 85.25 880 VAL A CA 1
ATOM 7002 C C . VAL A 1 880 ? 29.446 16.701 -42.195 1.00 85.25 880 VAL A C 1
ATOM 7004 O O . VAL A 1 880 ? 28.750 17.554 -42.748 1.00 85.25 880 VAL A O 1
ATOM 7007 N N . GLY A 1 881 ? 29.412 16.562 -40.872 1.00 87.62 881 GLY A N 1
ATOM 7008 C CA . GLY A 1 881 ? 28.632 17.393 -39.963 1.00 87.62 881 GLY A CA 1
ATOM 7009 C C . GLY A 1 881 ? 28.742 16.909 -38.525 1.00 87.62 881 GLY A C 1
ATOM 7010 O O . GLY A 1 881 ? 29.385 15.899 -38.244 1.00 87.62 881 GLY A O 1
ATOM 7011 N N . GLU A 1 882 ? 28.036 17.568 -37.619 1.00 89.62 882 GLU A N 1
ATOM 7012 C CA . GLU A 1 882 ? 27.945 17.196 -36.209 1.00 89.62 882 GLU A CA 1
ATOM 7013 C C . GLU A 1 882 ? 26.538 16.751 -35.800 1.00 89.62 882 GLU A C 1
ATOM 7015 O O . GLU A 1 882 ? 25.529 17.195 -36.351 1.00 89.62 882 GLU A O 1
ATOM 7020 N N . LYS A 1 883 ? 26.487 15.853 -34.813 1.00 93.06 883 LYS A N 1
ATOM 7021 C CA . LYS A 1 883 ? 25.265 15.381 -34.156 1.00 93.06 883 LYS A CA 1
ATOM 7022 C C . LYS A 1 883 ? 25.426 15.576 -32.652 1.00 93.06 883 LYS A C 1
ATOM 7024 O O . LYS A 1 883 ? 26.272 14.929 -32.033 1.00 93.06 883 LYS A O 1
ATOM 7029 N N . THR A 1 884 ? 24.622 16.469 -32.086 1.00 94.12 884 THR A N 1
ATOM 7030 C CA . THR A 1 884 ? 24.639 16.822 -30.662 1.00 94.12 884 THR A CA 1
ATOM 7031 C C . THR A 1 884 ? 23.426 16.210 -29.981 1.00 94.12 884 THR A C 1
ATOM 7033 O O . THR A 1 884 ? 22.300 16.533 -30.352 1.00 94.12 884 THR A O 1
ATOM 7036 N N . PHE A 1 885 ? 23.643 15.344 -28.992 1.00 95.81 885 PHE A N 1
ATOM 7037 C CA . PHE A 1 885 ? 22.582 14.725 -28.191 1.00 95.81 885 PHE A CA 1
ATOM 7038 C C . PHE A 1 885 ? 22.448 15.447 -26.851 1.00 95.81 885 PHE A C 1
ATOM 7040 O O . PHE A 1 885 ? 23.446 15.637 -26.157 1.00 95.81 885 PHE A O 1
ATOM 7047 N N . PHE A 1 886 ? 21.233 15.859 -26.490 1.00 96.94 886 PHE A N 1
ATOM 7048 C CA . PHE A 1 886 ? 20.998 16.711 -25.325 1.00 96.94 886 PHE A CA 1
ATOM 7049 C C . PHE A 1 886 ? 20.508 15.925 -24.113 1.00 96.94 886 PHE A C 1
ATOM 7051 O O . PHE A 1 886 ? 19.431 15.333 -24.134 1.00 96.94 886 PHE A O 1
ATOM 7058 N N . MET A 1 887 ? 21.274 15.979 -23.029 1.00 97.00 887 MET A N 1
ATOM 7059 C CA . MET A 1 887 ? 20.919 15.409 -21.733 1.00 97.00 887 MET A CA 1
ATOM 7060 C C . MET A 1 887 ? 20.135 16.424 -20.901 1.00 97.00 887 MET A C 1
ATOM 7062 O O . MET A 1 887 ? 20.455 17.616 -20.898 1.00 97.00 887 MET A O 1
ATOM 7066 N N . LYS A 1 888 ? 19.120 15.958 -20.167 1.00 96.31 888 LYS A N 1
ATOM 7067 C CA . LYS A 1 888 ? 18.355 16.805 -19.242 1.00 96.31 888 LYS A CA 1
ATOM 7068 C C . LYS A 1 888 ? 19.090 16.917 -17.913 1.00 96.31 888 LYS A C 1
ATOM 7070 O O . LYS A 1 888 ? 19.363 15.896 -17.284 1.00 96.31 888 LYS A O 1
ATOM 7075 N N . ALA A 1 889 ? 19.338 18.139 -17.458 1.00 96.31 889 ALA A N 1
ATOM 7076 C CA . ALA A 1 889 ? 19.865 18.397 -16.125 1.00 96.31 889 ALA A CA 1
ATOM 7077 C C . ALA A 1 889 ? 18.995 19.411 -15.374 1.00 96.31 889 ALA A C 1
ATOM 7079 O O . ALA A 1 889 ? 18.335 20.269 -15.970 1.00 96.31 889 ALA A O 1
ATOM 7080 N N . ARG A 1 890 ? 19.001 19.322 -14.046 1.00 96.44 890 ARG A N 1
ATOM 7081 C CA . ARG A 1 890 ? 18.383 20.292 -13.138 1.00 96.44 890 ARG A CA 1
ATOM 7082 C C . ARG A 1 890 ? 19.448 20.971 -12.287 1.00 96.44 890 ARG A C 1
ATOM 7084 O O . ARG A 1 890 ? 20.433 20.331 -11.938 1.00 96.44 890 ARG A O 1
ATOM 7091 N N . ILE A 1 891 ? 19.235 22.241 -11.950 1.00 96.12 891 ILE A N 1
ATOM 7092 C CA . ILE A 1 891 ? 19.971 22.939 -10.888 1.00 96.12 891 ILE A CA 1
ATOM 7093 C C . ILE A 1 891 ? 19.063 23.095 -9.665 1.00 96.12 891 ILE A C 1
ATOM 7095 O O . ILE A 1 891 ? 17.884 23.429 -9.799 1.00 96.12 891 ILE A O 1
ATOM 7099 N N . MET A 1 892 ? 19.617 22.840 -8.480 1.00 92.81 892 MET A N 1
ATOM 7100 C CA . MET A 1 892 ? 18.927 22.968 -7.193 1.00 92.81 892 MET A CA 1
ATOM 7101 C C . MET A 1 892 ? 19.453 24.153 -6.372 1.00 92.81 892 MET A C 1
ATOM 7103 O O . MET A 1 892 ? 18.688 24.768 -5.637 1.00 92.81 892 MET A O 1
ATOM 7107 N N . ALA A 1 893 ? 20.743 24.484 -6.499 1.00 92.44 893 ALA A N 1
ATOM 7108 C CA . ALA A 1 893 ? 21.385 25.624 -5.841 1.00 92.44 893 ALA A CA 1
ATOM 7109 C C . ALA A 1 893 ? 22.694 26.011 -6.558 1.00 92.44 893 ALA A C 1
ATOM 7111 O O . ALA A 1 893 ? 23.213 25.239 -7.365 1.00 92.44 893 ALA A O 1
ATOM 7112 N N . GLY A 1 894 ? 23.263 27.169 -6.213 1.00 93.88 894 GLY A N 1
ATOM 7113 C CA . GLY A 1 894 ? 24.512 27.672 -6.795 1.00 93.88 894 GLY A CA 1
ATOM 7114 C C . GLY A 1 894 ? 24.298 28.541 -8.038 1.00 93.88 894 GLY A C 1
ATOM 7115 O O . GLY A 1 894 ? 23.185 28.992 -8.293 1.00 93.88 894 GLY A O 1
ATOM 7116 N N . GLN A 1 895 ? 25.371 28.817 -8.782 1.00 94.19 895 GLN A N 1
ATOM 7117 C CA . GLN A 1 895 ? 25.366 29.714 -9.945 1.00 94.19 895 GLN A CA 1
ATOM 7118 C C . GLN A 1 895 ? 26.501 29.358 -10.917 1.00 94.19 895 GLN A C 1
ATOM 7120 O O . GLN A 1 895 ? 27.573 28.924 -10.496 1.00 94.19 895 GLN A O 1
ATOM 7125 N N . ALA A 1 896 ? 26.271 29.572 -12.213 1.00 92.88 896 ALA A N 1
ATOM 7126 C CA . ALA A 1 896 ? 27.267 29.371 -13.257 1.00 92.88 896 ALA A CA 1
ATOM 7127 C C . ALA A 1 896 ? 28.432 30.369 -13.124 1.00 92.88 896 ALA A C 1
ATOM 7129 O O . ALA A 1 896 ? 28.226 31.578 -13.011 1.00 92.88 896 ALA A O 1
ATOM 7130 N N . ASN A 1 897 ? 29.664 29.863 -13.184 1.00 91.44 897 ASN A N 1
ATOM 7131 C CA . ASN A 1 897 ? 30.892 30.652 -13.191 1.00 91.44 897 ASN A CA 1
ATOM 7132 C C . ASN A 1 897 ? 31.754 30.276 -14.406 1.00 91.44 897 ASN A C 1
ATOM 7134 O O . ASN A 1 897 ? 32.139 29.120 -14.567 1.00 91.44 897 ASN A O 1
ATOM 7138 N N . LEU A 1 898 ? 32.079 31.262 -15.245 1.00 89.50 898 LEU A N 1
ATOM 7139 C CA . LEU A 1 898 ? 32.874 31.077 -16.465 1.00 89.50 898 LEU A CA 1
ATOM 7140 C C . LEU A 1 898 ? 34.369 31.409 -16.290 1.00 89.50 898 LEU A C 1
ATOM 7142 O O . LEU A 1 898 ? 35.123 31.239 -17.246 1.00 89.50 898 LEU A O 1
ATOM 7146 N N . ALA A 1 899 ? 34.813 31.857 -15.108 1.00 84.12 899 ALA A N 1
ATOM 7147 C CA . ALA A 1 899 ? 36.180 32.349 -14.882 1.00 84.12 899 ALA A CA 1
ATOM 7148 C C . ALA A 1 899 ? 37.290 31.320 -15.186 1.00 84.12 899 ALA A C 1
ATOM 7150 O O . ALA A 1 899 ? 38.365 31.701 -15.637 1.00 84.12 899 ALA A O 1
ATOM 7151 N N . GLU A 1 900 ? 37.016 30.028 -14.983 1.00 82.25 900 GLU A N 1
ATOM 7152 C CA . GLU A 1 900 ? 37.961 28.918 -15.203 1.00 82.25 900 GLU A CA 1
ATOM 7153 C C . GLU A 1 900 ? 37.468 27.943 -16.295 1.00 82.25 900 GLU A C 1
ATOM 7155 O O . GLU A 1 900 ? 37.812 26.759 -16.298 1.00 82.25 900 GLU A O 1
ATOM 7160 N N . ASN A 1 901 ? 36.610 28.406 -17.215 1.00 88.12 901 ASN A N 1
ATOM 7161 C CA . ASN A 1 901 ? 35.975 27.513 -18.186 1.00 88.12 901 ASN A CA 1
ATOM 7162 C C . ASN A 1 901 ? 36.968 26.953 -19.224 1.00 88.12 901 ASN A C 1
ATOM 7164 O O . ASN A 1 901 ? 37.802 27.665 -19.781 1.00 88.12 901 ASN A O 1
ATOM 7168 N N . GLN A 1 902 ? 36.833 25.661 -19.525 1.00 86.06 902 GLN A N 1
ATOM 7169 C CA . GLN A 1 902 ? 37.751 24.911 -20.393 1.00 86.06 902 GLN A CA 1
ATOM 7170 C C . GLN A 1 902 ? 37.267 24.832 -21.853 1.00 86.06 902 GLN A C 1
ATOM 7172 O O . GLN A 1 902 ? 37.877 24.145 -22.670 1.00 86.06 902 GLN A O 1
ATOM 7177 N N . LEU A 1 903 ? 36.157 25.504 -22.188 1.00 83.19 903 LEU A N 1
ATOM 7178 C CA . LEU A 1 903 ? 35.479 25.408 -23.490 1.00 83.19 903 LEU A CA 1
ATOM 7179 C C . LEU A 1 903 ? 35.516 26.714 -24.311 1.00 83.19 903 LEU A C 1
ATOM 7181 O O . LEU A 1 903 ? 34.912 26.776 -25.381 1.00 83.19 903 LEU A O 1
ATOM 7185 N N . GLY A 1 904 ? 36.219 27.752 -23.841 1.00 85.12 904 GLY A N 1
ATOM 7186 C CA . GLY A 1 904 ? 36.350 29.032 -24.551 1.00 85.12 904 GLY A CA 1
ATOM 7187 C C . GLY A 1 904 ? 35.050 29.843 -24.606 1.00 85.12 904 GLY A C 1
ATOM 7188 O O . GLY A 1 904 ? 34.792 30.538 -25.588 1.00 85.12 904 GLY A O 1
ATOM 7189 N N . LEU A 1 905 ? 34.208 29.717 -23.579 1.00 90.88 905 LEU A N 1
ATOM 7190 C CA . LEU A 1 905 ? 32.923 30.404 -23.465 1.00 90.88 905 LEU A CA 1
ATOM 7191 C C . LEU A 1 905 ? 33.132 31.843 -22.988 1.00 90.88 905 LEU A C 1
ATOM 7193 O O . LEU A 1 905 ? 33.873 32.076 -22.032 1.00 90.88 905 LEU A O 1
ATOM 7197 N N . SER A 1 906 ? 32.466 32.801 -23.635 1.00 90.50 906 SER A N 1
ATOM 7198 C CA . SER A 1 906 ? 32.647 34.230 -23.338 1.00 90.50 906 SER A CA 1
ATOM 7199 C C . SER A 1 906 ? 31.603 34.807 -22.383 1.00 90.50 906 SER A C 1
ATOM 7201 O O . SER A 1 906 ? 31.849 35.838 -21.767 1.00 90.50 906 SER A O 1
ATOM 7203 N N . ASP A 1 907 ? 30.403 34.220 -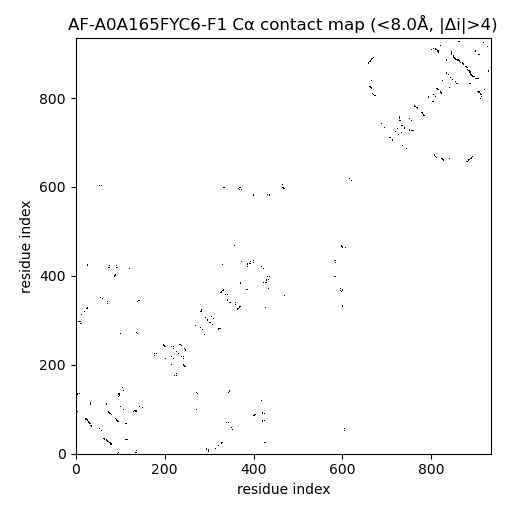22.337 1.00 93.88 907 ASP A N 1
ATOM 7204 C CA . ASP A 1 907 ? 29.272 34.738 -21.560 1.00 93.88 907 ASP A CA 1
ATOM 7205 C C . ASP A 1 907 ? 28.204 33.657 -21.300 1.00 93.88 907 ASP A C 1
ATOM 7207 O O . ASP A 1 907 ? 28.163 32.645 -22.006 1.00 93.88 907 ASP A O 1
ATOM 7211 N N . PHE A 1 908 ? 27.323 33.877 -20.320 1.00 95.38 908 PHE A N 1
ATOM 7212 C CA . PHE A 1 908 ? 26.206 32.987 -19.979 1.00 95.38 908 PHE A CA 1
ATOM 7213 C C . PHE A 1 908 ? 24.929 33.761 -19.618 1.00 95.38 908 PHE A C 1
ATOM 7215 O O . PHE A 1 908 ? 24.999 34.906 -19.165 1.00 95.38 908 PHE A O 1
ATOM 7222 N N . LYS A 1 909 ? 23.769 33.119 -19.803 1.00 96.25 909 LYS A N 1
ATOM 7223 C CA . LYS A 1 909 ? 22.436 33.635 -19.450 1.00 96.25 909 LYS A CA 1
ATOM 7224 C C . LYS A 1 909 ? 21.492 32.514 -19.003 1.00 96.25 909 LYS A C 1
ATOM 7226 O O . LYS A 1 909 ? 21.609 31.380 -19.461 1.00 96.25 909 LYS A O 1
ATOM 7231 N N . TRP A 1 910 ? 20.522 32.866 -18.168 1.00 96.50 910 TRP A N 1
ATOM 7232 C CA . TRP A 1 910 ? 19.399 32.052 -17.715 1.00 96.50 910 TRP A CA 1
ATOM 7233 C C . TRP A 1 910 ? 18.099 32.598 -18.318 1.00 96.50 910 TRP A C 1
ATOM 7235 O O . TRP A 1 910 ? 17.598 33.646 -17.900 1.00 96.50 910 TRP A O 1
ATOM 7245 N N . LEU A 1 911 ? 17.569 31.895 -19.321 1.00 96.25 911 LEU A N 1
ATOM 7246 C CA . LEU A 1 911 ? 16.483 32.374 -20.187 1.00 96.25 911 LEU A CA 1
ATOM 7247 C C . LEU A 1 911 ? 15.251 31.457 -20.153 1.00 96.25 911 LEU A C 1
ATOM 7249 O O . LEU A 1 911 ? 15.393 30.238 -20.031 1.00 96.25 911 LEU A O 1
ATOM 7253 N N . SER A 1 912 ? 14.050 32.027 -20.294 1.00 95.44 912 SER A N 1
ATOM 7254 C CA . SER A 1 912 ? 12.802 31.270 -20.484 1.00 95.44 912 SER A CA 1
ATOM 7255 C C . SER A 1 912 ? 12.680 30.712 -21.908 1.00 95.44 912 SER A C 1
ATOM 7257 O O . SER A 1 912 ? 13.389 31.134 -22.825 1.00 95.44 912 SER A O 1
ATOM 7259 N N . LYS A 1 913 ? 11.732 29.792 -22.131 1.00 94.88 913 LYS A N 1
ATOM 7260 C CA . LYS A 1 913 ? 11.445 29.214 -23.457 1.00 94.88 913 LYS A CA 1
ATOM 7261 C C . LYS A 1 913 ? 11.211 30.297 -24.532 1.00 94.88 913 LYS A C 1
ATOM 7263 O O . LYS A 1 913 ? 11.762 30.196 -25.624 1.00 94.88 913 LYS A O 1
ATOM 7268 N N . GLU A 1 914 ? 10.476 31.359 -24.204 1.00 93.62 914 GLU A N 1
ATOM 7269 C CA . GLU A 1 914 ? 10.139 32.480 -25.104 1.00 93.62 914 GLU A CA 1
ATOM 7270 C C . GLU A 1 914 ? 11.267 33.514 -25.293 1.00 93.62 914 GLU A C 1
ATOM 7272 O O . GLU A 1 914 ? 11.211 34.361 -26.192 1.00 93.62 914 GLU A O 1
ATOM 7277 N N . GLU A 1 915 ? 12.279 33.490 -24.427 1.00 94.69 915 GLU A N 1
ATOM 7278 C CA . GLU A 1 915 ? 13.501 34.291 -24.560 1.00 94.69 915 GLU A CA 1
ATOM 7279 C C . GLU A 1 915 ? 14.535 33.552 -25.424 1.00 94.69 915 GLU A C 1
ATOM 7281 O O . GLU A 1 915 ? 15.201 34.162 -26.261 1.00 94.69 915 GLU A O 1
ATOM 7286 N N . ILE A 1 916 ? 14.610 32.222 -25.297 1.00 95.06 916 ILE A N 1
ATOM 7287 C CA . ILE A 1 916 ? 15.505 31.354 -26.079 1.00 95.06 916 ILE A CA 1
ATOM 7288 C C . ILE A 1 916 ? 15.187 31.419 -27.576 1.00 95.06 916 ILE A C 1
ATOM 7290 O O . ILE A 1 916 ? 16.117 31.529 -28.373 1.00 95.06 916 ILE A O 1
ATOM 7294 N N . GLU A 1 917 ? 13.904 31.433 -27.959 1.00 94.25 917 GLU A N 1
ATOM 7295 C CA . GLU A 1 917 ? 13.455 31.607 -29.354 1.00 94.25 917 GLU A CA 1
ATOM 7296 C C . GLU A 1 917 ? 14.072 32.842 -30.034 1.00 94.25 917 GLU A C 1
ATOM 7298 O O . GLU A 1 917 ? 14.383 32.816 -31.222 1.00 94.25 917 GLU A O 1
ATOM 7303 N N . LYS A 1 918 ? 14.302 33.915 -29.267 1.00 93.75 918 LYS A N 1
ATOM 7304 C CA . LYS A 1 918 ? 14.876 35.182 -29.749 1.00 93.75 918 LYS A CA 1
ATOM 7305 C C . LYS A 1 918 ? 16.407 35.200 -29.689 1.00 93.75 918 LYS A C 1
ATOM 7307 O O . LYS A 1 918 ? 17.033 36.023 -30.354 1.00 93.75 918 LYS A O 1
ATOM 7312 N N . ALA A 1 919 ? 17.011 34.329 -28.879 1.00 92.06 919 ALA A N 1
ATOM 7313 C CA . ALA A 1 919 ? 18.449 34.294 -28.617 1.00 92.06 919 ALA A CA 1
ATOM 7314 C C . ALA A 1 919 ? 19.227 33.320 -29.522 1.00 92.06 919 ALA A C 1
ATOM 7316 O O . ALA A 1 919 ? 20.421 33.535 -29.753 1.00 92.06 919 ALA A O 1
ATOM 7317 N N . VAL A 1 920 ? 18.588 32.254 -30.026 1.00 94.00 920 VAL A N 1
ATOM 7318 C CA . VAL A 1 920 ? 19.245 31.190 -30.812 1.00 94.00 920 VAL A CA 1
ATOM 7319 C C . VAL A 1 920 ? 18.817 31.198 -32.291 1.00 94.00 920 VAL A C 1
ATOM 7321 O O . VAL A 1 920 ? 17.719 31.642 -32.615 1.00 94.00 920 VAL A O 1
ATOM 7324 N N . PRO A 1 921 ? 19.635 30.680 -33.231 1.00 91.25 921 PRO A N 1
ATOM 7325 C CA . PRO A 1 921 ? 19.252 30.620 -34.644 1.00 91.25 921 PRO A CA 1
ATOM 7326 C C . PRO A 1 921 ? 18.024 29.728 -34.887 1.00 91.25 921 PRO A C 1
ATOM 7328 O O . PRO A 1 921 ? 17.944 28.632 -34.335 1.00 91.25 921 PRO A O 1
ATOM 7331 N N . GLN A 1 922 ? 17.131 30.115 -35.807 1.00 90.88 922 GLN A N 1
ATOM 7332 C CA . GLN A 1 922 ? 15.855 29.416 -36.061 1.00 90.88 922 GLN A CA 1
ATOM 7333 C C . GLN A 1 922 ? 15.988 27.900 -36.319 1.00 90.88 922 GLN A C 1
ATOM 7335 O O . GLN A 1 922 ? 15.143 27.125 -35.881 1.00 90.88 922 GLN A O 1
ATOM 7340 N N . ARG A 1 923 ? 17.063 27.454 -36.990 1.00 89.12 923 ARG A N 1
ATOM 7341 C CA . ARG A 1 923 ? 17.344 26.019 -37.233 1.00 89.12 923 ARG A CA 1
ATOM 7342 C C . ARG A 1 923 ? 17.785 25.251 -35.981 1.00 89.12 923 ARG A C 1
ATOM 7344 O O . ARG A 1 923 ? 17.623 24.036 -35.922 1.00 89.12 923 ARG A O 1
ATOM 7351 N N . TYR A 1 924 ? 18.379 25.939 -35.008 1.00 91.50 924 TYR A N 1
ATOM 7352 C CA . TYR A 1 924 ? 18.678 25.377 -33.693 1.00 91.50 924 TYR A CA 1
ATOM 7353 C C . TYR A 1 924 ? 17.393 25.347 -32.863 1.00 91.50 924 TYR A C 1
ATOM 7355 O O . TYR A 1 924 ? 17.013 24.285 -32.370 1.00 91.50 924 TYR A O 1
ATOM 7363 N N . TRP A 1 925 ? 16.654 26.464 -32.831 1.00 94.62 925 TRP A N 1
ATOM 7364 C CA . TRP A 1 925 ? 15.352 26.574 -32.168 1.00 94.62 925 TRP A CA 1
ATOM 7365 C C . TRP A 1 925 ? 14.388 25.447 -32.562 1.00 94.62 925 TRP A C 1
ATOM 7367 O O . TRP A 1 925 ? 13.903 24.724 -31.692 1.00 94.62 925 TRP A O 1
ATOM 7377 N N . SER A 1 926 ? 14.207 25.200 -33.864 1.00 92.62 926 SER A N 1
ATOM 7378 C CA . SER A 1 926 ? 13.329 24.142 -34.385 1.00 92.62 926 SER A CA 1
ATOM 7379 C C . SER A 1 926 ? 13.706 22.716 -33.963 1.00 92.62 926 SER A C 1
ATOM 7381 O O . SER A 1 926 ? 12.894 21.816 -34.128 1.00 92.62 926 SER A O 1
ATOM 7383 N N . SER A 1 927 ? 14.920 22.494 -33.448 1.00 91.25 927 SER A N 1
ATOM 7384 C CA . SER A 1 927 ? 15.368 21.197 -32.913 1.00 91.25 927 SER A CA 1
ATOM 7385 C C . SER A 1 927 ? 15.386 21.116 -31.384 1.00 91.25 927 SER A C 1
ATOM 7387 O O . SER A 1 927 ? 15.537 20.024 -30.843 1.00 91.25 927 SER A O 1
ATOM 7389 N N . VAL A 1 928 ? 15.249 22.248 -30.681 1.00 93.25 928 VAL A N 1
ATOM 7390 C CA . VAL A 1 928 ? 15.324 22.290 -29.211 1.00 93.25 928 VAL A CA 1
ATOM 7391 C C . VAL A 1 928 ? 14.025 22.699 -28.527 1.00 93.25 928 VAL A C 1
ATOM 7393 O O . VAL A 1 928 ? 13.802 22.266 -27.403 1.00 93.25 928 VAL A O 1
ATOM 7396 N N . ARG A 1 929 ? 13.148 23.472 -29.182 1.00 93.62 929 ARG A N 1
ATOM 7397 C CA . ARG A 1 929 ? 11.899 24.007 -28.600 1.00 93.62 929 ARG A CA 1
ATOM 7398 C C . ARG A 1 929 ? 11.016 22.936 -27.938 1.00 93.62 929 ARG A C 1
ATOM 7400 O O . ARG A 1 929 ? 10.405 23.200 -26.908 1.00 93.62 929 ARG A O 1
ATOM 7407 N N . ASP A 1 930 ? 10.990 21.734 -28.516 1.00 91.81 930 ASP A N 1
ATOM 7408 C CA . ASP A 1 930 ? 10.131 20.616 -28.110 1.00 91.81 930 ASP A CA 1
ATOM 7409 C C . ASP A 1 930 ? 10.742 19.812 -26.935 1.00 91.81 930 ASP A C 1
ATOM 7411 O O . ASP A 1 930 ? 10.061 19.015 -26.297 1.00 91.81 930 ASP A O 1
ATOM 7415 N N . MET A 1 931 ? 12.011 20.076 -26.583 1.00 92.06 931 MET A N 1
ATOM 7416 C CA . MET A 1 931 ? 12.661 19.586 -25.356 1.00 92.06 931 MET A CA 1
ATOM 7417 C C . MET A 1 931 ? 12.380 20.468 -24.125 1.00 92.06 931 MET A C 1
ATOM 7419 O O . MET A 1 931 ? 12.650 20.058 -22.989 1.00 92.06 931 MET A O 1
ATOM 7423 N N . LEU A 1 932 ? 11.904 21.700 -24.343 1.00 93.88 932 LEU A N 1
ATOM 7424 C CA . LEU A 1 932 ? 11.699 22.720 -23.312 1.00 93.88 932 LEU A CA 1
ATOM 7425 C C . LEU A 1 932 ? 10.231 22.740 -22.876 1.00 93.88 932 LEU A C 1
ATOM 7427 O O . LEU A 1 932 ? 9.330 22.675 -23.712 1.00 93.88 932 LEU A O 1
ATOM 7431 N N . SER A 1 933 ? 9.974 22.868 -21.577 1.00 89.62 933 SER A N 1
ATOM 7432 C CA . SER A 1 933 ? 8.618 22.945 -21.036 1.00 89.62 933 SER A CA 1
ATOM 7433 C C . SER A 1 933 ? 8.040 24.355 -21.178 1.00 89.62 933 SER A C 1
ATOM 7435 O O . SER A 1 933 ? 8.756 25.351 -21.106 1.00 89.62 933 SER A O 1
ATOM 7437 N N . ASP A 1 934 ? 6.727 24.444 -21.397 1.00 78.19 934 ASP A N 1
ATOM 7438 C CA . ASP A 1 934 ? 6.019 25.726 -21.579 1.00 78.19 934 ASP A CA 1
ATOM 7439 C C . ASP A 1 934 ? 5.900 26.528 -20.275 1.00 78.19 934 ASP A C 1
ATOM 7441 O O . ASP A 1 934 ? 5.633 27.729 -20.277 1.00 78.19 934 ASP A O 1
ATOM 7445 N N . ARG A 1 935 ? 6.119 25.860 -19.144 1.00 73.19 935 ARG A N 1
ATOM 7446 C CA . ARG A 1 935 ? 6.375 26.447 -17.832 1.00 73.19 935 ARG A CA 1
ATOM 7447 C C . ARG A 1 935 ? 7.610 25.789 -17.253 1.00 73.19 935 ARG A C 1
ATOM 7449 O O . ARG A 1 935 ? 7.812 24.576 -17.466 1.00 73.19 935 ARG A O 1
#

Organism: Xylona heveae (strain CBS 132557 / TC161) (NCBI:txid1328760)